Protein AF-A0A2E8AZP5-F1 (afdb_monomer)

Solvent-accessible surface area (backbone atoms only — not comparable to full-atom values): 52378 Å² total; per-residue (Å²): 140,79,76,59,59,83,75,80,46,71,92,70,78,84,74,41,80,56,34,73,38,70,49,97,94,49,35,36,41,34,28,39,32,30,73,50,37,38,36,41,34,28,38,56,89,73,74,38,78,75,43,72,47,68,73,70,48,78,66,100,78,79,67,95,55,74,43,51,39,45,61,44,65,88,37,74,91,76,54,34,43,36,38,40,37,59,90,78,66,39,37,36,39,39,46,67,70,88,72,94,55,62,49,75,92,54,49,43,82,47,88,65,86,56,80,55,80,59,92,80,65,57,42,40,50,38,52,37,91,90,70,77,41,51,39,54,43,46,48,50,66,44,86,90,76,71,46,72,54,72,54,74,53,71,82,47,50,78,75,52,75,55,100,60,36,40,35,37,56,61,80,80,73,96,85,68,88,86,72,44,40,43,44,35,30,37,69,86,80,71,45,80,77,47,74,49,76,54,75,95,73,85,78,98,83,77,85,85,77,84,79,85,79,87,72,87,88,89,84,80,88,84,81,91,78,85,92,83,94,82,86,80,85,72,95,69,73,61,60,40,73,45,73,48,83,72,49,78,46,76,52,63,82,50,22,23,49,35,43,40,42,55,43,98,86,34,24,36,41,40,37,27,37,40,73,47,68,50,101,88,66,47,46,28,27,30,31,38,39,40,24,42,63,87,69,48,73,53,78,80,66,40,74,81,39,47,50,41,98,86,56,22,39,58,79,44,71,41,74,50,78,54,95,76,24,41,37,36,44,32,23,21,38,27,56,79,73,81,75,82,84,68,95,70,76,68,68,88,60,39,64,27,37,29,38,32,35,36,31,20,41,82,88,60,51,80,75,46,73,39,57,55,43,73,66,43,71,52,57,68,76,52,34,54,63,52,41,30,63,34,85,51,95,86,35,32,41,38,38,24,19,19,74,59,26,28,39,39,27,37,25,38,97,76,22,49,70,78,44,78,43,78,39,65,24,56,79,86,54,68,43,34,26,41,24,34,24,48,41,74,61,78,101,36,44,35,42,34,35,12,34,26,101,60,99,51,90,84,22,18,40,38,38,21,42,38,49,104,75,60,51,74,42,84,75,47,75,49,74,39,82,68,29,42,27,25,41,23,54,19,55,48,76,55,97,66,27,42,39,37,20,23,33,34,36,76,59,62,104,57,95,65,54,60,89,81,51,41,42,36,42,30,41,38,28,22,42,81,88,64,49,76,60,40,76,44,77,55,83,86,80,48,28,24,79,80,22,39,24,14,48,36,62,38,74,68,27,39,36,36,25,27,8,29,58,36,76,36,100,83,65,90,48,76,34,28,21,26,35,38,34,33,22,44,60,44,77,41,44,52,69,72,68,76,65,64,15,46,32,75,71,44,78,38,51,50,89,70,54,76,65,46,61,63,69,46,30,46,32,39,26,35,77,50,64,61,51,69,52,73,84,22,56,47,46,24,32,49,56,68,76,57,42,72,60,63,61,91,44,48,46,63,51,74,40,77,92,66,24,30,40,35,42,34,32,80,64,40,70,88,81,57,62,26,31,33,37,44,32,39,44,17,96,48,29,24,36,91,88,68,43,27,17,11,30,80,72,81,60,59,50,68,36,57,29,72,47,46,47,69,24,29,52,47,36,32,22,46,55,73,40,37,19,50,68,67,28,54,46,42,31,64,75,51,56,31,82,82,58,89,59,79,37,45,27,62,45,30,19,58,79,76,87,32,42,23,42,73,68,26,53,53,37,22,74,71,54,60,27,79,79,38,70,22,55,81,76,61,91,76,55,75,65,87,30,64,99,66,84,79,72,73,80,75,58,78,66,56,80,55,48,77,74,55,53,82,71,64,82,76,78,86,84,84,84,87,77,88,86,83,89,81,91,79,90,80,88,92,85,87,87,87,87,87,90,88,77,75,80,73,50,61,67,59,45,53,58,50,49,52,63,47,55,69,54,55,67,80,64,67,93,66,83,80,83,84,78,91,84,83,83,88,78,89,80,90,89,86,91,87,87,89,87,87,82,87,80,86,86,90,130

Nearest PDB structures (foldseek):
  4nov-assembly1_A  TM=5.530E-01  e=2.489E-06  Butyrivibrio proteoclasticus B316
  8k80-assembly1_C  TM=5.443E-01  e=8.376E-06  Langya virus
  5nop-assembly1_A  TM=3.535E-01  e=2.066E-06  Mojiang virus
  8tvi-assembly1_A  TM=4.832E-01  e=3.907E-05  Langya virus
  8jzb-assembly1_H  TM=5.130E-01  e=1.091E-04  Henipavirus

Sequence (891 aa):
QISLASYGVGSSYSDTLSDMAADPDGDLLVALQCEQGKIAIIDGAAESVLAVVDLGGPRPNDGPGRMNAAVDLSDPANRRIFVFLADDNKLYRLEESNGFVPRLEDAAEITVEHQVQQTYGFRSVYYSPLLDKVFVWNVAVDPDTLAVETTVAGVERLVGEADGVLFAQHQAPAGFNRTESLVTVDAATFEIVHQQQLAETMAMDAKVHLDLSRDQVAFTRPAYSESHLVGIESTTTTTGVQLEHLSTQQMPLGTHRPEILATASGDMLAVVVQPGDDAAGNRVKHQVYRYDSAGNQTGDPFPVTWVTDEYGEPADHRTAIIDDELVIVYQSLVFDGNPGVGGGPAEQYALNQSLLLARYSLDGQELFRGPIVAHVTDFSEDSFPDHCLLPLEDSLLVSTGADHRIKLREVSYSGEVLGTYEIDADAARPLSSIGNSLLSNGDRVWMITGSGVSPRDPSGILVSELDAAYQPTELAWFAADGQEYTFPTGSLLHNGYTFVTYDAREMTGSYLSPQEHPFQPRLMVLDAELNRVLDMAVGSGMGFAHVHPTLDVVGDELVIGWSMRAEAEGGDHYTPQVQLERYALTFVGGGTPVPGSPQVASVVRNHGDDTFDTLETLAFTFDRDVSVSASSLLLADRTAGGTPVDLTSVTFNYRRETFTATWDFTGVAGIGAAFYTAVLDTSSVTDSQGNPLDGNADGAGGDDFSHVLLVAARGDSDVDGDVDLSDLNTLFANFKPLGTSAHGWCEGSFDNDGDVDLSDYNWLATQYAPLGYAGETPAGYVLPCSVGSTSPATDASQLLSLVADDQAYNDEIQVSAEVSSRLPRDAPPSRRAHGRTTKRHAVSTAFAQYEVDRRSVGTLAAIRVRGERGGALLTDEVDFGGKWNTPWPGR

Foldseek 3Di:
DDDCCVVPPDPDDDFDWQEWDAAPVGWIWTFTFAQFGKIFTADRVPRGTQDIAGLGHDDPPPDSDGWHKYWDPLDNPQRKIWMATDVVRWIWIWHDDPDRDTYSVRIDTDDFDDWDADDDFTKIWTDDPPSRFIAIWGWDADPVPRDIPRRGQDTWDFPDDDPQKTWTWGDDDPDDDDWIKIWIAGNPPRDTPDIDTDDDDDDPDDDDDDDPDDDDDDDDDDDDDDDDDDDDDPPPQDWFKDWDFDDKDWDDFQWAQWAWAADPQLWIKIKTQHWDADPVGFTAGIWIWTGGNVGHTDDDIEGDDTADPFQGGWDDWDWYQDPQKIKIKTKGFAAPPDPPDDDDDPNVGGQFMFIKIWIAHPVGHTDDIDTLGGGHRDQQVFAAPQKEWDDDDQFIWIWGFHDQWIWTFTAGPHSHTPDIAIERCPPPHNWDRHQKYWDDDFVWIKIKTWNAPDPDVFTWIWIFIADPRGYTDTLDTGTDDQKHWHRQQAWDQDPQKIKTKTWMFGDDPDDDDCVGTNTFIWIWIAHNSRDTRDIGTADDAGADPRQRWYWDDSDQKIKIKTWHWDADVPRPDTTIIIMIIIIRIDITSCDVPPDLWKEFPDWDFPNPAQAQFDGFKIKTAIPAAKQADLVQKWKFFVLVVRHTFDSPQWDWDADRVRNMIMIGCPRGPDDGFAKMKIKGQQCRMGHPVGFTYPQSSNSHRDDINIAIGGRHQLQDQQRQQAHEVVSVVLLVVFQDPPDPQFDGSNSQDRPRPRGRYVVSVVRSVVRHGHQGPHHPGDPNDDGPNDPPDDDPPDDPVVVVVVVVCVVPPPDPPDDDDDDDDDDDDDDDDDDDDDDDDDPPVPVVVVVVVVVVVVPVVVPPPDDDDDDDDDDDDDDDDDDDDDDDDDDDDDD

Structure (mmCIF, N/CA/C/O backbone):
data_AF-A0A2E8AZP5-F1
#
_entry.id   AF-A0A2E8AZP5-F1
#
loop_
_atom_site.group_PDB
_atom_site.id
_atom_site.type_symbol
_atom_site.label_atom_id
_atom_site.label_alt_id
_atom_site.label_comp_id
_atom_site.label_asym_id
_atom_site.label_entity_id
_atom_site.label_seq_id
_atom_site.pdbx_PDB_ins_code
_atom_site.Cartn_x
_atom_site.Cartn_y
_atom_site.Cartn_z
_atom_site.occupancy
_atom_site.B_iso_or_equiv
_atom_site.auth_seq_id
_atom_site.auth_comp_id
_atom_site.auth_asym_id
_atom_site.auth_atom_id
_atom_site.pdbx_PDB_model_num
ATOM 1 N N . GLN A 1 1 ? -25.748 65.063 -14.262 1.00 41.53 1 GLN A N 1
ATOM 2 C CA . GLN A 1 1 ? -24.506 64.905 -15.083 1.00 41.53 1 GLN A CA 1
ATOM 3 C C . GLN A 1 1 ? -23.804 66.259 -15.092 1.00 41.53 1 GLN A C 1
ATOM 5 O O . GLN A 1 1 ? -24.278 67.172 -15.760 1.00 41.53 1 GLN A O 1
ATOM 10 N N . ILE A 1 2 ? -22.740 66.422 -14.305 1.00 48.47 2 ILE A N 1
ATOM 11 C CA . ILE A 1 2 ? -22.092 67.724 -14.074 1.00 48.47 2 ILE A CA 1
ATOM 12 C C . ILE A 1 2 ? -20.882 67.859 -15.009 1.00 48.47 2 ILE A C 1
ATOM 14 O O . ILE A 1 2 ? -20.099 66.924 -15.145 1.00 48.47 2 ILE A O 1
ATOM 18 N N . SER A 1 3 ? -20.727 69.012 -15.667 1.00 49.94 3 SER A N 1
ATOM 19 C CA . SER A 1 3 ? -19.588 69.288 -16.555 1.00 49.94 3 SER A CA 1
ATOM 20 C C . SER A 1 3 ? -18.532 70.119 -15.825 1.00 49.94 3 SER A C 1
ATOM 22 O O . SER A 1 3 ? -18.675 71.332 -15.683 1.00 49.94 3 SER A O 1
ATOM 24 N N . LEU A 1 4 ? -17.462 69.470 -15.359 1.00 54.50 4 LEU A N 1
ATOM 25 C CA . LEU A 1 4 ? -16.402 70.115 -14.569 1.00 54.50 4 LEU A CA 1
ATOM 26 C C . LEU A 1 4 ? -15.523 71.082 -15.392 1.00 54.50 4 LEU A C 1
ATOM 28 O O . LEU A 1 4 ? -14.899 71.984 -14.832 1.00 54.50 4 LEU A O 1
ATOM 32 N N . ALA A 1 5 ? -15.526 70.961 -16.724 1.00 51.69 5 ALA A N 1
ATOM 33 C CA . ALA A 1 5 ? -14.684 71.742 -17.637 1.00 51.69 5 ALA A CA 1
ATOM 34 C C . ALA A 1 5 ? -14.906 73.272 -17.585 1.00 51.69 5 ALA A C 1
ATOM 36 O O . ALA A 1 5 ? -14.062 74.037 -18.051 1.00 51.69 5 ALA A O 1
ATOM 37 N N . SER A 1 6 ? -16.018 73.757 -17.016 1.00 47.25 6 SER A N 1
ATOM 38 C CA . SER A 1 6 ? -16.245 75.196 -16.792 1.00 47.25 6 SER A CA 1
ATOM 39 C C . SER A 1 6 ? -15.542 75.766 -15.551 1.00 47.25 6 SER A C 1
ATOM 41 O O . SER A 1 6 ? -15.542 76.984 -15.379 1.00 47.25 6 SER A O 1
ATOM 43 N N . TYR A 1 7 ? -14.941 74.924 -14.704 1.00 50.38 7 TYR A N 1
ATOM 44 C CA . TYR A 1 7 ? -14.350 75.305 -13.411 1.00 50.38 7 TYR A CA 1
ATOM 45 C C . TYR A 1 7 ? -12.809 75.277 -13.393 1.00 50.38 7 TYR A C 1
ATOM 47 O O . TYR A 1 7 ? -12.198 75.334 -12.331 1.00 50.38 7 TYR A O 1
ATOM 55 N N . GLY A 1 8 ? -12.161 75.217 -14.562 1.00 49.75 8 GLY A N 1
ATOM 56 C CA . GLY A 1 8 ? -10.694 75.203 -14.672 1.00 49.75 8 GLY A CA 1
ATOM 57 C C . GLY A 1 8 ? -10.052 73.817 -14.537 1.00 49.75 8 GLY A C 1
ATOM 58 O O . GLY A 1 8 ? -8.827 73.719 -14.517 1.00 49.75 8 GLY A O 1
ATOM 59 N N . VAL A 1 9 ? -10.869 72.762 -14.487 1.00 52.25 9 VAL A N 1
ATOM 60 C CA . VAL A 1 9 ? -10.463 71.377 -14.770 1.00 52.25 9 VAL A CA 1
ATOM 61 C C . VAL A 1 9 ? -10.276 71.228 -16.291 1.00 52.25 9 VAL A C 1
ATOM 63 O O . VAL A 1 9 ? -10.959 71.905 -17.067 1.00 52.25 9 VAL A O 1
ATOM 66 N N . GLY A 1 10 ? -9.298 70.429 -16.727 1.00 46.19 10 GLY A N 1
ATOM 67 C CA . GLY A 1 10 ? -8.814 70.417 -18.111 1.00 46.19 10 GLY A CA 1
ATOM 68 C C . GLY A 1 10 ? -9.841 69.913 -19.131 1.00 46.19 10 GLY A C 1
ATOM 69 O O . GLY A 1 10 ? -10.668 69.060 -18.842 1.00 46.19 10 GLY A O 1
ATOM 70 N N . SER A 1 11 ? -9.783 70.420 -20.367 1.00 41.81 11 SER A N 1
ATOM 71 C CA . SER A 1 11 ? -10.636 69.959 -21.480 1.00 41.81 11 SER A CA 1
ATOM 72 C C . SER A 1 11 ? -9.926 68.991 -22.439 1.00 41.81 11 SER A C 1
ATOM 74 O O . SER A 1 11 ? -10.331 68.835 -23.594 1.00 41.81 11 SER A O 1
ATOM 76 N N . SER A 1 12 ? -8.854 68.344 -21.976 1.00 43.00 12 SER A N 1
ATOM 77 C CA . SER A 1 12 ? -8.043 67.396 -22.743 1.00 43.00 12 SER A CA 1
ATOM 78 C C . SER A 1 12 ? -7.445 66.336 -21.822 1.00 43.00 12 SER A C 1
ATOM 80 O O . SER A 1 12 ? -6.822 66.700 -20.830 1.00 43.00 12 SER A O 1
ATOM 82 N N . TYR A 1 13 ? -7.572 65.069 -22.229 1.00 41.47 13 TYR A N 1
ATOM 83 C CA . TYR A 1 13 ? -7.482 63.861 -21.394 1.00 41.47 13 TYR A CA 1
ATOM 84 C C . TYR A 1 13 ? -8.676 63.663 -20.453 1.00 41.47 13 TYR A C 1
ATOM 86 O O . TYR A 1 13 ? -9.443 64.581 -20.175 1.00 41.47 13 TYR A O 1
ATOM 94 N N . SER A 1 14 ? -8.910 62.401 -20.100 1.00 45.69 14 SER A N 1
ATOM 95 C CA . SER A 1 14 ? -10.059 61.948 -19.323 1.00 45.69 14 SER A CA 1
ATOM 96 C C . SER A 1 14 ? -9.707 61.945 -17.839 1.00 45.69 14 SER A C 1
ATOM 98 O O . SER A 1 14 ? -9.197 60.939 -17.348 1.00 45.69 14 SER A O 1
ATOM 100 N N . ASP A 1 15 ? -9.970 63.057 -17.153 1.00 50.41 15 ASP A N 1
ATOM 101 C CA . ASP A 1 15 ? -9.937 63.102 -15.688 1.00 50.41 15 ASP A CA 1
ATOM 102 C C . ASP A 1 15 ? -10.978 62.105 -15.143 1.00 50.41 15 ASP A C 1
ATOM 104 O O . ASP A 1 15 ? -12.186 62.263 -15.350 1.00 50.41 15 ASP A O 1
ATOM 108 N N . THR A 1 16 ? -10.500 61.044 -14.500 1.00 56.41 16 THR A N 1
ATOM 109 C CA . THR A 1 16 ? -11.315 59.963 -13.934 1.00 56.41 16 THR A CA 1
ATOM 110 C C . THR A 1 16 ? -11.629 60.227 -12.460 1.00 56.41 16 THR A C 1
ATOM 112 O O . THR A 1 16 ? -10.893 60.918 -11.758 1.00 56.41 16 THR A O 1
ATOM 115 N N . LEU A 1 17 ? -12.755 59.700 -11.979 1.00 57.75 17 LEU A N 1
ATOM 116 C CA . LEU A 1 17 ? -13.107 59.731 -10.556 1.00 57.75 17 LEU A CA 1
ATOM 117 C C . LEU A 1 17 ? -12.262 58.663 -9.848 1.00 57.75 17 LEU A C 1
ATOM 119 O O . LEU A 1 17 ? -12.336 57.508 -10.262 1.00 57.75 17 LEU A O 1
ATOM 123 N N . SER A 1 18 ? -11.466 59.022 -8.836 1.00 58.59 18 SER A N 1
ATOM 124 C CA . SER A 1 18 ? -10.689 58.028 -8.070 1.00 58.59 18 SER A CA 1
ATOM 125 C C . SER A 1 18 ? -11.444 57.504 -6.852 1.00 58.59 18 SER A C 1
ATOM 127 O O . SER A 1 18 ? -11.371 56.316 -6.563 1.00 58.59 18 SER A O 1
ATOM 129 N N . ASP A 1 19 ? -12.163 58.382 -6.151 1.00 61.81 19 ASP A N 1
ATOM 130 C CA . ASP A 1 19 ? -12.862 58.072 -4.902 1.00 61.81 19 ASP A CA 1
ATOM 131 C C . ASP A 1 19 ? -13.970 59.110 -4.621 1.00 61.81 19 ASP A C 1
ATOM 133 O O . ASP A 1 19 ? -13.932 60.231 -5.151 1.00 61.81 19 ASP A O 1
ATOM 137 N N . MET A 1 20 ? -14.962 58.761 -3.798 1.00 69.38 20 MET A N 1
ATOM 138 C CA . MET A 1 20 ? -15.993 59.696 -3.339 1.00 69.38 20 MET A CA 1
ATOM 139 C C . MET A 1 20 ? -16.563 59.351 -1.957 1.00 69.38 20 MET A C 1
ATOM 141 O O . MET A 1 20 ? -16.907 58.206 -1.670 1.00 69.38 20 MET A O 1
ATOM 145 N N . ALA A 1 21 ? -16.774 60.386 -1.145 1.00 63.47 21 ALA A N 1
ATOM 146 C CA . ALA A 1 21 ? -17.438 60.308 0.152 1.00 63.47 21 ALA A CA 1
ATOM 147 C C . ALA A 1 21 ? -18.655 61.246 0.183 1.00 63.47 21 ALA A C 1
ATOM 149 O O . ALA A 1 21 ? -18.641 62.309 -0.435 1.00 63.47 21 ALA A O 1
ATOM 150 N N . ALA A 1 22 ? -19.703 60.872 0.917 1.00 63.75 22 ALA A N 1
ATOM 151 C CA . ALA A 1 22 ? -20.879 61.715 1.140 1.00 63.75 22 ALA A CA 1
ATOM 152 C C . ALA A 1 22 ? -20.949 62.148 2.609 1.00 63.75 22 ALA A C 1
ATOM 154 O O . ALA A 1 22 ? -20.734 61.328 3.505 1.00 63.75 22 ALA A O 1
ATOM 155 N N . ASP A 1 23 ? -21.244 63.422 2.853 1.00 62.66 23 ASP A N 1
ATOM 156 C CA . ASP A 1 23 ? -21.356 63.983 4.199 1.00 62.66 23 ASP A CA 1
ATOM 157 C C . ASP A 1 23 ? -22.774 63.815 4.805 1.00 62.66 23 ASP A C 1
ATOM 159 O O . ASP A 1 23 ? -23.708 63.404 4.108 1.00 62.66 23 ASP A O 1
ATOM 163 N N . PRO A 1 24 ? -22.967 64.076 6.116 1.00 55.75 24 PRO A N 1
ATOM 164 C CA . PRO A 1 24 ? -24.264 63.889 6.776 1.00 55.75 24 PRO A CA 1
ATOM 165 C C . PRO A 1 24 ? -25.376 64.846 6.328 1.00 55.75 24 PRO A C 1
ATOM 167 O O . PRO A 1 24 ? -26.548 64.539 6.560 1.00 55.75 24 PRO A O 1
ATOM 170 N N . ASP A 1 25 ? -25.031 65.997 5.748 1.00 60.00 25 ASP A N 1
ATOM 171 C CA . ASP A 1 25 ? -25.990 66.970 5.214 1.00 60.00 25 ASP A CA 1
ATOM 172 C C . ASP A 1 25 ? -26.390 66.624 3.760 1.00 60.00 25 ASP A C 1
ATOM 174 O O . ASP A 1 25 ? -27.467 67.020 3.303 1.00 60.00 25 ASP A O 1
ATOM 178 N N . GLY A 1 26 ? -25.585 65.797 3.081 1.00 58.38 26 GLY A N 1
ATOM 179 C CA . GLY A 1 26 ? -25.864 65.182 1.782 1.00 58.38 26 GLY A CA 1
ATOM 180 C C . GLY A 1 26 ? -24.910 65.600 0.662 1.00 58.38 26 GLY A C 1
ATOM 181 O O . GLY A 1 26 ? -25.147 65.222 -0.487 1.00 58.38 26 GLY A O 1
ATOM 182 N N . ASP A 1 27 ? -23.857 66.360 0.969 1.00 67.19 27 ASP A N 1
ATOM 183 C CA . ASP A 1 27 ? -22.910 66.864 -0.027 1.00 67.19 27 ASP A CA 1
ATOM 184 C C . ASP A 1 27 ? -21.861 65.812 -0.405 1.00 67.19 27 ASP A C 1
ATOM 186 O O . ASP A 1 27 ? -21.435 64.991 0.411 1.00 67.19 27 ASP A O 1
ATOM 190 N N . LEU A 1 28 ? -21.444 65.829 -1.675 1.00 61.78 28 LEU A N 1
ATOM 191 C CA . LEU A 1 28 ? -20.554 64.829 -2.257 1.00 61.78 28 LEU A CA 1
ATOM 192 C C . LEU A 1 28 ? -19.133 65.386 -2.410 1.00 61.78 28 LEU A C 1
ATOM 194 O O . LEU A 1 28 ? -18.863 66.282 -3.216 1.00 61.78 28 LEU A O 1
ATOM 198 N N . LEU A 1 29 ? -18.206 64.811 -1.652 1.00 63.56 29 LEU A N 1
ATOM 199 C CA . LEU A 1 29 ? -16.768 65.012 -1.781 1.00 63.56 29 LEU A CA 1
ATOM 200 C C . LEU A 1 29 ? -16.232 64.060 -2.848 1.00 63.56 29 LEU A C 1
ATOM 202 O O . LEU A 1 29 ? -16.423 62.850 -2.758 1.00 63.56 29 LEU A O 1
ATOM 206 N N . VAL A 1 30 ? -15.565 64.609 -3.861 1.00 62.75 30 VAL A N 1
ATOM 207 C CA . VAL A 1 30 ? -15.127 63.865 -5.046 1.00 62.75 30 VAL A CA 1
ATOM 208 C C . VAL A 1 30 ? -13.634 64.062 -5.274 1.00 62.75 30 VAL A C 1
ATOM 210 O O . VAL A 1 30 ? -13.179 65.166 -5.597 1.00 62.75 30 VAL A O 1
ATOM 213 N N . ALA A 1 31 ? -12.874 62.976 -5.159 1.00 61.56 31 ALA A N 1
ATOM 214 C CA . ALA A 1 31 ? -11.476 62.938 -5.558 1.00 61.56 31 ALA A CA 1
ATOM 215 C C . ALA A 1 31 ? -11.375 62.805 -7.087 1.00 61.56 31 ALA A C 1
ATOM 217 O O . ALA A 1 31 ? -11.984 61.920 -7.697 1.00 61.56 31 ALA A O 1
ATOM 218 N N . LEU A 1 32 ? -10.623 63.713 -7.718 1.00 61.34 32 LEU A N 1
ATOM 219 C CA . LEU A 1 32 ? -10.397 63.712 -9.161 1.00 61.34 32 LEU A CA 1
ATOM 220 C C . LEU A 1 32 ? -8.969 63.247 -9.451 1.00 61.34 32 LEU A C 1
ATOM 222 O O . LEU A 1 32 ? -8.000 63.896 -9.053 1.00 61.34 32 LEU A O 1
ATOM 226 N N . GLN A 1 33 ? -8.849 62.151 -10.196 1.00 56.75 33 GLN A N 1
ATOM 227 C CA . GLN A 1 33 ? -7.581 61.620 -10.678 1.00 56.75 33 GLN A CA 1
ATOM 228 C C . GLN A 1 33 ? -7.061 62.519 -11.811 1.00 56.75 33 GLN A C 1
ATOM 230 O O . GLN A 1 33 ? -7.378 62.312 -12.983 1.00 56.75 33 GLN A O 1
ATOM 235 N N . CYS A 1 34 ? -6.284 63.546 -11.463 1.00 53.25 34 CYS A N 1
ATOM 236 C CA . CYS A 1 34 ? -5.701 64.485 -12.422 1.00 53.25 34 CYS A CA 1
ATOM 237 C C . CYS A 1 34 ? -4.218 64.759 -12.127 1.00 53.25 34 CYS A C 1
ATOM 239 O O . CYS A 1 34 ? -3.770 64.681 -10.983 1.00 53.25 34 CYS A O 1
ATOM 241 N N . GLU A 1 35 ? -3.464 65.169 -13.153 1.00 52.75 35 GLU A N 1
ATOM 242 C CA . GLU A 1 35 ? -2.018 65.483 -13.088 1.00 52.75 35 GLU A CA 1
ATOM 243 C C . GLU A 1 35 ? -1.657 66.645 -12.128 1.00 52.75 35 GLU A C 1
ATOM 245 O O . GLU A 1 35 ? -0.501 67.053 -12.045 1.00 52.75 35 GLU A O 1
ATOM 250 N N . GLN A 1 36 ? -2.636 67.231 -11.429 1.00 54.03 36 GLN A N 1
ATOM 251 C CA . GLN A 1 36 ? -2.469 68.403 -10.560 1.00 54.03 36 GLN A CA 1
ATOM 252 C C . GLN A 1 36 ? -2.924 68.172 -9.108 1.00 54.03 36 GLN A C 1
ATOM 254 O O . GLN A 1 36 ? -2.696 69.050 -8.281 1.00 54.03 36 GLN A O 1
ATOM 259 N N . GLY A 1 37 ? -3.531 67.020 -8.785 1.00 60.34 37 GLY A N 1
ATOM 260 C CA . GLY A 1 37 ? -3.982 66.677 -7.427 1.00 60.34 37 GLY A CA 1
ATOM 261 C C . GLY A 1 37 ? -5.117 67.579 -6.926 1.00 60.34 37 GLY A C 1
ATOM 262 O O . GLY A 1 37 ? -4.882 68.516 -6.162 1.00 60.34 37 GLY A O 1
ATOM 263 N N . LYS A 1 38 ? -6.357 67.325 -7.371 1.00 67.44 38 LYS A N 1
ATOM 264 C CA . LYS A 1 38 ? -7.521 68.187 -7.083 1.00 67.44 38 LYS A CA 1
ATOM 265 C C . LYS A 1 38 ? -8.712 67.423 -6.514 1.00 67.44 38 LYS A C 1
ATOM 267 O O . LYS A 1 38 ? -9.031 66.326 -6.958 1.00 67.44 38 LYS A O 1
ATOM 272 N N . ILE A 1 39 ? -9.419 68.065 -5.589 1.00 68.00 39 ILE A N 1
ATOM 273 C CA . ILE A 1 39 ? -10.692 67.589 -5.029 1.00 68.00 39 ILE A CA 1
ATOM 274 C C . ILE A 1 39 ? -11.788 68.563 -5.440 1.00 68.00 39 ILE A C 1
ATOM 276 O O . ILE A 1 39 ? -11.611 69.774 -5.295 1.00 68.00 39 ILE A O 1
ATOM 280 N N . ALA A 1 40 ? -12.925 68.053 -5.904 1.00 69.62 40 ALA A N 1
ATOM 281 C CA . ALA A 1 40 ? -14.147 68.835 -6.053 1.00 69.62 40 ALA A CA 1
ATOM 282 C C . ALA A 1 40 ? -15.094 68.559 -4.877 1.00 69.62 40 ALA A C 1
ATOM 284 O O . ALA A 1 40 ? -15.307 67.411 -4.497 1.00 69.62 40 ALA A O 1
ATOM 285 N N . ILE A 1 41 ? -15.687 69.616 -4.323 1.00 68.06 41 ILE A N 1
ATOM 286 C CA . ILE A 1 41 ? -16.782 69.523 -3.350 1.00 68.06 41 ILE A CA 1
ATOM 287 C C . ILE A 1 41 ? -18.063 69.910 -4.086 1.00 68.06 41 ILE A C 1
ATOM 289 O O . ILE A 1 41 ? -18.119 70.985 -4.693 1.00 68.06 41 ILE A O 1
ATOM 293 N N . ILE A 1 42 ? -19.065 69.034 -4.079 1.00 70.06 42 ILE A N 1
ATOM 294 C CA . ILE A 1 42 ? -20.286 69.162 -4.879 1.00 70.06 42 ILE A CA 1
ATOM 295 C C . ILE A 1 42 ? -21.506 69.175 -3.957 1.00 70.06 42 ILE A C 1
ATOM 297 O O . ILE A 1 42 ? -21.706 68.245 -3.183 1.00 70.06 42 ILE A O 1
ATOM 301 N N . ASP A 1 43 ? -22.340 70.207 -4.094 1.00 65.56 43 ASP A N 1
ATOM 302 C CA . ASP A 1 43 ? -23.661 70.293 -3.468 1.00 65.56 43 ASP A CA 1
ATOM 303 C C . ASP A 1 43 ? -24.536 69.145 -3.989 1.00 65.56 43 ASP A C 1
ATOM 305 O O . ASP A 1 43 ? -24.862 69.092 -5.188 1.00 65.56 43 ASP A O 1
ATOM 309 N N . GLY A 1 44 ? -24.890 68.216 -3.101 1.00 61.84 44 GLY A N 1
ATOM 310 C CA . GLY A 1 44 ? -25.638 67.008 -3.452 1.00 61.84 44 GLY A CA 1
ATOM 311 C C . GLY A 1 44 ? -27.111 67.279 -3.768 1.00 61.84 44 GLY A C 1
ATOM 312 O O . GLY A 1 44 ? -27.743 66.507 -4.493 1.00 61.84 44 GLY A O 1
ATOM 313 N N . ALA A 1 45 ? -27.658 68.396 -3.282 1.00 62.84 45 ALA A N 1
ATOM 314 C CA . ALA A 1 45 ? -29.043 68.805 -3.501 1.00 62.84 45 ALA A CA 1
ATOM 315 C C . ALA A 1 45 ? -29.216 69.729 -4.724 1.00 62.84 45 ALA A C 1
ATOM 317 O O . ALA A 1 45 ? -30.303 69.774 -5.309 1.00 62.84 45 ALA A O 1
ATOM 318 N N . ALA A 1 46 ? -28.168 70.457 -5.121 1.00 60.84 46 ALA A N 1
ATOM 319 C CA . ALA A 1 46 ? -28.170 71.407 -6.236 1.00 60.84 46 ALA A CA 1
ATOM 320 C C . ALA A 1 46 ? -27.416 70.926 -7.495 1.00 60.84 46 ALA A C 1
ATOM 322 O O . ALA A 1 46 ? -27.426 71.643 -8.498 1.00 60.84 46 ALA A O 1
ATOM 323 N N . GLU A 1 47 ? -26.764 69.754 -7.464 1.00 66.62 47 GLU A N 1
ATOM 324 C CA . GLU A 1 47 ? -25.872 69.240 -8.528 1.00 66.62 47 GLU A CA 1
ATOM 325 C C . GLU A 1 47 ? -24.810 70.281 -8.968 1.00 66.62 47 GLU A C 1
ATOM 327 O O . GLU A 1 47 ? -24.564 70.480 -10.163 1.00 66.62 47 GLU A O 1
ATOM 332 N N . SER A 1 48 ? -24.180 70.990 -8.020 1.00 69.25 48 SER A N 1
ATOM 333 C CA . SER A 1 48 ? -23.281 72.115 -8.339 1.00 69.25 48 SER A CA 1
ATOM 334 C C . SER A 1 48 ? -21.962 72.093 -7.565 1.00 69.25 48 SER A C 1
ATOM 336 O O . SER A 1 48 ? -21.933 71.761 -6.388 1.00 69.25 48 SER A O 1
ATOM 338 N N . VAL A 1 49 ? -20.852 72.450 -8.221 1.00 69.19 49 VAL A N 1
ATOM 339 C CA . VAL A 1 49 ? -19.527 72.486 -7.579 1.00 69.19 49 VAL A CA 1
ATOM 340 C C . VAL A 1 49 ? -19.440 73.698 -6.647 1.00 69.19 49 VAL A C 1
ATOM 342 O O . VAL A 1 49 ? -19.447 74.839 -7.115 1.00 69.19 49 VAL A O 1
ATOM 345 N N . LEU A 1 50 ? -19.332 73.442 -5.342 1.00 63.66 50 LEU A N 1
ATOM 346 C CA . LEU A 1 50 ? -19.159 74.448 -4.290 1.00 63.66 50 LEU A CA 1
ATOM 347 C C . LEU A 1 50 ? -17.713 74.951 -4.229 1.00 63.66 50 LEU A C 1
ATOM 349 O O . LEU A 1 50 ? -17.470 76.153 -4.118 1.00 63.66 50 LEU A O 1
ATOM 353 N N . ALA A 1 51 ? -16.753 74.029 -4.326 1.00 67.12 51 ALA A N 1
ATOM 354 C CA . ALA A 1 51 ? -15.329 74.321 -4.237 1.00 67.12 51 ALA A CA 1
ATOM 355 C C . ALA A 1 51 ? -14.493 73.349 -5.077 1.00 67.12 51 ALA A C 1
ATOM 357 O O . ALA A 1 51 ? -14.889 72.210 -5.319 1.00 67.12 51 ALA A O 1
ATOM 358 N N . VAL A 1 52 ? -13.297 73.795 -5.465 1.00 68.88 52 VAL A N 1
ATOM 359 C CA . VAL A 1 52 ? -12.214 72.922 -5.930 1.00 68.88 52 VAL A CA 1
ATOM 360 C C . VAL A 1 52 ? -10.980 73.242 -5.095 1.00 68.88 52 VAL A C 1
ATOM 362 O O . VAL A 1 52 ? -10.533 74.391 -5.079 1.00 68.88 52 VAL A O 1
ATOM 365 N N . VAL A 1 53 ? -10.449 72.242 -4.395 1.00 66.00 53 VAL A N 1
ATOM 366 C CA . VAL A 1 53 ? -9.207 72.347 -3.619 1.00 66.00 53 VAL A CA 1
ATOM 367 C C . VAL A 1 53 ? -8.070 71.805 -4.481 1.00 66.00 53 VAL A C 1
ATOM 369 O O . VAL A 1 53 ? -8.136 70.676 -4.962 1.00 66.00 53 VAL A O 1
ATOM 372 N N . ASP A 1 54 ? -7.048 72.629 -4.697 1.00 67.50 54 ASP A N 1
ATOM 373 C CA . ASP A 1 54 ? -5.797 72.265 -5.368 1.00 67.50 54 ASP A CA 1
ATOM 374 C C . ASP A 1 54 ? -4.775 71.911 -4.283 1.00 67.50 54 ASP A C 1
ATOM 376 O O . ASP A 1 54 ? -4.498 72.743 -3.416 1.00 67.50 54 ASP A O 1
ATOM 380 N N . LEU A 1 55 ? -4.289 70.668 -4.280 1.00 62.88 55 LEU A N 1
ATOM 381 C CA . LEU A 1 55 ? -3.395 70.140 -3.244 1.00 62.88 55 LEU A CA 1
ATOM 382 C C . LEU A 1 55 ? -1.916 70.449 -3.535 1.00 62.88 55 LEU A C 1
ATOM 384 O O . LEU A 1 55 ? -1.076 70.278 -2.654 1.00 62.88 55 LEU A O 1
ATOM 388 N N . GLY A 1 56 ? -1.602 70.955 -4.734 1.00 59.06 56 GLY A N 1
ATOM 389 C CA . GLY A 1 56 ? -0.253 71.363 -5.120 1.00 59.06 56 GLY A CA 1
ATOM 390 C C . GLY A 1 56 ? 0.651 70.205 -5.542 1.00 59.06 56 GLY A C 1
ATOM 391 O O . GLY A 1 56 ? 1.688 69.985 -4.920 1.00 59.06 56 GLY A O 1
ATOM 392 N N . GLY A 1 57 ? 0.283 69.504 -6.620 1.00 54.34 57 GLY A N 1
ATOM 393 C CA . GLY A 1 57 ? 1.100 68.437 -7.211 1.00 54.34 57 GLY A CA 1
ATOM 394 C C . GLY A 1 57 ? 2.510 68.861 -7.687 1.00 54.34 57 GLY A C 1
ATOM 395 O O . GLY A 1 57 ? 2.851 70.053 -7.701 1.00 54.34 57 GLY A O 1
ATOM 396 N N . PRO A 1 58 ? 3.350 67.889 -8.104 1.00 49.50 58 PRO A N 1
ATOM 397 C CA . PRO A 1 58 ? 4.705 68.138 -8.595 1.00 49.50 58 PRO A CA 1
ATOM 398 C C . PRO A 1 58 ? 4.725 69.062 -9.822 1.00 49.50 58 PRO A C 1
ATOM 400 O O . PRO A 1 58 ? 3.721 69.306 -10.494 1.00 49.50 58 PRO A O 1
ATOM 403 N N . ARG A 1 59 ? 5.892 69.651 -10.111 1.00 50.41 59 ARG A N 1
ATOM 404 C CA . ARG A 1 59 ? 5.982 70.695 -11.144 1.00 50.41 59 ARG A CA 1
ATOM 405 C C . ARG A 1 59 ? 5.870 70.086 -12.552 1.00 50.41 59 ARG A C 1
ATOM 407 O O . ARG A 1 59 ? 6.335 68.968 -12.749 1.00 50.41 59 ARG A O 1
ATOM 414 N N . PRO A 1 60 ? 5.374 70.829 -13.569 1.00 44.69 60 PRO A N 1
ATOM 415 C CA . PRO A 1 60 ? 5.021 70.277 -14.894 1.00 44.69 60 PRO A CA 1
ATOM 416 C C . PRO A 1 60 ? 6.158 69.714 -15.776 1.00 44.69 60 PRO A C 1
ATOM 418 O O . PRO A 1 60 ? 5.975 69.573 -16.983 1.00 44.69 60 PRO A O 1
ATOM 421 N N . ASN A 1 61 ? 7.339 69.448 -15.216 1.00 46.12 61 ASN A N 1
ATOM 422 C CA . ASN A 1 61 ? 8.489 68.881 -15.917 1.00 46.12 61 ASN A CA 1
ATOM 423 C C . ASN A 1 61 ? 8.750 67.410 -15.544 1.00 46.12 61 ASN A C 1
ATOM 425 O O . ASN A 1 61 ? 9.467 66.736 -16.281 1.00 46.12 61 ASN A O 1
ATOM 429 N N . ASP A 1 62 ? 8.184 66.915 -14.439 1.00 47.44 62 ASP A N 1
ATOM 430 C CA . ASP A 1 62 ? 8.555 65.630 -13.827 1.00 47.44 62 ASP A CA 1
ATOM 431 C C . ASP A 1 62 ? 7.700 64.444 -14.341 1.00 47.44 62 ASP A C 1
ATOM 433 O O . ASP A 1 62 ? 7.482 63.454 -13.650 1.00 47.44 62 ASP A O 1
ATOM 437 N N . GLY A 1 63 ? 7.257 64.530 -15.602 1.00 47.00 63 GLY A N 1
ATOM 438 C CA . GLY A 1 63 ? 6.498 63.492 -16.314 1.00 47.00 63 GLY A CA 1
ATOM 439 C C . GLY A 1 63 ? 4.980 63.489 -16.048 1.00 47.00 63 GLY A C 1
ATOM 440 O O . GLY A 1 63 ? 4.499 64.209 -15.175 1.00 47.00 63 GLY A O 1
ATOM 441 N N . PRO A 1 64 ? 4.201 62.695 -16.812 1.00 42.03 64 PRO A N 1
ATOM 442 C CA . PRO A 1 64 ? 2.755 62.548 -16.628 1.00 42.03 64 PRO A CA 1
ATOM 443 C C . PRO A 1 64 ? 2.440 61.571 -15.479 1.00 42.03 64 PRO A C 1
ATOM 445 O O . PRO A 1 64 ? 1.947 60.462 -15.696 1.00 42.03 64 PRO A O 1
ATOM 448 N N . GLY A 1 65 ? 2.772 61.967 -14.248 1.00 47.22 65 GLY A N 1
ATOM 449 C CA . GLY A 1 65 ? 2.368 61.253 -13.035 1.00 47.22 65 GLY A CA 1
ATOM 450 C C . GLY A 1 65 ? 0.876 61.451 -12.757 1.00 47.22 65 GLY A C 1
ATOM 451 O O . GLY A 1 65 ? 0.411 62.584 -12.618 1.00 47.22 65 GLY A O 1
ATOM 452 N N . ARG A 1 66 ? 0.112 60.356 -12.681 1.00 52.12 66 ARG A N 1
ATOM 453 C CA . ARG A 1 66 ? -1.307 60.381 -12.297 1.00 52.12 66 ARG A CA 1
ATOM 454 C C . ARG A 1 66 ? -1.446 60.131 -10.800 1.00 52.12 66 ARG A C 1
ATOM 456 O O . ARG A 1 66 ? -1.505 58.980 -10.383 1.00 52.12 66 ARG A O 1
ATOM 463 N N . MET A 1 67 ? -1.565 61.205 -10.024 1.00 57.16 67 MET A N 1
ATOM 464 C CA . MET A 1 67 ? -1.814 61.097 -8.587 1.00 57.16 67 MET A CA 1
ATOM 465 C C . MET A 1 67 ? -3.163 60.429 -8.311 1.00 57.16 67 MET A C 1
ATOM 467 O O . MET A 1 67 ? -4.216 60.921 -8.724 1.00 57.16 67 MET A O 1
ATOM 471 N N . ASN A 1 68 ? -3.116 59.331 -7.560 1.00 55.66 68 ASN A N 1
ATOM 472 C CA . ASN A 1 68 ? -4.288 58.709 -6.959 1.00 55.66 68 ASN A CA 1
ATOM 473 C C . ASN A 1 68 ? -4.575 59.343 -5.595 1.00 55.66 68 ASN A C 1
ATOM 475 O O . ASN A 1 68 ? -3.683 59.441 -4.748 1.00 55.66 68 ASN A O 1
ATOM 479 N N . ALA A 1 69 ? -5.831 59.747 -5.392 1.00 60.09 69 ALA A N 1
ATOM 480 C CA . ALA A 1 69 ? -6.307 60.389 -4.174 1.00 60.09 69 ALA A CA 1
ATOM 481 C C . ALA A 1 69 ? -7.538 59.664 -3.612 1.00 60.09 69 ALA A C 1
ATOM 483 O O . ALA A 1 69 ? -8.463 59.355 -4.369 1.00 60.09 69 ALA A O 1
ATOM 484 N N . ALA A 1 70 ? -7.547 59.451 -2.296 1.00 59.97 70 ALA A N 1
ATOM 485 C CA . ALA A 1 70 ? -8.658 58.877 -1.531 1.00 59.97 70 ALA A CA 1
ATOM 486 C C . ALA A 1 70 ? -9.109 59.839 -0.419 1.00 59.97 70 ALA A C 1
ATOM 488 O O . ALA A 1 70 ? -8.291 60.627 0.073 1.00 59.97 70 ALA A O 1
ATOM 489 N N . VAL A 1 71 ? -10.391 59.805 -0.038 1.00 62.00 71 VAL A N 1
ATOM 490 C CA . VAL A 1 71 ? -11.023 60.795 0.856 1.00 62.00 71 VAL A CA 1
ATOM 491 C C . VAL A 1 71 ? -11.909 60.129 1.916 1.00 62.00 71 VAL A C 1
ATOM 493 O O . VAL A 1 71 ? -12.911 59.500 1.595 1.00 62.00 71 VAL A O 1
ATOM 496 N N . ASP A 1 72 ? -11.591 60.347 3.197 1.00 63.03 72 ASP A N 1
ATOM 497 C CA . ASP A 1 72 ? -12.358 59.846 4.351 1.00 63.03 72 ASP A CA 1
ATOM 498 C C . ASP A 1 72 ? -12.954 60.991 5.191 1.00 63.03 72 ASP A C 1
ATOM 500 O O . ASP A 1 72 ? -12.308 62.010 5.463 1.00 63.03 72 ASP A O 1
ATOM 504 N N . LEU A 1 73 ? -14.183 60.781 5.663 1.00 59.00 73 LEU A N 1
ATOM 505 C CA . LEU A 1 73 ? -14.893 61.614 6.635 1.00 59.00 73 LEU A CA 1
ATOM 506 C C . LEU A 1 73 ? -14.815 60.963 8.022 1.00 59.00 73 LEU A C 1
ATOM 508 O O . LEU A 1 73 ? -15.823 60.573 8.613 1.00 59.00 73 LEU A O 1
ATOM 512 N N . SER A 1 74 ? -13.595 60.844 8.553 1.00 50.22 74 SER A N 1
ATOM 513 C CA . SER A 1 74 ? -13.324 60.098 9.791 1.00 50.22 74 SER A CA 1
ATOM 514 C C . SER A 1 74 ? -13.997 60.673 11.049 1.00 50.22 74 SER A C 1
ATOM 516 O O . SER A 1 74 ? -14.152 59.956 12.037 1.00 50.22 74 SER A O 1
ATOM 518 N N . ASP A 1 75 ? -14.429 61.939 11.014 1.00 54.00 75 ASP A N 1
ATOM 519 C CA . ASP A 1 75 ? -15.220 62.586 12.066 1.00 54.00 75 ASP A CA 1
ATOM 520 C C . ASP A 1 75 ? -16.322 63.481 11.457 1.00 54.00 75 ASP A C 1
ATOM 522 O O . ASP A 1 75 ? -16.115 64.686 11.244 1.00 54.00 75 ASP A O 1
ATOM 526 N N . PRO A 1 76 ? -17.520 62.918 11.192 1.00 51.00 76 PRO A N 1
ATOM 527 C CA . PRO A 1 76 ? -18.648 63.674 10.650 1.00 51.00 76 PRO A CA 1
ATOM 528 C C . PRO A 1 76 ? -19.247 64.678 11.646 1.00 51.00 76 PRO A C 1
ATOM 530 O O . PRO A 1 76 ? -19.937 65.608 11.238 1.00 51.00 76 PRO A O 1
ATOM 533 N N . ALA A 1 77 ? -18.992 64.521 12.952 1.00 50.06 77 ALA A N 1
ATOM 534 C CA . ALA A 1 77 ? -19.522 65.411 13.987 1.00 50.06 77 ALA A CA 1
ATOM 535 C C . ALA A 1 77 ? -18.719 66.718 14.106 1.00 50.06 77 ALA A C 1
ATOM 537 O O . ALA A 1 77 ? -19.281 67.744 14.493 1.00 50.06 77 ALA A O 1
ATOM 538 N N . ASN A 1 78 ? -17.430 66.694 13.750 1.00 52.41 78 ASN A N 1
ATOM 539 C CA . ASN A 1 78 ? -16.560 67.875 13.694 1.00 52.41 78 ASN A CA 1
ATOM 540 C C . ASN A 1 78 ? -16.193 68.308 12.259 1.00 52.41 78 ASN A C 1
ATOM 542 O O . ASN A 1 78 ? -15.322 69.164 12.104 1.00 52.41 78 ASN A O 1
ATOM 546 N N . ARG A 1 79 ? -16.842 67.741 11.225 1.00 55.69 79 ARG A N 1
ATOM 547 C CA . ARG A 1 79 ? -16.658 68.076 9.795 1.00 55.69 79 ARG A CA 1
ATOM 548 C C . ARG A 1 79 ? -15.187 68.130 9.358 1.00 55.69 79 ARG A C 1
ATOM 550 O O . ARG A 1 79 ? -14.718 69.115 8.784 1.00 55.69 79 ARG A O 1
ATOM 557 N N . ARG A 1 80 ? -14.444 67.061 9.649 1.00 59.66 80 ARG A N 1
ATOM 558 C CA . ARG A 1 80 ? -13.046 66.914 9.219 1.00 59.66 80 ARG A CA 1
ATOM 559 C C . ARG A 1 80 ? -12.944 65.996 8.014 1.00 59.66 80 ARG A C 1
ATOM 561 O O . ARG A 1 80 ? -13.486 64.895 8.033 1.00 59.66 80 ARG A O 1
ATOM 568 N N . ILE A 1 81 ? -12.210 66.451 7.005 1.00 61.84 81 ILE A N 1
ATOM 569 C CA . ILE A 1 81 ? -11.958 65.710 5.769 1.00 61.84 81 ILE A CA 1
ATOM 570 C C . ILE A 1 81 ? -10.488 65.299 5.776 1.00 61.84 81 ILE A C 1
ATOM 572 O O . ILE A 1 81 ? -9.603 66.137 5.969 1.00 61.84 81 ILE A O 1
ATOM 576 N N . PHE A 1 82 ? -10.220 64.017 5.565 1.00 61.84 82 PHE A N 1
ATOM 577 C CA . PHE A 1 82 ? -8.871 63.482 5.428 1.00 61.84 82 PHE A CA 1
ATOM 578 C C . PHE A 1 82 ? -8.655 63.025 3.992 1.00 61.84 82 PHE A C 1
ATOM 580 O O . PHE A 1 82 ? -9.535 62.418 3.390 1.00 61.84 82 PHE A O 1
ATOM 587 N N . VAL A 1 83 ? -7.486 63.344 3.447 1.00 60.62 83 VAL A N 1
ATOM 588 C CA . VAL A 1 83 ? -7.128 63.105 2.048 1.00 60.62 83 VAL A CA 1
ATOM 589 C C . VAL A 1 83 ? -5.776 62.417 2.016 1.00 60.62 83 VAL A C 1
ATOM 591 O O . VAL A 1 83 ? -4.804 62.962 2.539 1.00 60.62 83 VAL A O 1
ATOM 594 N N . PHE A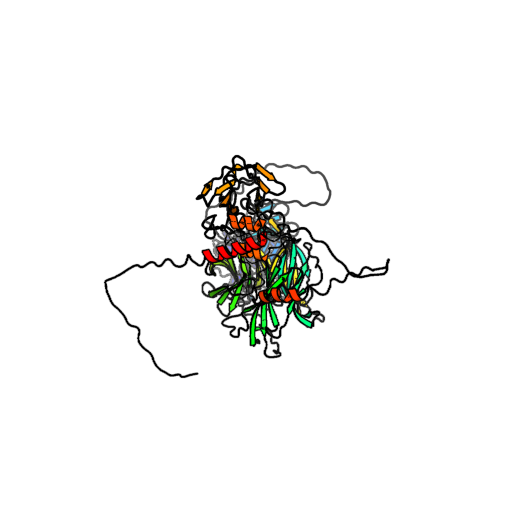 1 84 ? -5.690 61.249 1.392 1.00 60.06 84 PHE A N 1
ATOM 595 C CA . PHE A 1 84 ? -4.419 60.553 1.201 1.00 60.06 84 PHE A CA 1
ATOM 596 C C . PHE A 1 84 ? -3.958 60.667 -0.254 1.00 60.06 84 PHE A C 1
ATOM 598 O O . PHE A 1 84 ? -4.752 60.430 -1.166 1.00 60.06 84 PHE A O 1
ATOM 605 N N . LEU A 1 85 ? -2.687 61.028 -0.463 1.00 59.69 85 LEU A N 1
ATOM 606 C CA . LEU A 1 85 ? -2.031 61.061 -1.773 1.00 59.69 85 LEU A CA 1
ATOM 607 C C . LEU A 1 85 ? -0.932 59.994 -1.825 1.00 59.69 85 LEU A C 1
ATOM 609 O O . LEU A 1 85 ? 0.037 60.056 -1.065 1.00 59.69 85 LEU A O 1
ATOM 613 N N . ALA A 1 86 ? -1.091 59.036 -2.740 1.00 52.84 86 ALA A N 1
ATOM 614 C CA . ALA A 1 86 ? -0.259 57.835 -2.803 1.00 52.84 86 ALA A CA 1
ATOM 615 C C . ALA A 1 86 ? 1.214 58.122 -3.137 1.00 52.84 86 ALA A C 1
ATOM 617 O O . ALA A 1 86 ? 2.102 57.684 -2.410 1.00 52.84 86 ALA A O 1
ATOM 618 N N . ASP A 1 87 ? 1.468 58.885 -4.204 1.00 54.38 87 ASP A N 1
ATOM 619 C CA . ASP A 1 87 ? 2.807 59.033 -4.803 1.00 54.38 87 ASP A CA 1
ATOM 620 C C . ASP A 1 87 ? 3.843 59.672 -3.855 1.00 54.38 87 ASP A C 1
ATOM 622 O O . ASP A 1 87 ? 5.040 59.418 -3.975 1.00 54.38 87 ASP A O 1
ATOM 626 N N . ASP A 1 88 ? 3.369 60.468 -2.891 1.00 51.84 88 ASP A N 1
ATOM 627 C CA . ASP A 1 88 ? 4.173 61.171 -1.883 1.00 51.84 88 ASP A CA 1
ATOM 628 C C . ASP A 1 88 ? 4.117 60.490 -0.490 1.00 51.84 88 ASP A C 1
ATOM 630 O O . ASP A 1 88 ? 4.797 60.941 0.434 1.00 51.84 88 ASP A O 1
ATOM 634 N N . ASN A 1 89 ? 3.320 59.419 -0.312 1.00 54.00 89 ASN A N 1
ATOM 635 C CA . ASN A 1 89 ? 3.009 58.774 0.982 1.00 54.00 89 ASN A CA 1
ATOM 636 C C . ASN A 1 89 ? 2.424 59.754 2.041 1.00 54.00 89 ASN A C 1
ATOM 638 O O . ASN A 1 89 ? 2.661 59.609 3.245 1.00 54.00 89 ASN A O 1
ATOM 642 N N . LYS A 1 90 ? 1.660 60.776 1.618 1.00 56.31 90 LYS A N 1
ATOM 643 C CA . LYS A 1 90 ? 1.197 61.873 2.496 1.00 56.31 90 LYS A CA 1
ATOM 644 C C . LYS A 1 90 ? -0.291 61.821 2.814 1.00 56.31 90 LYS A C 1
ATOM 646 O O . LYS A 1 90 ? -1.139 61.812 1.921 1.00 56.31 90 LYS A O 1
ATOM 651 N N . LEU A 1 91 ? -0.599 61.920 4.108 1.00 57.44 91 LEU A N 1
ATOM 652 C CA . LEU A 1 91 ? -1.944 62.163 4.622 1.00 57.44 91 LEU A CA 1
ATOM 653 C C . LEU A 1 91 ? -2.121 63.651 4.957 1.00 57.44 91 LEU A C 1
ATOM 655 O O . LEU A 1 91 ? -1.383 64.209 5.770 1.00 57.44 91 LEU A O 1
ATOM 659 N N . TYR A 1 92 ? -3.128 64.281 4.360 1.00 61.06 92 TYR A N 1
ATOM 660 C CA . TYR A 1 92 ? -3.523 65.666 4.601 1.00 61.06 92 TYR A CA 1
ATOM 661 C C . TYR A 1 92 ? -4.829 65.704 5.396 1.00 61.06 92 TYR A C 1
ATOM 663 O O . TYR A 1 92 ? -5.814 65.067 5.019 1.00 61.06 92 TYR A O 1
ATOM 671 N N . ARG A 1 93 ? -4.873 66.497 6.470 1.00 61.41 93 ARG A N 1
ATOM 672 C CA . ARG A 1 93 ? -6.119 66.839 7.173 1.00 61.41 93 ARG A CA 1
ATOM 673 C C . ARG A 1 93 ? -6.589 68.230 6.765 1.00 61.41 93 ARG A C 1
ATOM 675 O O . ARG A 1 93 ? -5.835 69.184 6.931 1.00 61.41 93 ARG A O 1
ATOM 682 N N . LEU A 1 94 ? -7.832 68.340 6.300 1.00 60.75 94 LEU A N 1
ATOM 683 C CA . LEU A 1 94 ? -8.540 69.594 6.031 1.00 60.75 94 LEU A CA 1
ATOM 684 C C . LEU A 1 94 ? -9.594 69.842 7.128 1.00 60.75 94 LEU A C 1
ATOM 686 O O . LEU A 1 94 ? -10.330 68.929 7.514 1.00 60.75 94 LEU A O 1
ATOM 690 N N . GLU A 1 95 ? -9.684 71.078 7.624 1.00 56.44 95 GLU A N 1
ATOM 691 C CA . GLU A 1 95 ? -10.661 71.505 8.643 1.00 56.44 95 GLU A CA 1
ATOM 692 C C . GLU A 1 95 ? -11.519 72.681 8.120 1.00 56.44 95 GLU A C 1
ATOM 694 O O . GLU A 1 95 ? -11.048 73.494 7.323 1.00 56.44 95 GLU A O 1
ATOM 699 N N . GLU A 1 96 ? -12.794 72.779 8.529 1.00 54.62 96 GLU A N 1
ATOM 700 C CA . GLU A 1 96 ? -13.715 73.814 8.020 1.00 54.62 96 GLU A CA 1
ATOM 701 C C . GLU A 1 96 ? -13.456 75.199 8.658 1.00 54.62 96 GLU A C 1
ATOM 703 O O . GLU A 1 96 ? -13.841 75.472 9.800 1.00 54.62 96 GLU A O 1
ATOM 708 N N . SER A 1 97 ? -12.856 76.129 7.909 1.00 43.25 97 SER A N 1
ATOM 709 C CA . SER A 1 97 ? -12.539 77.484 8.386 1.00 43.25 97 SER A CA 1
ATOM 710 C C . SER A 1 97 ? -13.702 78.488 8.242 1.00 43.25 97 SER A C 1
ATOM 712 O O . SER A 1 97 ? -13.670 79.421 7.440 1.00 43.25 97 SER A O 1
ATOM 714 N N . ASN A 1 98 ? -14.717 78.357 9.110 1.00 41.81 98 ASN A N 1
ATOM 715 C CA . ASN A 1 98 ? -15.818 79.327 9.301 1.00 41.81 98 ASN A CA 1
ATOM 716 C C . ASN A 1 98 ? -16.592 79.711 8.015 1.00 41.81 98 ASN A C 1
ATOM 718 O O . ASN A 1 98 ? -16.840 80.896 7.762 1.00 41.81 98 ASN A O 1
ATOM 722 N N . GLY A 1 99 ? -17.033 78.719 7.234 1.00 48.09 99 GLY A N 1
ATOM 723 C CA . GLY A 1 99 ? -17.985 78.941 6.142 1.00 48.09 99 GLY A CA 1
ATOM 724 C C . GLY A 1 99 ? -17.651 78.218 4.843 1.00 48.09 99 GLY A C 1
ATOM 725 O O . GLY A 1 99 ? -17.326 78.867 3.851 1.00 48.09 99 GLY A O 1
ATOM 726 N N . PHE A 1 100 ? -17.835 76.898 4.835 1.00 48.91 100 PHE A N 1
ATOM 727 C CA . PHE A 1 100 ? -18.159 76.097 3.646 1.00 48.91 100 PHE A CA 1
ATOM 728 C C . PHE A 1 100 ? -17.162 76.062 2.467 1.00 48.91 100 PHE A C 1
ATOM 730 O O . PHE A 1 100 ? -17.505 75.576 1.391 1.00 48.91 100 PHE A O 1
ATOM 737 N N . VAL A 1 101 ? -15.915 76.507 2.654 1.00 50.62 101 VAL A N 1
ATOM 738 C CA . VAL A 1 101 ? -14.796 76.200 1.742 1.00 50.62 101 VAL A CA 1
ATOM 739 C C . VAL A 1 101 ? -13.529 75.934 2.568 1.00 50.62 101 VAL A C 1
ATOM 741 O O . VAL A 1 101 ? -12.929 76.899 3.050 1.00 50.62 101 VAL A O 1
ATOM 744 N N . PRO A 1 102 ? -13.092 74.668 2.730 1.00 49.72 102 PRO A N 1
ATOM 745 C CA . PRO A 1 102 ? -11.785 74.350 3.303 1.00 49.72 102 PRO A CA 1
ATOM 746 C C . PRO A 1 102 ? -10.667 74.946 2.444 1.00 49.72 102 PRO A C 1
ATOM 748 O O . PRO A 1 102 ? -10.765 74.956 1.212 1.00 49.72 102 PRO A O 1
ATOM 751 N N . ARG A 1 103 ? -9.587 75.427 3.066 1.00 46.06 103 ARG A N 1
ATOM 752 C CA . ARG A 1 103 ? -8.453 76.018 2.344 1.00 46.06 103 ARG A CA 1
ATOM 753 C C . ARG A 1 103 ? -7.179 75.215 2.544 1.00 46.06 103 ARG A C 1
ATOM 755 O O . ARG A 1 103 ? -6.955 74.640 3.601 1.00 46.06 103 ARG A O 1
ATOM 762 N N . LEU A 1 104 ? -6.284 75.274 1.559 1.00 43.72 104 LEU A N 1
ATOM 763 C CA . LEU A 1 104 ? -4.963 74.644 1.654 1.00 43.72 104 LEU A CA 1
ATOM 764 C C . LEU A 1 104 ? -4.098 75.242 2.785 1.00 43.72 104 LEU A C 1
ATOM 766 O O . LEU A 1 104 ? -3.224 74.570 3.315 1.00 43.72 104 LEU A O 1
ATOM 770 N N . GLU A 1 105 ? -4.359 76.490 3.192 1.00 47.31 105 GLU A N 1
ATOM 771 C CA . GLU A 1 105 ? -3.706 77.126 4.350 1.00 47.31 105 GLU A CA 1
ATOM 772 C C . GLU A 1 105 ? -4.161 76.560 5.713 1.00 47.31 105 GLU A C 1
ATOM 774 O O . GLU A 1 105 ? -3.481 76.789 6.712 1.00 47.31 105 GLU A O 1
ATOM 779 N N . ASP A 1 106 ? -5.243 75.770 5.741 1.00 45.28 106 ASP A N 1
ATOM 780 C CA . ASP A 1 106 ? -5.715 75.006 6.905 1.00 45.28 106 ASP A CA 1
ATOM 781 C C . ASP A 1 106 ? -5.237 73.531 6.879 1.00 45.28 106 ASP A C 1
ATOM 783 O O . ASP A 1 106 ? -5.576 72.755 7.775 1.00 45.28 106 ASP A O 1
ATOM 787 N N . ALA A 1 107 ? -4.467 73.115 5.861 1.00 46.69 107 ALA A N 1
ATOM 788 C CA . ALA A 1 107 ? -4.062 71.723 5.666 1.00 46.69 107 ALA A CA 1
ATOM 789 C C . ALA A 1 107 ? -2.871 71.315 6.555 1.00 46.69 107 ALA A C 1
ATOM 791 O O . ALA A 1 107 ? -1.799 71.921 6.499 1.00 46.69 107 ALA A O 1
ATOM 792 N N . ALA A 1 108 ? -3.030 70.238 7.330 1.00 47.03 108 ALA A N 1
ATOM 793 C CA . ALA A 1 108 ? -1.949 69.642 8.119 1.00 47.03 108 ALA A CA 1
ATOM 794 C C . ALA A 1 108 ? -1.438 68.342 7.476 1.00 47.03 108 ALA A C 1
ATOM 796 O O . ALA A 1 108 ? -2.207 67.396 7.311 1.00 47.03 108 ALA A O 1
ATOM 797 N N . GLU A 1 109 ? -0.140 68.292 7.163 1.00 47.44 109 GLU A N 1
ATOM 798 C CA . GLU A 1 109 ? 0.571 67.071 6.759 1.00 47.44 109 GLU A CA 1
ATOM 799 C C . GLU A 1 109 ? 0.802 66.174 7.988 1.00 47.44 109 GLU A C 1
ATOM 801 O O . GLU A 1 109 ? 1.301 66.637 9.018 1.00 47.44 109 GLU A O 1
ATOM 806 N N . ILE A 1 110 ? 0.419 64.900 7.888 1.00 50.56 110 ILE A N 1
ATOM 807 C CA . ILE A 1 110 ? 0.573 63.887 8.937 1.00 50.56 110 ILE A CA 1
ATOM 808 C C . ILE A 1 110 ? 1.573 62.838 8.444 1.00 50.56 110 ILE A C 1
ATOM 810 O O . ILE A 1 110 ? 1.316 62.136 7.467 1.00 50.56 110 ILE A O 1
ATOM 814 N N . THR A 1 111 ? 2.709 62.727 9.135 1.00 45.25 111 THR A N 1
ATOM 815 C CA . THR A 1 111 ? 3.724 61.702 8.869 1.00 45.25 111 THR A CA 1
ATOM 816 C C . THR A 1 111 ? 3.174 60.310 9.175 1.00 45.25 111 THR A C 1
ATOM 818 O O . THR A 1 111 ? 2.624 60.089 10.255 1.00 45.25 111 THR A O 1
ATOM 821 N N . VAL A 1 112 ? 3.369 59.364 8.258 1.00 47.72 112 VAL A N 1
ATOM 822 C CA . VAL A 1 112 ? 3.130 57.934 8.498 1.00 47.72 112 VAL A CA 1
ATOM 823 C C . VAL A 1 112 ? 4.451 57.296 8.930 1.00 47.72 112 VAL A C 1
ATOM 825 O O . VAL A 1 112 ? 5.465 57.476 8.259 1.00 47.72 112 VAL A O 1
ATOM 828 N N . GLU A 1 113 ? 4.470 56.609 10.074 1.00 41.44 113 GLU A N 1
ATOM 829 C CA . GLU A 1 113 ? 5.729 56.184 10.714 1.00 41.44 113 GLU A CA 1
ATOM 830 C C . GLU A 1 113 ? 6.224 54.798 10.263 1.00 41.44 113 GLU A C 1
ATOM 832 O O . GLU A 1 113 ? 7.421 54.529 10.346 1.00 41.44 113 GLU A O 1
ATOM 837 N N . HIS A 1 114 ? 5.338 53.942 9.737 1.00 43.78 114 HIS A N 1
ATOM 838 C CA . HIS A 1 114 ? 5.669 52.595 9.262 1.00 43.78 114 HIS A CA 1
ATOM 839 C C . HIS A 1 114 ? 4.952 52.257 7.944 1.00 43.78 114 HIS A C 1
ATOM 841 O O . HIS A 1 114 ? 3.793 52.620 7.743 1.00 43.78 114 HIS A O 1
ATOM 847 N N . GLN A 1 115 ? 5.653 51.535 7.066 1.00 42.75 115 GLN A N 1
ATOM 848 C CA . GLN A 1 115 ? 5.143 50.951 5.823 1.00 42.75 115 GLN A CA 1
ATOM 849 C C . GLN A 1 115 ? 5.706 49.529 5.704 1.00 42.75 115 GLN A C 1
ATOM 851 O O . GLN A 1 115 ? 6.921 49.346 5.800 1.00 42.75 115 GLN A O 1
ATOM 856 N N . VAL A 1 116 ? 4.840 48.548 5.451 1.00 41.94 116 VAL A N 1
ATOM 857 C CA . VAL A 1 116 ? 5.224 47.168 5.108 1.00 41.94 116 VAL A CA 1
ATOM 858 C C . VAL A 1 116 ? 4.795 46.892 3.667 1.00 41.94 116 VAL A C 1
ATOM 860 O O . VAL A 1 116 ? 3.721 47.320 3.242 1.00 41.94 116 VAL A O 1
ATOM 863 N N . GLN A 1 117 ? 5.652 46.214 2.903 1.00 37.81 117 GLN A N 1
ATOM 864 C CA . GLN A 1 117 ? 5.430 45.894 1.493 1.00 37.81 117 GLN A CA 1
ATOM 865 C C . GLN A 1 117 ? 5.841 44.435 1.255 1.00 37.81 117 GLN A C 1
ATOM 867 O O . GLN A 1 117 ? 7.005 44.089 1.450 1.00 37.81 117 GLN A O 1
ATOM 872 N N . GLN A 1 118 ? 4.890 43.583 0.864 1.00 36.72 118 GLN A N 1
ATOM 873 C CA . GLN A 1 118 ? 5.125 42.168 0.548 1.00 36.72 118 GLN A CA 1
ATOM 874 C C . GLN A 1 118 ? 4.899 41.885 -0.946 1.00 36.72 118 GLN A C 1
ATOM 876 O O . GLN A 1 118 ? 4.264 42.663 -1.657 1.00 36.72 118 GLN A O 1
ATOM 881 N N . THR A 1 119 ? 5.479 40.785 -1.434 1.00 32.16 119 THR A N 1
ATOM 882 C CA . THR A 1 119 ? 5.754 40.574 -2.870 1.00 32.16 119 THR A CA 1
ATOM 883 C C . THR A 1 119 ? 4.711 39.720 -3.610 1.00 32.16 119 THR A C 1
ATOM 885 O O . THR A 1 119 ? 4.867 39.489 -4.805 1.00 32.16 119 THR A O 1
ATOM 888 N N . TYR A 1 120 ? 3.641 39.268 -2.945 1.00 28.44 120 TYR A N 1
ATOM 889 C CA . TYR A 1 120 ? 2.557 38.486 -3.560 1.00 28.44 120 TYR A CA 1
ATOM 890 C C . TYR A 1 120 ? 1.245 39.275 -3.564 1.00 28.44 120 TYR A C 1
ATOM 892 O O . TYR A 1 120 ? 0.500 39.288 -2.589 1.00 28.44 120 TYR A O 1
ATOM 900 N N . GLY A 1 121 ? 0.987 39.952 -4.688 1.00 40.28 121 GLY A N 1
ATOM 901 C CA . GLY A 1 121 ? -0.084 40.940 -4.820 1.00 40.28 121 GLY A CA 1
ATOM 902 C C . GLY A 1 121 ? 0.277 42.247 -4.108 1.00 40.28 121 GLY A C 1
ATOM 903 O O . GLY A 1 121 ? 0.536 42.267 -2.909 1.00 40.28 121 GLY A O 1
ATOM 904 N N . PHE A 1 122 ? 0.302 43.364 -4.838 1.00 35.44 122 PHE A N 1
ATOM 905 C CA . PHE A 1 122 ? 0.706 44.654 -4.274 1.00 35.44 122 PHE A CA 1
ATOM 906 C C . PHE A 1 122 ? -0.358 45.194 -3.305 1.00 35.44 122 PHE A C 1
ATOM 908 O O . PHE A 1 122 ? -1.271 45.927 -3.696 1.00 35.44 122 PHE A O 1
ATOM 915 N N . ARG A 1 123 ? -0.209 44.842 -2.025 1.00 49.69 123 ARG A N 1
ATOM 916 C CA . ARG A 1 123 ? -0.909 45.462 -0.899 1.00 49.69 123 ARG A CA 1
ATOM 917 C C . ARG A 1 123 ? 0.073 46.240 -0.026 1.00 49.69 123 ARG A C 1
ATOM 919 O O . ARG A 1 123 ? 1.189 45.782 0.216 1.00 49.69 123 ARG A O 1
ATOM 926 N N . SER A 1 124 ? -0.364 47.399 0.458 1.00 46.44 124 SER A N 1
ATOM 927 C CA . SER A 1 124 ? 0.388 48.233 1.404 1.00 46.44 124 SER A CA 1
ATOM 928 C C . SER A 1 124 ? -0.496 48.544 2.603 1.00 46.44 124 SER A C 1
ATOM 930 O O . SER A 1 124 ? -1.596 49.076 2.434 1.00 46.44 124 SER A O 1
ATOM 932 N N . VAL A 1 125 ? -0.014 48.229 3.804 1.00 45.06 125 VAL A N 1
ATOM 933 C CA . VAL A 1 125 ? -0.709 48.522 5.064 1.00 45.06 125 VAL A CA 1
ATOM 934 C C . VAL A 1 125 ? -0.010 49.689 5.757 1.00 45.06 125 VAL A C 1
ATOM 936 O O . VAL A 1 125 ? 1.216 49.706 5.882 1.00 45.06 125 VAL A O 1
ATOM 939 N N . TYR A 1 126 ? -0.800 50.662 6.206 1.00 48.88 126 TYR A N 1
ATOM 940 C CA . TYR A 1 126 ? -0.334 51.861 6.897 1.00 48.88 126 TYR A CA 1
ATOM 941 C C . TYR A 1 126 ? -1.121 52.049 8.199 1.00 48.88 126 TYR A C 1
ATOM 943 O O . TYR A 1 126 ? -2.350 51.984 8.196 1.00 48.88 126 TYR A O 1
ATOM 951 N N . TYR A 1 127 ? -0.437 52.334 9.307 1.00 48.22 127 TYR A N 1
ATOM 952 C CA . TYR A 1 127 ? -1.068 52.624 10.600 1.00 48.22 127 TYR A CA 1
ATOM 953 C C . TYR A 1 127 ? -0.828 54.081 11.017 1.00 48.22 127 TYR A C 1
ATOM 955 O O . TYR A 1 127 ? 0.262 54.623 10.818 1.00 48.22 127 TYR A O 1
ATOM 963 N N . SER A 1 128 ? -1.839 54.721 11.612 1.00 46.41 128 SER A N 1
ATOM 964 C CA . SER A 1 128 ? -1.720 56.064 12.186 1.00 46.41 128 SER A CA 1
ATOM 965 C C . SER A 1 128 ? -2.063 56.058 13.684 1.00 46.41 128 SER A C 1
ATOM 967 O O . SER A 1 128 ? -3.244 56.138 14.038 1.00 46.41 128 SER A O 1
ATOM 969 N N . PRO A 1 129 ? -1.054 56.072 14.583 1.00 40.66 129 PRO A N 1
ATOM 970 C CA . PRO A 1 129 ? -1.260 56.173 16.036 1.00 40.66 129 PRO A CA 1
ATOM 971 C C . PRO A 1 129 ? -1.987 57.455 16.478 1.00 40.66 129 PRO A C 1
ATOM 973 O O . PRO A 1 129 ? -2.455 57.562 17.608 1.00 40.66 129 PRO A O 1
ATOM 976 N N . LEU A 1 130 ? -2.055 58.457 15.595 1.00 44.03 130 LEU A N 1
ATOM 977 C CA . LEU A 1 130 ? -2.705 59.751 15.821 1.00 44.03 130 LEU A CA 1
ATOM 978 C C . LEU A 1 130 ? -4.210 59.727 15.481 1.00 44.03 130 LEU A C 1
ATOM 980 O O . LEU A 1 130 ? -4.928 60.662 15.833 1.00 44.03 130 LEU A O 1
ATOM 984 N N . LEU A 1 131 ? -4.677 58.682 14.788 1.00 45.75 131 LEU A N 1
ATOM 985 C CA . LEU A 1 131 ? -6.075 58.487 14.382 1.00 45.75 131 LEU A CA 1
ATOM 986 C C . LEU A 1 131 ? -6.692 57.181 14.901 1.00 45.75 131 LEU A C 1
ATOM 988 O O . LEU A 1 131 ? -7.902 57.027 14.773 1.00 45.75 131 LEU A O 1
ATOM 992 N N . ASP A 1 132 ? -5.885 56.271 15.461 1.00 50.28 132 ASP A N 1
ATOM 993 C CA . ASP A 1 132 ? -6.305 54.928 15.895 1.00 50.28 132 ASP A CA 1
ATOM 994 C C . ASP A 1 132 ? -6.962 54.132 14.742 1.00 50.28 132 ASP A C 1
ATOM 996 O O . ASP A 1 132 ? -8.040 53.548 14.855 1.00 50.28 132 ASP A O 1
ATOM 1000 N N . LYS A 1 133 ? -6.324 54.204 13.562 1.00 48.25 133 LYS A N 1
ATOM 1001 C CA . LYS A 1 133 ? -6.808 53.629 12.297 1.00 48.25 133 LYS A CA 1
ATOM 1002 C C . LYS A 1 133 ? -5.693 52.964 11.492 1.00 48.25 133 LYS A C 1
ATOM 1004 O O . LYS A 1 133 ? -4.583 53.497 11.390 1.00 48.25 133 LYS A O 1
ATOM 1009 N N . VAL A 1 134 ? -6.050 51.851 10.851 1.00 49.34 134 VAL A N 1
ATOM 1010 C CA . VAL A 1 134 ? -5.270 51.153 9.819 1.00 49.34 134 VAL A CA 1
ATOM 1011 C C . VAL A 1 134 ? -5.881 51.453 8.444 1.00 49.34 134 VAL A C 1
ATOM 1013 O O . VAL A 1 134 ? -7.099 51.559 8.307 1.00 49.34 134 VAL A O 1
ATOM 1016 N N . PHE A 1 135 ? -5.034 51.595 7.428 1.00 49.00 135 PHE A N 1
ATOM 1017 C CA . PHE A 1 135 ? -5.399 51.816 6.031 1.00 49.00 135 PHE A CA 1
ATOM 1018 C C . PHE A 1 135 ? -4.775 50.700 5.184 1.00 49.00 135 PHE A C 1
ATOM 1020 O O . PHE A 1 135 ? -3.570 50.461 5.289 1.00 49.00 135 PHE A O 1
ATOM 1027 N N . VAL A 1 136 ? -5.573 50.028 4.348 1.00 47.66 136 VAL A N 1
ATOM 1028 C CA . VAL A 1 136 ? -5.130 48.899 3.512 1.00 47.66 136 VAL A CA 1
ATOM 1029 C C . VAL A 1 136 ? -5.324 49.251 2.039 1.00 47.66 136 VAL A C 1
ATOM 1031 O O . VAL A 1 136 ? -6.446 49.337 1.548 1.00 47.66 136 VAL A O 1
ATOM 1034 N N . TRP A 1 137 ? -4.223 49.458 1.321 1.00 46.41 137 TRP A N 1
ATOM 1035 C CA . TRP A 1 137 ? -4.243 49.704 -0.120 1.00 46.41 137 TRP A CA 1
ATOM 1036 C C . TRP A 1 137 ? -4.171 48.379 -0.884 1.00 46.41 137 TRP A C 1
ATOM 1038 O O . TRP A 1 137 ? -3.308 47.557 -0.587 1.00 46.41 137 TRP A O 1
ATOM 1048 N N . ASN A 1 138 ? -5.006 48.209 -1.915 1.00 46.91 138 ASN A N 1
ATOM 1049 C CA . ASN A 1 138 ? -4.943 47.093 -2.863 1.00 46.91 138 ASN A CA 1
ATOM 1050 C C . ASN A 1 138 ? -4.616 47.616 -4.274 1.00 46.91 138 ASN A C 1
ATOM 1052 O O . ASN A 1 138 ? -5.163 48.632 -4.703 1.00 46.91 138 ASN A O 1
ATOM 1056 N N . VAL A 1 139 ? -3.761 46.917 -5.023 1.00 38.12 139 VAL A N 1
ATOM 1057 C CA . VAL A 1 139 ? -3.591 47.134 -6.469 1.00 38.12 139 VAL A CA 1
ATOM 1058 C C . VAL A 1 139 ? -3.910 45.840 -7.205 1.00 38.12 139 VAL A C 1
ATOM 1060 O O . VAL A 1 139 ? -3.238 44.828 -7.004 1.00 38.12 139 VAL A O 1
ATOM 1063 N N . ALA A 1 140 ? -4.917 45.890 -8.075 1.00 35.47 140 ALA A N 1
ATOM 1064 C CA . ALA A 1 140 ? -5.171 44.850 -9.059 1.00 35.47 140 ALA A CA 1
ATOM 1065 C C . ALA A 1 140 ? -4.459 45.198 -10.376 1.00 35.47 140 ALA A C 1
ATOM 1067 O O . ALA A 1 140 ? -4.302 46.368 -10.733 1.00 35.47 140 ALA A O 1
ATOM 1068 N N . VAL A 1 141 ? -4.041 44.168 -11.107 1.00 32.56 141 VAL A N 1
ATOM 1069 C CA . VAL A 1 141 ? -3.572 44.286 -12.490 1.00 32.56 141 VAL A CA 1
ATOM 1070 C C . VAL A 1 141 ? -4.442 43.359 -13.321 1.00 32.56 141 VAL A C 1
ATOM 1072 O O . VAL A 1 141 ? -4.551 42.178 -12.998 1.00 32.56 141 VAL A O 1
ATOM 1075 N N . ASP A 1 142 ? -5.068 43.894 -14.364 1.00 35.59 142 ASP A N 1
ATOM 1076 C CA . ASP A 1 142 ? -5.784 43.091 -15.352 1.00 35.59 142 ASP A CA 1
ATOM 1077 C C . ASP A 1 142 ? -4.753 42.266 -16.155 1.00 35.59 142 ASP A C 1
ATOM 1079 O O . ASP A 1 142 ? -3.895 42.863 -16.820 1.00 35.59 142 ASP A O 1
ATOM 1083 N N . PRO A 1 143 ? -4.788 40.919 -16.093 1.00 32.09 143 PRO A N 1
ATOM 1084 C CA . PRO A 1 143 ? -3.796 40.076 -16.754 1.00 32.09 143 PRO A CA 1
ATOM 1085 C C . PRO A 1 143 ? -3.902 40.108 -18.286 1.00 32.09 143 PRO A C 1
ATOM 1087 O O . PRO A 1 143 ? -2.886 39.924 -18.956 1.00 32.09 143 PRO A O 1
ATOM 1090 N N . ASP A 1 144 ? -5.085 40.383 -18.847 1.00 32.75 144 ASP A N 1
ATOM 1091 C CA . ASP A 1 144 ? -5.322 40.370 -20.297 1.00 32.75 144 ASP A CA 1
ATOM 1092 C C . ASP A 1 144 ? -4.929 41.696 -20.966 1.00 32.75 144 ASP A C 1
ATOM 1094 O O . ASP A 1 144 ? -4.552 41.717 -22.143 1.00 32.75 144 ASP A O 1
ATOM 1098 N N . THR A 1 145 ? -5.003 42.819 -20.241 1.00 38.00 145 THR A N 1
ATOM 1099 C CA . THR A 1 145 ? -4.696 44.154 -20.795 1.00 38.00 145 THR A CA 1
ATOM 1100 C C . THR A 1 145 ? -3.428 44.804 -20.242 1.00 38.00 145 THR A C 1
ATOM 1102 O O . THR A 1 145 ? -2.956 45.786 -20.824 1.00 38.00 145 THR A O 1
ATOM 1105 N N . LEU A 1 146 ? -2.870 44.286 -19.140 1.00 30.33 146 LEU A N 1
ATOM 1106 C CA . LEU A 1 146 ? -1.827 44.931 -18.325 1.00 30.33 146 LEU A CA 1
ATOM 1107 C C . LEU A 1 146 ? -2.219 46.339 -17.828 1.00 30.33 146 LEU A C 1
ATOM 1109 O O . LEU A 1 146 ? -1.354 47.144 -17.466 1.00 30.33 146 LEU A O 1
ATOM 1113 N N . ALA A 1 147 ? -3.518 46.654 -17.791 1.00 29.53 147 ALA A N 1
ATOM 1114 C CA . ALA A 1 147 ? -4.018 47.858 -17.148 1.00 29.53 147 ALA A CA 1
ATOM 1115 C C . ALA A 1 147 ? -3.934 47.711 -15.622 1.00 29.53 147 ALA A C 1
ATOM 1117 O O . ALA A 1 147 ? -4.403 46.734 -15.038 1.00 29.53 147 ALA A O 1
ATOM 1118 N N . VAL A 1 148 ? -3.344 48.711 -14.968 1.00 31.05 148 VAL A N 1
ATOM 1119 C CA . VAL A 1 148 ? -3.304 48.794 -13.506 1.00 31.05 148 VAL A CA 1
ATOM 1120 C C . VAL A 1 148 ? -4.547 49.547 -13.034 1.00 31.05 148 VAL A C 1
ATOM 1122 O O . VAL A 1 148 ? -4.553 50.779 -12.998 1.00 31.05 148 VAL A O 1
ATOM 1125 N N . GLU A 1 149 ? -5.606 48.818 -12.678 1.00 34.59 149 GLU A N 1
ATOM 1126 C CA . GLU A 1 149 ? -6.757 49.399 -11.981 1.00 34.59 149 GLU A CA 1
ATOM 1127 C C . GLU A 1 149 ? -6.459 49.492 -10.476 1.00 34.59 149 GLU A C 1
ATOM 1129 O O . GLU A 1 149 ? -6.670 48.573 -9.682 1.00 34.59 149 GLU A O 1
ATOM 1134 N N . THR A 1 150 ? -5.929 50.649 -10.075 1.00 35.69 150 THR A N 1
ATOM 1135 C CA . THR A 1 150 ? -5.744 51.018 -8.667 1.00 35.69 150 THR A CA 1
ATOM 1136 C C . THR A 1 150 ? -7.083 51.372 -8.019 1.00 35.69 150 THR A C 1
ATOM 1138 O O . THR A 1 150 ? -7.457 52.545 -7.964 1.00 35.69 150 THR A O 1
ATOM 1141 N N . THR A 1 151 ? -7.793 50.369 -7.510 1.00 38.22 151 THR A N 1
ATOM 1142 C CA . THR A 1 151 ? -9.021 50.561 -6.724 1.00 38.22 151 THR A CA 1
ATOM 1143 C C . THR A 1 151 ? -8.678 50.670 -5.242 1.00 38.22 151 THR A C 1
ATOM 1145 O O . THR A 1 151 ? -8.269 49.688 -4.621 1.00 38.22 151 THR A O 1
ATOM 1148 N N . VAL A 1 152 ? -8.856 51.854 -4.652 1.00 36.44 152 VAL A N 1
ATOM 1149 C CA . VAL A 1 152 ? -8.641 52.041 -3.212 1.00 36.44 152 VAL A CA 1
ATOM 1150 C C . VAL A 1 152 ? -9.764 51.347 -2.441 1.00 36.44 152 VAL A C 1
ATOM 1152 O O . VAL A 1 152 ? -10.929 51.727 -2.538 1.00 36.44 152 VAL A O 1
ATOM 1155 N N . ALA A 1 153 ? -9.410 50.320 -1.668 1.00 40.38 153 ALA A N 1
ATOM 1156 C CA . ALA A 1 153 ? -10.296 49.773 -0.651 1.00 40.38 153 ALA A CA 1
ATOM 1157 C C . ALA A 1 153 ? -10.432 50.789 0.496 1.00 40.38 153 ALA A C 1
ATOM 1159 O O . ALA A 1 153 ? -9.449 51.408 0.904 1.00 40.38 153 ALA A O 1
ATOM 1160 N N . GLY A 1 154 ? -11.662 50.998 0.969 1.00 43.56 154 GLY A N 1
ATOM 1161 C CA . GLY A 1 154 ? -11.986 52.066 1.917 1.00 43.56 154 GLY A CA 1
ATOM 1162 C C . GLY A 1 154 ? -11.331 51.915 3.294 1.00 43.56 154 GLY A C 1
ATOM 1163 O O . GLY A 1 154 ? -10.817 50.860 3.659 1.00 43.56 154 GLY A O 1
ATOM 1164 N N . VAL A 1 155 ? -11.378 52.990 4.084 1.00 40.22 155 VAL A N 1
ATOM 1165 C CA . VAL A 1 155 ? -10.756 53.037 5.414 1.00 40.22 155 VAL A CA 1
ATOM 1166 C C . VAL A 1 155 ? -11.475 52.106 6.391 1.00 40.22 155 VAL A C 1
ATOM 1168 O O . VAL A 1 155 ? -12.643 52.317 6.723 1.00 40.22 155 VAL A O 1
ATOM 1171 N N . GLU A 1 156 ? -10.764 51.093 6.879 1.00 50.88 156 GLU A N 1
ATOM 1172 C CA . GLU A 1 156 ? -11.353 50.027 7.687 1.00 50.88 156 GLU A CA 1
ATOM 1173 C C . GLU A 1 156 ? -11.555 50.434 9.153 1.00 50.88 156 GLU A C 1
ATOM 1175 O O . GLU A 1 156 ? -10.944 51.372 9.679 1.00 50.88 156 GLU A O 1
ATOM 1180 N N . ARG A 1 157 ? -12.469 49.729 9.828 1.00 41.09 157 ARG A N 1
ATOM 1181 C CA . ARG A 1 157 ? -12.823 49.984 11.225 1.00 41.09 157 ARG A CA 1
ATOM 1182 C C . ARG A 1 157 ? -12.259 48.888 12.119 1.00 41.09 157 ARG A C 1
ATOM 1184 O O . ARG A 1 157 ? -12.635 47.728 11.981 1.00 41.09 157 ARG A O 1
ATOM 1191 N N . LEU A 1 158 ? -11.445 49.293 13.093 1.00 44.72 158 LEU A N 1
ATOM 1192 C CA . LEU A 1 158 ? -11.020 48.438 14.199 1.00 44.72 158 LEU A CA 1
ATOM 1193 C C . LEU A 1 158 ? -12.245 47.927 14.976 1.00 44.72 158 LEU A C 1
ATOM 1195 O O . LEU A 1 158 ? -13.072 48.716 15.450 1.00 44.72 158 LEU A O 1
ATOM 1199 N N . VAL A 1 159 ? -12.374 46.603 15.064 1.00 39.22 159 VAL A N 1
ATOM 1200 C CA . VAL A 1 159 ? -13.511 45.917 15.706 1.00 39.22 159 VAL A CA 1
ATOM 1201 C C . VAL A 1 159 ? -13.165 45.496 17.140 1.00 39.22 159 VAL A C 1
ATOM 1203 O O . VAL A 1 159 ? -14.047 45.442 17.997 1.00 39.22 159 VAL A O 1
ATOM 1206 N N . GLY A 1 160 ? -11.877 45.279 17.421 1.00 44.03 160 GLY A N 1
ATOM 1207 C CA . GLY A 1 160 ? -11.340 45.024 18.754 1.00 44.03 160 GLY A CA 1
ATOM 1208 C C . GLY A 1 160 ? -9.813 44.907 18.763 1.00 44.03 160 GLY A C 1
ATOM 1209 O O . GLY A 1 160 ? -9.184 44.765 17.715 1.00 44.03 160 GLY A O 1
ATOM 1210 N N . GLU A 1 161 ? -9.250 44.945 19.968 1.00 38.47 161 GLU A N 1
ATOM 1211 C CA . GLU A 1 161 ? -7.857 44.618 20.289 1.00 38.47 161 GLU A CA 1
ATOM 1212 C C . GLU A 1 161 ? -7.885 43.547 21.390 1.00 38.47 161 GLU A C 1
ATOM 1214 O O . GLU A 1 161 ? -8.623 43.694 22.372 1.00 38.47 161 GLU A O 1
ATOM 1219 N N . ALA A 1 162 ? -7.103 42.479 21.237 1.00 36.22 162 ALA A N 1
ATOM 1220 C CA . ALA A 1 162 ? -6.894 41.470 22.275 1.00 36.22 162 ALA A CA 1
ATOM 1221 C C . ALA A 1 162 ? -5.449 40.960 22.216 1.00 36.22 162 ALA A C 1
ATOM 1223 O O . ALA A 1 162 ? -4.950 40.675 21.133 1.00 36.22 162 ALA A O 1
ATOM 1224 N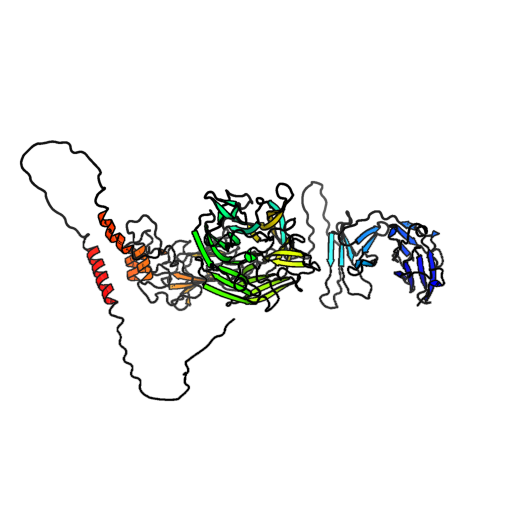 N . ASP A 1 163 ? -4.780 40.890 23.371 1.00 41.34 163 ASP A N 1
ATOM 1225 C CA . ASP A 1 163 ? -3.434 40.324 23.571 1.00 41.34 163 ASP A CA 1
ATOM 1226 C C . ASP A 1 163 ? -2.357 40.715 22.531 1.00 41.34 163 ASP A C 1
ATOM 1228 O O . ASP A 1 163 ? -1.437 39.951 22.249 1.00 41.34 163 ASP A O 1
ATOM 1232 N N . GLY A 1 164 ? -2.428 41.944 22.002 1.00 39.81 164 GLY A N 1
ATOM 1233 C CA . GLY A 1 164 ? -1.476 42.468 21.013 1.00 39.81 164 GLY A CA 1
ATOM 1234 C C . GLY A 1 164 ? -1.837 42.176 19.553 1.00 39.81 164 GLY A C 1
ATOM 1235 O O . GLY A 1 164 ? -0.970 42.271 18.689 1.00 39.81 164 GLY A O 1
ATOM 1236 N N . VAL A 1 165 ? -3.096 41.843 19.262 1.00 37.44 165 VAL A N 1
ATOM 1237 C CA . VAL A 1 165 ? -3.606 41.575 17.910 1.00 37.44 165 VAL A CA 1
ATOM 1238 C C . VAL A 1 165 ? -4.754 42.528 17.568 1.00 37.44 165 VAL A C 1
ATOM 1240 O O . VAL A 1 165 ? -5.665 42.743 18.375 1.00 37.44 165 VAL A O 1
ATOM 1243 N N . LEU A 1 166 ? -4.708 43.098 16.359 1.00 42.19 166 LEU A N 1
ATOM 1244 C CA . LEU A 1 166 ? -5.698 44.035 15.820 1.00 42.19 166 LEU A CA 1
ATOM 1245 C C . LEU A 1 166 ? -6.634 43.329 14.829 1.00 42.19 166 LEU A C 1
ATOM 1247 O O . LEU A 1 166 ? -6.176 42.645 13.911 1.00 42.19 166 LEU A O 1
ATOM 1251 N N . PHE A 1 167 ? -7.944 43.545 14.990 1.00 38.53 167 PHE A N 1
ATOM 1252 C CA . PHE A 1 167 ? -8.986 42.938 14.153 1.00 38.53 167 PHE A CA 1
ATOM 1253 C C . PHE A 1 167 ? -9.709 43.985 13.295 1.00 38.53 167 PHE A C 1
ATOM 1255 O O . PHE A 1 167 ? -10.345 44.903 13.829 1.00 38.53 167 PHE A O 1
ATOM 1262 N N . ALA A 1 168 ? -9.669 43.811 11.971 1.00 44.97 168 ALA A N 1
ATOM 1263 C CA . ALA A 1 168 ? -10.386 44.636 10.996 1.00 44.97 168 ALA A CA 1
ATOM 1264 C C . ALA A 1 168 ? -11.397 43.796 10.194 1.00 44.97 168 ALA A C 1
ATOM 1266 O O . ALA A 1 168 ? -11.079 42.696 9.740 1.00 44.97 168 ALA A O 1
ATOM 1267 N N . GLN A 1 169 ? -12.617 44.320 10.015 1.00 41.06 169 GLN A N 1
ATOM 1268 C CA . GLN A 1 169 ? -13.655 43.718 9.166 1.00 41.06 169 GLN A CA 1
ATOM 1269 C C . GLN A 1 169 ? -13.906 44.601 7.941 1.00 41.06 169 GLN A C 1
ATOM 1271 O O . GLN A 1 169 ? -14.241 45.782 8.074 1.00 41.06 169 GLN A O 1
ATOM 1276 N N . HIS A 1 170 ? -13.812 44.002 6.756 1.00 44.47 170 HIS A N 1
ATOM 1277 C CA . HIS A 1 170 ? -14.090 44.677 5.494 1.00 44.47 170 HIS A CA 1
ATOM 1278 C C . HIS A 1 170 ? -15.600 44.756 5.196 1.00 44.47 170 HIS A C 1
ATOM 1280 O O . HIS A 1 170 ? -16.300 43.746 5.263 1.00 44.47 170 HIS A O 1
ATOM 1286 N N . GLN A 1 171 ? -16.102 45.929 4.787 1.00 39.72 171 GLN A N 1
ATOM 1287 C CA . GLN A 1 171 ? -17.434 46.078 4.179 1.00 39.72 171 GLN A CA 1
ATOM 1288 C C . GLN A 1 171 ? -17.336 46.776 2.820 1.00 39.72 171 GLN A C 1
ATOM 1290 O O . GLN A 1 171 ? -17.066 47.973 2.737 1.00 39.72 171 GLN A O 1
ATOM 1295 N N . ALA A 1 172 ? -17.613 46.024 1.754 1.00 38.41 172 ALA A N 1
ATOM 1296 C CA . ALA A 1 172 ? -17.624 46.542 0.391 1.00 38.41 172 ALA A CA 1
ATOM 1297 C C . ALA A 1 172 ? -18.865 47.428 0.114 1.00 38.41 172 ALA A C 1
ATOM 1299 O O . ALA A 1 172 ? -19.960 47.129 0.608 1.00 38.41 172 ALA A O 1
ATOM 1300 N N . PRO A 1 173 ? -18.749 48.483 -0.721 1.00 36.03 173 PRO A N 1
ATOM 1301 C CA . PRO A 1 173 ? -19.893 49.281 -1.161 1.00 36.03 173 PRO A CA 1
ATOM 1302 C C . PRO A 1 173 ? -20.958 48.455 -1.901 1.00 36.03 173 PRO A C 1
ATOM 1304 O O . PRO A 1 173 ? -20.660 47.500 -2.621 1.00 36.03 173 PRO A O 1
ATOM 1307 N N . ALA A 1 174 ? -22.226 48.846 -1.763 1.00 32.44 174 ALA A N 1
ATOM 1308 C CA . ALA A 1 174 ? -23.349 48.108 -2.338 1.00 32.44 174 ALA A CA 1
ATOM 1309 C C . ALA A 1 174 ? -23.402 48.218 -3.878 1.00 32.44 174 ALA A C 1
ATOM 1311 O O . ALA A 1 174 ? -23.925 49.193 -4.417 1.00 32.44 174 ALA A O 1
ATOM 1312 N N . GLY A 1 175 ? -22.917 47.191 -4.583 1.00 34.66 175 GLY A N 1
ATOM 1313 C CA . GLY A 1 175 ? -23.022 47.105 -6.047 1.00 34.66 175 GLY A CA 1
ATOM 1314 C C . GLY A 1 175 ? -22.357 45.894 -6.712 1.00 34.66 175 GLY A C 1
ATOM 1315 O O . GLY A 1 175 ? -22.766 45.528 -7.811 1.00 34.66 175 GLY A O 1
ATOM 1316 N N . PHE A 1 176 ? -21.385 45.255 -6.056 1.00 32.25 176 PHE A N 1
ATOM 1317 C CA . PHE A 1 176 ? -20.620 44.118 -6.591 1.00 32.25 176 PHE A CA 1
ATOM 1318 C C . PHE A 1 176 ? -20.747 42.867 -5.703 1.00 32.25 176 PHE A C 1
ATOM 1320 O O . PHE A 1 176 ? -21.331 42.931 -4.618 1.00 32.25 176 PHE A O 1
ATOM 1327 N N . ASN A 1 177 ? -20.235 41.726 -6.186 1.00 34.19 177 ASN A N 1
ATOM 1328 C CA . ASN A 1 177 ? -20.254 40.451 -5.458 1.00 34.19 177 ASN A CA 1
ATOM 1329 C C . ASN A 1 177 ? -19.614 40.602 -4.072 1.00 34.19 177 ASN A C 1
ATOM 1331 O O . ASN A 1 177 ? -18.584 41.262 -3.919 1.00 34.19 177 ASN A O 1
ATOM 1335 N N . ARG A 1 178 ? -20.238 39.994 -3.062 1.00 37.81 178 ARG A N 1
ATOM 1336 C CA . ARG A 1 178 ? -19.797 40.106 -1.674 1.00 37.81 178 ARG A CA 1
ATOM 1337 C C . ARG A 1 178 ? -18.733 39.068 -1.370 1.00 37.81 178 ARG A C 1
ATOM 1339 O O . ARG A 1 178 ? -18.991 37.874 -1.441 1.00 37.81 178 ARG A O 1
ATOM 1346 N N . THR A 1 179 ? -17.584 39.556 -0.933 1.00 37.75 179 THR A N 1
ATOM 1347 C CA . THR A 1 179 ? -16.556 38.749 -0.286 1.00 37.75 179 THR A CA 1
ATOM 1348 C C . THR A 1 179 ? -16.218 39.453 1.018 1.00 37.75 179 THR A C 1
ATOM 1350 O O . THR A 1 179 ? -15.467 40.427 1.014 1.00 37.75 179 THR A O 1
ATOM 1353 N N . GLU A 1 180 ? -16.811 39.021 2.132 1.00 41.69 180 GLU A N 1
ATOM 1354 C CA . GLU A 1 180 ? -16.333 39.482 3.437 1.00 41.69 180 GLU A CA 1
ATOM 1355 C C . GLU A 1 180 ? -15.010 38.772 3.750 1.00 41.69 180 GLU A C 1
ATOM 1357 O O . GLU A 1 180 ? -14.787 37.608 3.401 1.00 41.69 180 GLU A O 1
ATOM 1362 N N . SER A 1 181 ? -14.076 39.505 4.344 1.00 41.41 181 SER A N 1
ATOM 1363 C CA . SER A 1 181 ? -12.775 38.981 4.743 1.00 41.41 181 SER A CA 1
ATOM 1364 C C . SER A 1 181 ? -12.396 39.568 6.090 1.00 41.41 181 SER A C 1
ATOM 1366 O O . SER A 1 181 ? -12.592 40.763 6.331 1.00 41.41 181 SER A O 1
ATOM 1368 N N . LEU A 1 182 ? -11.870 38.709 6.958 1.00 42.31 182 LEU A N 1
ATOM 1369 C CA . LEU A 1 182 ? -11.297 39.090 8.240 1.00 42.31 182 LEU A CA 1
ATOM 1370 C C . LEU A 1 182 ? -9.777 39.105 8.082 1.00 42.31 182 LEU A C 1
ATOM 1372 O O . LEU A 1 182 ? -9.201 38.119 7.616 1.00 42.31 182 LEU A O 1
ATOM 1376 N N . VAL A 1 183 ? -9.142 40.218 8.452 1.00 43.06 183 VAL A N 1
ATOM 1377 C CA . VAL A 1 183 ? -7.682 40.370 8.422 1.00 43.06 183 VAL A CA 1
ATOM 1378 C C . VAL A 1 183 ? -7.182 40.570 9.847 1.00 43.06 183 VAL A C 1
ATOM 1380 O O . VAL A 1 183 ? -7.686 41.425 10.581 1.00 43.06 183 VAL A O 1
ATOM 1383 N N . THR A 1 184 ? -6.187 39.771 10.220 1.00 48.97 184 THR A N 1
ATOM 1384 C CA . THR A 1 184 ? -5.588 39.738 11.555 1.00 48.97 184 THR A CA 1
ATOM 1385 C C . THR A 1 184 ? -4.153 40.245 11.466 1.00 48.97 184 THR A C 1
ATOM 1387 O O . THR A 1 184 ? -3.341 39.678 10.729 1.00 48.97 184 THR A O 1
ATOM 1390 N N . VAL A 1 185 ? -3.837 41.305 12.212 1.00 42.59 185 VAL A N 1
ATOM 1391 C CA . VAL A 1 185 ? -2.534 41.989 12.164 1.00 42.59 185 VAL A CA 1
ATOM 1392 C C . VAL A 1 185 ? -1.887 41.990 13.549 1.00 42.59 185 VAL A C 1
ATOM 1394 O O . VAL A 1 185 ? -2.539 42.327 14.540 1.00 42.59 185 VAL A O 1
ATOM 1397 N N . ASP A 1 186 ? -0.605 41.631 13.616 1.00 46.22 186 ASP A N 1
ATOM 1398 C CA . ASP A 1 186 ? 0.203 41.717 14.838 1.00 46.22 186 ASP A CA 1
ATOM 1399 C C . ASP A 1 186 ? 0.458 43.194 15.196 1.00 46.22 186 ASP A C 1
ATOM 1401 O O . ASP A 1 186 ? 0.926 43.971 14.362 1.00 46.22 186 ASP A O 1
ATOM 1405 N N . ALA A 1 187 ? 0.145 43.616 16.424 1.00 43.59 187 ALA A N 1
ATOM 1406 C CA . ALA A 1 187 ? 0.243 45.022 16.834 1.00 43.59 187 ALA A CA 1
ATOM 1407 C C . ALA A 1 187 ? 1.677 45.492 17.161 1.00 43.59 187 ALA A C 1
ATOM 1409 O O . ALA A 1 187 ? 1.882 46.673 17.454 1.00 43.59 187 ALA A O 1
ATOM 1410 N N . ALA A 1 188 ? 2.664 44.591 17.151 1.00 44.53 188 ALA A N 1
ATOM 1411 C CA . ALA A 1 188 ? 4.074 44.879 17.403 1.00 44.53 188 ALA A CA 1
ATOM 1412 C C . ALA A 1 188 ? 4.923 44.880 16.117 1.00 44.53 188 ALA A C 1
ATOM 1414 O O . ALA A 1 188 ? 5.860 45.680 16.026 1.00 44.53 188 ALA A O 1
ATOM 1415 N N . THR A 1 189 ? 4.612 44.033 15.128 1.00 46.44 189 THR A N 1
ATOM 1416 C CA . THR A 1 189 ? 5.303 43.981 13.821 1.00 46.44 189 THR A CA 1
ATOM 1417 C C . THR A 1 189 ? 4.528 44.653 12.686 1.00 46.44 189 THR A C 1
ATOM 1419 O O . THR A 1 189 ? 5.147 45.096 11.718 1.00 46.44 189 THR A O 1
ATOM 1422 N N . PHE A 1 190 ? 3.201 44.780 12.810 1.00 44.62 190 PHE A N 1
ATOM 1423 C CA . PHE A 1 190 ? 2.267 45.209 11.757 1.00 44.62 190 PHE A CA 1
ATOM 1424 C C . PHE A 1 190 ? 2.247 44.304 10.511 1.00 44.62 190 PHE A C 1
ATOM 1426 O O . PHE A 1 190 ? 1.853 44.736 9.425 1.00 44.62 190 PHE A O 1
ATOM 1433 N N . GLU A 1 191 ? 2.629 43.035 10.664 1.00 45.34 191 GLU A N 1
ATOM 1434 C CA . GLU A 1 191 ? 2.498 42.015 9.621 1.00 45.34 191 GLU A CA 1
ATOM 1435 C C . GLU A 1 191 ? 1.117 41.337 9.669 1.00 45.34 191 GLU A C 1
ATOM 1437 O O . GLU A 1 191 ? 0.512 41.179 10.734 1.00 45.34 191 GLU A O 1
ATOM 1442 N N . ILE A 1 192 ? 0.603 40.937 8.499 1.00 43.50 192 ILE A N 1
ATOM 1443 C CA . ILE A 1 192 ? -0.641 40.164 8.393 1.00 43.50 192 ILE A CA 1
ATOM 1444 C C . ILE A 1 192 ? -0.332 38.725 8.811 1.00 43.50 192 ILE A C 1
ATOM 1446 O O . ILE A 1 192 ? 0.409 38.025 8.124 1.00 43.50 192 ILE A O 1
ATOM 1450 N N . VAL A 1 193 ? -0.913 38.290 9.928 1.00 44.38 193 VAL A N 1
ATOM 1451 C CA . VAL A 1 193 ? -0.685 36.955 10.511 1.00 44.38 193 VAL A CA 1
ATOM 1452 C C . VAL A 1 193 ? -1.718 35.941 10.018 1.00 44.38 193 VAL A C 1
ATOM 1454 O O . VAL A 1 193 ? -1.450 34.744 9.969 1.00 44.38 193 VAL A O 1
ATOM 1457 N N . HIS A 1 194 ? -2.916 36.412 9.662 1.00 42.72 194 HIS A N 1
ATOM 1458 C CA . HIS A 1 194 ? -3.992 35.576 9.140 1.00 42.72 194 HIS A CA 1
ATOM 1459 C C . HIS A 1 194 ? -4.956 36.393 8.270 1.00 42.72 194 HIS A C 1
ATOM 1461 O O . HIS A 1 194 ? -5.233 37.561 8.556 1.00 42.72 194 HIS A O 1
ATOM 1467 N N . GLN A 1 195 ? -5.506 35.759 7.234 1.00 38.44 195 GLN A N 1
ATOM 1468 C CA . GLN A 1 195 ? -6.602 36.290 6.429 1.00 38.44 195 GLN A CA 1
ATOM 1469 C C . GLN A 1 195 ? -7.599 35.161 6.153 1.00 38.44 195 GLN A C 1
ATOM 1471 O O . GLN A 1 195 ? -7.241 34.168 5.523 1.00 38.44 195 GLN A O 1
ATOM 1476 N N . GLN A 1 196 ? -8.853 35.332 6.578 1.00 39.34 196 GLN A N 1
ATOM 1477 C CA . GLN A 1 196 ? -9.931 34.381 6.300 1.00 39.34 196 GLN A CA 1
ATOM 1478 C C . GLN A 1 196 ? -10.931 34.985 5.311 1.00 39.34 196 GLN A C 1
ATOM 1480 O O . GLN A 1 196 ? -11.396 36.112 5.495 1.00 39.34 196 GLN A O 1
ATOM 1485 N N . GLN A 1 197 ? -11.279 34.222 4.276 1.00 37.97 197 GLN A N 1
ATOM 1486 C CA . GLN A 1 197 ? -12.275 34.585 3.270 1.00 37.97 197 GLN A CA 1
ATOM 1487 C C . GLN A 1 197 ? -13.603 33.891 3.607 1.00 37.97 197 GLN A C 1
ATOM 1489 O O . GLN A 1 197 ? -13.657 32.665 3.695 1.00 37.97 197 GLN A O 1
ATOM 1494 N N . LEU A 1 198 ? -14.671 34.659 3.832 1.00 37.81 198 LEU A N 1
ATOM 1495 C CA . LEU A 1 198 ? -15.973 34.114 4.228 1.00 37.81 198 LEU A CA 1
ATOM 1496 C C . LEU A 1 198 ? -16.814 33.806 2.982 1.00 37.81 198 LEU A C 1
ATOM 1498 O O . LEU A 1 198 ? -17.332 34.713 2.331 1.00 37.81 198 LEU A O 1
ATOM 1502 N N . ALA A 1 199 ? -16.936 32.521 2.643 1.00 31.83 199 ALA A N 1
ATOM 1503 C CA . ALA A 1 199 ? -17.726 32.053 1.505 1.00 31.83 199 ALA A CA 1
ATOM 1504 C C . ALA A 1 199 ? -19.242 32.113 1.789 1.00 31.83 199 ALA A C 1
ATOM 1506 O O . ALA A 1 199 ? -19.703 31.679 2.846 1.00 31.83 199 ALA A O 1
ATOM 1507 N N . GLU A 1 200 ? -20.037 32.615 0.836 1.00 35.75 200 GLU A N 1
ATOM 1508 C CA . GLU A 1 200 ? -21.495 32.735 0.989 1.00 35.75 200 GLU A CA 1
ATOM 1509 C C . GLU A 1 200 ? -22.191 31.361 1.001 1.00 35.75 200 GLU A C 1
ATOM 1511 O O . GLU A 1 200 ? -22.515 30.801 -0.046 1.00 35.75 200 GLU A O 1
ATOM 1516 N N . THR A 1 201 ? -22.508 30.839 2.191 1.00 28.41 201 THR A N 1
ATOM 1517 C CA . THR A 1 201 ? -23.495 29.756 2.347 1.00 28.41 201 THR A CA 1
ATOM 1518 C C . THR A 1 201 ? -24.427 30.017 3.536 1.00 28.41 201 THR A C 1
ATOM 1520 O O . THR A 1 201 ? -24.007 30.522 4.571 1.00 28.41 201 THR A O 1
ATOM 1523 N N . MET A 1 202 ? -25.689 29.596 3.393 1.00 24.31 202 MET A N 1
ATOM 1524 C CA . MET A 1 202 ? -26.796 29.698 4.365 1.00 24.31 202 MET A CA 1
ATOM 1525 C C . MET A 1 202 ? -27.486 31.074 4.507 1.00 24.31 202 MET A C 1
ATOM 1527 O O . MET A 1 202 ? -26.980 32.125 4.134 1.00 24.31 202 MET A O 1
ATOM 1531 N N . ALA A 1 203 ? -28.752 31.021 4.934 1.00 25.20 203 ALA A N 1
ATOM 1532 C CA . ALA A 1 203 ? -29.769 32.039 4.664 1.00 25.20 203 ALA A CA 1
ATOM 1533 C C . ALA A 1 203 ? -29.771 33.264 5.604 1.00 25.20 203 ALA A C 1
ATOM 1535 O O . ALA A 1 203 ? -29.325 33.217 6.749 1.00 25.20 203 ALA A O 1
ATOM 1536 N N . MET A 1 204 ? -30.407 34.345 5.135 1.00 29.09 204 MET A N 1
ATOM 1537 C CA . MET A 1 204 ? -30.736 35.535 5.930 1.00 29.09 204 MET A CA 1
ATOM 1538 C C . MET A 1 204 ? -31.670 35.211 7.116 1.00 29.09 204 MET A C 1
ATOM 1540 O O . MET A 1 204 ? -32.880 35.143 6.918 1.00 29.09 204 MET A O 1
ATOM 1544 N N . ASP A 1 205 ? -31.129 35.058 8.331 1.00 25.67 205 ASP A N 1
ATOM 1545 C CA . ASP A 1 205 ? -31.555 35.805 9.542 1.00 25.67 205 ASP A CA 1
ATOM 1546 C C . ASP A 1 205 ? -30.719 35.401 10.783 1.00 25.67 205 ASP A C 1
ATOM 1548 O O . ASP A 1 205 ? -31.194 34.762 11.721 1.00 25.67 205 ASP A O 1
ATOM 1552 N N . ALA A 1 206 ? -29.440 35.794 10.812 1.00 22.23 206 ALA A N 1
ATOM 1553 C CA . ALA A 1 206 ? -28.549 35.575 11.956 1.00 22.23 206 ALA A CA 1
ATOM 1554 C C . ALA A 1 206 ? -27.899 36.892 12.416 1.00 22.23 206 ALA A C 1
ATOM 1556 O O . ALA A 1 206 ? -26.822 37.277 11.966 1.00 22.23 206 ALA A O 1
ATOM 1557 N N . LYS A 1 207 ? -28.547 37.601 13.351 1.00 24.27 207 LYS A N 1
ATOM 1558 C CA . LYS A 1 207 ? -27.892 38.699 14.078 1.00 24.27 207 LYS A CA 1
ATOM 1559 C C . LYS A 1 207 ? -26.932 38.125 15.115 1.00 24.27 207 LYS A C 1
ATOM 1561 O O . LYS A 1 207 ? -27.370 37.718 16.190 1.00 24.27 207 LYS A O 1
ATOM 1566 N N . VAL A 1 208 ? -25.637 38.154 14.815 1.00 23.34 208 VAL A N 1
ATOM 1567 C CA . VAL A 1 208 ? -24.580 37.851 15.788 1.00 23.34 208 VAL A CA 1
ATOM 1568 C C . VAL A 1 208 ? -24.613 38.901 16.906 1.00 23.34 208 VAL A C 1
ATOM 1570 O O . VAL A 1 208 ? -24.189 40.041 16.729 1.00 23.34 208 VAL A O 1
ATOM 1573 N N . HIS A 1 209 ? -25.152 38.520 18.064 1.00 23.45 209 HIS A N 1
ATOM 1574 C CA . HIS A 1 209 ? -25.087 39.307 19.293 1.00 23.45 209 HIS A CA 1
ATOM 1575 C C . HIS A 1 209 ? -23.903 38.820 20.138 1.00 23.45 209 HIS A C 1
ATOM 1577 O O . HIS A 1 209 ? -24.026 37.861 20.895 1.00 23.45 209 HIS A O 1
ATOM 1583 N N . LEU A 1 210 ? -22.761 39.500 20.018 1.00 26.09 210 LEU A N 1
ATOM 1584 C CA . LEU A 1 210 ? -21.639 39.348 20.947 1.00 26.09 210 LEU A CA 1
ATOM 1585 C C . LEU A 1 210 ? -21.981 40.049 22.273 1.00 26.09 210 LEU A C 1
ATOM 1587 O O . LEU A 1 210 ? -21.955 41.278 22.353 1.00 26.09 210 LEU A O 1
ATOM 1591 N N . ASP A 1 211 ? -22.324 39.273 23.303 1.00 22.77 211 ASP A N 1
ATOM 1592 C CA . ASP A 1 211 ? -22.569 39.778 24.661 1.00 22.77 211 ASP A CA 1
ATOM 1593 C C . ASP A 1 211 ? -21.294 39.676 25.514 1.00 22.77 211 ASP A C 1
ATOM 1595 O O . ASP A 1 211 ? -21.020 38.667 26.164 1.00 22.77 211 ASP A O 1
ATOM 1599 N N . LEU A 1 212 ? -20.475 40.730 25.476 1.00 30.28 212 LEU A N 1
ATOM 1600 C CA . LEU A 1 212 ? -19.240 40.832 26.257 1.00 30.28 212 LEU A CA 1
ATOM 1601 C C . LEU A 1 212 ? -19.535 41.338 27.677 1.00 30.28 212 LEU A C 1
ATOM 1603 O O . LEU A 1 212 ? -19.281 42.499 28.023 1.00 30.28 212 LEU A O 1
ATOM 1607 N N . SER A 1 213 ? -20.076 40.455 28.519 1.00 24.34 213 SER A N 1
ATOM 1608 C CA . SER A 1 213 ? -20.385 40.763 29.916 1.00 24.34 213 SER A CA 1
ATOM 1609 C C . SER A 1 213 ? -19.113 40.988 30.747 1.00 24.34 213 SER A C 1
ATOM 1611 O O . SER A 1 213 ? -18.438 40.043 31.155 1.00 24.34 213 SER A O 1
ATOM 1613 N N . ARG A 1 214 ? -18.803 42.253 31.049 1.00 31.19 214 ARG A N 1
ATOM 1614 C CA . ARG A 1 214 ? -17.766 42.622 32.026 1.00 31.19 214 ARG A CA 1
ATOM 1615 C C . ARG A 1 214 ? -18.161 42.177 33.438 1.00 31.19 214 ARG A C 1
ATOM 1617 O O . ARG A 1 214 ? -19.037 42.804 34.026 1.00 31.19 214 ARG A O 1
ATOM 1624 N N . ASP A 1 215 ? -17.484 41.168 33.984 1.00 27.48 215 ASP A N 1
ATOM 1625 C CA . ASP A 1 215 ? -16.832 41.223 35.308 1.00 27.48 215 ASP A CA 1
ATOM 1626 C C . ASP A 1 215 ? -16.204 39.869 35.692 1.00 27.48 215 ASP A C 1
ATOM 1628 O O . ASP A 1 215 ? -16.813 38.820 35.506 1.00 27.48 215 ASP A O 1
ATOM 1632 N N . GLN A 1 216 ? -15.034 39.923 36.353 1.00 26.58 216 GLN A N 1
ATOM 1633 C CA . GLN A 1 216 ? -14.196 38.772 36.760 1.00 26.58 216 GLN A CA 1
ATOM 1634 C C . GLN A 1 216 ? -13.541 38.073 35.540 1.00 26.58 216 GLN A C 1
ATOM 1636 O O . GLN A 1 216 ? -14.105 38.033 34.459 1.00 26.58 216 GLN A O 1
ATOM 1641 N N . VAL A 1 217 ? -12.301 37.580 35.592 1.00 24.31 217 VAL A N 1
ATOM 1642 C CA . VAL A 1 217 ? -11.526 37.030 36.721 1.00 24.31 217 VAL A CA 1
ATOM 1643 C C . VAL A 1 217 ? -10.274 37.863 37.045 1.00 24.31 217 VAL A C 1
ATOM 1645 O O . VAL A 1 217 ? -9.723 38.547 36.189 1.00 24.31 217 VAL A O 1
ATOM 1648 N N . ALA A 1 218 ? -9.798 37.796 38.293 1.00 23.86 218 ALA A N 1
ATOM 1649 C CA . ALA A 1 218 ? -8.536 38.399 38.722 1.00 23.86 218 ALA A CA 1
ATOM 1650 C C . ALA A 1 218 ? -7.515 37.323 39.128 1.00 23.86 218 ALA A C 1
ATOM 1652 O O . ALA A 1 218 ? -7.805 36.510 40.005 1.00 23.86 218 ALA A O 1
ATOM 1653 N N . PHE A 1 219 ? -6.301 37.379 38.570 1.00 25.03 219 PHE A N 1
ATOM 1654 C CA . PHE A 1 219 ? -5.162 36.567 39.012 1.00 25.03 219 PHE A CA 1
ATOM 1655 C C . PHE A 1 219 ? -3.930 37.420 39.346 1.00 25.03 219 PHE A C 1
ATOM 1657 O O . PHE A 1 219 ? -3.692 38.488 38.785 1.00 25.03 219 PHE A O 1
ATOM 1664 N N . THR A 1 220 ? -3.167 36.964 40.339 1.00 22.45 220 THR A N 1
ATOM 1665 C CA . THR A 1 220 ? -2.074 37.711 40.976 1.00 22.45 220 THR A CA 1
ATOM 1666 C C . THR A 1 220 ? -0.703 37.337 40.423 1.00 22.45 220 THR A C 1
ATOM 1668 O O . THR A 1 220 ? -0.367 36.157 40.377 1.00 22.45 220 THR A O 1
ATOM 1671 N N . ARG A 1 221 ? 0.139 38.340 40.135 1.00 22.39 221 ARG A N 1
ATOM 1672 C CA . ARG A 1 221 ? 1.570 38.159 39.819 1.00 22.39 221 ARG A CA 1
ATOM 1673 C C . ARG A 1 221 ? 2.331 37.398 40.918 1.00 22.39 221 ARG A C 1
ATOM 1675 O O . ARG A 1 221 ? 2.231 37.767 42.090 1.00 22.39 221 ARG A O 1
ATOM 1682 N N . PRO A 1 222 ? 3.238 36.497 40.518 1.00 24.44 222 PRO A N 1
ATOM 1683 C CA . PRO A 1 222 ? 4.622 36.522 40.993 1.00 24.44 222 PRO A CA 1
ATOM 1684 C C . PRO A 1 222 ? 5.626 36.694 39.830 1.00 24.44 222 PRO A C 1
ATOM 1686 O O . PRO A 1 222 ? 5.233 36.943 38.694 1.00 24.44 222 PRO A O 1
ATOM 1689 N N . ALA A 1 223 ? 6.928 36.700 40.134 1.00 24.12 223 ALA A N 1
ATOM 1690 C CA . ALA A 1 223 ? 7.974 37.247 39.263 1.00 24.12 223 ALA A CA 1
ATOM 1691 C C . ALA A 1 223 ? 8.791 36.206 38.469 1.00 24.12 223 ALA A C 1
ATOM 1693 O O . ALA A 1 223 ? 9.105 35.146 38.995 1.00 24.12 223 ALA A O 1
ATOM 1694 N N . TYR A 1 224 ? 9.204 36.616 37.261 1.00 29.23 224 TYR A N 1
ATOM 1695 C CA . TYR A 1 224 ? 10.401 36.223 36.496 1.00 29.23 224 TYR A CA 1
ATOM 1696 C C . TYR A 1 224 ? 11.113 34.892 36.825 1.00 29.23 224 TYR A C 1
ATOM 1698 O O . TYR A 1 224 ? 11.960 34.832 37.719 1.00 29.23 224 TYR A O 1
ATOM 1706 N N . SER A 1 225 ? 10.968 33.929 35.915 1.00 23.62 225 SER A N 1
ATOM 1707 C CA . SER A 1 225 ? 12.104 33.228 35.294 1.00 23.62 225 SER A CA 1
ATOM 1708 C C . SER A 1 225 ? 11.758 32.894 33.836 1.00 23.62 225 SER A C 1
ATOM 1710 O O . SER A 1 225 ? 10.579 32.829 33.499 1.00 23.62 225 SER A O 1
ATOM 1712 N N . GLU A 1 226 ? 12.759 32.738 32.971 1.00 35.19 226 GLU A N 1
ATOM 1713 C CA . GLU A 1 226 ? 12.560 32.434 31.542 1.00 35.19 226 GLU A CA 1
ATOM 1714 C C . GLU A 1 226 ? 12.138 30.961 31.320 1.00 35.19 226 GLU A C 1
ATOM 1716 O O . GLU A 1 226 ? 12.206 30.161 32.251 1.00 35.19 226 GLU A O 1
ATOM 1721 N N . SER A 1 227 ? 11.709 30.649 30.086 1.00 28.78 227 SER A N 1
ATOM 1722 C CA . SER A 1 227 ? 11.261 29.345 29.543 1.00 28.78 227 SER A CA 1
ATOM 1723 C C . SER A 1 227 ? 9.967 28.700 30.090 1.00 28.78 227 SER A C 1
ATOM 1725 O O . SER A 1 227 ? 10.016 27.774 30.897 1.00 28.78 227 SER A O 1
ATOM 1727 N N . HIS A 1 228 ? 8.811 29.063 29.502 1.00 23.98 228 HIS A N 1
ATOM 1728 C CA . HIS A 1 228 ? 7.859 28.078 28.935 1.00 23.98 228 HIS A CA 1
ATOM 1729 C C . HIS A 1 228 ? 6.788 28.687 28.009 1.00 23.98 228 HIS A C 1
ATOM 1731 O O . HIS A 1 228 ? 6.556 29.894 28.019 1.00 23.98 228 HIS A O 1
ATOM 1737 N N . LEU A 1 229 ? 6.152 27.808 27.227 1.00 33.06 229 LEU A N 1
ATOM 1738 C CA . LEU A 1 229 ? 5.004 28.058 26.349 1.00 33.06 229 LEU A CA 1
ATOM 1739 C C . LEU A 1 229 ? 3.704 28.305 27.137 1.00 33.06 229 LEU A C 1
ATOM 1741 O O . LEU A 1 229 ? 3.410 27.570 28.078 1.00 33.06 229 LEU A O 1
ATOM 1745 N N . VAL A 1 230 ? 2.902 29.268 26.674 1.00 25.70 230 VAL A N 1
ATOM 1746 C CA . VAL A 1 230 ? 1.437 29.387 26.842 1.00 25.70 230 VAL A CA 1
ATOM 1747 C C . VAL A 1 230 ? 0.947 30.117 25.575 1.00 25.70 230 VAL A C 1
ATOM 1749 O O . VAL A 1 230 ? 1.588 31.083 25.176 1.00 25.70 230 VAL A O 1
ATOM 1752 N N . GLY A 1 231 ? -0.116 29.735 24.864 1.00 32.75 231 GLY A N 1
ATOM 1753 C CA . GLY A 1 231 ? -1.176 28.777 25.196 1.00 32.75 231 GLY A CA 1
ATOM 1754 C C . GLY A 1 231 ? -2.529 29.485 25.307 1.00 32.75 231 GLY A C 1
ATOM 1755 O O . GLY A 1 231 ? -3.121 29.499 26.382 1.00 32.75 231 GLY A O 1
ATOM 1756 N N . ILE A 1 232 ? -2.974 30.137 24.226 1.00 28.33 232 ILE A N 1
ATOM 1757 C CA . ILE A 1 232 ? -4.251 30.863 24.167 1.00 28.33 232 ILE A CA 1
ATOM 1758 C C . ILE A 1 232 ? -5.268 29.993 23.422 1.00 28.33 232 ILE A C 1
ATOM 1760 O O . ILE A 1 232 ? -5.207 29.855 22.203 1.00 28.33 232 ILE A O 1
ATOM 1764 N N . GLU A 1 233 ? -6.202 29.397 24.163 1.00 33.50 233 GLU A N 1
ATOM 1765 C CA . GLU A 1 233 ? -7.307 28.620 23.597 1.00 33.50 233 GLU A CA 1
ATOM 1766 C C . GLU A 1 233 ? -8.349 29.552 22.955 1.00 33.50 233 GLU A C 1
ATOM 1768 O O . GLU A 1 233 ? -9.180 30.146 23.644 1.00 33.50 233 GLU A O 1
ATOM 1773 N N . SER A 1 234 ? -8.344 29.652 21.623 1.00 31.69 234 SER A N 1
ATOM 1774 C CA . SER A 1 234 ? -9.512 30.128 20.875 1.00 31.69 234 SER A CA 1
ATOM 1775 C C . SER A 1 234 ? -10.457 28.949 20.645 1.00 31.69 234 SER A C 1
ATOM 1777 O O . SER A 1 234 ? -10.108 27.998 19.947 1.00 31.69 234 SER A O 1
ATOM 1779 N N . THR A 1 235 ? -11.647 28.973 21.246 1.00 31.97 235 THR A N 1
ATOM 1780 C CA . THR A 1 235 ? -12.579 27.831 21.274 1.00 31.97 235 THR A CA 1
ATOM 1781 C C . THR A 1 235 ? -13.433 27.689 20.008 1.00 31.97 235 THR A C 1
ATOM 1783 O O . THR A 1 235 ? -14.661 27.624 20.050 1.00 31.97 235 THR A O 1
ATOM 1786 N N . THR A 1 236 ? -12.754 27.548 18.870 1.00 31.33 236 THR A N 1
ATOM 1787 C CA . THR A 1 236 ? -13.273 26.881 17.668 1.00 31.33 236 THR A CA 1
ATOM 1788 C C . THR A 1 236 ? -12.369 25.692 17.364 1.00 31.33 236 THR A C 1
ATOM 1790 O O . THR A 1 236 ? -11.361 25.835 16.676 1.00 31.33 236 THR A O 1
ATOM 1793 N N . THR A 1 237 ? -12.697 24.529 17.928 1.00 33.19 237 THR A N 1
ATOM 1794 C CA . THR A 1 237 ? -11.897 23.308 17.793 1.00 33.19 237 THR A CA 1
ATOM 1795 C C . THR A 1 237 ? -11.953 22.787 16.355 1.00 33.19 237 THR A C 1
ATOM 1797 O O . THR A 1 237 ? -12.933 22.168 15.950 1.00 33.19 237 THR A O 1
ATOM 1800 N N . THR A 1 238 ? -10.913 23.057 15.569 1.00 41.19 238 THR A N 1
ATOM 1801 C CA . THR A 1 238 ? 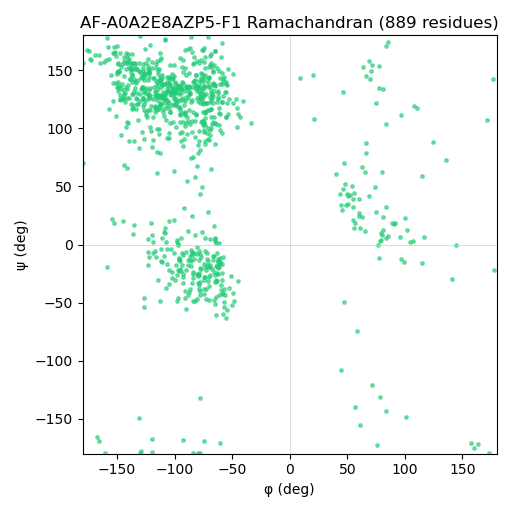-10.733 22.474 14.234 1.00 41.19 238 THR A CA 1
ATOM 1802 C C . THR A 1 238 ? -10.128 21.082 14.361 1.00 41.19 238 THR A C 1
ATOM 1804 O O . THR A 1 238 ? -8.937 20.958 14.645 1.00 41.19 238 THR A O 1
ATOM 1807 N N . THR A 1 239 ? -10.943 20.053 14.139 1.00 54.38 239 THR A N 1
ATOM 1808 C CA . THR A 1 239 ? -10.498 18.682 13.850 1.00 54.38 239 THR A CA 1
ATOM 1809 C C . THR A 1 239 ? -9.550 18.666 12.652 1.00 54.38 239 THR A C 1
ATOM 1811 O O . THR A 1 239 ? -9.882 19.231 11.609 1.00 54.38 239 THR A O 1
ATOM 1814 N N . GLY A 1 240 ? -8.400 18.003 12.769 1.00 69.19 240 GLY A N 1
ATOM 1815 C CA . GLY A 1 240 ? -7.500 17.782 11.641 1.00 69.19 240 GLY A CA 1
ATOM 1816 C C . GLY A 1 240 ? -6.162 17.144 12.012 1.00 69.19 240 GLY A C 1
ATOM 1817 O O . GLY A 1 240 ? -5.872 16.846 13.174 1.00 69.19 240 GLY A O 1
ATOM 1818 N N . VAL A 1 241 ? -5.333 16.960 10.988 1.00 86.44 241 VAL A N 1
ATOM 1819 C CA . VAL A 1 241 ? -3.960 16.455 11.102 1.00 86.44 241 VAL A CA 1
ATOM 1820 C C . VAL A 1 241 ? -2.987 17.633 11.175 1.00 86.44 241 VAL A C 1
ATOM 1822 O O . VAL A 1 241 ? -3.110 18.593 10.415 1.00 86.44 241 VAL A O 1
ATOM 1825 N N . GLN A 1 242 ? -2.011 17.561 12.077 1.00 87.19 242 GLN A N 1
ATOM 1826 C CA . GLN A 1 242 ? -0.889 18.492 12.172 1.00 87.19 242 GLN A CA 1
ATOM 1827 C C . GLN A 1 242 ? 0.427 17.752 11.924 1.00 87.19 242 GLN A C 1
ATOM 1829 O O . GLN A 1 242 ? 0.711 16.729 12.550 1.00 87.19 242 GLN A O 1
ATOM 1834 N N . LEU A 1 243 ? 1.228 18.304 11.011 1.00 91.00 243 LEU A N 1
ATOM 1835 C CA . LEU A 1 243 ? 2.551 17.810 10.642 1.00 91.00 243 LEU A CA 1
ATOM 1836 C C . LEU A 1 243 ? 3.605 18.861 11.002 1.00 91.00 243 LEU A C 1
ATOM 1838 O O . LEU A 1 243 ? 3.603 19.957 10.441 1.00 91.00 243 LEU A O 1
ATOM 1842 N N . GLU A 1 244 ? 4.521 18.527 11.910 1.00 90.19 244 GLU A N 1
ATOM 1843 C CA . GLU A 1 244 ? 5.717 19.334 12.185 1.00 90.19 244 GLU A CA 1
ATOM 1844 C C . GLU A 1 244 ? 6.906 18.727 11.431 1.00 90.19 244 GLU A C 1
ATOM 1846 O O . GLU A 1 244 ? 7.224 17.557 11.628 1.00 90.19 244 GLU A O 1
ATOM 1851 N N . HIS A 1 245 ? 7.559 19.490 10.546 1.00 93.94 245 HIS A N 1
ATOM 1852 C CA . HIS A 1 245 ? 8.731 19.002 9.803 1.00 93.94 245 HIS A CA 1
ATOM 1853 C C . HIS A 1 245 ? 9.924 18.820 10.744 1.00 93.94 245 HIS A C 1
ATOM 1855 O O . HIS A 1 245 ? 10.355 19.767 11.402 1.00 93.94 245 HIS A O 1
ATOM 1861 N N . LEU A 1 246 ? 10.456 17.600 10.795 1.00 93.31 246 LEU A N 1
ATOM 1862 C CA . LEU A 1 246 ? 11.552 17.215 11.682 1.00 93.31 246 LEU A CA 1
ATOM 1863 C C . LEU A 1 246 ? 12.903 17.273 10.973 1.00 93.31 246 LEU A C 1
ATOM 1865 O O . LEU A 1 246 ? 13.884 17.766 11.534 1.00 93.31 246 LEU A O 1
ATOM 1869 N N . SER A 1 247 ? 12.978 16.730 9.754 1.00 93.88 247 SER A N 1
ATOM 1870 C CA . SER A 1 247 ? 14.222 16.683 8.984 1.00 93.88 247 SER A CA 1
ATOM 1871 C C . SER A 1 247 ? 14.009 16.366 7.505 1.00 93.88 247 SER A C 1
ATOM 1873 O O . SER A 1 247 ? 13.044 15.706 7.125 1.00 93.88 247 SER A O 1
ATOM 1875 N N . THR A 1 248 ? 14.979 16.790 6.693 1.00 95.94 248 THR A N 1
ATOM 1876 C CA . THR A 1 248 ? 15.188 16.323 5.318 1.00 95.94 248 THR A CA 1
ATOM 1877 C C . THR A 1 248 ? 16.475 15.504 5.282 1.00 95.94 248 THR A C 1
ATOM 1879 O O . THR A 1 248 ? 17.548 16.027 5.600 1.00 95.94 248 THR A O 1
ATOM 1882 N N . GLN A 1 249 ? 16.402 14.238 4.879 1.00 95.75 249 GLN A N 1
ATOM 1883 C CA . GLN A 1 249 ? 17.566 13.369 4.699 1.00 95.75 249 GLN A CA 1
ATOM 1884 C C . GLN A 1 249 ? 17.814 13.115 3.212 1.00 95.75 249 GLN A C 1
ATOM 1886 O O . GLN A 1 249 ? 16.923 12.708 2.475 1.00 95.75 249 GLN A O 1
ATOM 1891 N N . GLN A 1 250 ? 19.047 13.340 2.764 1.00 95.94 250 GLN A N 1
ATOM 1892 C CA . GLN A 1 250 ? 19.420 13.148 1.366 1.00 95.94 250 GLN A CA 1
ATOM 1893 C C . GLN A 1 250 ? 19.966 11.741 1.118 1.00 95.94 250 GLN A C 1
ATOM 1895 O O . GLN A 1 250 ? 20.964 11.343 1.724 1.00 95.94 250 GLN A O 1
ATOM 1900 N N . MET A 1 251 ? 19.362 11.015 0.178 1.00 96.69 251 MET A N 1
ATOM 1901 C CA . MET A 1 251 ? 19.938 9.787 -0.373 1.00 96.69 251 MET A CA 1
ATOM 1902 C C . MET A 1 251 ? 21.091 10.119 -1.347 1.00 96.69 251 MET A C 1
ATOM 1904 O O . MET A 1 251 ? 21.274 11.282 -1.729 1.00 96.69 251 MET A O 1
ATOM 1908 N N . PRO A 1 252 ? 21.919 9.140 -1.763 1.00 95.25 252 PRO A N 1
ATOM 1909 C CA . PRO A 1 252 ? 23.023 9.405 -2.685 1.00 95.25 252 PRO A CA 1
ATOM 1910 C C . PRO A 1 252 ? 22.563 9.935 -4.053 1.00 95.25 252 PRO A C 1
ATOM 1912 O O . PRO A 1 252 ? 21.491 9.582 -4.547 1.00 95.25 252 PRO A O 1
ATOM 1915 N N . LEU A 1 253 ? 23.397 10.763 -4.690 1.00 93.12 253 LEU A N 1
ATOM 1916 C CA . LEU A 1 253 ? 23.124 11.319 -6.021 1.00 93.12 253 LEU A CA 1
ATOM 1917 C C . LEU A 1 253 ? 22.857 10.206 -7.051 1.00 93.12 253 LEU A C 1
ATOM 1919 O O . LEU A 1 253 ? 23.541 9.183 -7.067 1.00 93.12 253 LEU A O 1
ATOM 1923 N N . GLY A 1 254 ? 21.862 10.420 -7.912 1.00 91.31 254 GLY A N 1
ATOM 1924 C CA . GLY A 1 254 ? 21.390 9.456 -8.910 1.00 91.31 254 GLY A CA 1
ATOM 1925 C C . GLY A 1 254 ? 20.172 8.635 -8.471 1.00 91.31 254 GLY A C 1
ATOM 1926 O O . GLY A 1 254 ? 19.541 8.008 -9.321 1.00 91.31 254 GLY A O 1
ATOM 1927 N N . THR A 1 255 ? 19.803 8.667 -7.185 1.00 95.56 255 THR A N 1
ATOM 1928 C CA . THR A 1 255 ? 18.556 8.063 -6.681 1.00 95.56 255 THR A CA 1
ATOM 1929 C C . THR A 1 255 ? 17.316 8.804 -7.198 1.00 95.56 255 THR A C 1
ATOM 1931 O O . THR A 1 255 ? 17.302 10.034 -7.240 1.00 95.56 255 THR A O 1
ATOM 1934 N N . HIS A 1 256 ? 16.279 8.065 -7.602 1.00 94.94 256 HIS A N 1
ATOM 1935 C CA . HIS A 1 256 ? 14.957 8.577 -8.005 1.00 94.94 256 HIS A CA 1
ATOM 1936 C C . HIS A 1 256 ? 13.872 7.500 -7.883 1.00 94.94 256 HIS A C 1
ATOM 1938 O O . HIS A 1 256 ? 14.211 6.334 -7.689 1.00 94.94 256 HIS A O 1
ATOM 1944 N N . ARG A 1 257 ? 12.597 7.903 -8.025 1.00 93.25 257 ARG A N 1
ATOM 1945 C CA . ARG A 1 257 ? 11.391 7.059 -7.893 1.00 93.25 257 ARG A CA 1
ATOM 1946 C C . ARG A 1 257 ? 11.456 6.189 -6.626 1.00 93.25 257 ARG A C 1
ATOM 1948 O O . ARG A 1 257 ? 11.731 4.996 -6.732 1.00 93.25 257 ARG A O 1
ATOM 1955 N N . PRO A 1 258 ? 11.341 6.804 -5.436 1.00 97.06 258 PRO A N 1
ATOM 1956 C CA . PRO A 1 258 ? 11.337 6.078 -4.180 1.00 97.06 258 PRO A CA 1
ATOM 1957 C C . PRO A 1 258 ? 9.996 5.387 -3.935 1.00 97.06 258 PRO A C 1
ATOM 1959 O O . PRO A 1 258 ? 8.945 5.979 -4.161 1.00 97.06 258 PRO A O 1
ATOM 1962 N N . GLU A 1 259 ? 10.054 4.195 -3.361 1.00 97.69 259 GLU A N 1
ATOM 1963 C CA . GLU A 1 259 ? 8.948 3.525 -2.680 1.00 97.69 259 GLU A CA 1
ATOM 1964 C C . GLU A 1 259 ? 9.344 3.398 -1.199 1.00 97.69 259 GLU A C 1
ATOM 1966 O O . GLU A 1 259 ? 10.355 2.762 -0.877 1.00 97.69 259 GLU A O 1
ATOM 1971 N N . ILE A 1 260 ? 8.604 4.061 -0.306 1.00 97.88 260 ILE A N 1
ATOM 1972 C CA . ILE A 1 260 ? 8.823 4.028 1.149 1.00 97.88 260 ILE A CA 1
ATOM 1973 C C . ILE A 1 260 ? 7.936 2.949 1.772 1.00 97.88 260 ILE A C 1
ATOM 1975 O O . ILE A 1 260 ? 6.761 2.864 1.435 1.00 97.88 260 ILE A O 1
ATOM 1979 N N . LEU A 1 261 ? 8.508 2.127 2.656 1.00 97.38 261 LEU A N 1
ATOM 1980 C CA . LEU A 1 261 ? 7.820 1.016 3.321 1.00 97.38 261 LEU A CA 1
ATOM 1981 C C . LEU A 1 261 ? 8.265 0.913 4.786 1.00 97.38 261 LEU A C 1
ATOM 1983 O O . LEU A 1 261 ? 9.463 0.784 5.060 1.00 97.38 261 LEU A O 1
ATOM 1987 N N . ALA A 1 262 ? 7.325 0.921 5.724 1.00 94.75 262 ALA A N 1
ATOM 1988 C CA . ALA A 1 262 ? 7.553 0.614 7.132 1.00 94.75 262 ALA A CA 1
ATOM 1989 C C . ALA A 1 262 ? 7.539 -0.908 7.365 1.00 94.75 262 ALA A C 1
ATOM 1991 O O . ALA A 1 262 ? 6.745 -1.641 6.778 1.00 94.75 262 ALA A O 1
ATOM 1992 N N . THR A 1 263 ? 8.422 -1.408 8.232 1.00 92.31 263 THR A N 1
ATOM 1993 C CA . THR A 1 263 ? 8.466 -2.828 8.616 1.00 92.31 263 THR A CA 1
ATOM 1994 C C . THR A 1 263 ? 7.692 -3.080 9.913 1.00 92.31 263 THR A C 1
ATOM 1996 O O . THR A 1 263 ? 7.533 -2.186 10.747 1.00 92.31 263 THR A O 1
ATOM 1999 N N . ALA A 1 264 ? 7.314 -4.336 10.172 1.00 85.62 264 ALA A N 1
ATOM 2000 C CA . ALA A 1 264 ? 6.710 -4.742 11.446 1.00 85.62 264 ALA A CA 1
ATOM 2001 C C . ALA A 1 264 ? 7.626 -4.526 12.680 1.00 85.62 264 ALA A C 1
ATOM 2003 O O . ALA A 1 264 ? 7.147 -4.534 13.814 1.00 85.62 264 ALA A O 1
ATOM 2004 N N . SER A 1 265 ? 8.935 -4.303 12.485 1.00 83.62 265 SER A N 1
ATOM 2005 C CA . SER A 1 265 ? 9.873 -3.911 13.551 1.00 83.62 265 SER A CA 1
ATOM 2006 C C . SER A 1 265 ? 9.886 -2.405 13.856 1.00 83.62 265 SER A C 1
ATOM 2008 O O . SER A 1 265 ? 10.520 -1.996 14.830 1.00 83.62 265 SER A O 1
ATOM 2010 N N . GLY A 1 266 ? 9.196 -1.582 13.057 1.00 86.25 266 GLY A N 1
ATOM 2011 C CA . GLY A 1 266 ? 9.266 -0.117 13.109 1.00 86.25 266 GLY A CA 1
ATOM 2012 C C . GLY A 1 266 ? 10.499 0.473 12.412 1.00 86.25 266 GLY A C 1
ATOM 2013 O O . GLY A 1 266 ? 10.775 1.662 12.563 1.00 86.25 266 GLY A O 1
ATOM 2014 N N . ASP A 1 267 ? 11.244 -0.345 11.669 1.00 92.75 267 ASP A N 1
ATOM 2015 C CA . ASP A 1 267 ? 12.311 0.094 10.769 1.00 92.75 267 ASP A CA 1
ATOM 2016 C C . ASP A 1 267 ? 11.715 0.455 9.390 1.00 92.75 267 ASP A C 1
ATOM 2018 O O . ASP A 1 267 ? 10.504 0.364 9.179 1.00 92.75 267 ASP A O 1
ATOM 2022 N N . MET A 1 268 ? 12.541 0.905 8.441 1.00 96.00 268 MET A N 1
ATOM 2023 C CA . MET A 1 268 ? 12.060 1.396 7.143 1.00 96.00 268 MET A CA 1
ATOM 2024 C C . MET A 1 268 ? 12.916 0.902 5.973 1.00 96.00 268 MET A C 1
ATOM 2026 O O . MET A 1 268 ? 14.150 0.913 6.034 1.00 96.00 268 MET A O 1
ATOM 2030 N N . LEU A 1 269 ? 12.262 0.538 4.870 1.00 98.38 269 LEU A N 1
ATOM 2031 C CA . LEU A 1 269 ? 12.883 0.369 3.560 1.00 98.38 269 LEU A CA 1
ATOM 2032 C C . LEU A 1 269 ? 12.608 1.596 2.679 1.00 98.38 269 LEU A C 1
ATOM 2034 O O . LEU A 1 269 ? 11.514 2.156 2.695 1.00 98.38 269 LEU A O 1
ATOM 2038 N N . ALA A 1 270 ? 13.592 1.970 1.865 1.00 98.31 270 ALA A N 1
ATOM 2039 C CA . ALA A 1 270 ? 13.391 2.826 0.701 1.00 98.31 270 ALA A CA 1
ATOM 2040 C C . ALA A 1 270 ? 13.914 2.092 -0.539 1.00 98.31 270 ALA A C 1
ATOM 2042 O O . ALA A 1 270 ? 15.126 1.895 -0.691 1.00 98.31 270 ALA A O 1
ATOM 2043 N N . VAL A 1 271 ? 13.007 1.667 -1.416 1.00 98.44 271 VAL A N 1
ATOM 2044 C CA . VAL A 1 271 ? 13.356 1.085 -2.719 1.00 98.44 271 VAL A CA 1
ATOM 2045 C C . VAL A 1 271 ? 13.494 2.230 -3.715 1.00 98.44 271 VAL A C 1
ATOM 2047 O O . VAL A 1 271 ? 12.671 3.137 -3.716 1.00 98.44 271 VAL A O 1
ATOM 2050 N N . VAL A 1 272 ? 14.570 2.259 -4.502 1.00 97.62 272 VAL A N 1
ATOM 2051 C CA . VAL A 1 272 ? 14.888 3.387 -5.393 1.00 97.62 272 VAL A CA 1
ATOM 2052 C C . VAL A 1 272 ? 15.485 2.927 -6.715 1.00 97.62 272 VAL A C 1
ATOM 2054 O O . VAL A 1 272 ? 16.239 1.951 -6.780 1.00 97.62 272 VAL A O 1
ATOM 2057 N N . VAL A 1 273 ? 15.259 3.710 -7.771 1.00 95.88 273 VAL A N 1
ATOM 2058 C CA . VAL A 1 273 ? 16.068 3.641 -8.990 1.00 95.88 273 VAL A CA 1
ATOM 2059 C C . VAL A 1 273 ? 17.434 4.259 -8.710 1.00 95.88 273 VAL A C 1
ATOM 2061 O O . VAL A 1 273 ? 17.559 5.463 -8.485 1.00 95.88 273 VAL A O 1
ATOM 2064 N N . GLN A 1 274 ? 18.478 3.437 -8.762 1.00 93.75 274 GLN A N 1
ATOM 2065 C CA . GLN A 1 274 ? 19.871 3.861 -8.676 1.00 93.75 274 GLN A CA 1
ATOM 2066 C C . GLN A 1 274 ? 20.736 2.941 -9.556 1.00 93.75 274 GLN A C 1
ATOM 2068 O O . GLN A 1 274 ? 21.162 1.873 -9.105 1.00 93.75 274 GLN A O 1
ATOM 2073 N N . PRO A 1 275 ? 20.998 3.327 -10.820 1.00 89.44 275 PRO A N 1
ATOM 2074 C CA . PRO A 1 275 ? 21.767 2.503 -11.745 1.00 89.44 275 PRO A CA 1
ATOM 2075 C C . PRO A 1 275 ? 23.226 2.326 -11.306 1.00 89.44 275 PRO A C 1
ATOM 2077 O O . PRO A 1 275 ? 23.880 3.289 -10.906 1.00 89.44 275 PRO A O 1
ATOM 2080 N N . GLY A 1 276 ? 23.752 1.110 -11.445 1.00 89.81 276 GLY A N 1
ATOM 2081 C CA . GLY A 1 276 ? 25.125 0.763 -11.068 1.00 89.81 276 GLY A CA 1
ATOM 2082 C C . GLY A 1 276 ? 25.552 -0.602 -11.608 1.00 89.81 276 GLY A C 1
ATOM 2083 O O . GLY A 1 276 ? 24.875 -1.168 -12.462 1.00 89.81 276 GLY A O 1
ATOM 2084 N N . ASP A 1 277 ? 26.653 -1.140 -11.087 1.00 89.44 277 ASP A N 1
ATOM 2085 C CA . ASP A 1 277 ? 27.131 -2.499 -11.366 1.00 89.44 277 ASP A CA 1
ATOM 2086 C C . ASP A 1 277 ? 27.304 -3.252 -10.034 1.00 89.44 277 ASP A C 1
ATOM 2088 O O . ASP A 1 277 ? 27.857 -2.692 -9.083 1.00 89.44 277 ASP A O 1
ATOM 2092 N N . ASP A 1 278 ? 26.845 -4.504 -9.944 1.00 85.19 278 ASP A N 1
ATOM 2093 C CA . ASP A 1 278 ? 27.014 -5.330 -8.738 1.00 85.19 278 ASP A CA 1
ATOM 2094 C C . ASP A 1 278 ? 28.377 -6.057 -8.678 1.00 85.19 278 ASP A C 1
ATOM 2096 O O . ASP A 1 278 ? 29.225 -5.964 -9.570 1.00 85.19 278 ASP A O 1
ATOM 2100 N N . ALA A 1 279 ? 28.594 -6.834 -7.611 1.00 80.44 279 ALA A N 1
ATOM 2101 C CA . ALA A 1 279 ? 29.818 -7.615 -7.415 1.00 80.44 279 ALA A CA 1
ATOM 2102 C C . ALA A 1 279 ? 30.018 -8.772 -8.424 1.00 80.44 279 ALA A C 1
ATOM 2104 O O . ALA A 1 279 ? 31.121 -9.322 -8.498 1.00 80.44 279 ALA A O 1
ATOM 2105 N N . ALA A 1 280 ? 28.988 -9.150 -9.189 1.00 82.75 280 ALA A N 1
ATOM 2106 C CA . ALA A 1 280 ? 29.062 -10.120 -10.282 1.00 82.75 280 ALA A CA 1
ATOM 2107 C C . ALA A 1 280 ? 29.247 -9.449 -11.662 1.00 82.75 280 ALA A C 1
ATOM 2109 O O . ALA A 1 280 ? 29.636 -10.124 -12.618 1.00 82.75 280 ALA A O 1
ATOM 2110 N N . GLY A 1 281 ? 29.034 -8.132 -11.758 1.00 86.19 281 GLY A N 1
ATOM 2111 C CA . GLY A 1 281 ? 29.062 -7.356 -12.997 1.00 86.19 281 GLY A CA 1
ATOM 2112 C C . GLY A 1 281 ? 27.704 -7.252 -13.699 1.00 86.19 281 GLY A C 1
ATOM 2113 O O . GLY A 1 281 ? 27.669 -6.928 -14.888 1.00 86.19 281 GLY A O 1
ATOM 2114 N N . ASN A 1 282 ? 26.596 -7.529 -13.005 1.00 89.00 282 ASN A N 1
ATOM 2115 C CA . ASN A 1 282 ? 25.257 -7.245 -13.516 1.00 89.00 282 ASN A CA 1
ATOM 2116 C C . ASN A 1 282 ? 24.997 -5.734 -13.442 1.00 89.00 282 ASN A C 1
ATOM 2118 O O . ASN A 1 282 ? 25.264 -5.106 -12.416 1.00 89.00 282 ASN A O 1
ATOM 2122 N N . ARG A 1 283 ? 24.418 -5.160 -14.503 1.00 93.50 283 ARG A N 1
ATOM 2123 C CA . ARG A 1 283 ? 24.004 -3.748 -14.531 1.00 93.50 283 ARG A CA 1
ATOM 2124 C C . ARG A 1 283 ? 22.736 -3.569 -13.693 1.00 93.50 283 ARG A C 1
ATOM 2126 O O . ARG A 1 283 ? 21.639 -3.837 -14.181 1.00 93.50 283 ARG A O 1
ATOM 2133 N N . VAL A 1 284 ? 22.895 -3.150 -12.444 1.00 93.94 284 VAL A N 1
ATOM 2134 C CA . VAL A 1 284 ? 21.825 -2.891 -11.468 1.00 93.94 284 VAL A CA 1
ATOM 2135 C C . VAL A 1 284 ? 20.977 -1.693 -11.896 1.00 93.94 284 VAL A C 1
ATOM 2137 O O . VAL A 1 284 ? 21.476 -0.750 -12.518 1.00 93.94 284 VAL A O 1
ATOM 2140 N N . LYS A 1 285 ? 19.689 -1.721 -11.539 1.00 94.38 285 LYS A N 1
ATOM 2141 C CA . LYS A 1 285 ? 18.735 -0.631 -11.777 1.00 94.38 285 LYS A CA 1
ATOM 2142 C C . LYS A 1 285 ? 18.004 -0.172 -10.526 1.00 94.38 285 LYS A C 1
ATOM 2144 O O . LYS A 1 285 ? 18.046 1.020 -10.231 1.00 94.38 285 LYS A O 1
ATOM 2149 N N . HIS A 1 286 ? 17.361 -1.089 -9.810 1.00 96.06 286 HIS A N 1
ATOM 2150 C CA . HIS A 1 286 ? 16.660 -0.795 -8.560 1.00 96.06 286 HIS A CA 1
ATOM 2151 C C . HIS A 1 286 ? 17.434 -1.388 -7.378 1.00 96.06 286 HIS A C 1
ATOM 2153 O O . HIS A 1 286 ? 17.952 -2.508 -7.467 1.00 96.06 286 HIS A O 1
ATOM 2159 N N . GLN A 1 287 ? 17.525 -0.627 -6.289 1.00 96.62 287 GLN A N 1
ATOM 2160 C CA . GLN A 1 287 ? 18.222 -0.992 -5.055 1.00 96.62 287 GLN A CA 1
ATOM 2161 C C . GLN A 1 287 ? 17.356 -0.674 -3.837 1.00 96.62 287 GLN A C 1
ATOM 2163 O O . GLN A 1 287 ? 16.564 0.266 -3.866 1.00 96.62 287 GLN A O 1
ATOM 2168 N N . VAL A 1 288 ? 17.541 -1.435 -2.762 1.00 98.25 288 VAL A N 1
ATOM 2169 C CA . VAL A 1 288 ? 16.852 -1.245 -1.482 1.00 98.25 288 VAL A CA 1
ATOM 2170 C C . VAL A 1 288 ? 17.831 -0.687 -0.463 1.00 98.25 288 VAL A C 1
ATOM 2172 O O . VAL A 1 288 ? 18.876 -1.285 -0.199 1.00 98.25 288 VAL A O 1
ATOM 2175 N N . TYR A 1 289 ? 17.468 0.443 0.132 1.00 98.38 289 TYR A N 1
ATOM 2176 C CA . TYR A 1 289 ? 18.112 1.000 1.312 1.00 98.38 289 TYR A CA 1
ATOM 2177 C C . TYR A 1 289 ? 17.302 0.623 2.554 1.00 98.38 289 TYR A C 1
ATOM 2179 O O . TYR A 1 289 ? 16.078 0.717 2.547 1.00 98.38 289 TYR A O 1
ATOM 2187 N N . ARG A 1 290 ? 17.990 0.219 3.625 1.00 97.75 290 ARG A N 1
ATOM 2188 C CA . ARG A 1 290 ? 17.398 -0.023 4.948 1.00 97.75 290 ARG A CA 1
ATOM 2189 C C . ARG A 1 290 ? 17.748 1.121 5.887 1.00 97.75 290 ARG A C 1
ATOM 2191 O O . ARG A 1 290 ? 18.869 1.633 5.827 1.00 97.75 290 ARG A O 1
ATOM 2198 N N . TYR A 1 291 ? 16.825 1.473 6.768 1.00 96.19 291 TYR A N 1
ATOM 2199 C CA . TYR A 1 291 ? 16.991 2.479 7.810 1.00 96.19 291 TYR A CA 1
ATOM 2200 C C . TYR A 1 291 ? 16.435 1.948 9.126 1.00 96.19 291 TYR A C 1
ATOM 2202 O O . TYR A 1 291 ? 15.403 1.280 9.122 1.00 96.19 291 TYR A O 1
ATOM 2210 N N . ASP A 1 292 ? 17.092 2.254 10.245 1.00 91.62 292 ASP A N 1
ATOM 2211 C CA . ASP A 1 292 ? 16.473 2.050 11.554 1.00 91.62 292 ASP A CA 1
ATOM 2212 C C . ASP A 1 292 ? 15.319 3.040 11.791 1.00 91.62 292 ASP A C 1
ATOM 2214 O O . ASP A 1 292 ? 15.220 4.076 11.124 1.00 91.62 292 ASP A O 1
ATOM 2218 N N . SER A 1 293 ? 14.454 2.740 12.763 1.00 85.75 293 SER A N 1
ATOM 2219 C CA . SER A 1 293 ? 13.378 3.643 13.227 1.00 85.75 293 SER A CA 1
ATOM 2220 C C . SER A 1 293 ? 13.814 5.110 13.431 1.00 85.75 293 SER A C 1
ATOM 2222 O O . SER A 1 293 ? 13.039 6.036 13.175 1.00 85.75 293 SER A O 1
ATOM 2224 N N . ALA A 1 294 ? 15.074 5.346 13.816 1.00 83.62 294 ALA A N 1
ATOM 2225 C CA . ALA A 1 294 ? 15.668 6.669 14.028 1.00 83.62 294 ALA A CA 1
ATOM 2226 C C . ALA A 1 294 ? 16.297 7.303 12.760 1.00 83.62 294 ALA A C 1
ATOM 2228 O O . ALA A 1 294 ? 17.010 8.304 12.867 1.00 83.62 294 ALA A O 1
ATOM 2229 N N . GLY A 1 295 ? 16.050 6.743 11.570 1.00 87.94 295 GLY A N 1
ATOM 2230 C CA . GLY A 1 295 ? 16.463 7.285 10.268 1.00 87.94 295 GLY A CA 1
ATOM 2231 C C . GLY A 1 295 ? 17.922 7.014 9.873 1.00 87.94 295 GLY A C 1
ATOM 2232 O O . GLY A 1 295 ? 18.410 7.557 8.877 1.00 87.94 295 GLY A O 1
ATOM 2233 N N . ASN A 1 296 ? 18.663 6.185 10.611 1.00 93.06 296 ASN A N 1
ATOM 2234 C CA . ASN A 1 296 ? 20.056 5.872 10.279 1.00 93.06 296 ASN A CA 1
ATOM 2235 C C . ASN A 1 296 ? 20.102 4.707 9.286 1.00 93.06 296 ASN A C 1
ATOM 2237 O O . ASN A 1 296 ? 19.509 3.664 9.538 1.00 93.06 296 ASN A O 1
ATOM 2241 N N . GLN A 1 297 ? 20.835 4.848 8.176 1.00 95.31 297 GLN A N 1
ATOM 2242 C CA . GLN A 1 297 ? 20.959 3.765 7.194 1.00 95.31 297 GLN A CA 1
ATOM 2243 C C . GLN A 1 297 ? 21.641 2.531 7.818 1.00 95.31 297 GLN A C 1
ATOM 2245 O O . GLN A 1 297 ? 22.750 2.629 8.355 1.00 95.31 297 GLN A O 1
ATOM 2250 N N . THR A 1 298 ? 21.013 1.361 7.701 1.00 94.94 298 THR A N 1
ATOM 2251 C CA . THR A 1 298 ? 21.477 0.095 8.281 1.00 94.94 298 THR A CA 1
ATOM 2252 C C . THR A 1 298 ? 22.090 -0.828 7.223 1.00 94.94 298 THR A C 1
ATOM 2254 O O . THR A 1 298 ? 21.416 -1.482 6.428 1.00 94.94 298 THR A O 1
ATOM 2257 N N . GLY A 1 299 ? 23.424 -0.908 7.239 1.00 93.25 299 GLY A N 1
ATOM 2258 C CA . GLY A 1 299 ? 24.200 -1.739 6.315 1.00 93.25 299 GLY A CA 1
ATOM 2259 C C . GLY A 1 299 ? 24.307 -1.169 4.897 1.00 93.25 299 GLY A C 1
ATOM 2260 O O . GLY A 1 299 ? 23.919 -0.031 4.623 1.00 93.25 299 GLY A O 1
ATOM 2261 N N . ASP A 1 300 ? 24.876 -1.970 3.998 1.00 93.75 300 ASP A N 1
ATOM 2262 C CA . ASP A 1 300 ? 24.942 -1.654 2.570 1.00 93.75 300 ASP A CA 1
ATOM 2263 C C . ASP A 1 300 ? 23.571 -1.906 1.896 1.00 93.75 300 ASP A C 1
ATOM 2265 O O . ASP A 1 300 ? 22.843 -2.820 2.321 1.00 93.75 300 ASP A O 1
ATOM 2269 N N . PRO A 1 301 ? 23.203 -1.122 0.861 1.00 95.62 301 PRO A N 1
ATOM 2270 C CA . PRO A 1 301 ? 22.012 -1.380 0.056 1.00 95.62 301 PRO A CA 1
ATOM 2271 C C . PRO A 1 301 ? 22.184 -2.649 -0.791 1.00 95.62 301 PRO A C 1
ATOM 2273 O O . PRO A 1 301 ? 23.308 -3.030 -1.132 1.00 95.62 301 PRO A O 1
ATOM 2276 N N . PHE A 1 302 ? 21.074 -3.294 -1.158 1.00 95.31 302 PHE A N 1
ATOM 2277 C CA . PHE A 1 302 ? 21.087 -4.502 -1.991 1.00 95.31 302 PHE A CA 1
ATOM 2278 C C . PHE A 1 302 ? 20.347 -4.309 -3.328 1.00 95.31 302 PHE A C 1
ATOM 2280 O O . PHE A 1 302 ? 19.340 -3.597 -3.376 1.00 95.31 302 PHE A O 1
ATOM 2287 N N . PRO A 1 303 ? 20.829 -4.912 -4.434 1.00 96.12 303 PRO A N 1
ATOM 2288 C CA . PRO A 1 303 ? 20.178 -4.825 -5.736 1.00 96.12 303 PRO A CA 1
ATOM 2289 C C . PRO A 1 303 ? 18.961 -5.749 -5.811 1.00 96.12 303 PRO A C 1
ATOM 2291 O O . PRO A 1 303 ? 19.019 -6.893 -5.366 1.00 96.12 303 PRO A O 1
ATOM 2294 N N . VAL A 1 304 ? 17.887 -5.272 -6.442 1.00 96.25 304 VAL A N 1
ATOM 2295 C CA . VAL A 1 304 ? 16.647 -6.049 -6.642 1.00 96.25 304 VAL A CA 1
ATOM 2296 C C . VAL A 1 304 ? 16.228 -6.191 -8.110 1.00 96.25 304 VAL A C 1
ATOM 2298 O O . VAL A 1 304 ? 15.484 -7.105 -8.485 1.00 96.25 304 VAL A O 1
ATOM 2301 N N . THR A 1 305 ? 16.760 -5.340 -8.990 1.00 96.19 305 THR A N 1
ATOM 2302 C CA . THR A 1 305 ? 16.633 -5.511 -10.444 1.00 96.19 305 THR A CA 1
ATOM 2303 C C . THR A 1 305 ? 17.943 -5.200 -11.160 1.00 96.19 305 THR A C 1
ATOM 2305 O O . THR A 1 305 ? 18.723 -4.334 -10.750 1.00 96.19 305 THR A O 1
ATOM 2308 N N . TRP A 1 306 ? 18.172 -5.899 -12.269 1.00 94.88 306 TRP A N 1
ATOM 2309 C CA . TRP A 1 306 ? 19.314 -5.711 -13.156 1.00 94.88 306 TRP A CA 1
ATOM 2310 C C . TRP A 1 306 ? 18.934 -6.018 -14.607 1.00 94.88 306 TRP A C 1
ATOM 2312 O O . TRP A 1 306 ? 17.894 -6.616 -14.882 1.00 94.88 306 TRP A O 1
ATOM 2322 N N . VAL A 1 307 ? 19.782 -5.594 -15.543 1.00 94.25 307 VAL A N 1
ATOM 2323 C CA . VAL A 1 307 ? 19.611 -5.868 -16.976 1.00 94.25 307 VAL A CA 1
ATOM 2324 C C . VAL A 1 307 ? 19.807 -7.358 -17.270 1.00 94.25 307 VAL A C 1
ATOM 2326 O O . VAL A 1 307 ? 20.793 -7.949 -16.832 1.00 94.25 307 VAL A O 1
ATOM 2329 N N . THR A 1 308 ? 18.900 -7.953 -18.046 1.00 94.12 308 THR A N 1
ATOM 2330 C CA . THR A 1 308 ? 18.950 -9.365 -18.465 1.00 94.12 308 THR A CA 1
ATOM 2331 C C . THR A 1 308 ? 18.924 -9.502 -19.988 1.00 94.12 308 THR A C 1
ATOM 2333 O O . THR A 1 308 ? 18.328 -8.678 -20.679 1.00 94.12 308 THR A O 1
ATOM 2336 N N . ASP A 1 309 ? 19.529 -10.571 -20.519 1.00 91.50 309 ASP A N 1
ATOM 2337 C CA . ASP A 1 309 ? 19.500 -10.883 -21.962 1.00 91.50 309 ASP A CA 1
ATOM 2338 C C . ASP A 1 309 ? 18.084 -11.223 -22.478 1.00 91.50 309 ASP A C 1
ATOM 2340 O O . ASP A 1 309 ? 17.820 -11.112 -23.674 1.00 91.50 309 ASP A O 1
ATOM 2344 N N . GLU A 1 310 ? 17.186 -11.663 -21.589 1.00 94.81 310 GLU A N 1
ATOM 2345 C CA . GLU A 1 310 ? 15.829 -12.116 -21.919 1.00 94.81 310 GLU A CA 1
ATOM 2346 C C . GLU A 1 310 ? 14.816 -10.963 -21.869 1.00 94.81 310 GLU A C 1
ATOM 2348 O O . GLU A 1 310 ? 14.158 -10.678 -22.869 1.00 94.81 310 GLU A O 1
ATOM 2353 N N . TYR A 1 311 ? 14.727 -10.259 -20.736 1.00 95.44 311 TYR A N 1
ATOM 2354 C CA . TYR A 1 311 ? 13.712 -9.224 -20.492 1.00 95.44 311 TYR A CA 1
ATOM 2355 C C . TYR A 1 311 ? 14.222 -7.788 -20.675 1.00 95.44 311 TYR A C 1
ATOM 2357 O O . TYR A 1 311 ? 13.425 -6.852 -20.686 1.00 95.44 311 TYR A O 1
ATOM 2365 N N . GLY A 1 312 ? 15.529 -7.607 -20.879 1.00 94.19 312 GLY A N 1
ATOM 2366 C CA . GLY A 1 312 ? 16.132 -6.306 -21.140 1.00 94.19 312 GLY A CA 1
ATOM 2367 C C . GLY A 1 312 ? 16.425 -5.510 -19.870 1.00 94.19 312 GLY A C 1
ATOM 2368 O O . GLY A 1 312 ? 16.898 -6.051 -18.870 1.00 94.19 312 GLY A O 1
ATOM 2369 N N . GLU A 1 313 ? 16.234 -4.195 -19.945 1.00 94.38 313 GLU A N 1
ATOM 2370 C CA . GLU A 1 313 ? 16.647 -3.219 -18.941 1.00 94.38 313 GLU A CA 1
ATOM 2371 C C . GLU A 1 313 ? 15.448 -2.768 -18.077 1.00 94.38 313 GLU A C 1
ATOM 2373 O O . GLU A 1 313 ? 14.480 -2.239 -18.624 1.00 94.38 313 GLU A O 1
ATOM 2378 N N . PRO A 1 314 ? 15.471 -2.972 -16.740 1.00 95.06 314 PRO A N 1
ATOM 2379 C CA . PRO A 1 314 ? 14.441 -2.457 -15.833 1.00 95.06 314 PRO A CA 1
ATOM 2380 C C . PRO A 1 314 ? 14.289 -0.928 -15.901 1.00 95.06 314 PRO A C 1
ATOM 2382 O O . PRO A 1 314 ? 15.293 -0.211 -16.003 1.00 95.06 314 PRO A O 1
ATOM 2385 N N . ALA A 1 315 ? 13.040 -0.453 -15.841 1.00 90.19 315 ALA A N 1
ATOM 2386 C CA . ALA A 1 315 ? 12.668 0.940 -16.114 1.00 90.19 315 ALA A CA 1
ATOM 2387 C C . ALA A 1 315 ? 11.858 1.618 -14.988 1.00 90.19 315 ALA A C 1
ATOM 2389 O O . ALA A 1 315 ? 12.204 2.732 -14.603 1.00 90.19 315 ALA A O 1
ATOM 2390 N N . ASP A 1 316 ? 10.833 0.949 -14.450 1.00 90.62 316 ASP A N 1
ATOM 2391 C CA . ASP A 1 316 ? 9.992 1.434 -13.342 1.00 90.62 316 ASP A CA 1
ATOM 2392 C C . ASP A 1 316 ? 9.584 0.276 -12.411 1.00 90.62 316 ASP A C 1
ATOM 2394 O O . ASP A 1 316 ? 9.681 -0.888 -12.811 1.00 90.62 316 ASP A O 1
ATOM 2398 N N . HIS A 1 317 ? 9.147 0.567 -11.183 1.00 95.31 317 HIS A N 1
ATOM 2399 C CA . HIS A 1 317 ? 8.770 -0.430 -10.171 1.00 95.31 317 HIS A CA 1
ATOM 2400 C C . HIS A 1 317 ? 7.704 0.066 -9.186 1.00 95.31 317 HIS A C 1
ATOM 2402 O O . HIS A 1 317 ? 7.521 1.271 -9.039 1.00 95.31 317 HIS A O 1
ATOM 2408 N N . ARG A 1 318 ? 7.050 -0.872 -8.494 1.00 96.12 318 ARG A N 1
ATOM 2409 C CA . ARG A 1 318 ? 6.270 -0.673 -7.261 1.00 96.12 318 ARG A CA 1
ATOM 2410 C C . ARG A 1 318 ? 6.541 -1.806 -6.285 1.00 96.12 318 ARG A C 1
ATOM 2412 O O . ARG A 1 318 ? 6.838 -2.929 -6.710 1.00 96.12 318 ARG A O 1
ATOM 2419 N N . THR A 1 319 ? 6.428 -1.528 -4.991 1.00 97.12 319 THR A N 1
ATOM 2420 C CA . THR A 1 319 ? 6.771 -2.501 -3.943 1.00 97.12 319 THR A CA 1
ATOM 2421 C C . THR A 1 319 ? 5.805 -2.505 -2.772 1.00 97.12 319 THR A C 1
ATOM 2423 O O . THR A 1 319 ? 5.215 -1.482 -2.455 1.00 97.12 319 THR A O 1
ATOM 2426 N N . ALA A 1 320 ? 5.704 -3.652 -2.104 1.00 96.38 320 ALA A N 1
ATOM 2427 C CA . ALA A 1 320 ? 4.996 -3.827 -0.841 1.00 96.38 320 ALA A CA 1
ATOM 2428 C C . ALA A 1 320 ? 5.778 -4.790 0.069 1.00 96.38 320 ALA A C 1
ATOM 2430 O O . ALA A 1 320 ? 6.604 -5.566 -0.419 1.00 96.38 320 ALA A O 1
ATOM 2431 N N . ILE A 1 321 ? 5.500 -4.767 1.375 1.00 95.44 321 ILE A N 1
ATOM 2432 C CA . ILE A 1 321 ? 5.904 -5.838 2.299 1.00 95.44 321 ILE A CA 1
ATOM 2433 C C . ILE A 1 321 ? 4.695 -6.744 2.528 1.00 95.44 321 ILE A C 1
ATOM 2435 O O . ILE A 1 321 ? 3.601 -6.250 2.795 1.00 95.44 321 ILE A O 1
ATOM 2439 N N . ILE A 1 322 ? 4.891 -8.054 2.389 1.00 92.56 322 ILE A N 1
ATOM 2440 C CA . ILE A 1 322 ? 3.865 -9.093 2.543 1.00 92.56 322 ILE A CA 1
ATOM 2441 C C . ILE A 1 322 ? 4.554 -10.295 3.197 1.00 92.56 322 ILE A C 1
ATOM 2443 O O . ILE A 1 322 ? 5.577 -10.739 2.687 1.00 92.56 322 ILE A O 1
ATOM 2447 N N . ASP A 1 323 ? 4.044 -10.788 4.327 1.00 88.56 323 ASP A N 1
ATOM 2448 C CA . ASP A 1 323 ? 4.596 -11.938 5.073 1.00 88.56 323 ASP A CA 1
ATOM 2449 C C . ASP A 1 323 ? 6.113 -11.857 5.379 1.00 88.56 323 ASP A C 1
ATOM 2451 O O . ASP A 1 323 ? 6.851 -12.833 5.248 1.00 88.56 323 ASP A O 1
ATOM 2455 N N . ASP A 1 324 ? 6.597 -10.666 5.764 1.00 90.50 324 ASP A N 1
ATOM 2456 C CA . ASP A 1 324 ? 8.027 -10.327 5.928 1.00 90.50 324 ASP A CA 1
ATOM 2457 C C . ASP A 1 324 ? 8.900 -10.560 4.664 1.00 90.50 324 ASP A C 1
ATOM 2459 O O . ASP A 1 324 ? 10.137 -10.564 4.717 1.00 90.50 324 ASP A O 1
ATOM 2463 N N . GLU A 1 325 ? 8.279 -10.667 3.488 1.00 95.69 325 GLU A N 1
ATOM 2464 C CA . GLU A 1 325 ? 8.930 -10.565 2.185 1.00 95.69 325 GLU A CA 1
ATOM 2465 C C . GLU A 1 325 ? 8.735 -9.172 1.564 1.00 95.69 325 GLU A C 1
ATOM 2467 O O . GLU A 1 325 ? 7.649 -8.595 1.574 1.00 95.69 325 GLU A O 1
ATOM 2472 N N . LEU A 1 326 ? 9.791 -8.643 0.944 1.00 98.19 326 LEU A N 1
ATOM 2473 C CA . LEU A 1 326 ? 9.708 -7.504 0.036 1.00 98.19 326 LEU A CA 1
ATOM 2474 C C . LEU A 1 326 ? 9.276 -8.006 -1.348 1.00 98.19 326 LEU A C 1
ATOM 2476 O O . LEU A 1 326 ? 10.039 -8.675 -2.056 1.00 98.19 326 LEU A O 1
ATOM 2480 N N . VAL A 1 327 ? 8.061 -7.642 -1.744 1.00 98.25 327 VAL A N 1
ATOM 2481 C CA . VAL A 1 327 ? 7.443 -7.999 -3.023 1.00 98.25 327 VAL A CA 1
ATOM 2482 C C . VAL A 1 327 ? 7.567 -6.828 -3.993 1.00 98.25 327 VAL A C 1
ATOM 2484 O O . VAL A 1 327 ? 7.295 -5.681 -3.642 1.00 98.25 327 VAL A O 1
ATOM 2487 N N . ILE A 1 328 ? 8.012 -7.112 -5.218 1.00 98.06 328 ILE A N 1
ATOM 2488 C CA . ILE A 1 328 ? 8.405 -6.102 -6.207 1.00 98.06 328 ILE A CA 1
ATOM 2489 C C . ILE A 1 328 ? 7.794 -6.436 -7.561 1.00 98.06 328 ILE A C 1
ATOM 2491 O O . ILE A 1 328 ? 8.162 -7.434 -8.184 1.00 98.06 328 ILE A O 1
ATOM 2495 N N . VAL A 1 329 ? 6.929 -5.557 -8.059 1.00 98.25 329 VAL A N 1
ATOM 2496 C CA . VAL A 1 329 ? 6.518 -5.552 -9.466 1.00 98.25 329 VAL A CA 1
ATOM 2497 C C . VAL A 1 329 ? 7.363 -4.518 -10.206 1.00 98.25 329 VAL A C 1
ATOM 2499 O O . VAL A 1 329 ? 7.635 -3.440 -9.680 1.00 98.25 329 VAL A O 1
ATOM 2502 N N . TYR A 1 330 ? 7.847 -4.848 -11.405 1.00 97.44 330 TYR A N 1
ATOM 2503 C CA . TYR A 1 330 ? 8.653 -3.921 -12.197 1.00 97.44 330 TYR A CA 1
ATOM 2504 C C . TYR A 1 330 ? 8.517 -4.115 -13.711 1.00 97.44 330 TYR A C 1
ATOM 2506 O O . TYR A 1 330 ? 8.346 -5.223 -14.223 1.00 97.44 330 TYR A O 1
ATOM 2514 N N . GLN A 1 331 ? 8.641 -3.006 -14.439 1.00 96.19 331 GLN A N 1
ATOM 2515 C CA . GLN A 1 331 ? 8.700 -2.955 -15.897 1.00 96.19 331 GLN A CA 1
ATOM 2516 C C . GLN A 1 331 ? 10.137 -3.210 -16.376 1.00 96.19 331 GLN A C 1
ATOM 2518 O O . GLN A 1 331 ? 11.099 -2.676 -15.814 1.00 96.19 331 GLN A O 1
ATOM 2523 N N . SER A 1 332 ? 10.292 -3.972 -17.461 1.00 95.81 332 SER A N 1
ATOM 2524 C CA . SER A 1 332 ? 11.571 -4.191 -18.149 1.00 95.81 332 SER A CA 1
ATOM 2525 C C . SER A 1 332 ? 11.433 -4.032 -19.668 1.00 95.81 332 SER A C 1
ATOM 2527 O O . SER A 1 332 ? 10.425 -4.448 -20.242 1.00 95.81 332 SER A O 1
ATOM 2529 N N . LEU A 1 333 ? 12.421 -3.392 -20.306 1.00 94.94 333 LEU A N 1
ATOM 2530 C CA . LEU A 1 333 ? 12.393 -2.957 -21.708 1.00 94.94 333 LEU A CA 1
ATOM 2531 C C . LEU A 1 333 ? 13.554 -3.547 -22.524 1.00 94.94 333 LEU A C 1
ATOM 2533 O O . LEU A 1 333 ? 14.726 -3.363 -22.189 1.00 94.94 333 LEU A O 1
ATOM 2537 N N . VAL A 1 334 ? 13.248 -4.182 -23.657 1.00 94.69 334 VAL A N 1
ATOM 2538 C CA . VAL A 1 334 ? 14.246 -4.672 -24.629 1.00 94.69 334 VAL A CA 1
ATOM 2539 C C . VAL A 1 334 ? 14.387 -3.661 -25.771 1.00 94.69 334 VAL A C 1
ATOM 2541 O O . VAL A 1 334 ? 13.381 -3.270 -26.352 1.00 94.69 334 VAL A O 1
ATOM 2544 N N . PHE A 1 335 ? 15.607 -3.272 -26.156 1.00 90.56 335 PHE A N 1
ATOM 2545 C CA . PHE A 1 335 ? 15.872 -2.248 -27.188 1.00 90.56 335 PHE A CA 1
ATOM 2546 C C . PHE A 1 335 ? 16.539 -2.815 -28.457 1.00 90.56 335 PHE A C 1
ATOM 2548 O O . PHE A 1 335 ? 17.314 -3.769 -28.380 1.00 90.56 335 PHE A O 1
ATOM 2555 N N . ASP A 1 336 ? 16.305 -2.200 -29.628 1.00 77.31 336 ASP A N 1
ATOM 2556 C CA . ASP A 1 336 ? 17.010 -2.556 -30.879 1.00 77.31 336 ASP A CA 1
ATOM 2557 C C . ASP A 1 336 ? 18.413 -1.923 -30.930 1.00 77.31 336 ASP A C 1
ATOM 2559 O O . ASP A 1 336 ? 18.659 -0.878 -31.542 1.00 77.31 336 ASP A O 1
ATOM 2563 N N . GLY A 1 337 ? 19.352 -2.545 -30.218 1.00 68.94 337 GLY A N 1
ATOM 2564 C CA . GLY A 1 337 ? 20.732 -2.081 -30.119 1.00 68.94 337 GLY A CA 1
ATOM 2565 C C . GLY A 1 337 ? 20.891 -0.909 -29.149 1.00 68.94 337 GLY A C 1
ATOM 2566 O O . GLY A 1 337 ? 20.455 -0.982 -28.006 1.00 68.94 337 GLY A O 1
ATOM 2567 N N . ASN A 1 338 ? 21.581 0.151 -29.579 1.00 63.22 338 ASN A N 1
ATOM 2568 C CA . ASN A 1 338 ? 21.850 1.327 -28.748 1.00 63.22 338 ASN A CA 1
ATOM 2569 C C . ASN A 1 338 ? 20.935 2.490 -29.179 1.00 63.22 338 ASN A C 1
ATOM 2571 O O . ASN A 1 338 ? 21.280 3.172 -30.154 1.00 63.22 338 ASN A O 1
ATOM 2575 N N . PRO A 1 339 ? 19.783 2.718 -28.518 1.00 57.00 339 PRO A N 1
ATOM 2576 C CA . PRO A 1 339 ? 18.894 3.816 -28.869 1.00 57.00 339 PRO A CA 1
ATOM 2577 C C . PRO A 1 339 ? 19.618 5.149 -28.658 1.00 57.00 339 PRO A C 1
ATOM 2579 O O . PRO A 1 339 ? 20.145 5.438 -27.586 1.00 57.00 339 PRO A O 1
ATOM 2582 N N . GLY A 1 340 ? 19.662 5.978 -29.702 1.00 52.03 340 GLY A N 1
ATOM 2583 C CA . GLY A 1 340 ? 20.198 7.333 -29.599 1.00 52.03 340 GLY A CA 1
ATOM 2584 C C . GLY A 1 340 ? 19.254 8.180 -28.753 1.00 52.03 340 GLY A C 1
ATOM 2585 O O . GLY A 1 340 ? 18.279 8.690 -29.294 1.00 52.03 340 GLY A O 1
ATOM 2586 N N . VAL A 1 341 ? 19.535 8.277 -27.450 1.00 47.75 341 VAL A N 1
ATOM 2587 C CA . VAL A 1 341 ? 18.600 8.762 -26.421 1.00 47.75 341 VAL A CA 1
ATOM 2588 C C . VAL A 1 341 ? 18.123 10.192 -26.700 1.00 47.75 341 VAL A C 1
ATOM 2590 O O . VAL A 1 341 ? 18.775 11.175 -26.340 1.00 47.75 341 VAL A O 1
ATOM 2593 N N . GLY A 1 342 ? 16.960 10.303 -27.340 1.00 42.34 342 GLY A N 1
ATOM 2594 C CA . GLY A 1 342 ? 16.123 11.493 -27.282 1.00 42.34 342 GLY A CA 1
ATOM 2595 C C . GLY A 1 342 ? 15.391 11.526 -25.943 1.00 42.34 342 GLY A C 1
ATOM 2596 O O . GLY A 1 342 ? 15.013 10.482 -25.418 1.00 42.34 342 GLY A O 1
ATOM 2597 N N . GLY A 1 343 ? 15.206 12.716 -25.372 1.00 45.66 343 GLY A N 1
ATOM 2598 C CA . GLY A 1 343 ? 14.440 12.863 -24.134 1.00 45.66 343 GLY A CA 1
ATOM 2599 C C . GLY A 1 343 ? 12.959 12.545 -24.355 1.00 45.66 343 GLY A C 1
ATOM 2600 O O . GLY A 1 343 ? 12.328 13.134 -25.231 1.00 45.66 343 GLY A O 1
ATOM 2601 N N . GLY A 1 344 ? 12.415 11.635 -23.550 1.00 52.59 344 GLY A N 1
ATOM 2602 C CA . GLY A 1 344 ? 11.022 11.189 -23.578 1.00 52.59 344 GLY A CA 1
ATOM 2603 C C . GLY A 1 344 ? 10.867 9.832 -22.875 1.00 52.59 344 GLY A C 1
ATOM 2604 O O . GLY A 1 344 ? 11.854 9.337 -22.325 1.00 52.59 344 GLY A O 1
ATOM 2605 N N . PRO A 1 345 ? 9.666 9.225 -22.899 1.00 65.69 345 PRO A N 1
ATOM 2606 C CA . PRO A 1 345 ? 9.439 7.871 -22.385 1.00 65.69 345 PRO A CA 1
ATOM 2607 C C . PRO A 1 345 ? 10.345 6.853 -23.094 1.00 65.69 345 PRO A C 1
ATOM 2609 O O . PRO A 1 345 ? 10.597 6.986 -24.298 1.00 65.69 345 PRO A O 1
ATOM 2612 N N . ALA A 1 346 ? 10.862 5.860 -22.372 1.00 76.12 346 ALA A N 1
ATOM 2613 C CA . ALA A 1 346 ? 11.808 4.882 -22.919 1.00 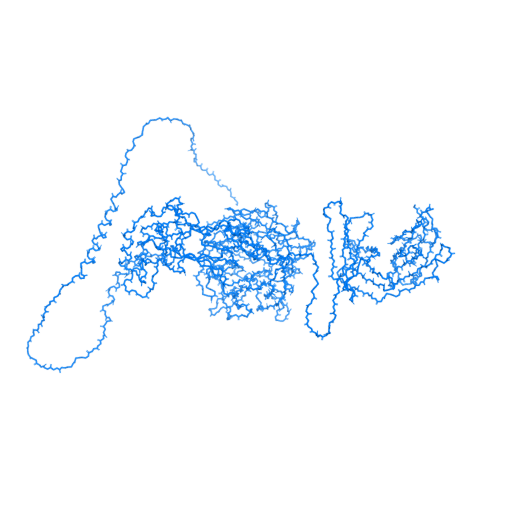76.12 346 ALA A CA 1
ATOM 2614 C C . ALA A 1 346 ? 11.120 3.870 -23.857 1.00 76.12 346 ALA A C 1
ATOM 2616 O O . ALA A 1 346 ? 11.717 3.391 -24.823 1.00 76.12 346 ALA A O 1
ATOM 2617 N N . GLU A 1 347 ? 9.836 3.627 -23.612 1.00 81.69 347 GLU A N 1
ATOM 2618 C CA . GLU A 1 347 ? 8.912 2.751 -24.330 1.00 81.69 347 GLU A CA 1
ATOM 2619 C C . GLU A 1 347 ? 8.954 2.989 -25.844 1.00 81.69 347 GLU A C 1
ATOM 2621 O O . GLU A 1 347 ? 9.006 2.041 -26.621 1.00 81.69 347 GLU A O 1
ATOM 2626 N N . GLN A 1 348 ? 9.016 4.254 -26.278 1.00 79.50 348 GLN A N 1
ATOM 2627 C CA . GLN A 1 348 ? 8.995 4.629 -27.700 1.00 79.50 348 GLN A CA 1
ATOM 2628 C C . GLN A 1 348 ? 10.195 4.088 -28.511 1.00 79.50 348 GLN A C 1
ATOM 2630 O O . GLN A 1 348 ? 10.197 4.171 -29.741 1.00 79.50 348 GLN A O 1
ATOM 2635 N N . TYR A 1 349 ? 11.232 3.586 -27.831 1.00 84.75 349 TYR A N 1
ATOM 2636 C CA . TYR A 1 349 ? 12.439 3.009 -28.424 1.00 84.75 349 TYR A CA 1
ATOM 2637 C C . TYR A 1 349 ? 12.565 1.493 -28.191 1.00 84.75 349 TYR A C 1
ATOM 2639 O O . TYR A 1 349 ? 13.510 0.880 -28.697 1.00 84.75 349 TYR A O 1
ATOM 2647 N N . ALA A 1 350 ? 11.651 0.885 -27.431 1.00 90.50 350 ALA A N 1
ATOM 2648 C CA . ALA A 1 350 ? 11.683 -0.534 -27.098 1.00 90.50 350 ALA A CA 1
ATOM 2649 C C . ALA A 1 350 ? 11.113 -1.413 -28.232 1.00 90.50 350 ALA A C 1
ATOM 2651 O O . ALA A 1 350 ? 10.180 -1.044 -28.940 1.00 90.50 350 ALA A O 1
ATOM 2652 N N . LEU A 1 351 ? 11.681 -2.610 -28.386 1.00 92.56 351 LEU A N 1
ATOM 2653 C CA . LEU A 1 351 ? 11.171 -3.697 -29.225 1.00 92.56 351 LEU A CA 1
ATOM 2654 C C . LEU A 1 351 ? 10.029 -4.454 -28.547 1.00 92.56 351 LEU A C 1
ATOM 2656 O O . LEU A 1 351 ? 9.118 -4.919 -29.224 1.00 92.56 351 LEU A O 1
ATOM 2660 N N . ASN A 1 352 ? 10.133 -4.650 -27.232 1.00 94.56 352 ASN A N 1
ATOM 2661 C CA . ASN A 1 352 ? 9.103 -5.247 -26.391 1.00 94.56 352 ASN A CA 1
ATOM 2662 C C . ASN A 1 352 ? 9.289 -4.809 -24.932 1.00 94.56 352 ASN A C 1
ATOM 2664 O O . ASN A 1 352 ? 10.390 -4.410 -24.540 1.00 94.56 352 ASN A O 1
ATOM 2668 N N . GLN A 1 353 ? 8.218 -4.912 -24.148 1.00 95.44 353 GLN A N 1
ATOM 2669 C CA . GLN A 1 353 ? 8.235 -4.703 -22.703 1.00 95.44 353 GLN A CA 1
ATOM 2670 C C . GLN A 1 353 ? 7.677 -5.910 -21.948 1.00 95.44 353 GLN A C 1
ATOM 2672 O O . GLN A 1 353 ? 6.916 -6.707 -22.498 1.00 95.44 353 GLN A O 1
ATOM 2677 N N . SER A 1 354 ? 8.071 -6.056 -20.688 1.00 97.12 354 SER A N 1
ATOM 2678 C CA . SER A 1 354 ? 7.593 -7.111 -19.790 1.00 97.12 354 SER A CA 1
ATOM 2679 C C . SER A 1 354 ? 7.295 -6.543 -18.406 1.00 97.12 354 SER A C 1
ATOM 2681 O O . SER A 1 354 ? 7.997 -5.644 -17.944 1.00 97.12 354 SER A O 1
ATOM 2683 N N . LEU A 1 355 ? 6.276 -7.097 -17.755 1.00 97.81 355 LEU A N 1
ATOM 2684 C CA . LEU A 1 355 ? 5.905 -6.842 -16.369 1.00 97.81 355 LEU A CA 1
ATOM 2685 C C . LEU A 1 355 ? 6.342 -8.054 -15.546 1.00 97.81 355 LEU A C 1
ATOM 2687 O O . LEU A 1 355 ? 5.887 -9.173 -15.799 1.00 97.81 355 LEU A O 1
ATOM 2691 N N . LEU A 1 356 ? 7.259 -7.850 -14.608 1.00 98.19 356 LEU A N 1
ATOM 2692 C CA . LEU A 1 356 ? 7.936 -8.910 -13.867 1.00 98.19 356 LEU A CA 1
ATOM 2693 C C . LEU A 1 356 ? 7.647 -8.790 -12.369 1.00 98.19 356 LEU A C 1
ATOM 2695 O O . LEU A 1 356 ? 7.587 -7.686 -11.836 1.00 98.19 356 LEU A O 1
ATOM 2699 N N . LEU A 1 357 ? 7.507 -9.935 -11.704 1.00 98.31 357 LEU A N 1
ATOM 2700 C CA . LEU A 1 357 ? 7.409 -10.072 -10.255 1.00 98.31 357 LEU A CA 1
ATOM 2701 C C . LEU A 1 357 ? 8.743 -10.600 -9.714 1.00 98.31 357 LEU A C 1
ATOM 2703 O O . LEU A 1 357 ? 9.308 -11.549 -10.263 1.00 98.31 357 LEU A O 1
ATOM 2707 N N . ALA A 1 358 ? 9.225 -10.026 -8.618 1.00 98.25 358 ALA A N 1
ATOM 2708 C CA . ALA A 1 358 ? 10.291 -10.581 -7.793 1.00 98.25 358 ALA A CA 1
ATOM 2709 C C . ALA A 1 358 ? 9.894 -10.532 -6.312 1.00 98.25 358 ALA A C 1
ATOM 2711 O O . ALA A 1 358 ? 9.139 -9.651 -5.899 1.00 98.25 358 ALA A O 1
ATOM 2712 N N . ARG A 1 359 ? 10.406 -11.474 -5.519 1.00 98.00 359 ARG A N 1
ATOM 2713 C CA . ARG A 1 359 ? 10.238 -11.503 -4.062 1.00 98.00 359 ARG A CA 1
ATOM 2714 C C . ARG A 1 359 ? 11.569 -11.724 -3.359 1.00 98.00 359 ARG A C 1
ATOM 2716 O O . ARG A 1 359 ? 12.401 -12.504 -3.834 1.00 98.00 359 ARG A O 1
ATOM 2723 N N . TYR A 1 360 ? 11.750 -11.042 -2.237 1.00 98.31 360 TYR A N 1
ATOM 2724 C CA . TYR A 1 360 ? 12.976 -11.000 -1.447 1.00 98.31 360 TYR A CA 1
ATOM 2725 C C . TYR A 1 360 ? 12.675 -11.143 0.040 1.00 98.31 360 TYR A C 1
ATOM 2727 O O . TYR A 1 360 ? 11.665 -10.632 0.502 1.00 98.31 360 TYR A O 1
ATOM 2735 N N . SER A 1 361 ? 13.592 -11.704 0.828 1.00 97.00 361 SER A N 1
ATOM 2736 C CA . SER A 1 361 ? 13.594 -11.400 2.266 1.00 97.00 361 SER A CA 1
ATOM 2737 C C . SER A 1 361 ? 13.993 -9.934 2.493 1.00 97.00 361 SER A C 1
ATOM 2739 O O . SER A 1 361 ? 14.722 -9.361 1.678 1.00 97.00 361 SER A O 1
ATOM 2741 N N . LEU A 1 362 ? 13.609 -9.330 3.624 1.00 94.69 362 LEU A N 1
ATOM 2742 C CA . LEU A 1 362 ? 14.019 -7.950 3.967 1.00 94.69 362 LEU A CA 1
ATOM 2743 C C . LEU A 1 362 ? 15.555 -7.779 4.092 1.00 94.69 362 LEU A C 1
ATOM 2745 O O . LEU A 1 362 ? 16.072 -6.662 4.065 1.00 94.69 362 LEU A O 1
ATOM 2749 N N . ASP A 1 363 ? 16.297 -8.889 4.193 1.00 92.44 363 ASP A N 1
ATOM 2750 C CA . ASP A 1 363 ? 17.766 -8.940 4.170 1.00 92.44 363 ASP A CA 1
ATOM 2751 C C . ASP A 1 363 ? 18.386 -8.983 2.756 1.00 92.44 363 ASP A C 1
ATOM 2753 O O . ASP A 1 363 ? 19.609 -8.894 2.618 1.00 92.44 363 ASP A O 1
ATOM 2757 N N . GLY A 1 364 ? 17.567 -9.108 1.707 1.00 94.69 364 GLY A N 1
ATOM 2758 C CA . GLY A 1 364 ? 17.993 -9.078 0.305 1.00 94.69 364 GLY A CA 1
ATOM 2759 C C . GLY A 1 364 ? 18.325 -10.432 -0.323 1.00 94.69 364 GLY A C 1
ATOM 2760 O O . GLY A 1 364 ? 18.990 -10.475 -1.359 1.00 94.69 364 GLY A O 1
ATOM 2761 N N . GLN A 1 365 ? 17.867 -11.549 0.251 1.00 96.06 365 GLN A N 1
ATOM 2762 C CA . GLN A 1 365 ? 17.921 -12.845 -0.436 1.00 96.06 365 GLN A CA 1
ATOM 2763 C C . GLN A 1 365 ? 16.765 -12.946 -1.439 1.00 96.06 365 GLN A C 1
ATOM 2765 O O . GLN A 1 365 ? 15.612 -12.857 -1.033 1.00 96.06 365 GLN A O 1
ATOM 2770 N N . GLU A 1 366 ? 17.054 -13.182 -2.723 1.00 96.50 366 GLU A N 1
ATOM 2771 C CA . GLU A 1 366 ? 16.019 -13.467 -3.730 1.00 96.50 366 GLU A CA 1
ATOM 2772 C C . GLU A 1 366 ? 15.344 -14.816 -3.442 1.00 96.50 366 GLU A C 1
ATOM 2774 O O . GLU A 1 366 ? 16.015 -15.840 -3.280 1.00 96.50 366 GLU A O 1
ATOM 2779 N N . LEU A 1 367 ? 14.014 -14.797 -3.376 1.00 96.56 367 LEU A N 1
ATOM 2780 C CA . LEU A 1 367 ? 13.156 -15.949 -3.089 1.00 96.56 367 LEU A CA 1
ATOM 2781 C C . LEU A 1 367 ? 12.417 -16.405 -4.352 1.00 96.56 367 LEU A C 1
ATOM 2783 O O . LEU A 1 367 ? 12.282 -17.604 -4.601 1.00 96.56 367 LEU A O 1
ATOM 2787 N N . PHE A 1 368 ? 11.991 -15.450 -5.182 1.00 97.38 368 PHE A N 1
ATOM 2788 C CA . PHE A 1 368 ? 11.303 -15.699 -6.445 1.00 97.38 368 PHE A CA 1
ATOM 2789 C C . PHE A 1 368 ? 11.598 -14.602 -7.477 1.00 97.38 368 PHE A C 1
ATOM 2791 O O . PHE A 1 368 ? 11.740 -13.432 -7.121 1.00 97.38 368 PHE A O 1
ATOM 2798 N N . ARG A 1 369 ? 11.595 -14.969 -8.765 1.00 97.31 369 ARG A N 1
ATOM 2799 C CA . ARG A 1 369 ? 11.462 -14.039 -9.894 1.00 97.31 369 ARG A CA 1
ATOM 2800 C C . ARG A 1 369 ? 10.768 -14.723 -11.071 1.00 97.31 369 ARG A C 1
ATOM 2802 O O . ARG A 1 369 ? 11.135 -15.840 -11.434 1.00 97.31 369 ARG A O 1
ATOM 2809 N N . GLY A 1 370 ? 9.816 -14.041 -11.704 1.00 96.81 370 GLY A N 1
ATOM 2810 C CA . GLY A 1 370 ? 9.115 -14.534 -12.892 1.00 96.81 370 GLY A CA 1
ATOM 2811 C C . GLY A 1 370 ? 8.267 -13.459 -13.585 1.00 96.81 370 GLY A C 1
ATOM 2812 O O . GLY A 1 370 ? 8.006 -12.408 -13.000 1.00 96.81 370 GLY A O 1
ATOM 2813 N N . PRO A 1 371 ? 7.854 -13.674 -14.844 1.00 97.31 371 PRO A N 1
ATOM 2814 C CA . PRO A 1 371 ? 7.002 -12.735 -15.561 1.00 97.31 371 PRO A CA 1
ATOM 2815 C C . PRO A 1 371 ? 5.532 -12.839 -15.145 1.00 97.31 371 PRO A C 1
ATOM 2817 O O . PRO A 1 371 ? 4.977 -13.932 -15.108 1.00 97.31 371 PRO A O 1
ATOM 2820 N N . ILE A 1 372 ? 4.896 -11.682 -14.943 1.00 97.69 372 ILE A N 1
ATOM 2821 C CA . ILE A 1 372 ? 3.433 -11.528 -14.940 1.00 97.69 372 ILE A CA 1
ATOM 2822 C C . ILE A 1 372 ? 2.944 -11.449 -16.394 1.00 97.69 372 ILE A C 1
ATOM 2824 O O . ILE A 1 372 ? 2.009 -12.135 -16.800 1.00 97.69 372 ILE A O 1
ATOM 2828 N N . VAL A 1 373 ? 3.621 -10.631 -17.211 1.00 96.50 373 VAL A N 1
ATOM 2829 C CA . VAL A 1 373 ? 3.394 -10.523 -18.660 1.00 96.50 373 VAL A CA 1
ATOM 2830 C C . VAL A 1 373 ? 4.745 -10.392 -19.363 1.00 96.50 373 VAL A C 1
ATOM 2832 O O . VAL A 1 373 ? 5.534 -9.512 -19.028 1.00 96.50 373 VAL A O 1
ATOM 2835 N N . ALA A 1 374 ? 5.025 -11.249 -20.346 1.00 96.44 374 ALA A N 1
ATOM 2836 C CA . ALA A 1 374 ? 6.306 -11.284 -21.055 1.00 96.44 374 ALA A CA 1
ATOM 2837 C C . ALA A 1 374 ? 6.190 -10.816 -22.514 1.00 96.44 374 ALA A C 1
ATOM 2839 O O . ALA A 1 374 ? 5.281 -11.222 -23.238 1.00 96.44 374 ALA A O 1
ATOM 2840 N N . HIS A 1 375 ? 7.170 -10.026 -22.959 1.00 95.94 375 HIS A N 1
ATOM 2841 C CA . HIS A 1 375 ? 7.405 -9.638 -24.356 1.00 95.94 375 HIS A CA 1
ATOM 2842 C C . HIS A 1 375 ? 6.193 -9.039 -25.095 1.00 95.94 375 HIS A C 1
ATOM 2844 O O . HIS A 1 375 ? 5.961 -9.325 -26.275 1.00 95.94 375 HIS A O 1
ATOM 2850 N N . VAL A 1 376 ? 5.444 -8.162 -24.425 1.00 95.06 376 VAL A N 1
ATOM 2851 C CA . VAL A 1 376 ? 4.424 -7.320 -25.064 1.00 95.06 376 VAL A CA 1
ATOM 2852 C C . VAL A 1 376 ? 5.071 -6.503 -26.178 1.00 95.06 376 VAL A C 1
ATOM 2854 O O . VAL A 1 376 ? 6.098 -5.870 -25.962 1.00 95.06 376 VAL A O 1
ATOM 2857 N N . THR A 1 377 ? 4.456 -6.497 -27.362 1.00 93.44 377 THR A N 1
ATOM 2858 C CA . THR A 1 377 ? 4.896 -5.716 -28.540 1.00 93.44 377 THR A CA 1
ATOM 2859 C C . THR A 1 377 ? 3.854 -4.700 -29.019 1.00 93.44 377 THR A C 1
ATOM 2861 O O . THR A 1 377 ? 4.155 -3.891 -29.892 1.00 93.44 377 THR A O 1
ATOM 2864 N N . ASP A 1 378 ? 2.646 -4.716 -28.447 1.00 91.56 378 ASP A N 1
ATOM 2865 C CA . ASP A 1 378 ? 1.561 -3.774 -28.739 1.00 91.56 378 ASP A CA 1
ATOM 2866 C C . ASP A 1 378 ? 1.300 -2.911 -27.500 1.00 91.56 378 ASP A C 1
ATOM 2868 O O . ASP A 1 378 ? 0.673 -3.353 -26.538 1.00 91.56 378 ASP A O 1
ATOM 2872 N N . PHE A 1 379 ? 1.850 -1.696 -27.506 1.00 90.12 379 PHE A N 1
ATOM 2873 C CA . PHE A 1 379 ? 1.837 -0.806 -26.340 1.00 90.12 379 PHE A CA 1
ATOM 2874 C C . PHE A 1 379 ? 0.542 0.024 -26.249 1.00 90.12 379 PHE A C 1
ATOM 2876 O O . PHE A 1 379 ? 0.301 0.670 -25.233 1.00 90.12 379 PHE A O 1
ATOM 2883 N N . SER A 1 380 ? -0.292 -0.009 -27.295 1.00 87.31 380 SER A N 1
ATOM 2884 C CA . SER A 1 380 ? -1.673 0.498 -27.290 1.00 87.31 380 SER A CA 1
ATOM 2885 C C . SER A 1 380 ? -2.646 -0.492 -26.635 1.00 87.31 380 SER A C 1
ATOM 2887 O O . SER A 1 380 ? -3.677 -0.097 -26.085 1.00 87.31 380 SER A O 1
ATOM 2889 N N . GLU A 1 381 ? -2.315 -1.788 -26.649 1.00 85.81 381 GLU A N 1
ATOM 2890 C CA . GLU A 1 381 ? -2.999 -2.785 -25.828 1.00 85.81 381 GLU A CA 1
ATOM 2891 C C . GLU A 1 381 ? -2.490 -2.836 -24.391 1.00 85.81 381 GLU A C 1
ATOM 2893 O O . GLU A 1 381 ? -3.316 -2.863 -23.480 1.00 85.81 381 GLU A O 1
ATOM 2898 N N . ASP A 1 382 ? -1.179 -2.892 -24.156 1.00 86.62 382 ASP A N 1
ATOM 2899 C CA . ASP A 1 382 ? -0.658 -3.151 -22.810 1.00 86.62 382 ASP A CA 1
ATOM 2900 C C . ASP A 1 382 ? 0.651 -2.398 -22.544 1.00 86.62 382 ASP A C 1
ATOM 2902 O O . ASP A 1 382 ? 1.611 -2.495 -23.314 1.00 86.62 382 ASP A O 1
ATOM 2906 N N . SER A 1 383 ? 0.691 -1.617 -21.463 1.00 89.56 383 SER A N 1
ATOM 2907 C CA . SER A 1 383 ? 1.866 -0.826 -21.102 1.00 89.56 383 SER A CA 1
ATOM 2908 C C . SER A 1 383 ? 2.001 -0.630 -19.596 1.00 89.56 383 SER A C 1
ATOM 2910 O O . SER A 1 383 ? 1.016 -0.587 -18.855 1.00 89.56 383 SER A O 1
ATOM 2912 N N . PHE A 1 384 ? 3.255 -0.572 -19.147 1.00 90.75 384 PHE A N 1
ATOM 2913 C CA . PHE A 1 384 ? 3.635 -0.730 -17.744 1.00 90.75 384 PHE A CA 1
ATOM 2914 C C . PHE A 1 384 ? 4.366 0.452 -17.058 1.00 90.75 384 PHE A C 1
ATOM 2916 O O . PHE A 1 384 ? 4.810 0.237 -15.925 1.00 90.75 384 PHE A O 1
ATOM 2923 N N . PRO A 1 385 ? 4.528 1.668 -17.633 1.00 85.44 385 PRO A N 1
ATOM 2924 C CA . PRO A 1 385 ? 5.080 2.781 -16.866 1.00 85.44 385 PRO A CA 1
ATOM 2925 C C . PRO A 1 385 ? 4.057 3.251 -15.828 1.00 85.44 385 PRO A C 1
ATOM 2927 O O . PRO A 1 385 ? 2.855 3.264 -16.094 1.00 85.44 385 PRO A O 1
ATOM 2930 N N . ASP A 1 386 ? 4.534 3.647 -14.650 1.00 85.81 386 ASP A N 1
ATOM 2931 C CA . ASP A 1 386 ? 3.720 4.243 -13.589 1.00 85.81 386 ASP A CA 1
ATOM 2932 C C . ASP A 1 386 ? 2.520 3.371 -13.170 1.00 85.81 386 ASP A C 1
ATOM 2934 O O . ASP A 1 386 ? 1.419 3.865 -12.909 1.00 85.81 386 ASP A O 1
ATOM 2938 N N . HIS A 1 387 ? 2.761 2.057 -13.124 1.00 91.06 387 HIS A N 1
ATOM 2939 C CA . HIS A 1 387 ? 1.838 1.042 -12.619 1.00 91.06 387 HIS A CA 1
ATOM 2940 C C . HIS A 1 387 ? 1.582 1.206 -11.109 1.00 91.06 387 HIS A C 1
ATOM 2942 O O . HIS A 1 387 ? 2.308 1.921 -10.426 1.00 91.06 387 HIS A O 1
ATOM 2948 N N . CYS A 1 388 ? 0.564 0.534 -10.568 1.00 92.44 388 CYS A N 1
ATOM 2949 C CA . CYS A 1 388 ? 0.316 0.458 -9.123 1.00 92.44 388 CYS A CA 1
ATOM 2950 C C . CYS A 1 388 ? 0.276 -0.998 -8.642 1.00 92.44 388 CYS A C 1
ATOM 2952 O O . CYS A 1 388 ? 0.046 -1.911 -9.439 1.00 92.44 388 CYS A O 1
ATOM 2954 N N . LEU A 1 389 ? 0.485 -1.200 -7.343 1.00 95.06 389 LEU A N 1
ATOM 2955 C CA . LEU A 1 389 ? 0.470 -2.485 -6.655 1.00 95.06 389 LEU A CA 1
ATOM 2956 C C . LEU A 1 389 ? -0.319 -2.337 -5.350 1.00 95.06 389 LEU A C 1
ATOM 2958 O O . LEU A 1 389 ? -0.049 -1.415 -4.586 1.00 95.06 389 LEU A O 1
ATOM 2962 N N . LEU A 1 390 ? -1.242 -3.258 -5.084 1.00 95.88 390 LEU A N 1
ATOM 2963 C CA . LEU A 1 390 ? -1.939 -3.387 -3.805 1.00 95.88 390 LEU A CA 1
ATOM 2964 C C . LEU A 1 390 ? -1.935 -4.863 -3.371 1.00 95.88 390 LEU A C 1
ATOM 2966 O O . LEU A 1 390 ? -2.390 -5.707 -4.151 1.00 95.88 390 LEU A O 1
ATOM 2970 N N . PRO A 1 391 ? -1.443 -5.201 -2.166 1.00 93.81 391 PRO A N 1
ATOM 2971 C CA . PRO A 1 391 ? -1.661 -6.515 -1.570 1.00 93.81 391 PRO A CA 1
ATOM 2972 C C . PRO A 1 391 ? -3.153 -6.776 -1.323 1.00 93.81 391 PRO A C 1
ATOM 2974 O O . PRO A 1 391 ? -3.854 -5.939 -0.753 1.00 93.81 391 PRO A O 1
ATOM 2977 N N . LEU A 1 392 ? -3.619 -7.949 -1.735 1.00 90.31 392 LEU A N 1
ATOM 2978 C CA . LEU A 1 392 ? -4.864 -8.576 -1.293 1.00 90.31 392 LEU A CA 1
ATOM 2979 C C . LEU A 1 392 ? -4.499 -9.780 -0.401 1.00 90.31 392 LEU A C 1
ATOM 2981 O O . LEU A 1 392 ? -3.325 -10.106 -0.261 1.00 90.31 392 LEU A O 1
ATOM 2985 N N . GLU A 1 393 ? -5.491 -10.459 0.177 1.00 83.69 393 GLU A N 1
ATOM 2986 C CA . GLU A 1 393 ? -5.283 -11.614 1.071 1.00 83.69 393 GLU A CA 1
ATOM 2987 C C . GLU A 1 393 ? -4.441 -12.727 0.398 1.00 83.69 393 GLU A C 1
ATOM 2989 O O . GLU A 1 393 ? -3.296 -12.967 0.777 1.00 83.69 393 GLU A O 1
ATOM 2994 N N . ASP A 1 394 ? -4.944 -13.322 -0.689 1.00 86.25 394 ASP A N 1
ATOM 2995 C CA . ASP A 1 394 ? -4.268 -14.412 -1.421 1.00 86.25 394 ASP A CA 1
ATOM 2996 C C . ASP A 1 394 ? -3.455 -13.958 -2.660 1.00 86.25 394 ASP A C 1
ATOM 2998 O O . ASP A 1 394 ? -2.913 -14.790 -3.398 1.00 86.25 394 ASP A O 1
ATOM 3002 N N . SER A 1 395 ? -3.414 -12.658 -2.983 1.00 94.31 395 SER A N 1
ATOM 3003 C CA . SER A 1 395 ? -2.893 -12.190 -4.281 1.00 94.31 395 SER A CA 1
ATOM 3004 C C . SER A 1 395 ? -2.476 -10.713 -4.319 1.00 94.31 395 SER A C 1
ATOM 3006 O O . SER A 1 395 ? -2.560 -9.984 -3.339 1.00 94.31 395 SER A O 1
ATOM 3008 N N . LEU A 1 396 ? -2.012 -10.258 -5.482 1.00 96.75 396 LEU A N 1
ATOM 3009 C CA . LEU A 1 396 ? -1.624 -8.881 -5.775 1.00 96.75 396 LEU A CA 1
ATOM 3010 C C . LEU A 1 396 ? -2.587 -8.273 -6.797 1.00 96.75 396 LEU A C 1
ATOM 3012 O O . LEU A 1 396 ? -2.747 -8.831 -7.885 1.00 96.75 396 LEU A O 1
ATOM 3016 N N . LEU A 1 397 ? -3.150 -7.098 -6.515 1.00 97.19 397 LEU A N 1
ATOM 3017 C CA . LEU A 1 397 ? -3.845 -6.293 -7.518 1.00 97.19 397 LEU A CA 1
ATOM 3018 C C . LEU A 1 397 ? -2.850 -5.329 -8.178 1.00 97.19 397 LEU A C 1
ATOM 3020 O O . LEU A 1 397 ? -2.332 -4.411 -7.542 1.00 97.19 397 LEU A O 1
ATOM 3024 N N . VAL A 1 398 ? -2.577 -5.540 -9.465 1.00 97.00 398 VAL A N 1
ATOM 3025 C CA . VAL A 1 398 ? -1.604 -4.762 -10.243 1.00 97.00 398 VAL A CA 1
ATOM 3026 C C . VAL A 1 398 ? -2.322 -3.894 -11.275 1.00 97.00 398 VAL A C 1
ATOM 3028 O O . VAL A 1 398 ? -2.954 -4.409 -12.200 1.00 97.00 398 VAL A O 1
ATOM 3031 N N . SER A 1 399 ? -2.205 -2.573 -11.132 1.00 94.88 399 SER A N 1
ATOM 3032 C CA . SER A 1 399 ? -2.778 -1.573 -12.043 1.00 94.88 399 SER A CA 1
ATOM 3033 C C . SER A 1 399 ? -1.775 -1.156 -13.107 1.00 94.88 399 SER A C 1
ATOM 3035 O O . SER A 1 399 ? -0.629 -0.862 -12.796 1.00 94.88 399 SER A O 1
ATOM 3037 N N . THR A 1 400 ? -2.194 -1.108 -14.365 1.00 92.88 400 THR A N 1
ATOM 3038 C CA . THR A 1 400 ? -1.370 -0.779 -15.544 1.00 92.88 400 THR A CA 1
ATOM 3039 C C . THR A 1 400 ? -2.196 0.052 -16.527 1.00 92.88 400 THR A C 1
ATOM 3041 O O . THR A 1 400 ? -3.419 0.079 -16.400 1.00 92.88 400 THR A O 1
ATOM 3044 N N . GLY A 1 401 ? -1.589 0.719 -17.512 1.00 85.56 401 GLY A N 1
ATOM 3045 C CA . GLY A 1 401 ? -2.325 1.661 -18.363 1.00 85.56 401 GLY A CA 1
ATOM 3046 C C . GLY A 1 401 ? -1.842 1.720 -19.803 1.00 85.56 401 GLY A C 1
ATOM 3047 O O . GLY A 1 401 ? -0.645 1.817 -20.059 1.00 85.56 401 GLY A O 1
ATOM 3048 N N . ALA A 1 402 ? -2.783 1.707 -20.748 1.00 85.75 402 ALA A N 1
ATOM 3049 C CA . ALA A 1 402 ? -2.513 1.832 -22.179 1.00 85.75 402 ALA A CA 1
ATOM 3050 C C . ALA A 1 402 ? -3.609 2.661 -22.863 1.00 85.75 402 ALA A C 1
ATOM 3052 O O . ALA A 1 402 ? -4.802 2.410 -22.674 1.00 85.75 402 ALA A O 1
ATOM 3053 N N . ASP A 1 403 ? -3.204 3.656 -23.656 1.00 83.88 403 ASP A N 1
ATOM 3054 C CA . ASP A 1 403 ? -4.077 4.648 -24.296 1.00 83.88 403 ASP A CA 1
ATOM 3055 C C . ASP A 1 403 ? -5.155 5.204 -23.335 1.00 83.88 403 ASP A C 1
ATOM 3057 O O . ASP A 1 403 ? -4.841 5.960 -22.413 1.00 83.88 403 ASP A O 1
ATOM 3061 N N . HIS A 1 404 ? -6.416 4.807 -23.535 1.00 84.62 404 HIS A N 1
ATOM 3062 C CA . HIS A 1 404 ? -7.604 5.251 -22.795 1.00 84.62 404 HIS A CA 1
ATOM 3063 C C . HIS A 1 404 ? -8.123 4.191 -21.799 1.00 84.62 404 HIS A C 1
ATOM 3065 O O . HIS A 1 404 ? -9.292 4.213 -21.421 1.00 84.62 404 HIS A O 1
ATOM 3071 N N . ARG A 1 405 ? -7.290 3.220 -21.403 1.00 89.75 405 ARG A N 1
ATOM 3072 C CA . ARG A 1 405 ? -7.673 2.110 -20.516 1.00 89.75 405 ARG A CA 1
ATOM 3073 C C . ARG A 1 405 ? -6.751 1.991 -19.315 1.00 89.75 405 ARG A C 1
ATOM 3075 O O . ARG A 1 405 ? -5.532 2.090 -19.462 1.00 89.75 405 ARG A O 1
ATOM 3082 N N . ILE A 1 406 ? -7.342 1.668 -18.169 1.00 91.75 406 ILE A N 1
ATOM 3083 C CA . ILE A 1 406 ? -6.630 1.124 -17.010 1.00 91.75 406 ILE A CA 1
ATOM 3084 C C . ILE A 1 406 ? -6.904 -0.381 -16.967 1.00 91.75 406 ILE A C 1
ATOM 3086 O O . ILE A 1 406 ? -8.055 -0.809 -17.052 1.00 91.75 406 ILE A O 1
ATOM 3090 N N . LYS A 1 407 ? -5.844 -1.183 -16.877 1.00 93.75 407 LYS A N 1
ATOM 3091 C CA . LYS A 1 407 ? -5.872 -2.646 -16.786 1.00 93.75 407 LYS A CA 1
ATOM 3092 C C . LYS A 1 407 ? -5.459 -3.071 -15.384 1.00 93.75 407 LYS A C 1
ATOM 3094 O O . LYS A 1 407 ? -4.288 -2.939 -15.023 1.00 93.75 407 LYS A O 1
ATOM 3099 N N . LEU A 1 408 ? -6.414 -3.601 -14.628 1.00 95.75 408 LEU A N 1
ATOM 3100 C CA . LEU A 1 408 ? -6.197 -4.214 -13.319 1.00 95.75 408 LEU A CA 1
ATOM 3101 C C . LEU A 1 408 ? -6.022 -5.725 -13.502 1.00 95.75 408 LEU A C 1
ATOM 3103 O O . LEU A 1 408 ? -6.785 -6.350 -14.242 1.00 95.75 408 LEU A O 1
ATOM 3107 N N . ARG A 1 409 ? -5.029 -6.322 -12.841 1.00 96.38 409 ARG A N 1
ATOM 3108 C CA . ARG A 1 409 ? -4.811 -7.776 -12.806 1.00 96.38 409 ARG A CA 1
ATOM 3109 C C . ARG A 1 409 ? -4.731 -8.261 -11.374 1.00 96.38 409 ARG A C 1
ATOM 3111 O O . ARG A 1 409 ? -3.931 -7.725 -10.618 1.00 96.38 409 ARG A O 1
ATOM 3118 N N . GLU A 1 410 ? -5.479 -9.305 -11.050 1.00 97.19 410 GLU A N 1
ATOM 3119 C CA . GLU A 1 410 ? -5.165 -10.152 -9.898 1.00 97.19 410 GLU A CA 1
ATOM 3120 C C . GLU A 1 410 ? -4.020 -11.087 -10.295 1.00 97.19 410 GLU A C 1
ATOM 3122 O O . GLU A 1 410 ? -4.073 -11.723 -11.355 1.00 97.19 410 GLU A O 1
ATOM 3127 N N . VAL A 1 411 ? -2.976 -11.156 -9.474 1.00 97.56 411 VAL A N 1
ATOM 3128 C CA . VAL A 1 411 ? -1.743 -11.897 -9.756 1.00 97.56 411 VAL A CA 1
ATOM 3129 C C . VAL A 1 411 ? -1.306 -12.663 -8.512 1.00 97.56 411 VAL A C 1
ATOM 3131 O O . VAL A 1 411 ? -1.194 -12.086 -7.436 1.00 97.56 411 VAL A O 1
ATOM 3134 N N . SER A 1 412 ? -1.020 -13.956 -8.640 1.00 96.19 412 SER A N 1
ATOM 3135 C CA . SER A 1 412 ? -0.512 -14.760 -7.525 1.00 96.19 412 SER A CA 1
ATOM 3136 C C . SER A 1 412 ? 0.914 -14.362 -7.109 1.00 96.19 412 SER A C 1
ATOM 3138 O O . SER A 1 412 ? 1.693 -13.814 -7.894 1.00 96.19 412 SER A O 1
ATOM 3140 N N . TYR A 1 413 ? 1.340 -14.794 -5.920 1.00 92.19 413 TYR A N 1
ATOM 3141 C CA . TYR A 1 413 ? 2.738 -14.704 -5.467 1.00 92.19 413 TYR A CA 1
ATOM 3142 C C . TYR A 1 413 ? 3.741 -15.561 -6.283 1.00 92.19 413 TYR A C 1
ATOM 3144 O O . TYR A 1 413 ? 4.934 -15.604 -5.960 1.00 92.19 413 TYR A O 1
ATOM 3152 N N . SER A 1 414 ? 3.285 -16.243 -7.342 1.00 92.00 414 SER A N 1
ATOM 3153 C CA . SER A 1 414 ? 4.101 -16.917 -8.366 1.00 92.00 414 SER A CA 1
ATOM 3154 C C . SER A 1 414 ? 4.035 -16.244 -9.749 1.00 92.00 414 SER A C 1
ATOM 3156 O O . SER A 1 414 ? 4.611 -16.763 -10.705 1.00 92.00 414 SER A O 1
ATOM 3158 N N . GLY A 1 415 ? 3.373 -15.086 -9.868 1.00 93.31 415 GLY A N 1
ATOM 3159 C CA . GLY A 1 415 ? 3.250 -14.315 -11.110 1.00 93.31 415 GLY A CA 1
ATOM 3160 C C . GLY A 1 415 ? 2.130 -14.775 -12.051 1.00 93.31 415 GLY A C 1
ATOM 3161 O O . GLY A 1 415 ? 2.026 -14.254 -13.159 1.00 93.31 415 GLY A O 1
ATOM 3162 N N . GLU A 1 416 ? 1.286 -15.729 -11.650 1.00 96.69 416 GLU A N 1
ATOM 3163 C CA . GLU A 1 416 ? 0.162 -16.185 -12.473 1.00 96.69 416 GLU A CA 1
ATOM 3164 C C . GLU A 1 416 ? -0.977 -15.161 -12.438 1.00 96.69 416 GLU A C 1
ATOM 3166 O O . GLU A 1 416 ? -1.458 -14.796 -11.368 1.00 96.69 416 GLU A O 1
ATOM 3171 N N . VAL A 1 417 ? -1.414 -14.695 -13.612 1.00 97.38 417 VAL A N 1
ATOM 3172 C CA . VAL A 1 417 ? -2.547 -13.768 -13.741 1.00 97.38 417 VAL A CA 1
ATOM 3173 C C . VAL A 1 417 ? -3.852 -14.537 -13.531 1.00 97.38 417 VAL A C 1
ATOM 3175 O O . VAL A 1 417 ? -4.284 -15.290 -14.406 1.00 97.38 417 VAL A O 1
ATOM 3178 N N . LEU A 1 418 ? -4.475 -14.327 -12.373 1.00 96.19 418 LEU A N 1
ATOM 3179 C CA . LEU A 1 418 ? -5.725 -14.961 -11.948 1.00 96.19 418 LEU A CA 1
ATOM 3180 C C . LEU A 1 418 ? -6.941 -14.304 -12.621 1.00 96.19 418 LEU A C 1
ATOM 3182 O O . LEU A 1 418 ? -7.862 -14.988 -13.072 1.00 96.19 418 LEU A O 1
ATOM 3186 N N . GLY A 1 419 ? -6.908 -12.974 -12.744 1.00 95.88 419 GLY A N 1
ATOM 3187 C CA . GLY A 1 419 ? -7.976 -12.152 -13.311 1.00 95.88 419 GLY A CA 1
ATOM 3188 C C . GLY A 1 419 ? -7.425 -10.967 -14.102 1.00 95.88 419 GLY A C 1
ATOM 3189 O O . GLY A 1 419 ? -6.280 -10.552 -13.926 1.00 95.88 419 GLY A O 1
ATOM 3190 N N . THR A 1 420 ? -8.216 -10.411 -15.020 1.00 95.44 420 THR A N 1
ATOM 3191 C CA . THR A 1 420 ? -7.878 -9.157 -15.715 1.00 95.44 420 THR A CA 1
ATOM 3192 C C . THR A 1 420 ? -9.148 -8.379 -16.030 1.00 95.44 420 THR A C 1
ATOM 3194 O O . THR A 1 420 ? -10.076 -8.918 -16.634 1.00 95.44 420 THR A O 1
ATOM 3197 N N . TYR A 1 421 ? -9.152 -7.107 -15.649 1.00 94.88 421 TYR A N 1
ATOM 3198 C CA . TYR A 1 421 ? -10.290 -6.196 -15.710 1.00 94.88 421 TYR A CA 1
ATOM 3199 C C . TYR A 1 421 ? -9.863 -4.908 -16.417 1.00 94.88 421 TYR A C 1
ATOM 3201 O O . TYR A 1 421 ? -8.727 -4.456 -16.262 1.00 94.88 421 TYR A O 1
ATOM 3209 N N . GLU A 1 422 ? -10.766 -4.318 -17.199 1.00 92.56 422 GLU A N 1
ATOM 3210 C CA . GLU A 1 422 ? -10.532 -3.049 -17.891 1.00 92.56 422 GLU A CA 1
ATOM 3211 C C . GLU A 1 422 ? -11.482 -1.973 -17.354 1.00 92.56 422 GLU A C 1
ATOM 3213 O O . GLU A 1 422 ? -12.681 -2.210 -17.184 1.00 92.56 422 GLU A O 1
ATOM 3218 N N . ILE A 1 423 ? -10.929 -0.784 -17.124 1.00 90.56 423 ILE A N 1
ATOM 3219 C CA . ILE A 1 423 ? -11.653 0.457 -16.847 1.00 90.56 423 ILE A CA 1
ATOM 3220 C C . ILE A 1 423 ? -11.407 1.397 -18.032 1.00 90.56 423 ILE A C 1
ATOM 3222 O O . ILE A 1 423 ? -10.259 1.656 -18.401 1.00 90.56 423 ILE A O 1
ATOM 3226 N N . ASP A 1 424 ? -12.481 1.925 -18.617 1.00 88.44 424 ASP A N 1
ATOM 3227 C CA . ASP A 1 424 ? -12.422 3.010 -19.601 1.00 88.44 424 ASP A CA 1
ATOM 3228 C C . ASP A 1 424 ? -12.101 4.328 -18.874 1.00 88.44 424 ASP A C 1
ATOM 3230 O O . ASP A 1 424 ? -12.897 4.824 -18.072 1.00 88.44 424 ASP A O 1
ATOM 3234 N N . ALA A 1 425 ? -10.915 4.877 -19.142 1.00 83.38 425 ALA A N 1
ATOM 3235 C CA . ALA A 1 425 ? -10.381 6.058 -18.469 1.00 83.38 425 ALA A CA 1
ATOM 3236 C C . ALA A 1 425 ? -11.058 7.375 -18.895 1.00 83.38 425 ALA A C 1
ATOM 3238 O O . ALA A 1 425 ? -10.764 8.407 -18.297 1.00 83.38 425 ALA A O 1
ATOM 3239 N N . ASP A 1 426 ? -11.954 7.364 -19.890 1.00 80.56 426 ASP A N 1
ATOM 3240 C CA . ASP A 1 426 ? -12.751 8.526 -20.309 1.00 80.56 426 ASP A CA 1
ATOM 3241 C C . ASP A 1 426 ? -14.248 8.401 -19.944 1.00 80.56 426 ASP A C 1
ATOM 3243 O O . ASP A 1 426 ? -14.992 9.380 -20.065 1.00 80.56 426 ASP A O 1
ATOM 3247 N N . ALA A 1 427 ? -14.721 7.232 -19.487 1.00 69.44 427 ALA A N 1
ATOM 3248 C CA . ALA A 1 427 ? -16.156 6.927 -19.369 1.00 69.44 427 ALA A CA 1
ATOM 3249 C C . ALA A 1 427 ? -16.948 7.800 -18.375 1.00 69.44 427 ALA A C 1
ATOM 3251 O O . ALA A 1 427 ? -18.144 8.027 -18.583 1.00 69.44 427 ALA A O 1
ATOM 3252 N N . ALA A 1 428 ? -16.308 8.282 -17.305 1.00 62.53 428 ALA A N 1
ATOM 3253 C CA . ALA A 1 428 ? -16.927 9.150 -16.293 1.00 62.53 428 ALA A CA 1
ATOM 3254 C C . ALA A 1 428 ? -16.344 10.574 -16.313 1.00 62.53 428 ALA A C 1
ATOM 3256 O O . ALA A 1 428 ? -17.079 11.563 -16.347 1.00 62.53 428 ALA A O 1
ATOM 3257 N N . ARG A 1 429 ? -15.012 10.666 -16.311 1.00 75.69 429 ARG A N 1
ATOM 3258 C CA . ARG A 1 429 ? -14.192 11.882 -16.418 1.00 75.69 429 ARG A CA 1
ATOM 3259 C C . ARG A 1 429 ? -12.910 11.504 -17.175 1.00 75.69 429 ARG A C 1
ATOM 3261 O O . ARG A 1 429 ? -12.508 10.356 -17.034 1.00 75.69 429 ARG A O 1
ATOM 3268 N N . PRO A 1 430 ? -12.233 12.416 -17.899 1.00 74.81 430 PRO A N 1
ATOM 3269 C CA . PRO A 1 430 ? -10.963 12.101 -18.558 1.00 74.81 430 PRO A CA 1
ATOM 3270 C C . PRO A 1 430 ? -9.823 11.939 -17.539 1.00 74.81 430 PRO A C 1
ATOM 3272 O O . PRO A 1 430 ? -9.191 12.919 -17.125 1.00 74.81 430 PRO A O 1
ATOM 3275 N N . LEU A 1 431 ? -9.545 10.700 -17.143 1.00 79.25 431 LEU A N 1
ATOM 3276 C CA . LEU A 1 431 ? -8.503 10.319 -16.188 1.00 79.25 431 LEU A CA 1
ATOM 3277 C C . LEU A 1 431 ? -7.149 10.064 -16.866 1.00 79.25 431 LEU A C 1
ATOM 3279 O O . LEU A 1 431 ? -7.036 9.963 -18.092 1.00 79.25 431 LEU A O 1
ATOM 3283 N N . SER A 1 432 ? -6.102 9.960 -16.052 1.00 84.88 432 SER A N 1
ATOM 3284 C CA . SER A 1 432 ? -4.838 9.351 -16.458 1.00 84.88 432 SER A CA 1
ATOM 3285 C C . SER A 1 432 ? -4.979 7.827 -16.494 1.00 84.88 432 SER A C 1
ATOM 3287 O O . SER A 1 432 ? -5.455 7.232 -15.529 1.00 84.88 432 SER A O 1
ATOM 3289 N N . SER A 1 433 ? -4.558 7.184 -17.586 1.00 86.56 433 SER A N 1
ATOM 3290 C CA . SER A 1 433 ? -4.551 5.717 -17.698 1.00 86.56 433 SER A CA 1
ATOM 3291 C C . SER A 1 433 ? -3.418 5.060 -16.894 1.00 86.56 433 SER A C 1
ATOM 3293 O O . SER A 1 433 ? -3.565 3.942 -16.410 1.00 86.56 433 SER A O 1
ATOM 3295 N N . ILE A 1 434 ? -2.311 5.779 -16.703 1.00 86.12 434 ILE A N 1
ATOM 3296 C CA . ILE A 1 434 ? -1.166 5.419 -15.847 1.00 86.12 434 ILE A CA 1
ATOM 3297 C C . ILE A 1 434 ? -1.070 6.382 -14.657 1.00 86.12 434 ILE A C 1
ATOM 3299 O O . ILE A 1 434 ? -1.658 7.465 -14.701 1.00 86.12 434 ILE A O 1
ATOM 3303 N N . GLY A 1 435 ? -0.303 6.051 -13.617 1.00 83.75 435 GLY A N 1
ATOM 3304 C CA . GLY A 1 435 ? -0.074 6.983 -12.512 1.00 83.75 435 GLY A CA 1
ATOM 3305 C C . GLY A 1 435 ? -1.276 7.142 -11.588 1.00 83.75 435 GLY A C 1
ATOM 3306 O O . GLY A 1 435 ? -1.718 8.262 -11.327 1.00 83.75 435 GLY A O 1
ATOM 3307 N N . ASN A 1 436 ? -1.825 6.013 -11.152 1.00 90.50 436 ASN A N 1
ATOM 3308 C CA . ASN A 1 436 ? -2.849 5.925 -10.118 1.00 90.50 436 ASN A CA 1
ATOM 3309 C C . ASN A 1 436 ? -2.274 5.253 -8.861 1.00 90.50 436 ASN A C 1
ATOM 3311 O O . ASN A 1 436 ? -1.259 4.558 -8.934 1.00 90.50 436 ASN A O 1
ATOM 3315 N N . SER A 1 437 ? -2.941 5.454 -7.725 1.00 93.94 437 SER A N 1
ATOM 3316 C CA . SER A 1 437 ? -2.670 4.751 -6.471 1.00 93.94 437 SER A CA 1
ATOM 3317 C C . SER A 1 437 ? -3.869 3.876 -6.091 1.00 93.94 437 SER A C 1
ATOM 3319 O O . SER A 1 437 ? -5.013 4.199 -6.431 1.00 93.94 437 SER A O 1
ATOM 3321 N N . LEU A 1 438 ? -3.605 2.766 -5.407 1.00 95.50 438 LEU A N 1
ATOM 3322 C CA . LEU A 1 438 ? -4.590 1.808 -4.912 1.00 95.50 438 LEU A CA 1
ATOM 3323 C C . LEU A 1 438 ? -4.448 1.684 -3.392 1.00 95.50 438 LEU A C 1
ATOM 3325 O O . LEU A 1 438 ? -3.333 1.725 -2.878 1.00 95.50 438 LEU A O 1
ATOM 3329 N N . LEU A 1 439 ? -5.568 1.513 -2.693 1.00 94.19 439 LEU A N 1
ATOM 3330 C CA . LEU A 1 439 ? -5.625 1.464 -1.232 1.00 94.19 439 LEU A CA 1
ATOM 3331 C C . LEU A 1 439 ? -6.719 0.496 -0.765 1.00 94.19 439 LEU A C 1
ATOM 3333 O O . LEU A 1 439 ? -7.824 0.527 -1.301 1.00 94.19 439 LEU A O 1
ATOM 3337 N N . SER A 1 440 ? -6.442 -0.315 0.255 1.00 90.00 440 SER A N 1
ATOM 3338 C CA . SER A 1 440 ? -7.464 -1.120 0.939 1.00 90.00 440 SER A CA 1
ATOM 3339 C C . SER A 1 440 ? -8.117 -0.312 2.063 1.00 90.00 440 SER A C 1
ATOM 3341 O O . SER A 1 440 ? -7.428 0.358 2.834 1.00 90.00 440 SER A O 1
ATOM 3343 N N . ASN A 1 441 ? -9.441 -0.390 2.178 1.00 84.81 441 ASN A N 1
ATOM 3344 C CA . ASN A 1 441 ? -10.231 0.190 3.263 1.00 84.81 441 ASN A CA 1
ATOM 3345 C C . ASN A 1 441 ? -11.268 -0.848 3.729 1.00 84.81 441 ASN A C 1
ATOM 3347 O O . ASN A 1 441 ? -12.361 -0.953 3.164 1.00 84.81 441 ASN A O 1
ATOM 3351 N N . GLY A 1 442 ? -10.872 -1.682 4.697 1.00 81.19 442 GLY A N 1
ATOM 3352 C CA . GLY A 1 442 ? -11.551 -2.950 4.984 1.00 81.19 442 GLY A CA 1
ATOM 3353 C C . GLY A 1 442 ? -11.603 -3.839 3.734 1.00 81.19 442 GLY A C 1
ATOM 3354 O O . GLY A 1 442 ? -10.674 -3.832 2.927 1.00 81.19 442 GLY A O 1
ATOM 3355 N N . ASP A 1 443 ? -12.731 -4.519 3.523 1.00 78.56 443 ASP A N 1
ATOM 3356 C CA . ASP A 1 443 ? -13.010 -5.372 2.352 1.00 78.56 443 ASP A CA 1
ATOM 3357 C C . ASP A 1 443 ? -13.054 -4.619 0.998 1.00 78.56 443 ASP A C 1
ATOM 3359 O O . ASP A 1 443 ? -13.368 -5.210 -0.038 1.00 78.56 443 ASP A O 1
ATOM 3363 N N . ARG A 1 444 ? -12.826 -3.298 0.980 1.00 86.00 444 ARG A N 1
ATOM 3364 C CA . ARG A 1 444 ? -13.002 -2.444 -0.203 1.00 86.00 444 ARG A CA 1
ATOM 3365 C C . ARG A 1 444 ? -11.669 -1.994 -0.774 1.00 86.00 444 ARG A C 1
ATOM 3367 O O . ARG A 1 444 ? -10.799 -1.530 -0.043 1.00 86.00 444 ARG A O 1
ATOM 3374 N N . VAL A 1 445 ? -11.560 -2.009 -2.101 1.00 94.62 445 VAL A N 1
ATOM 3375 C CA . VAL A 1 445 ? -10.448 -1.367 -2.808 1.00 94.62 445 VAL A CA 1
ATOM 3376 C C . VAL A 1 445 ? -10.865 0.032 -3.247 1.00 94.62 445 VAL A C 1
ATOM 3378 O O . VAL A 1 445 ? -11.856 0.216 -3.956 1.00 94.62 445 VAL A O 1
ATOM 3381 N N . TRP A 1 446 ? -10.085 1.026 -2.847 1.00 95.44 446 TRP A N 1
ATOM 3382 C CA . TRP A 1 446 ? -10.163 2.395 -3.332 1.00 95.44 446 TRP A CA 1
ATOM 3383 C C . TRP A 1 446 ? -9.077 2.659 -4.373 1.00 95.44 446 TRP A C 1
ATOM 3385 O O . TRP A 1 446 ? -7.959 2.150 -4.298 1.00 95.44 446 TRP A O 1
ATOM 3395 N N . MET A 1 447 ? -9.421 3.485 -5.355 1.00 94.94 447 MET A N 1
ATOM 3396 C CA . MET A 1 447 ? -8.562 3.870 -6.463 1.00 94.94 447 MET A CA 1
ATOM 3397 C C . MET A 1 447 ? -8.499 5.390 -6.573 1.00 94.94 447 MET A C 1
ATOM 3399 O O . MET A 1 447 ? -9.523 6.071 -6.683 1.00 94.94 447 MET A O 1
ATOM 3403 N N . ILE A 1 448 ? -7.281 5.920 -6.571 1.00 94.88 448 ILE A N 1
ATOM 3404 C CA . ILE A 1 448 ? -6.995 7.352 -6.531 1.00 94.88 448 ILE A CA 1
ATOM 3405 C C . ILE A 1 448 ? -6.276 7.719 -7.828 1.00 94.88 448 ILE A C 1
ATOM 3407 O O . ILE A 1 448 ? -5.170 7.249 -8.089 1.00 94.88 448 ILE A O 1
ATOM 3411 N N . THR A 1 449 ? -6.912 8.531 -8.673 1.00 90.81 449 THR A N 1
ATOM 3412 C CA . THR A 1 449 ? -6.441 8.791 -10.046 1.00 90.81 449 THR A CA 1
ATOM 3413 C C . THR A 1 449 ? -6.452 10.282 -10.370 1.00 90.81 449 THR A C 1
ATOM 3415 O O . THR A 1 449 ? -7.452 10.968 -10.160 1.00 90.81 449 THR A O 1
ATOM 3418 N N . GLY A 1 450 ? -5.339 10.796 -10.898 1.00 87.44 450 GLY A N 1
ATOM 3419 C CA . GLY A 1 450 ? -5.223 12.189 -11.340 1.00 87.44 450 GLY A CA 1
ATOM 3420 C C . GLY A 1 450 ? -5.739 12.413 -12.766 1.00 87.44 450 GLY A C 1
ATOM 3421 O O . GLY A 1 450 ? -5.879 11.475 -13.551 1.00 87.44 450 GLY A O 1
ATOM 3422 N N . SER A 1 451 ? -5.948 13.676 -13.143 1.00 76.38 451 SER A N 1
ATOM 3423 C CA . SER A 1 451 ? -6.306 14.066 -14.521 1.00 76.38 451 SER A CA 1
ATOM 3424 C C . SER A 1 451 ? -5.231 13.756 -15.581 1.00 76.38 451 SER A C 1
ATOM 3426 O O . SER A 1 451 ? -5.550 13.695 -16.768 1.00 76.38 451 SER A O 1
ATOM 3428 N N . GLY A 1 452 ? -3.978 13.532 -15.170 1.00 69.94 452 GLY A N 1
ATOM 3429 C CA . GLY A 1 452 ? -2.859 13.186 -16.056 1.00 69.94 452 GLY A CA 1
ATOM 3430 C C . GLY A 1 452 ? -2.149 14.395 -16.679 1.00 69.94 452 GLY A C 1
ATOM 3431 O O . GLY A 1 452 ? -2.560 15.538 -16.503 1.00 69.94 452 GLY A O 1
ATOM 3432 N N . VAL A 1 453 ? -1.054 14.135 -17.402 1.00 59.03 453 VAL A N 1
ATOM 3433 C CA . VAL A 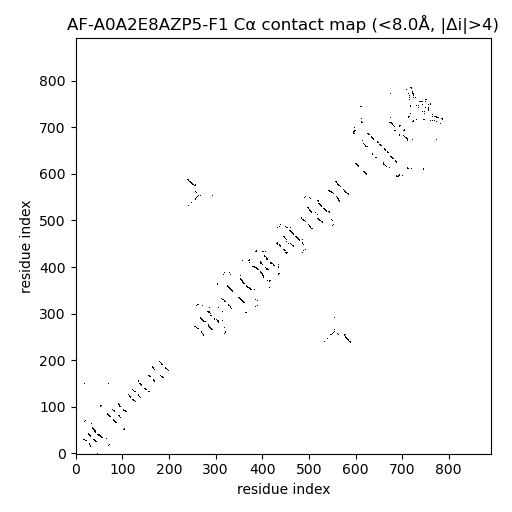1 453 ? -0.141 15.165 -17.941 1.00 59.03 453 VAL A CA 1
ATOM 3434 C C . VAL A 1 453 ? -0.669 15.863 -19.197 1.00 59.03 453 VAL A C 1
ATOM 3436 O O . VAL A 1 453 ? -0.306 15.544 -20.332 1.00 59.03 453 VAL A O 1
ATOM 3439 N N . SER A 1 454 ? -1.538 16.844 -18.985 1.00 57.06 454 SER A N 1
ATOM 3440 C CA . SER A 1 454 ? -1.853 17.957 -19.888 1.00 57.06 454 SER A CA 1
ATOM 3441 C C . SER A 1 454 ? -2.767 18.944 -19.153 1.00 57.06 454 SER A C 1
ATOM 3443 O O . SER A 1 454 ? -3.509 18.521 -18.266 1.00 57.06 454 SER A O 1
ATOM 3445 N N . PRO A 1 455 ? -2.844 20.222 -19.575 1.00 55.94 455 PRO A N 1
ATOM 3446 C CA . PRO A 1 455 ? -3.908 21.124 -19.137 1.00 55.94 455 PRO A CA 1
ATOM 3447 C C . PRO A 1 455 ? -5.276 20.634 -19.654 1.00 55.94 455 PRO A C 1
ATOM 3449 O O . PRO A 1 455 ? -5.740 21.023 -20.728 1.00 55.94 455 PRO A O 1
ATOM 3452 N N . ARG A 1 456 ? -5.899 19.734 -18.887 1.00 63.81 456 ARG A N 1
ATOM 3453 C CA . ARG A 1 456 ? -7.299 19.311 -18.999 1.00 63.81 456 ARG A CA 1
ATOM 3454 C C . ARG A 1 456 ? -8.133 20.169 -18.047 1.00 63.81 456 ARG A C 1
ATOM 3456 O O . ARG A 1 456 ? -7.704 20.431 -16.930 1.00 63.81 456 ARG A O 1
ATOM 3463 N N . ASP A 1 457 ? -9.317 20.580 -18.483 1.00 59.16 457 ASP A N 1
ATOM 3464 C CA . ASP A 1 457 ? -10.263 21.360 -17.678 1.00 59.16 457 ASP A CA 1
ATOM 3465 C C . ASP A 1 457 ? -11.559 20.543 -17.482 1.00 59.16 457 ASP A C 1
ATOM 3467 O O . ASP A 1 457 ? -12.201 20.207 -18.485 1.00 59.16 457 ASP A O 1
ATOM 3471 N N . PRO A 1 458 ? -11.942 20.174 -16.241 1.00 68.75 458 PRO A N 1
ATOM 3472 C CA . PRO A 1 458 ? -11.232 20.423 -14.982 1.00 68.75 458 PRO A CA 1
ATOM 3473 C C . PRO A 1 458 ? -10.057 19.454 -14.747 1.00 68.75 458 PRO A C 1
ATOM 3475 O O . PRO A 1 458 ? -10.178 18.249 -14.976 1.00 68.75 458 PRO A O 1
ATOM 3478 N N . SER A 1 459 ? -8.947 19.965 -14.205 1.00 80.38 459 SER A N 1
ATOM 3479 C CA . SER A 1 459 ? -7.874 19.149 -13.613 1.00 80.38 459 SER A CA 1
ATOM 3480 C C . SER A 1 459 ? -8.223 18.799 -12.160 1.00 80.38 459 SER A C 1
ATOM 3482 O O . SER A 1 459 ? -9.020 19.496 -11.523 1.00 80.38 459 SER A O 1
ATOM 3484 N N . GLY A 1 460 ? -7.667 17.710 -11.629 1.00 88.50 460 GLY A N 1
ATOM 3485 C CA . GLY A 1 460 ? -7.924 17.286 -10.255 1.00 88.50 460 GLY A CA 1
ATOM 3486 C C . GLY A 1 460 ? -7.528 15.845 -9.948 1.00 88.50 460 GLY A C 1
ATOM 3487 O O . GLY A 1 460 ? -6.915 15.161 -10.772 1.00 88.50 460 GLY A O 1
ATOM 3488 N N . ILE A 1 461 ? -7.909 15.397 -8.750 1.00 91.50 461 ILE A N 1
ATOM 3489 C CA . ILE A 1 461 ? -7.795 14.009 -8.280 1.00 91.50 461 ILE A CA 1
ATOM 3490 C C . ILE A 1 461 ? -9.196 13.445 -8.034 1.00 91.50 461 ILE A C 1
ATOM 3492 O O . ILE A 1 461 ? -10.021 14.070 -7.365 1.00 91.50 461 ILE A O 1
ATOM 3496 N N . LEU A 1 462 ? -9.445 12.248 -8.560 1.00 91.56 462 LEU A N 1
ATOM 3497 C CA . LEU A 1 462 ? -10.625 11.433 -8.301 1.00 91.56 462 LEU A CA 1
ATOM 3498 C C . LEU A 1 462 ? -10.288 10.355 -7.265 1.00 91.56 462 LEU A C 1
ATOM 3500 O O . LEU A 1 462 ? -9.289 9.655 -7.425 1.00 91.56 462 LEU A O 1
ATOM 3504 N N . VAL A 1 463 ? -11.151 10.178 -6.266 1.00 94.69 463 VAL A N 1
ATOM 3505 C CA . VAL A 1 463 ? -11.181 8.995 -5.393 1.00 94.69 463 VAL A CA 1
ATOM 3506 C C . VAL A 1 463 ? -12.419 8.182 -5.760 1.00 94.69 463 VAL A C 1
ATOM 3508 O O . VAL A 1 463 ? -13.530 8.719 -5.780 1.00 94.69 463 VAL A O 1
ATOM 3511 N N . SER A 1 464 ? -12.229 6.905 -6.085 1.00 93.75 464 SER A N 1
ATOM 3512 C CA . SER A 1 464 ? -13.302 5.971 -6.444 1.00 93.75 464 SER A CA 1
ATOM 3513 C C . SER A 1 464 ? -13.228 4.689 -5.626 1.00 93.75 464 SER A C 1
ATOM 3515 O O . SER A 1 464 ? -12.141 4.202 -5.337 1.00 93.75 464 SER A O 1
ATOM 3517 N N . GLU A 1 465 ? -14.382 4.109 -5.325 1.00 94.19 465 GLU A N 1
ATOM 3518 C CA . GLU A 1 465 ? -14.508 2.743 -4.817 1.00 94.19 465 GLU A CA 1
ATOM 3519 C C . GLU A 1 465 ? -14.596 1.772 -5.995 1.00 94.19 465 GLU A C 1
ATOM 3521 O O . GLU A 1 465 ? -15.319 2.045 -6.955 1.00 94.19 465 GLU A O 1
ATOM 3526 N N . LEU A 1 466 ? -13.868 0.658 -5.945 1.00 92.88 466 LEU A N 1
ATOM 3527 C CA . LEU A 1 466 ? -13.952 -0.407 -6.940 1.00 92.88 466 LEU A CA 1
ATOM 3528 C C . LEU A 1 466 ? -14.929 -1.488 -6.460 1.00 92.88 466 LEU A C 1
ATOM 3530 O O . LEU A 1 466 ? -14.826 -1.961 -5.329 1.00 92.88 466 LEU A O 1
ATOM 3534 N N . ASP A 1 467 ? -15.875 -1.883 -7.315 1.00 89.12 467 ASP A N 1
ATOM 3535 C CA . ASP A 1 467 ? -16.790 -2.991 -7.014 1.00 89.12 467 ASP A CA 1
ATOM 3536 C C . ASP A 1 467 ? -16.134 -4.378 -7.204 1.00 89.12 467 ASP A C 1
ATOM 3538 O O . ASP A 1 467 ? -14.971 -4.498 -7.586 1.00 89.12 467 ASP A O 1
ATOM 3542 N N . ALA A 1 468 ? -16.891 -5.456 -6.975 1.00 84.19 468 ALA A N 1
ATOM 3543 C CA . ALA A 1 468 ? -16.415 -6.838 -7.137 1.00 84.19 468 ALA A CA 1
ATOM 3544 C C . ALA A 1 468 ? -16.150 -7.274 -8.604 1.00 84.19 468 ALA A C 1
ATOM 3546 O O . ALA A 1 468 ? -15.869 -8.444 -8.860 1.00 84.19 468 ALA A O 1
ATOM 3547 N N . ALA A 1 469 ? -16.269 -6.366 -9.578 1.00 84.88 469 ALA A N 1
ATOM 3548 C CA . ALA A 1 469 ? -15.788 -6.507 -10.957 1.00 84.88 469 ALA A CA 1
ATOM 3549 C C . ALA A 1 469 ? -14.765 -5.399 -11.314 1.00 84.88 469 ALA A C 1
ATOM 3551 O O . ALA A 1 469 ? -14.529 -5.099 -12.492 1.00 84.88 469 ALA A O 1
ATOM 3552 N N . TYR A 1 470 ? -14.196 -4.774 -10.279 1.00 91.00 470 TYR A N 1
ATOM 3553 C CA . TYR A 1 470 ? -13.309 -3.618 -10.287 1.00 91.00 470 TYR A CA 1
ATOM 3554 C C . TYR A 1 470 ? -13.798 -2.433 -11.134 1.00 91.00 470 TYR A C 1
ATOM 3556 O O . TYR A 1 470 ? -13.002 -1.713 -11.737 1.00 91.00 470 TYR A O 1
ATOM 3564 N N . GLN A 1 471 ? -15.113 -2.209 -11.194 1.00 90.12 471 GLN A N 1
ATOM 3565 C CA . GLN A 1 471 ? -15.685 -1.034 -11.849 1.00 90.12 471 GLN A CA 1
ATOM 3566 C C . GLN A 1 471 ? -15.746 0.147 -10.861 1.00 90.12 471 GLN A C 1
ATOM 3568 O O . GLN A 1 471 ? -16.244 -0.024 -9.744 1.00 90.12 471 GLN A O 1
ATOM 3573 N N . PRO A 1 472 ? -15.251 1.344 -11.235 1.00 91.19 472 PRO A N 1
ATOM 3574 C CA . PRO A 1 472 ? -15.136 2.467 -10.314 1.00 91.19 472 PRO A CA 1
ATOM 3575 C C . PRO A 1 472 ? -16.461 3.210 -10.106 1.00 91.19 472 PRO A C 1
ATOM 3577 O O . PRO A 1 472 ? -17.149 3.588 -11.057 1.00 91.19 472 PRO A O 1
ATOM 3580 N N . THR A 1 473 ? -16.759 3.515 -8.846 1.00 91.06 473 THR A N 1
ATOM 3581 C CA . THR A 1 473 ? -17.798 4.456 -8.416 1.00 91.06 473 THR A CA 1
ATOM 3582 C C . THR A 1 473 ? -17.135 5.671 -7.772 1.00 91.06 473 THR A C 1
ATOM 3584 O O . THR A 1 473 ? -16.432 5.533 -6.776 1.00 91.06 473 THR A O 1
ATOM 3587 N N . GLU A 1 474 ? -17.359 6.867 -8.325 1.00 91.94 474 GLU A N 1
ATOM 3588 C CA . GLU A 1 474 ? -16.842 8.128 -7.770 1.00 91.94 474 GLU A CA 1
ATOM 3589 C C . GLU A 1 474 ? -17.337 8.348 -6.330 1.00 91.94 474 GLU A C 1
ATOM 3591 O O . GLU A 1 474 ? -18.545 8.412 -6.092 1.00 91.94 474 GLU A O 1
ATOM 3596 N N . LEU A 1 475 ? -16.396 8.512 -5.392 1.00 92.06 475 LEU A N 1
ATOM 3597 C CA . LEU A 1 475 ? -16.668 8.922 -4.012 1.00 92.06 475 LEU A CA 1
ATOM 3598 C C . LEU A 1 475 ? -16.441 10.427 -3.823 1.00 92.06 475 LEU A C 1
ATOM 3600 O O . LEU A 1 475 ? -17.295 11.121 -3.275 1.00 92.06 475 LEU A O 1
ATOM 3604 N N . ALA A 1 476 ? -15.294 10.936 -4.289 1.00 92.06 476 ALA A N 1
ATOM 3605 C CA . ALA A 1 476 ? -14.896 12.331 -4.119 1.00 92.06 476 ALA A CA 1
ATOM 3606 C C . ALA A 1 476 ? -14.049 12.845 -5.294 1.00 92.06 476 ALA A C 1
ATOM 3608 O O . ALA A 1 476 ? -13.277 12.103 -5.903 1.00 92.06 476 ALA A O 1
ATOM 3609 N N . TRP A 1 477 ? -14.166 14.144 -5.585 1.00 91.31 477 TRP A N 1
ATOM 3610 C CA . TRP A 1 477 ? -13.396 14.833 -6.623 1.00 91.31 477 TRP A CA 1
ATOM 3611 C C . TRP A 1 477 ? -12.784 16.132 -6.096 1.00 91.31 477 TRP A C 1
ATOM 3613 O O . TRP A 1 477 ? -13.496 17.062 -5.709 1.00 91.31 477 TRP A O 1
ATOM 3623 N N . PHE A 1 478 ? -11.459 16.221 -6.169 1.00 90.25 478 PHE A N 1
ATOM 3624 C CA . PHE A 1 478 ? -10.671 17.366 -5.728 1.00 90.25 478 PHE A CA 1
ATOM 3625 C C . PHE A 1 478 ? -10.202 18.152 -6.950 1.00 90.25 478 PHE A C 1
ATOM 3627 O O . PHE A 1 478 ? -9.170 17.847 -7.547 1.00 90.25 478 PHE A O 1
ATOM 3634 N N . ALA A 1 479 ? -11.001 19.145 -7.348 1.00 85.75 479 ALA A N 1
ATOM 3635 C CA . ALA A 1 479 ? -10.679 20.038 -8.457 1.00 85.75 479 ALA A CA 1
ATOM 3636 C C . ALA A 1 479 ? -9.440 20.892 -8.143 1.00 85.75 479 ALA A C 1
ATOM 3638 O O . ALA A 1 479 ? -9.322 21.453 -7.051 1.00 85.75 479 ALA A O 1
ATOM 3639 N N . ALA A 1 480 ? -8.550 21.025 -9.122 1.00 76.94 480 ALA A N 1
ATOM 3640 C CA . ALA A 1 480 ? -7.348 21.833 -9.022 1.00 76.94 480 ALA A CA 1
ATOM 3641 C C . ALA A 1 480 ? -7.624 23.277 -9.471 1.00 76.94 480 ALA A C 1
ATOM 3643 O O . ALA A 1 480 ? -7.815 23.545 -10.658 1.00 76.94 480 ALA A O 1
ATOM 3644 N N . ASP A 1 481 ? -7.631 24.221 -8.528 1.00 75.31 481 ASP A N 1
ATOM 3645 C CA . ASP A 1 481 ? -7.738 25.648 -8.845 1.00 75.31 481 ASP A CA 1
ATOM 3646 C C . ASP A 1 481 ? -6.359 26.190 -9.256 1.00 75.31 481 ASP A C 1
ATOM 3648 O O . ASP A 1 481 ? -5.413 26.193 -8.466 1.00 75.31 481 ASP A O 1
ATOM 3652 N N . GLY A 1 482 ? -6.216 26.566 -10.529 1.00 75.94 482 GLY A N 1
ATOM 3653 C CA . GLY A 1 482 ? -4.969 27.098 -11.089 1.00 75.94 482 GLY A CA 1
ATOM 3654 C C . GLY A 1 482 ? -3.772 26.133 -11.135 1.00 75.94 482 GLY A C 1
ATOM 3655 O O . GLY A 1 482 ? -2.660 26.592 -11.391 1.00 75.94 482 GLY A O 1
ATOM 3656 N N . GLN A 1 483 ? -3.947 24.825 -10.907 1.00 78.12 483 GLN A N 1
ATOM 3657 C CA . GLN A 1 483 ? -2.853 23.837 -10.856 1.00 78.12 483 GLN A CA 1
ATOM 3658 C C . GLN A 1 483 ? -3.125 22.594 -11.720 1.00 78.12 483 GLN A C 1
ATOM 3660 O O . GLN A 1 483 ? -4.267 22.203 -11.925 1.00 78.12 483 GLN A O 1
ATOM 3665 N N . GLU A 1 484 ? -2.070 21.985 -12.259 1.00 79.69 484 GLU A N 1
ATOM 3666 C CA . GLU A 1 484 ? -2.120 20.713 -12.991 1.00 79.69 484 GLU A CA 1
ATOM 3667 C C . GLU A 1 484 ? -1.839 19.584 -11.988 1.00 79.69 484 GLU A C 1
ATOM 3669 O O . GLU A 1 484 ? -0.700 19.439 -11.543 1.00 79.69 484 GLU A O 1
ATOM 3674 N N . TYR A 1 485 ? -2.867 18.822 -11.588 1.00 77.00 485 TYR A N 1
ATOM 3675 C CA . TYR A 1 485 ? -2.720 17.679 -10.672 1.00 77.00 485 TYR A CA 1
ATOM 3676 C C . TYR A 1 485 ? -2.461 16.383 -11.455 1.00 77.00 485 TYR A C 1
ATOM 3678 O O . TYR A 1 485 ? -3.224 16.005 -12.355 1.00 77.00 485 TYR A O 1
ATOM 3686 N N . THR A 1 486 ? -1.390 15.680 -11.085 1.00 76.69 486 THR A N 1
ATOM 3687 C CA . THR A 1 486 ? -0.890 14.479 -11.766 1.00 76.69 486 THR A CA 1
ATOM 3688 C C . THR A 1 486 ? -0.414 13.425 -10.764 1.00 76.69 486 THR A C 1
ATOM 3690 O O . THR A 1 486 ? -0.217 13.728 -9.591 1.00 76.69 486 THR A O 1
ATOM 3693 N N . PHE A 1 487 ? -0.257 12.185 -11.237 1.00 80.06 487 PHE A N 1
ATOM 3694 C CA . PHE A 1 487 ? 0.474 11.107 -10.559 1.00 80.06 487 PHE A CA 1
ATOM 3695 C C . PHE A 1 487 ? 0.287 11.005 -9.026 1.00 80.06 487 PHE A C 1
ATOM 3697 O O . PHE A 1 487 ? 1.275 11.099 -8.293 1.00 80.06 487 PHE A O 1
ATOM 3704 N N . PRO A 1 488 ? -0.942 10.779 -8.508 1.00 91.31 488 PRO A N 1
ATOM 3705 C CA . PRO A 1 488 ? -1.093 10.204 -7.173 1.00 91.31 488 PRO A CA 1
ATOM 3706 C C . PRO A 1 488 ? -0.318 8.881 -7.124 1.00 91.31 488 PRO A C 1
ATOM 3708 O O . PRO A 1 488 ? -0.666 7.922 -7.812 1.00 91.31 488 PRO A O 1
ATOM 3711 N N . THR A 1 489 ? 0.788 8.876 -6.385 1.00 90.62 489 THR A N 1
ATOM 3712 C CA . THR A 1 489 ? 1.846 7.854 -6.477 1.00 90.62 489 THR A CA 1
ATOM 3713 C C . THR A 1 489 ? 1.971 7.032 -5.203 1.00 90.62 489 THR A C 1
ATOM 3715 O O . THR A 1 489 ? 2.243 5.839 -5.297 1.00 90.62 489 THR A O 1
ATOM 3718 N N . GLY A 1 490 ? 1.666 7.617 -4.043 1.00 93.19 490 GLY A N 1
ATOM 3719 C CA . GLY A 1 490 ? 1.495 6.906 -2.779 1.00 93.19 490 GLY A CA 1
ATOM 3720 C C . GLY A 1 490 ? 0.145 7.219 -2.136 1.00 93.19 490 GLY A C 1
ATOM 3721 O O . GLY A 1 490 ? -0.379 8.331 -2.259 1.00 93.19 490 GLY A O 1
ATOM 3722 N N . SER A 1 491 ? -0.422 6.241 -1.433 1.00 95.81 491 SER A N 1
ATOM 3723 C CA . SER A 1 491 ? -1.583 6.450 -0.571 1.00 95.81 491 SER A CA 1
ATOM 3724 C C . SER A 1 491 ? -1.564 5.501 0.624 1.00 95.81 491 SER A C 1
ATOM 3726 O O . SER A 1 491 ? -1.033 4.398 0.535 1.00 95.81 491 SER A O 1
ATOM 3728 N N . LEU A 1 492 ? -2.104 5.959 1.754 1.00 94.50 492 LEU A N 1
ATOM 3729 C CA . LEU A 1 492 ? -2.102 5.232 3.024 1.00 94.50 492 LEU A CA 1
ATOM 3730 C C . LEU A 1 492 ? -3.365 5.570 3.822 1.00 94.50 492 LEU A C 1
ATOM 3732 O O . LEU A 1 492 ? -3.721 6.743 3.950 1.00 94.50 492 LEU A O 1
ATOM 3736 N N . LEU A 1 493 ? -4.002 4.559 4.411 1.00 92.56 493 LEU A N 1
ATOM 3737 C CA . LEU A 1 493 ? -5.041 4.732 5.423 1.00 92.56 493 LEU A CA 1
ATOM 3738 C C . LEU A 1 493 ? -4.391 4.623 6.807 1.00 92.56 493 LEU A C 1
ATOM 3740 O O . LEU A 1 493 ? -3.844 3.580 7.152 1.00 92.56 493 LEU A O 1
ATOM 3744 N N . HIS A 1 494 ? -4.437 5.690 7.604 1.00 87.12 494 HIS A N 1
ATOM 3745 C CA . HIS A 1 494 ? -3.816 5.710 8.929 1.00 87.12 494 HIS A CA 1
ATOM 3746 C C . HIS A 1 494 ? -4.651 6.537 9.919 1.00 87.12 494 HIS A C 1
ATOM 3748 O O . HIS A 1 494 ? -4.995 7.689 9.653 1.00 87.12 494 HIS A O 1
ATOM 3754 N N . ASN A 1 495 ? -4.996 5.946 11.070 1.00 85.00 495 ASN A N 1
ATOM 3755 C CA . ASN A 1 495 ? -5.865 6.537 12.104 1.00 85.00 495 ASN A CA 1
ATOM 3756 C C . ASN A 1 495 ? -7.204 7.106 11.578 1.00 85.00 495 ASN A C 1
ATOM 3758 O O . ASN A 1 495 ? -7.693 8.117 12.082 1.00 85.00 495 ASN A O 1
ATOM 3762 N N . GLY A 1 496 ? -7.792 6.470 10.558 1.00 82.50 496 GLY A N 1
ATOM 3763 C CA . GLY A 1 496 ? -9.044 6.910 9.923 1.00 82.50 496 GLY A CA 1
ATOM 3764 C C . GLY A 1 496 ? -8.897 8.068 8.927 1.00 82.50 496 GLY A C 1
ATOM 3765 O O . GLY A 1 496 ? -9.900 8.533 8.394 1.00 82.50 496 GLY A O 1
ATOM 3766 N N . TYR A 1 497 ? -7.670 8.522 8.650 1.00 90.44 497 TYR A N 1
ATOM 3767 C CA . TYR A 1 497 ? -7.375 9.517 7.620 1.00 90.44 497 TYR A CA 1
ATOM 3768 C C . TYR A 1 497 ? -6.737 8.855 6.398 1.00 90.44 497 TYR A C 1
ATOM 3770 O O . TYR A 1 497 ? -5.860 7.999 6.532 1.00 90.44 497 TYR A O 1
ATOM 3778 N N . THR A 1 498 ? -7.144 9.282 5.202 1.00 95.25 498 THR A N 1
ATOM 3779 C CA . THR A 1 498 ? -6.515 8.862 3.941 1.00 95.25 498 THR A CA 1
ATOM 3780 C C . THR A 1 498 ? -5.475 9.893 3.524 1.00 95.25 498 THR A C 1
ATOM 3782 O O . THR A 1 498 ? -5.811 11.025 3.172 1.00 95.25 498 THR A O 1
ATOM 3785 N N . PHE A 1 499 ? -4.208 9.501 3.558 1.00 97.44 499 PHE A N 1
ATOM 3786 C CA . PHE A 1 499 ? -3.073 10.281 3.080 1.00 97.44 499 PHE A CA 1
ATOM 3787 C C . PHE A 1 499 ? -2.837 9.961 1.600 1.00 97.44 499 PHE A C 1
ATOM 3789 O O . PHE A 1 499 ? -2.872 8.798 1.203 1.00 97.44 499 PHE A O 1
ATOM 3796 N N . VAL A 1 500 ? -2.594 10.986 0.782 1.00 97.38 500 VAL A N 1
ATOM 3797 C CA . VAL A 1 500 ? -2.373 10.866 -0.667 1.00 97.38 500 VAL A CA 1
ATOM 3798 C C . VAL A 1 500 ? -1.213 11.763 -1.079 1.00 97.38 500 VAL A C 1
ATOM 3800 O O . VAL A 1 500 ? -1.315 12.990 -0.989 1.00 97.38 500 VAL A O 1
ATOM 3803 N N . THR A 1 501 ? -0.126 11.176 -1.572 1.00 96.88 501 THR A N 1
ATOM 3804 C CA . THR A 1 501 ? 0.965 11.926 -2.203 1.00 96.88 501 THR A CA 1
ATOM 3805 C C . THR A 1 501 ? 0.803 11.975 -3.714 1.00 96.88 501 THR A C 1
ATOM 3807 O O . THR A 1 501 ? 0.454 10.983 -4.354 1.00 96.88 501 THR A O 1
ATOM 3810 N N . TYR A 1 502 ? 1.036 13.152 -4.291 1.00 94.00 502 TYR A N 1
ATOM 3811 C CA . TYR A 1 502 ? 0.806 13.426 -5.709 1.00 94.00 502 TYR A CA 1
ATOM 3812 C C . TYR A 1 502 ? 1.708 14.546 -6.229 1.00 94.00 502 TYR A C 1
ATOM 3814 O O . TYR A 1 502 ? 2.267 15.319 -5.449 1.00 94.00 502 TYR A O 1
ATOM 3822 N N . ASP A 1 503 ? 1.809 14.664 -7.550 1.00 90.44 503 ASP A N 1
ATOM 3823 C CA . ASP A 1 503 ? 2.615 15.685 -8.214 1.00 90.44 503 ASP A CA 1
ATOM 3824 C C . ASP A 1 503 ? 1.755 16.832 -8.754 1.00 90.44 503 ASP A C 1
ATOM 3826 O O . ASP A 1 503 ? 0.772 16.621 -9.474 1.00 90.44 503 ASP A O 1
ATOM 3830 N N . ALA A 1 504 ? 2.152 18.071 -8.453 1.00 89.88 504 ALA A N 1
ATOM 3831 C CA . ALA A 1 504 ? 1.455 19.270 -8.914 1.00 89.88 504 ALA A CA 1
ATOM 3832 C C . ALA A 1 504 ? 2.405 20.379 -9.387 1.00 89.88 504 ALA A C 1
ATOM 3834 O O . ALA A 1 504 ? 3.566 20.460 -8.985 1.00 89.88 504 ALA A O 1
ATOM 3835 N N . ARG A 1 505 ? 1.891 21.263 -10.244 1.00 87.25 505 ARG A N 1
ATOM 3836 C CA . ARG A 1 505 ? 2.522 22.534 -10.643 1.00 87.25 505 ARG A CA 1
ATOM 3837 C C . ARG A 1 505 ? 1.451 23.550 -11.036 1.00 87.25 505 ARG A C 1
ATOM 3839 O O . ARG A 1 505 ? 0.312 23.169 -11.292 1.00 87.25 505 ARG A O 1
ATOM 3846 N N . GLU A 1 506 ? 1.802 24.829 -11.119 1.00 84.62 506 GLU A N 1
ATOM 3847 C CA . GLU A 1 506 ? 0.881 25.862 -11.616 1.00 84.62 506 GLU A CA 1
ATOM 3848 C C . GLU A 1 506 ? 0.448 25.573 -13.068 1.00 84.62 506 GLU A C 1
ATOM 3850 O O . GLU A 1 506 ? 1.264 25.185 -13.914 1.00 84.62 506 GLU A O 1
ATOM 3855 N N . MET A 1 507 ? -0.837 25.765 -13.380 1.00 77.75 507 MET A N 1
ATOM 3856 C CA . MET A 1 507 ? -1.318 25.692 -14.759 1.00 77.75 507 MET A CA 1
ATOM 3857 C C . MET A 1 507 ? -0.755 26.861 -15.561 1.00 77.75 507 MET A C 1
ATOM 3859 O O . MET A 1 507 ? -0.890 28.028 -15.200 1.00 77.75 507 MET A O 1
ATOM 3863 N N . THR A 1 508 ? -0.175 26.541 -16.713 1.00 75.81 508 THR A N 1
ATOM 3864 C CA . THR A 1 508 ? 0.310 27.524 -17.682 1.00 75.81 508 THR A CA 1
ATOM 3865 C C . THR A 1 508 ? -0.537 27.451 -18.949 1.00 75.81 508 THR A C 1
ATOM 3867 O O . THR A 1 508 ? -0.926 26.371 -19.389 1.00 75.81 508 THR A O 1
ATOM 3870 N N . GLY A 1 509 ? -0.827 28.603 -19.568 1.00 71.00 509 GLY A N 1
ATOM 3871 C CA . GLY A 1 509 ? -1.710 28.710 -20.748 1.00 71.00 509 GLY A CA 1
ATOM 3872 C C . GLY A 1 509 ? -1.198 28.028 -22.032 1.00 71.00 509 GLY A C 1
ATOM 3873 O O . GLY A 1 509 ? -1.808 28.151 -23.093 1.00 71.00 509 GLY A O 1
ATOM 3874 N N . SER A 1 510 ? -0.070 27.327 -21.950 1.00 76.50 510 SER A N 1
ATOM 3875 C CA . SER A 1 510 ? 0.511 26.472 -22.981 1.00 76.50 510 SER A CA 1
ATOM 3876 C C . SER A 1 510 ? 1.356 25.401 -22.299 1.00 76.50 510 SER A C 1
ATOM 3878 O O . SER A 1 510 ? 2.103 25.739 -21.385 1.00 76.50 510 SER A O 1
ATOM 3880 N N . TYR A 1 511 ? 1.306 24.154 -22.773 1.00 78.50 511 TYR A N 1
ATOM 3881 C CA . TYR A 1 511 ? 2.128 23.067 -22.230 1.00 78.50 511 TYR A CA 1
ATOM 3882 C C . TYR A 1 511 ? 3.623 23.435 -22.186 1.00 78.50 511 TYR A C 1
ATOM 3884 O O . TYR A 1 511 ? 4.216 23.763 -23.217 1.00 78.50 511 TYR A O 1
ATOM 3892 N N . LEU A 1 512 ? 4.221 23.323 -20.998 1.00 80.06 512 LEU A N 1
ATOM 3893 C CA . LEU A 1 512 ? 5.662 23.409 -20.757 1.00 80.06 512 LEU A CA 1
ATOM 3894 C C . LEU A 1 512 ? 6.197 22.036 -20.339 1.00 80.06 512 LEU A C 1
ATOM 3896 O O . LEU A 1 512 ? 5.532 21.299 -19.601 1.00 80.06 512 LEU A O 1
ATOM 3900 N N . SER A 1 513 ? 7.409 21.691 -20.777 1.00 79.06 513 SER A N 1
ATOM 3901 C CA . SER A 1 513 ? 8.021 20.411 -20.403 1.00 79.06 513 SER A CA 1
ATOM 3902 C C . SER A 1 513 ? 8.361 20.358 -18.902 1.00 79.06 513 SER A C 1
ATOM 3904 O O . SER A 1 513 ? 8.646 21.402 -18.312 1.00 79.06 513 SER A O 1
ATOM 3906 N N . PRO A 1 514 ? 8.407 19.173 -18.262 1.00 78.06 514 PRO A N 1
ATOM 3907 C CA . PRO A 1 514 ? 8.840 19.041 -16.864 1.00 78.06 514 PRO A CA 1
ATOM 3908 C C . PRO A 1 514 ? 10.271 19.543 -16.589 1.00 78.06 514 PRO A C 1
ATOM 3910 O O . PRO A 1 514 ? 10.643 19.774 -15.443 1.00 78.06 514 PRO A O 1
ATOM 3913 N N . GLN A 1 515 ? 11.099 19.719 -17.623 1.00 77.94 515 GLN A N 1
ATOM 3914 C CA . GLN A 1 515 ? 12.447 20.281 -17.509 1.00 77.94 515 GLN A CA 1
ATOM 3915 C C . GLN A 1 515 ? 12.437 21.818 -17.399 1.00 77.94 515 GLN A C 1
ATOM 3917 O O . GLN A 1 515 ? 13.303 22.383 -16.717 1.00 77.94 515 GLN A O 1
ATOM 3922 N N . GLU A 1 516 ? 11.472 22.468 -18.061 1.00 82.38 516 GLU A N 1
ATOM 3923 C CA . GLU A 1 516 ? 11.238 23.922 -18.074 1.00 82.38 516 GLU A CA 1
ATOM 3924 C C . GLU A 1 516 ? 10.338 24.371 -16.915 1.00 82.38 516 GLU A C 1
ATOM 3926 O O . GLU A 1 516 ? 10.614 25.389 -16.285 1.00 82.38 516 GLU A O 1
ATOM 3931 N N . HIS A 1 517 ? 9.290 23.596 -16.623 1.00 84.50 517 HIS A N 1
ATOM 3932 C CA . HIS A 1 517 ? 8.318 23.840 -15.558 1.00 84.50 517 HIS A CA 1
ATOM 3933 C C . HIS A 1 517 ? 8.123 22.556 -14.726 1.00 84.50 517 HIS A C 1
ATOM 3935 O O . HIS A 1 517 ? 7.224 21.761 -15.025 1.00 84.50 517 HIS A O 1
ATOM 3941 N N . PRO A 1 518 ? 9.005 22.295 -13.742 1.00 87.12 518 PRO A N 1
ATOM 3942 C CA . PRO A 1 518 ? 8.973 21.072 -12.944 1.00 87.12 518 PRO A CA 1
ATOM 3943 C C . PRO A 1 518 ? 7.706 20.923 -12.103 1.00 87.12 518 PRO A C 1
ATOM 3945 O O . PRO A 1 518 ? 7.118 21.910 -11.665 1.00 87.12 518 PRO A O 1
ATOM 3948 N N . PHE A 1 519 ? 7.340 19.672 -11.835 1.00 89.50 519 PHE A N 1
ATOM 3949 C CA . PHE A 1 519 ? 6.391 19.330 -10.780 1.00 89.50 519 PHE A CA 1
ATOM 3950 C C . PHE A 1 519 ? 7.048 19.455 -9.396 1.00 89.50 519 PHE A C 1
ATOM 3952 O O . PHE A 1 519 ? 8.278 19.410 -9.260 1.00 89.50 519 PHE A O 1
ATOM 3959 N N . GLN A 1 520 ? 6.213 19.630 -8.378 1.00 91.00 520 GLN A N 1
ATOM 3960 C CA . GLN A 1 520 ? 6.561 19.594 -6.962 1.00 91.00 520 GLN A CA 1
ATOM 3961 C C . GLN A 1 520 ? 5.692 18.536 -6.271 1.00 91.00 520 GLN A C 1
ATOM 3963 O O . GLN A 1 520 ? 4.502 18.437 -6.594 1.00 91.00 520 GLN A O 1
ATOM 3968 N N . PRO A 1 521 ? 6.250 17.784 -5.309 1.00 95.19 521 PRO A N 1
ATOM 3969 C CA . PRO A 1 521 ? 5.480 16.818 -4.545 1.00 95.19 521 PRO A CA 1
ATOM 3970 C C . PRO A 1 521 ? 4.513 17.537 -3.599 1.00 95.19 521 PRO A C 1
ATOM 3972 O O . PRO A 1 521 ? 4.834 18.569 -2.993 1.00 95.19 521 PRO A O 1
ATOM 3975 N N . ARG A 1 522 ? 3.326 16.967 -3.437 1.00 94.69 522 ARG A N 1
ATOM 3976 C CA . ARG A 1 522 ? 2.307 17.415 -2.490 1.00 94.69 522 ARG A CA 1
ATOM 3977 C C . ARG A 1 522 ? 1.782 16.252 -1.664 1.00 94.69 522 ARG A C 1
ATOM 3979 O O . ARG A 1 522 ? 1.825 15.101 -2.092 1.00 94.69 522 ARG A O 1
ATOM 3986 N N . LEU A 1 523 ? 1.251 16.593 -0.497 1.00 96.44 523 LEU A N 1
ATOM 3987 C CA . LEU A 1 523 ? 0.460 15.718 0.353 1.00 96.44 523 LEU A CA 1
ATOM 3988 C C . LEU A 1 523 ? -0.937 16.321 0.509 1.00 96.44 523 LEU A C 1
ATOM 3990 O O . LEU A 1 523 ? -1.080 17.460 0.959 1.00 96.44 523 LEU A O 1
ATOM 3994 N N . MET A 1 524 ? -1.951 15.527 0.191 1.00 95.44 524 MET A N 1
ATOM 3995 C CA . MET A 1 524 ? -3.342 15.753 0.563 1.00 95.44 524 MET A CA 1
ATOM 3996 C C . MET A 1 524 ? -3.709 14.761 1.670 1.00 95.44 524 MET A C 1
ATOM 3998 O O . MET A 1 524 ? -3.305 13.601 1.615 1.00 95.44 524 MET A O 1
ATOM 4002 N N . VAL A 1 525 ? -4.477 15.201 2.668 1.00 95.50 525 VAL A N 1
ATOM 4003 C CA . VAL A 1 525 ? -5.035 14.313 3.698 1.00 95.50 525 VAL A CA 1
ATOM 4004 C C . VAL A 1 525 ? -6.539 14.522 3.785 1.00 95.50 525 VAL A C 1
ATOM 4006 O O . VAL A 1 525 ? -7.015 15.661 3.842 1.00 95.50 525 VAL A O 1
ATOM 4009 N N . LEU A 1 526 ? -7.270 13.412 3.775 1.00 93.06 526 LEU A N 1
ATOM 4010 C CA . LEU A 1 526 ? -8.725 13.342 3.827 1.00 93.06 526 LEU A CA 1
ATOM 4011 C C . LEU A 1 526 ? -9.172 12.710 5.151 1.00 93.06 526 LEU A C 1
ATOM 4013 O O . LEU A 1 526 ? -8.502 11.799 5.639 1.00 93.06 526 LEU A O 1
ATOM 4017 N N . ASP A 1 527 ? -10.286 13.167 5.720 1.00 87.06 527 ASP A N 1
ATOM 4018 C CA . ASP A 1 527 ? -10.974 12.459 6.811 1.00 87.06 527 ASP A CA 1
ATOM 4019 C C . ASP A 1 527 ? -11.839 11.289 6.291 1.00 87.06 527 ASP A C 1
ATOM 4021 O O . ASP A 1 527 ? -11.857 10.995 5.091 1.00 87.06 527 ASP A O 1
ATOM 4025 N N . ALA A 1 528 ? -12.527 10.589 7.200 1.00 83.25 528 ALA A N 1
ATOM 4026 C CA . ALA A 1 528 ? -13.353 9.422 6.879 1.00 83.25 528 ALA A CA 1
ATOM 4027 C C . ALA A 1 528 ? -14.536 9.762 5.949 1.00 83.25 528 ALA A C 1
ATOM 4029 O O . ALA A 1 528 ? -14.924 8.951 5.108 1.00 83.25 528 ALA A O 1
ATOM 4030 N N . GLU A 1 529 ? -15.076 10.978 6.047 1.00 82.62 529 GLU A N 1
ATOM 4031 C CA . GLU A 1 529 ? -16.095 11.527 5.147 1.00 82.62 529 GLU A CA 1
ATOM 4032 C C . GLU A 1 529 ? -15.517 12.123 3.842 1.00 82.62 529 GLU A C 1
ATOM 4034 O O . GLU A 1 529 ? -16.255 12.721 3.055 1.00 82.62 529 GLU A O 1
ATOM 4039 N N . LEU A 1 530 ? -14.216 11.937 3.586 1.00 88.19 530 LEU A N 1
ATOM 4040 C CA . LEU A 1 530 ? -13.457 12.426 2.428 1.00 88.19 530 LEU A CA 1
ATOM 4041 C C . LEU A 1 530 ? -13.380 13.961 2.298 1.00 88.19 530 LEU A C 1
ATOM 4043 O O . LEU A 1 530 ? -13.102 14.485 1.213 1.00 88.19 530 LEU A O 1
ATOM 4047 N N . ASN A 1 531 ? -13.546 14.715 3.388 1.00 88.00 531 ASN A N 1
ATOM 4048 C CA . ASN A 1 531 ? -13.215 16.139 3.393 1.00 88.00 531 ASN A CA 1
ATOM 4049 C C . ASN A 1 531 ? -11.693 16.315 3.428 1.00 88.00 531 ASN A C 1
ATOM 4051 O O . ASN A 1 531 ? -10.986 15.682 4.210 1.00 88.00 531 ASN A O 1
ATOM 4055 N N . ARG A 1 532 ? -11.174 17.241 2.616 1.00 90.75 532 ARG A N 1
ATOM 4056 C CA . ARG A 1 532 ? -9.746 17.580 2.591 1.00 90.75 532 ARG A CA 1
ATOM 4057 C C . ARG A 1 532 ? -9.364 18.418 3.814 1.00 90.75 532 ARG A C 1
ATOM 4059 O O . ARG A 1 532 ? -9.561 19.634 3.807 1.00 90.75 532 ARG A O 1
ATOM 4066 N N . VAL A 1 533 ? -8.803 17.770 4.835 1.00 90.06 533 VAL A N 1
ATOM 4067 C CA . VAL A 1 533 ? -8.356 18.401 6.092 1.00 90.06 533 VAL A CA 1
ATOM 4068 C C . VAL A 1 533 ? -6.954 19.011 5.999 1.00 90.06 533 VAL A C 1
ATOM 4070 O O . VAL A 1 533 ? -6.645 19.933 6.752 1.00 90.06 533 VAL A O 1
ATOM 4073 N N . LEU A 1 534 ? -6.115 18.541 5.069 1.00 91.19 534 LEU A N 1
ATOM 4074 C CA . LEU A 1 534 ? -4.786 19.099 4.797 1.00 91.19 534 LEU A CA 1
ATOM 4075 C C . LEU A 1 534 ? -4.456 19.029 3.299 1.00 91.19 534 LEU A C 1
ATOM 4077 O O . LEU A 1 534 ? -4.824 18.075 2.616 1.00 91.19 534 LEU A O 1
ATOM 4081 N N . ASP A 1 535 ? -3.743 20.038 2.800 1.00 91.88 535 ASP A N 1
ATOM 4082 C CA . ASP A 1 535 ? -3.174 20.079 1.450 1.00 91.88 535 ASP A CA 1
ATOM 4083 C C . ASP A 1 535 ? -1.905 20.945 1.468 1.00 91.88 535 ASP A C 1
ATOM 4085 O O . ASP A 1 535 ? -1.975 22.160 1.678 1.00 91.88 535 ASP A O 1
ATOM 4089 N N . MET A 1 536 ? -0.731 20.336 1.295 1.00 92.69 536 MET A N 1
ATOM 4090 C CA . MET A 1 536 ? 0.560 21.020 1.422 1.00 92.69 536 MET A CA 1
ATOM 4091 C C . MET A 1 536 ? 1.591 20.557 0.390 1.00 92.69 536 MET A C 1
ATOM 4093 O O . MET A 1 536 ? 1.526 19.444 -0.123 1.00 92.69 536 MET A O 1
ATOM 4097 N N . ALA A 1 537 ? 2.567 21.421 0.102 1.00 92.00 537 ALA A N 1
ATOM 4098 C CA . ALA A 1 537 ? 3.779 21.024 -0.611 1.00 92.00 537 ALA A CA 1
ATOM 4099 C C . ALA A 1 537 ? 4.722 20.262 0.334 1.00 92.00 537 ALA A C 1
ATOM 4101 O O . ALA A 1 537 ? 4.779 20.562 1.529 1.00 92.00 537 ALA A O 1
ATOM 4102 N N . VAL A 1 538 ? 5.463 19.298 -0.209 1.00 94.44 538 VAL A N 1
ATOM 4103 C CA . VAL A 1 538 ? 6.419 18.465 0.533 1.00 94.44 538 VAL A CA 1
ATOM 4104 C C . VAL A 1 538 ? 7.852 18.924 0.241 1.00 94.44 538 VAL A C 1
ATOM 4106 O O . VAL A 1 538 ? 8.198 19.232 -0.899 1.00 94.44 538 VAL A O 1
ATOM 4109 N N . GLY A 1 539 ? 8.690 18.974 1.281 1.00 91.12 539 GLY A N 1
ATOM 4110 C CA . GLY A 1 539 ? 10.099 19.357 1.166 1.00 91.12 539 GLY A CA 1
ATOM 4111 C C . GLY A 1 539 ? 10.349 20.771 0.629 1.00 91.12 539 GLY A C 1
ATOM 4112 O O . GLY A 1 539 ? 9.517 21.673 0.742 1.00 91.12 539 GLY A O 1
ATOM 4113 N N . SER A 1 540 ? 11.529 20.984 0.038 1.00 85.12 540 SER A N 1
ATOM 4114 C CA . SER A 1 540 ? 11.819 22.206 -0.723 1.00 85.12 540 SER A CA 1
ATOM 4115 C C . SER A 1 540 ? 12.781 21.951 -1.885 1.00 85.12 540 SER A C 1
ATOM 4117 O O . SER A 1 540 ? 13.884 21.440 -1.706 1.00 85.12 540 SER A O 1
ATOM 4119 N N . GLY A 1 541 ? 12.374 22.325 -3.099 1.00 86.81 541 GLY A N 1
ATOM 4120 C CA . GLY A 1 541 ? 13.188 22.165 -4.300 1.00 86.81 541 GLY A CA 1
ATOM 4121 C C . GLY A 1 541 ? 12.359 22.133 -5.580 1.00 86.81 541 GLY A C 1
ATOM 4122 O O . GLY A 1 541 ? 11.160 22.395 -5.576 1.00 86.81 541 GLY A O 1
ATOM 4123 N N . MET A 1 542 ? 13.020 21.800 -6.687 1.00 88.88 542 MET A N 1
ATOM 4124 C CA . MET A 1 542 ? 12.358 21.463 -7.949 1.00 88.88 542 MET A CA 1
ATOM 4125 C C . MET A 1 542 ? 12.364 19.945 -8.107 1.00 88.88 542 MET A C 1
ATOM 4127 O O . MET A 1 542 ? 13.413 19.331 -7.908 1.00 88.88 542 MET A O 1
ATOM 4131 N N . GLY A 1 543 ? 11.242 19.342 -8.496 1.00 88.94 543 GLY A N 1
ATOM 4132 C CA . GLY A 1 543 ? 11.190 17.916 -8.806 1.00 88.94 543 GLY A CA 1
ATOM 4133 C C . GLY A 1 543 ? 12.024 17.546 -10.040 1.00 88.94 543 GLY A C 1
ATOM 4134 O O . GLY A 1 543 ? 12.281 18.374 -10.923 1.00 88.94 543 GLY A O 1
ATOM 4135 N N . PHE A 1 544 ? 12.473 16.293 -10.112 1.00 87.12 544 PHE A N 1
ATOM 4136 C CA . PHE A 1 544 ? 13.176 15.745 -11.276 1.00 87.12 544 PHE A CA 1
ATOM 4137 C C . PHE A 1 544 ? 12.973 14.233 -11.407 1.00 87.12 544 PHE A C 1
ATOM 4139 O O . PHE A 1 544 ? 12.514 13.589 -10.474 1.00 87.12 544 PHE A O 1
ATOM 4146 N N . ALA A 1 545 ? 13.313 13.667 -12.572 1.00 76.88 545 ALA A N 1
ATOM 4147 C CA . ALA A 1 545 ? 13.238 12.225 -12.852 1.00 76.88 545 ALA A CA 1
ATOM 4148 C C . ALA A 1 545 ? 11.919 11.557 -12.397 1.00 76.88 545 ALA A C 1
ATOM 4150 O O . ALA A 1 545 ? 11.929 10.501 -11.773 1.00 76.88 545 ALA A O 1
ATOM 4151 N N . HIS A 1 546 ? 10.800 12.196 -12.756 1.00 77.25 546 HIS A N 1
ATOM 4152 C CA . HIS A 1 546 ? 9.421 11.821 -12.421 1.00 77.25 546 HIS A CA 1
ATOM 4153 C C . HIS A 1 546 ? 8.912 12.160 -11.011 1.00 77.25 546 HIS A C 1
ATOM 4155 O O . HIS A 1 546 ? 7.757 11.884 -10.750 1.00 77.25 546 HIS A O 1
ATOM 4161 N N . VAL A 1 547 ? 9.707 12.834 -10.166 1.00 83.44 547 VAL A N 1
ATOM 4162 C CA . VAL A 1 547 ? 9.337 13.351 -8.825 1.00 83.44 547 VAL A CA 1
ATOM 4163 C C . VAL A 1 547 ? 8.862 12.256 -7.869 1.00 83.44 547 VAL A C 1
ATOM 4165 O O . VAL A 1 547 ? 9.671 11.829 -7.044 1.00 83.44 547 VAL A O 1
ATOM 4168 N N . HIS A 1 548 ? 7.647 11.733 -8.040 1.00 90.75 548 HIS A N 1
ATOM 4169 C CA . HIS A 1 548 ? 7.218 10.440 -7.504 1.00 90.75 548 HIS A CA 1
ATOM 4170 C C . HIS A 1 548 ? 7.249 10.397 -5.968 1.00 90.75 548 HIS A C 1
ATOM 4172 O O . HIS A 1 548 ? 8.100 9.725 -5.383 1.00 90.75 548 HIS A O 1
ATOM 4178 N N . PRO A 1 549 ? 6.388 11.178 -5.293 1.00 95.88 549 PRO A N 1
ATOM 4179 C CA . PRO A 1 549 ? 6.284 11.142 -3.846 1.00 95.88 549 PRO A CA 1
ATOM 4180 C C . PRO A 1 549 ? 5.540 9.887 -3.360 1.00 95.88 549 PRO A C 1
ATOM 4182 O O . PRO A 1 549 ? 4.362 9.696 -3.662 1.00 95.88 549 PRO A O 1
ATOM 4185 N N . THR A 1 550 ? 6.194 9.068 -2.539 1.00 97.38 550 THR A N 1
ATOM 4186 C CA . THR A 1 550 ? 5.570 7.955 -1.795 1.00 97.38 550 THR A CA 1
ATOM 4187 C C . THR A 1 550 ? 5.746 8.157 -0.294 1.00 97.38 550 THR A C 1
ATOM 4189 O O . THR A 1 550 ? 6.627 8.907 0.135 1.00 97.38 550 THR A O 1
ATOM 4192 N N . LEU A 1 551 ? 4.883 7.535 0.512 1.00 98.00 551 LEU A N 1
ATOM 4193 C CA . LEU A 1 551 ? 4.844 7.729 1.960 1.00 98.00 551 LEU A CA 1
ATOM 4194 C C . LEU A 1 551 ? 4.687 6.415 2.726 1.00 98.00 551 LEU A C 1
ATOM 4196 O O . LEU A 1 551 ? 4.088 5.479 2.208 1.00 98.00 551 LEU A O 1
ATOM 4200 N N . ASP A 1 552 ? 5.127 6.416 3.982 1.00 97.31 552 ASP A N 1
ATOM 4201 C CA . ASP A 1 552 ? 4.640 5.492 5.012 1.00 97.31 552 ASP A CA 1
ATOM 4202 C C . ASP A 1 552 ? 4.776 6.125 6.415 1.00 97.31 552 ASP A C 1
ATOM 4204 O O . ASP A 1 552 ? 5.401 7.182 6.572 1.00 97.31 552 ASP A O 1
ATOM 4208 N N . VAL A 1 553 ? 4.195 5.506 7.445 1.00 94.56 553 VAL A N 1
ATOM 4209 C CA . VAL A 1 553 ? 4.320 5.926 8.851 1.00 94.56 553 VAL A CA 1
ATOM 4210 C C . VAL A 1 553 ? 5.278 4.997 9.598 1.00 94.56 553 VAL A C 1
ATOM 4212 O O . VAL A 1 553 ? 5.004 3.820 9.821 1.00 94.56 553 VAL A O 1
ATOM 4215 N N . VAL A 1 554 ? 6.413 5.549 10.023 1.00 90.88 554 VAL A N 1
ATOM 4216 C CA . VAL A 1 554 ? 7.504 4.834 10.696 1.00 90.88 554 VAL A CA 1
ATOM 4217 C C . VAL A 1 554 ? 7.498 5.221 12.175 1.00 90.88 554 VAL A C 1
ATOM 4219 O O . VAL A 1 554 ? 8.092 6.221 12.584 1.00 90.88 554 VAL A O 1
ATOM 4222 N N . GLY A 1 555 ? 6.780 4.443 12.986 1.00 85.38 555 GLY A N 1
ATOM 4223 C CA . GLY A 1 555 ? 6.509 4.785 14.385 1.00 85.38 555 GLY A CA 1
ATOM 4224 C C . GLY A 1 555 ? 5.515 5.946 14.490 1.00 85.38 555 GLY A C 1
ATOM 4225 O O . GLY A 1 555 ? 4.407 5.845 13.977 1.00 85.38 555 GLY A O 1
ATOM 4226 N N . ASP A 1 556 ? 5.919 7.045 15.132 1.00 83.81 556 ASP A N 1
ATOM 4227 C CA . ASP A 1 556 ? 5.110 8.272 15.263 1.00 83.81 556 ASP A CA 1
ATOM 4228 C C . ASP A 1 556 ? 5.418 9.319 14.156 1.00 83.81 556 ASP A C 1
ATOM 4230 O O . ASP A 1 556 ? 4.942 10.458 14.204 1.00 83.81 556 ASP A O 1
ATOM 4234 N N . GLU A 1 557 ? 6.253 8.971 13.166 1.00 92.00 557 GLU A N 1
ATOM 4235 C CA . GLU A 1 557 ? 6.696 9.877 12.098 1.00 92.00 557 GLU A CA 1
ATOM 4236 C C . GLU A 1 557 ? 6.120 9.489 10.731 1.00 92.00 557 GLU A C 1
ATOM 4238 O O . GLU A 1 557 ? 6.294 8.366 10.261 1.00 92.00 557 GLU A O 1
ATOM 4243 N N . LEU A 1 558 ? 5.504 10.453 10.043 1.00 96.81 558 LEU A N 1
ATOM 4244 C CA . LEU A 1 558 ? 5.180 10.341 8.623 1.00 96.81 558 LEU A CA 1
ATOM 4245 C C . LEU A 1 558 ? 6.453 10.601 7.807 1.00 96.81 558 LEU A C 1
ATOM 4247 O O . LEU A 1 558 ? 7.041 11.684 7.904 1.00 96.81 558 LEU A O 1
ATOM 4251 N N . VAL A 1 559 ? 6.863 9.635 6.987 1.00 97.88 559 VAL A N 1
ATOM 4252 C CA . VAL A 1 559 ? 8.032 9.747 6.106 1.00 97.88 559 VAL A CA 1
ATOM 4253 C C . VAL A 1 559 ? 7.569 9.816 4.657 1.00 97.88 559 VAL A C 1
ATOM 4255 O O . VAL A 1 559 ? 6.808 8.961 4.215 1.00 97.88 559 VAL A O 1
ATOM 4258 N N . ILE A 1 560 ? 8.036 10.819 3.909 1.00 98.44 560 ILE A N 1
ATOM 4259 C CA . ILE A 1 560 ? 7.714 11.003 2.488 1.00 98.44 560 ILE A CA 1
ATOM 4260 C C . ILE A 1 560 ? 9.007 11.040 1.672 1.00 98.44 560 ILE A C 1
ATOM 4262 O O . ILE A 1 560 ? 9.827 11.950 1.825 1.00 98.44 560 ILE A O 1
ATOM 4266 N N . GLY A 1 561 ? 9.193 10.060 0.791 1.00 98.00 561 GLY A N 1
ATOM 4267 C CA . GLY A 1 561 ? 10.307 10.013 -0.153 1.00 98.00 561 GLY A CA 1
ATOM 4268 C C . GLY A 1 561 ? 9.929 10.681 -1.469 1.00 98.00 561 GLY A C 1
ATOM 4269 O O . GLY A 1 561 ? 8.880 10.366 -2.014 1.00 98.00 561 GLY A O 1
ATOM 4270 N N . TRP A 1 562 ? 10.767 11.572 -2.012 1.00 97.56 562 TRP A N 1
ATOM 4271 C CA . TRP A 1 562 ? 10.523 12.216 -3.315 1.00 97.56 562 TRP A CA 1
ATOM 4272 C C . TRP A 1 562 ? 11.814 12.567 -4.077 1.00 97.56 562 TRP A C 1
ATOM 4274 O O . TRP A 1 562 ? 12.877 12.754 -3.487 1.00 97.56 562 TRP A O 1
ATOM 4284 N N . SER A 1 563 ? 11.739 12.674 -5.407 1.00 95.62 563 SER A N 1
ATOM 4285 C CA . SER A 1 563 ? 12.896 12.847 -6.306 1.00 95.62 563 SER A CA 1
ATOM 4286 C C . SER A 1 563 ? 13.168 14.321 -6.649 1.00 95.62 563 SER A C 1
ATOM 4288 O O . SER A 1 563 ? 12.488 14.929 -7.482 1.00 95.62 563 SER A O 1
ATOM 4290 N N . MET A 1 564 ? 14.215 14.893 -6.052 1.00 94.94 564 MET A N 1
ATOM 4291 C CA . MET A 1 564 ? 14.631 16.287 -6.250 1.00 94.94 564 MET A CA 1
ATOM 4292 C C . MET A 1 564 ? 15.655 16.453 -7.384 1.00 94.94 564 MET A C 1
ATOM 4294 O O . MET A 1 564 ? 16.472 15.573 -7.659 1.00 94.94 564 MET A O 1
ATOM 4298 N N . ARG A 1 565 ? 15.651 17.629 -8.019 1.00 91.94 565 ARG A N 1
ATOM 4299 C CA . ARG A 1 565 ? 16.676 18.119 -8.953 1.00 91.94 565 ARG A CA 1
ATOM 4300 C C . ARG A 1 565 ? 17.943 18.551 -8.205 1.00 91.94 565 ARG A C 1
ATOM 4302 O O . ARG A 1 565 ? 17.975 19.640 -7.637 1.00 91.94 565 ARG A O 1
ATOM 4309 N N . ALA A 1 566 ? 19.002 17.750 -8.271 1.00 89.75 566 ALA A N 1
ATOM 4310 C CA . ALA A 1 566 ? 20.333 18.109 -7.781 1.00 89.75 566 ALA A CA 1
ATOM 4311 C C . ALA A 1 566 ? 21.267 18.548 -8.929 1.00 89.75 566 ALA A C 1
ATOM 4313 O O . ALA A 1 566 ? 21.100 18.154 -10.089 1.00 89.75 566 ALA A O 1
ATOM 4314 N N . GLU A 1 567 ? 22.273 19.365 -8.614 1.00 83.56 567 GLU A N 1
ATOM 4315 C CA . GLU A 1 567 ? 23.373 19.676 -9.537 1.00 83.56 567 GLU A CA 1
ATOM 4316 C C . GLU A 1 567 ? 24.400 18.533 -9.520 1.00 83.56 567 GLU A C 1
ATOM 4318 O O . GLU A 1 567 ? 24.802 18.065 -8.455 1.00 83.56 567 GLU A O 1
ATOM 4323 N N . ALA A 1 568 ? 24.831 18.064 -10.694 1.00 74.69 568 ALA A N 1
ATOM 4324 C CA . ALA A 1 568 ? 25.875 17.044 -10.791 1.00 74.69 568 ALA A CA 1
ATOM 4325 C C . ALA A 1 568 ? 27.276 17.642 -10.542 1.00 74.69 568 ALA A C 1
ATOM 4327 O O . ALA A 1 568 ? 27.493 18.840 -10.747 1.00 74.69 568 ALA A O 1
ATOM 4328 N N . GLU A 1 569 ? 28.258 16.811 -10.166 1.00 65.75 569 GLU A N 1
ATOM 4329 C CA . GLU A 1 569 ? 29.652 17.256 -10.014 1.00 65.75 569 GLU A CA 1
ATOM 4330 C C . GLU A 1 569 ? 30.173 17.911 -11.309 1.00 65.75 569 GLU A C 1
ATOM 4332 O O . GLU A 1 569 ? 30.394 17.249 -12.322 1.00 65.75 569 GLU A O 1
ATOM 4337 N N . GLY A 1 570 ? 30.373 19.232 -11.267 1.00 64.56 570 GLY A N 1
ATOM 4338 C CA . GLY A 1 570 ? 30.789 20.051 -12.412 1.00 64.56 570 GLY A CA 1
ATOM 4339 C C . GLY A 1 570 ? 29.753 21.080 -12.882 1.00 64.56 570 GLY A C 1
ATOM 4340 O O . GLY A 1 570 ? 30.136 22.021 -13.569 1.00 64.56 570 GLY A O 1
ATOM 4341 N N . GLY A 1 571 ? 28.482 20.961 -12.485 1.00 64.94 571 GLY A N 1
ATOM 4342 C CA . GLY A 1 571 ? 27.437 21.980 -12.687 1.00 64.94 571 GLY A CA 1
ATOM 4343 C C . GLY A 1 571 ? 26.831 22.085 -14.096 1.00 64.94 571 GLY A C 1
ATOM 4344 O O . GLY A 1 571 ? 25.796 22.724 -14.258 1.00 64.94 571 GLY A O 1
ATOM 4345 N N . ASP A 1 572 ? 27.410 21.440 -15.114 1.00 67.62 572 ASP A N 1
ATOM 4346 C CA . ASP A 1 572 ? 26.887 21.484 -16.494 1.00 67.62 572 ASP A CA 1
ATOM 4347 C C . ASP A 1 572 ? 25.577 20.679 -16.686 1.00 67.62 572 ASP A C 1
ATOM 4349 O O . ASP A 1 572 ? 24.873 20.864 -17.685 1.00 67.62 572 ASP A O 1
ATOM 4353 N N . HIS A 1 573 ? 25.240 19.771 -15.759 1.00 80.00 573 HIS A N 1
ATOM 4354 C CA . HIS A 1 573 ? 24.112 18.832 -15.850 1.00 80.00 573 HIS A CA 1
ATOM 4355 C C . HIS A 1 573 ? 23.379 18.652 -14.507 1.00 80.00 573 HIS A C 1
ATOM 4357 O O . HIS A 1 573 ? 23.953 18.853 -13.437 1.00 80.00 573 HIS A O 1
ATOM 4363 N N . TYR A 1 574 ? 22.118 18.212 -14.577 1.00 85.81 574 TYR A N 1
ATOM 4364 C CA . TYR A 1 574 ? 21.293 17.864 -13.415 1.00 85.81 574 TYR A CA 1
ATOM 4365 C C . TYR A 1 574 ? 21.211 16.346 -13.237 1.00 85.81 574 TYR A C 1
ATOM 4367 O O . TYR A 1 574 ? 21.099 15.608 -14.217 1.00 85.81 574 TYR A O 1
ATOM 4375 N N . THR A 1 575 ? 21.221 15.898 -11.987 1.00 88.88 575 THR A N 1
ATOM 4376 C CA . THR A 1 575 ? 21.001 14.507 -11.571 1.00 88.88 575 THR A CA 1
ATOM 4377 C C . THR A 1 575 ? 19.818 14.477 -10.605 1.00 88.88 575 THR A C 1
ATOM 4379 O O . THR A 1 575 ? 19.617 15.459 -9.888 1.00 88.88 575 THR A O 1
ATOM 4382 N N . PRO A 1 576 ? 19.009 13.408 -10.545 1.00 92.12 576 PRO A N 1
ATOM 4383 C CA . PRO A 1 576 ? 18.058 13.292 -9.456 1.00 92.12 576 PRO A CA 1
ATOM 4384 C C . PRO A 1 576 ? 18.762 12.937 -8.143 1.00 92.12 576 PRO A C 1
ATOM 4386 O O . PRO A 1 576 ?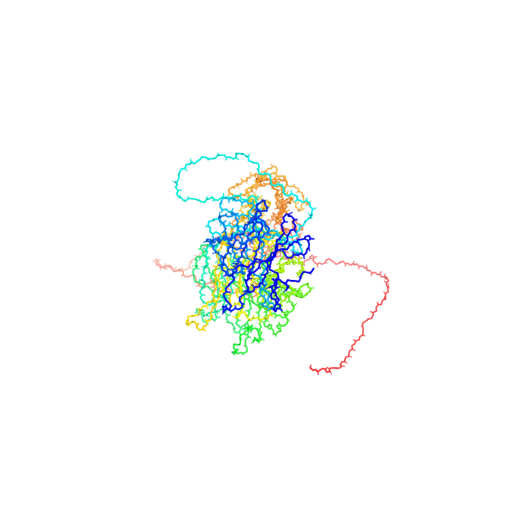 19.902 12.449 -8.138 1.00 92.12 576 PRO A O 1
ATOM 4389 N N . GLN A 1 577 ? 18.065 13.187 -7.042 1.00 95.31 577 GLN A N 1
ATOM 4390 C CA . GLN A 1 577 ? 18.435 12.753 -5.704 1.00 95.31 577 GLN A CA 1
ATOM 4391 C C . GLN A 1 577 ? 17.169 12.615 -4.853 1.00 95.31 577 GLN A C 1
ATOM 4393 O O . GLN A 1 577 ? 16.437 13.594 -4.688 1.00 95.31 577 GLN A O 1
ATOM 4398 N N . VAL A 1 578 ? 16.918 11.438 -4.279 1.00 97.81 578 VAL A N 1
ATOM 4399 C CA . VAL A 1 578 ? 15.796 11.269 -3.347 1.00 97.81 578 VAL A CA 1
ATOM 4400 C C . VAL A 1 578 ? 16.062 12.052 -2.063 1.00 97.81 578 VAL A C 1
ATOM 4402 O O . VAL A 1 578 ? 17.138 11.950 -1.464 1.00 97.81 578 VAL A O 1
ATOM 4405 N N . GLN A 1 579 ? 15.073 12.843 -1.658 1.00 97.81 579 GLN A N 1
ATOM 4406 C CA . GLN A 1 579 ? 14.960 13.387 -0.312 1.00 97.81 579 GLN A CA 1
ATOM 4407 C C . GLN A 1 579 ? 13.957 12.524 0.460 1.00 97.81 579 GLN A C 1
ATOM 4409 O O . GLN A 1 579 ? 12.931 12.128 -0.092 1.00 97.81 579 GLN A O 1
ATOM 4414 N N . LEU A 1 580 ? 14.250 12.255 1.726 1.00 97.88 580 LEU A N 1
ATOM 4415 C CA . LEU A 1 580 ? 13.336 11.654 2.690 1.00 97.88 580 LEU A CA 1
ATOM 4416 C C . LEU A 1 580 ? 12.930 12.767 3.661 1.00 97.88 580 LEU A C 1
ATOM 4418 O O . LEU A 1 580 ? 13.754 13.233 4.450 1.00 97.88 580 LEU A O 1
ATOM 4422 N N . GLU A 1 581 ? 11.693 13.240 3.558 1.00 97.62 581 GLU A N 1
ATOM 4423 C CA . GLU A 1 581 ? 11.129 14.249 4.456 1.00 97.62 581 GLU A CA 1
ATOM 4424 C C . GLU A 1 581 ? 10.440 13.544 5.622 1.00 97.62 581 GLU A C 1
ATOM 4426 O O . GLU A 1 581 ? 9.543 12.729 5.404 1.00 97.62 581 GLU A O 1
ATOM 4431 N N . ARG A 1 582 ? 10.840 13.852 6.857 1.00 95.62 582 ARG A N 1
ATOM 4432 C CA . ARG A 1 582 ? 10.214 13.313 8.070 1.00 95.62 582 ARG A CA 1
ATOM 4433 C C . ARG A 1 582 ? 9.380 14.378 8.768 1.00 95.62 582 ARG A C 1
ATOM 4435 O O . ARG A 1 582 ? 9.858 15.496 8.983 1.00 95.62 582 ARG A O 1
ATOM 4442 N N . TYR A 1 583 ? 8.165 14.014 9.162 1.00 95.94 583 TYR A N 1
ATOM 4443 C CA . TYR A 1 583 ? 7.232 14.868 9.891 1.00 95.94 583 TYR A CA 1
ATOM 4444 C C . TYR A 1 583 ? 6.724 14.155 11.149 1.00 95.94 583 TYR A C 1
ATOM 4446 O O . TYR A 1 583 ? 6.301 13.004 11.068 1.00 95.94 583 TYR A O 1
ATOM 4454 N N . ALA A 1 584 ? 6.691 14.840 12.294 1.00 91.81 584 ALA A N 1
ATOM 4455 C CA . ALA A 1 584 ? 5.960 14.346 13.459 1.00 91.81 584 ALA A CA 1
ATOM 4456 C C . ALA A 1 584 ? 4.465 14.365 13.136 1.00 91.81 584 ALA A C 1
ATOM 4458 O O . ALA A 1 584 ? 3.915 15.422 12.806 1.00 91.81 584 ALA A O 1
ATOM 4459 N N . LEU A 1 585 ? 3.821 13.202 13.218 1.00 90.81 585 LEU A N 1
ATOM 4460 C CA . LEU A 1 585 ? 2.416 13.039 12.880 1.00 90.81 585 LEU A CA 1
ATOM 4461 C C . LEU A 1 585 ? 1.557 13.207 14.136 1.00 90.81 585 LEU A C 1
ATOM 4463 O O . LEU A 1 585 ? 1.608 12.399 15.060 1.00 90.81 585 LEU A O 1
ATOM 4467 N N . THR A 1 586 ? 0.751 14.268 14.182 1.00 85.44 586 THR A N 1
ATOM 4468 C CA . THR A 1 586 ? -0.129 14.550 15.324 1.00 85.44 586 THR A CA 1
ATOM 4469 C C . THR A 1 586 ? -1.562 14.822 14.876 1.00 85.44 586 THR A C 1
ATOM 4471 O O . THR A 1 586 ? -1.813 15.353 13.797 1.00 85.44 586 THR A O 1
ATOM 4474 N N . PHE A 1 587 ? -2.525 14.454 15.719 1.00 81.00 587 PHE A N 1
ATOM 4475 C CA . PHE A 1 587 ? -3.954 14.598 15.445 1.00 81.00 587 PHE A CA 1
ATOM 4476 C C . PHE A 1 587 ? -4.547 15.561 16.469 1.00 81.00 587 PHE A C 1
ATOM 4478 O O . PHE A 1 587 ? -4.466 15.321 17.675 1.00 81.00 587 PHE A O 1
ATOM 4485 N N . VAL A 1 588 ? -5.099 16.681 16.000 1.00 64.06 588 VAL A N 1
ATOM 4486 C CA . VAL A 1 588 ? -5.478 17.819 16.847 1.00 64.06 588 VAL A CA 1
ATOM 4487 C C . VAL A 1 588 ? -6.934 18.200 16.603 1.00 64.06 588 VAL A C 1
ATOM 4489 O O . VAL A 1 588 ? -7.456 18.110 15.497 1.00 64.06 588 VAL A O 1
ATOM 4492 N N . GLY A 1 589 ? -7.620 18.610 17.666 1.00 49.09 589 GLY A N 1
ATOM 4493 C CA . GLY A 1 589 ? -8.964 19.181 17.593 1.00 49.09 589 GLY A CA 1
ATOM 4494 C C . GLY A 1 589 ? -10.113 18.194 17.383 1.00 49.09 589 GLY A C 1
ATOM 4495 O O . GLY A 1 589 ? -11.271 18.599 17.463 1.00 49.09 589 GLY A O 1
ATOM 4496 N N . GLY A 1 590 ? -9.818 16.894 17.277 1.00 35.88 590 GLY A N 1
ATOM 4497 C CA . GLY A 1 590 ? -10.637 15.914 17.994 1.00 35.88 590 GLY A CA 1
ATOM 4498 C C . GLY A 1 590 ? -10.573 16.165 19.515 1.00 35.88 590 GLY A C 1
ATOM 4499 O O . GLY A 1 590 ? -10.009 17.157 19.982 1.00 35.88 590 GLY A O 1
ATOM 4500 N N . GLY A 1 591 ? -11.110 15.256 20.328 1.00 32.31 591 GLY A N 1
ATOM 4501 C CA . GLY A 1 591 ? -10.691 15.193 21.735 1.00 32.31 591 GLY A CA 1
ATOM 4502 C C . GLY A 1 591 ? -9.328 14.491 21.844 1.00 32.31 591 GLY A C 1
ATOM 4503 O O . GLY A 1 591 ? -8.461 14.627 20.983 1.00 32.31 591 GLY A O 1
ATOM 4504 N N . THR A 1 592 ? -9.230 13.532 22.771 1.00 34.44 592 THR A N 1
ATOM 4505 C CA . THR A 1 592 ? -8.827 12.201 22.273 1.00 34.44 592 THR A CA 1
ATOM 4506 C C . THR A 1 592 ? -9.710 11.865 21.064 1.00 34.44 592 THR A C 1
ATOM 4508 O O . THR A 1 592 ? -10.877 12.282 21.093 1.00 34.44 592 THR A O 1
ATOM 4511 N N . PRO A 1 593 ? -9.236 11.138 20.029 1.00 35.81 593 PRO A N 1
ATOM 4512 C CA . PRO A 1 593 ? -10.150 10.649 18.995 1.00 35.81 593 PRO A CA 1
ATOM 4513 C C . PRO A 1 593 ? -11.344 10.035 19.723 1.00 35.81 593 PRO A C 1
ATOM 4515 O O . PRO A 1 593 ? -11.115 9.257 20.656 1.00 35.81 593 PRO A O 1
ATOM 4518 N N . VAL A 1 594 ? -12.577 10.480 19.418 1.00 44.53 594 VAL A N 1
ATOM 4519 C CA . VAL A 1 594 ? -13.775 9.818 19.962 1.00 44.53 594 VAL A CA 1
ATOM 4520 C C . VAL A 1 594 ? -13.565 8.375 19.560 1.00 44.53 594 VAL A C 1
ATOM 4522 O O . VAL A 1 594 ? -13.449 8.168 18.352 1.00 44.53 594 VAL A O 1
ATOM 4525 N N . PRO A 1 595 ? -13.334 7.453 20.515 1.00 46.16 595 PRO A N 1
ATOM 4526 C CA . PRO A 1 595 ? -12.720 6.190 20.169 1.00 46.16 595 PRO A CA 1
ATOM 4527 C C . PRO A 1 595 ? -13.419 5.566 18.976 1.00 46.16 595 PRO A C 1
ATOM 4529 O O . PRO A 1 595 ? -14.630 5.347 19.038 1.00 46.16 595 PRO A O 1
ATOM 4532 N N . GLY A 1 596 ? -12.641 5.325 17.906 1.00 65.06 596 GLY A N 1
ATOM 4533 C CA . GLY A 1 596 ? -12.983 4.296 16.931 1.00 65.06 596 GLY A CA 1
ATOM 4534 C C . GLY A 1 596 ? -13.387 3.111 17.784 1.00 65.06 596 GLY A C 1
ATOM 4535 O O . GLY A 1 596 ? -12.624 2.717 18.676 1.00 65.06 596 GLY A O 1
ATOM 4536 N N . SER A 1 597 ? -14.677 2.799 17.706 1.00 82.56 597 SER A N 1
ATOM 4537 C CA . SER A 1 597 ? -15.384 2.146 18.804 1.00 82.56 597 SER A CA 1
ATOM 4538 C C . SER A 1 597 ? -14.657 0.839 19.099 1.00 82.56 597 SER A C 1
ATOM 4540 O O . SER A 1 597 ? -14.298 0.177 18.141 1.00 82.56 597 SER A O 1
ATOM 4542 N N . PRO A 1 598 ? -14.268 0.541 20.354 1.00 90.94 598 PRO A N 1
ATOM 4543 C CA . PRO A 1 598 ? -13.183 -0.395 20.662 1.00 90.94 598 PRO A CA 1
ATOM 4544 C C . PRO A 1 598 ? -13.172 -1.640 19.769 1.00 90.94 598 PRO A C 1
ATOM 4546 O O . PRO A 1 598 ? -14.170 -2.356 19.705 1.00 90.94 598 PRO A O 1
ATOM 4549 N N . GLN A 1 599 ? -12.049 -1.880 19.095 1.00 91.56 599 GLN A N 1
ATOM 4550 C CA . GLN A 1 599 ? -11.897 -2.930 18.086 1.00 91.56 599 GLN A CA 1
ATOM 4551 C C . GLN A 1 599 ? -11.111 -4.119 18.649 1.00 91.56 599 GLN A C 1
ATOM 4553 O O . GLN A 1 599 ? -10.293 -3.978 19.565 1.00 91.56 599 GLN A O 1
ATOM 4558 N N . VAL A 1 600 ? -11.334 -5.308 18.085 1.00 92.38 600 VAL A N 1
ATOM 4559 C CA . VAL A 1 600 ? -10.520 -6.501 18.367 1.00 92.38 600 VAL A CA 1
ATOM 4560 C C . VAL A 1 600 ? -9.289 -6.484 17.460 1.00 92.38 600 VAL A C 1
ATOM 4562 O O . VAL A 1 600 ? -9.383 -6.767 16.273 1.00 92.38 600 VAL A O 1
ATOM 4565 N N . ALA A 1 601 ? -8.127 -6.182 18.035 1.00 86.88 601 ALA A N 1
ATOM 4566 C CA . ALA A 1 601 ? -6.849 -6.128 17.328 1.00 86.88 601 ALA A CA 1
ATOM 4567 C C . ALA A 1 601 ? -6.227 -7.517 17.081 1.00 86.88 601 ALA A C 1
ATOM 4569 O O . ALA A 1 601 ? -5.449 -7.682 16.146 1.00 86.88 601 ALA A O 1
ATOM 4570 N N . SER A 1 602 ? -6.529 -8.522 17.914 1.00 91.38 602 SER A N 1
ATOM 4571 C CA . SER A 1 602 ? -6.148 -9.920 17.644 1.00 91.38 602 SER A CA 1
ATOM 4572 C C . SER A 1 602 ? -6.958 -10.938 18.448 1.00 91.38 602 SER A C 1
ATOM 4574 O O . SER A 1 602 ? -7.467 -10.639 19.533 1.00 91.38 602 SER A O 1
ATOM 4576 N N . VAL A 1 603 ? -7.027 -12.170 17.935 1.00 93.56 603 VAL A N 1
ATOM 4577 C CA . VAL A 1 603 ? -7.580 -13.342 18.629 1.00 93.56 603 VAL A CA 1
ATOM 4578 C C . VAL A 1 603 ? -6.517 -14.438 18.677 1.00 93.56 603 VAL A C 1
ATOM 4580 O O . VAL A 1 603 ? -5.936 -14.786 17.655 1.00 93.56 603 VAL A O 1
ATOM 4583 N N . VAL A 1 604 ? -6.262 -14.993 19.862 1.00 91.94 604 VAL A N 1
ATOM 4584 C CA . VAL A 1 604 ? -5.276 -16.057 20.094 1.00 91.94 604 VAL A CA 1
ATOM 4585 C C . VAL A 1 604 ? -5.940 -17.216 20.831 1.00 91.94 604 VAL A C 1
ATOM 4587 O O . VAL A 1 604 ? -6.413 -17.071 21.960 1.00 91.94 604 VAL A O 1
ATOM 4590 N N . ARG A 1 605 ? -5.952 -18.386 20.196 1.00 93.38 605 ARG A N 1
ATOM 4591 C CA . ARG A 1 605 ? -6.426 -19.655 20.762 1.00 93.38 605 ARG A CA 1
ATOM 4592 C C . ARG A 1 605 ? -5.279 -20.397 21.454 1.00 93.38 605 ARG A C 1
ATOM 4594 O O . ARG A 1 605 ? -4.143 -20.275 21.017 1.00 93.38 605 ARG A O 1
ATOM 4601 N N . ASN A 1 606 ? -5.570 -21.123 22.537 1.00 91.50 606 ASN A N 1
ATOM 4602 C CA . ASN A 1 606 ? -4.632 -21.984 23.280 1.00 91.50 606 ASN A CA 1
ATOM 4603 C C . ASN A 1 606 ? -3.240 -21.344 23.512 1.00 91.50 606 ASN A C 1
ATOM 4605 O O . ASN A 1 606 ? -2.203 -21.960 23.320 1.00 91.50 606 ASN A O 1
ATOM 4609 N N . HIS A 1 607 ? -3.203 -20.060 23.889 1.00 86.69 607 HIS A N 1
ATOM 4610 C CA . HIS A 1 607 ? -1.966 -19.271 24.053 1.00 86.69 607 HIS A CA 1
ATOM 4611 C C . HIS A 1 607 ? -1.020 -19.190 22.830 1.00 86.69 607 HIS A C 1
ATOM 4613 O O . HIS A 1 607 ? 0.111 -18.727 22.986 1.00 86.69 607 HIS A O 1
ATOM 4619 N N . GLY A 1 608 ? -1.474 -19.571 21.634 1.00 83.56 608 GLY A N 1
ATOM 4620 C CA . GLY A 1 608 ? -0.645 -19.683 20.435 1.00 83.56 608 GLY A CA 1
ATOM 4621 C C . GLY A 1 608 ? 0.146 -20.991 20.364 1.00 83.56 608 GLY A C 1
ATOM 4622 O O . GLY A 1 608 ? 1.197 -21.015 19.727 1.00 83.56 608 GLY A O 1
ATOM 4623 N N . ASP A 1 609 ? -0.304 -22.051 21.045 1.00 81.88 609 ASP A N 1
ATOM 4624 C CA . ASP A 1 609 ? 0.200 -23.400 20.798 1.00 81.88 609 ASP A CA 1
ATOM 4625 C C . ASP A 1 609 ? -0.428 -24.042 19.552 1.00 81.88 609 ASP A C 1
ATOM 4627 O O . ASP A 1 609 ? -1.510 -23.673 19.093 1.00 81.88 609 ASP A O 1
ATOM 4631 N N . ASP A 1 610 ? 0.301 -25.005 18.995 1.00 83.50 610 ASP A N 1
ATOM 4632 C CA . ASP A 1 610 ? -0.060 -25.731 17.781 1.00 83.50 610 ASP A CA 1
ATOM 4633 C C . ASP A 1 610 ? -0.895 -26.978 18.126 1.00 83.50 610 ASP A C 1
ATOM 4635 O O . ASP A 1 610 ? -0.524 -28.116 17.838 1.00 83.50 610 ASP A O 1
ATOM 4639 N N . THR A 1 611 ? -1.999 -26.782 18.857 1.00 87.31 611 THR A N 1
ATOM 4640 C CA . THR A 1 611 ? -2.946 -27.855 19.196 1.00 87.31 611 THR A CA 1
ATOM 4641 C C . THR A 1 611 ? -4.341 -27.540 18.680 1.00 87.31 611 THR A C 1
ATOM 4643 O O . THR A 1 611 ? -4.899 -26.470 18.940 1.00 87.31 611 THR A O 1
ATOM 4646 N N . PHE A 1 612 ? -4.950 -28.486 17.958 1.00 93.75 612 PHE A N 1
ATOM 4647 C CA . PHE A 1 612 ? -6.288 -28.281 17.405 1.00 93.75 612 PHE A CA 1
ATOM 4648 C C . PHE A 1 612 ? -7.392 -29.137 18.043 1.00 93.75 612 PHE A C 1
ATOM 4650 O O . PHE A 1 612 ? -8.545 -28.724 17.955 1.00 93.75 612 PHE A O 1
ATOM 4657 N N . ASP A 1 613 ? -7.102 -30.199 18.808 1.00 94.12 613 ASP A N 1
ATOM 4658 C CA . ASP A 1 613 ? -8.140 -31.056 19.422 1.00 94.12 613 ASP A CA 1
ATOM 4659 C C . ASP A 1 613 ? -8.833 -30.505 20.682 1.00 94.12 613 ASP A C 1
ATOM 4661 O O . ASP A 1 613 ? -9.815 -31.086 21.152 1.00 94.12 613 ASP A O 1
ATOM 4665 N N . THR A 1 614 ? -8.356 -29.392 21.242 1.00 93.38 614 THR A N 1
ATOM 4666 C CA . THR A 1 614 ? -8.907 -28.784 22.464 1.00 93.38 614 THR A CA 1
ATOM 4667 C C . THR A 1 614 ? -9.231 -27.306 22.266 1.00 93.38 614 THR A C 1
ATOM 4669 O O . THR A 1 614 ? -8.637 -26.620 21.439 1.00 93.38 614 THR A O 1
ATOM 4672 N N . LEU A 1 615 ? -10.156 -26.766 23.059 1.00 95.38 615 LEU A N 1
ATOM 4673 C CA . LEU A 1 615 ? -10.204 -25.329 23.326 1.00 95.38 615 LEU A CA 1
ATOM 4674 C C . LEU A 1 615 ? -9.913 -25.156 24.814 1.00 95.38 615 LEU A C 1
ATOM 4676 O O . LEU A 1 615 ? -10.791 -25.389 25.642 1.00 95.38 615 LEU A O 1
ATOM 4680 N N . GLU A 1 616 ? -8.673 -24.814 25.153 1.00 94.25 616 GLU A N 1
ATOM 4681 C CA . GLU A 1 616 ? -8.270 -24.518 26.530 1.00 94.25 616 GLU A CA 1
ATOM 4682 C C . GLU A 1 616 ? -8.418 -23.028 26.824 1.00 94.25 616 GLU A C 1
ATOM 4684 O O . GLU A 1 616 ? -9.013 -22.661 27.837 1.00 94.25 616 GLU A O 1
ATOM 4689 N N . THR A 1 617 ? -7.951 -22.159 25.920 1.00 96.38 617 THR A N 1
ATOM 4690 C CA . THR A 1 617 ? -8.129 -20.707 26.050 1.00 96.38 617 THR A CA 1
ATOM 4691 C C . THR A 1 617 ? -8.499 -20.026 24.738 1.00 96.38 617 THR A C 1
ATOM 4693 O O . THR A 1 617 ? -8.129 -20.472 23.653 1.00 96.38 617 THR A O 1
ATOM 4696 N N . LEU A 1 618 ? -9.211 -18.905 24.854 1.00 97.31 618 LEU A N 1
ATOM 4697 C CA . LEU A 1 618 ? -9.387 -17.930 23.782 1.00 97.31 618 LEU A CA 1
ATOM 4698 C C . LEU A 1 618 ? -9.128 -16.538 24.362 1.00 97.31 618 LEU A C 1
ATOM 4700 O O . LEU A 1 618 ? -9.757 -16.131 25.344 1.00 97.31 618 LEU A O 1
ATOM 4704 N N . ALA A 1 619 ? -8.152 -15.838 23.795 1.00 96.56 619 ALA A N 1
ATOM 4705 C CA . ALA A 1 619 ? -7.714 -14.520 24.217 1.00 96.56 619 ALA A CA 1
ATOM 4706 C C . ALA A 1 619 ? -7.983 -13.498 23.111 1.00 96.56 619 ALA A C 1
ATOM 4708 O O . ALA A 1 619 ? -7.545 -13.684 21.983 1.00 96.56 619 ALA A O 1
ATOM 4709 N N . PHE A 1 620 ? -8.676 -12.418 23.451 1.00 96.88 620 PHE A N 1
ATOM 4710 C CA . PHE A 1 620 ? -8.966 -11.298 22.562 1.00 96.88 620 PHE A CA 1
ATOM 4711 C C . PHE A 1 620 ? -8.154 -10.098 23.042 1.00 96.88 620 PHE A C 1
ATOM 4713 O O . PHE A 1 620 ? -8.235 -9.735 24.220 1.00 96.88 620 PHE A O 1
ATOM 4720 N N . THR A 1 621 ? -7.369 -9.497 22.158 1.00 96.12 621 THR A N 1
ATOM 4721 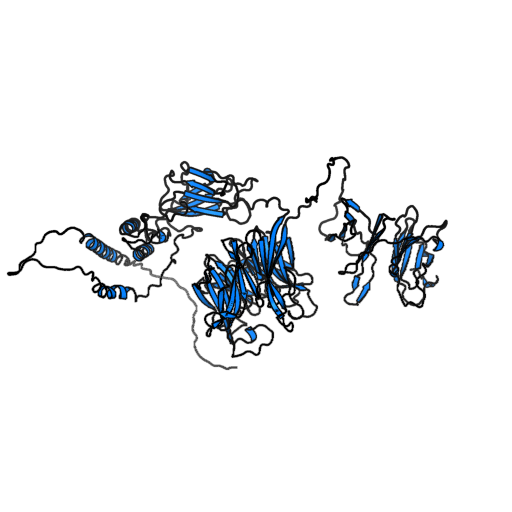C CA . THR A 1 621 ? -6.659 -8.241 22.424 1.00 96.12 621 THR A CA 1
ATOM 4722 C C . THR A 1 621 ? -7.457 -7.109 21.807 1.00 96.12 621 THR A C 1
ATOM 4724 O O . THR A 1 621 ? -7.757 -7.160 20.617 1.00 96.12 621 THR A O 1
ATOM 4727 N N . PHE A 1 622 ? -7.802 -6.099 22.599 1.00 94.69 622 PHE A N 1
ATOM 4728 C CA . PHE A 1 622 ? -8.441 -4.885 22.096 1.00 94.69 622 PHE A CA 1
ATOM 4729 C C . PHE A 1 622 ? -7.393 -3.820 21.767 1.00 94.69 622 PHE A C 1
ATOM 4731 O O . PHE A 1 622 ? -6.289 -3.830 22.312 1.00 94.69 622 PHE A O 1
ATOM 4738 N N . ASP A 1 623 ? -7.753 -2.868 20.916 1.00 90.75 623 ASP A N 1
ATOM 4739 C CA . ASP A 1 623 ? -6.922 -1.700 20.611 1.00 90.75 623 ASP A CA 1
ATOM 4740 C C . ASP A 1 623 ? -6.798 -0.707 21.794 1.00 90.75 623 ASP A C 1
ATOM 4742 O O . ASP A 1 623 ? -5.881 0.117 21.831 1.00 90.75 623 ASP A O 1
ATOM 4746 N N . ARG A 1 624 ? -7.699 -0.791 22.788 1.00 89.56 624 ARG A N 1
ATOM 4747 C CA . ARG A 1 624 ? -7.776 0.099 23.965 1.00 89.56 624 ARG A CA 1
ATOM 4748 C C . ARG A 1 624 ? -8.347 -0.581 25.226 1.00 89.56 624 ARG A C 1
ATOM 4750 O O . ARG A 1 624 ? -8.861 -1.696 25.177 1.00 89.56 624 ARG A O 1
ATOM 4757 N N . ASP A 1 625 ? -8.271 0.098 26.379 1.00 93.06 625 ASP A N 1
ATOM 4758 C CA . ASP A 1 625 ? -8.841 -0.388 27.654 1.00 93.06 625 ASP A CA 1
ATOM 4759 C C . ASP A 1 625 ? -10.382 -0.400 27.612 1.00 93.06 625 ASP A C 1
ATOM 4761 O O . ASP A 1 625 ? -11.015 0.633 27.372 1.00 93.06 625 ASP A O 1
ATOM 4765 N N . VAL A 1 626 ? -10.987 -1.559 27.887 1.00 95.44 626 VAL A N 1
ATOM 4766 C CA . VAL A 1 626 ? -12.437 -1.797 27.795 1.00 95.44 626 VAL A CA 1
ATOM 4767 C C . VAL A 1 626 ? -13.034 -2.398 29.072 1.00 95.44 626 VAL A C 1
ATOM 4769 O O . VAL A 1 626 ? -12.407 -3.136 29.836 1.00 95.44 626 VAL A O 1
ATOM 4772 N N . SER A 1 627 ? -14.310 -2.108 29.302 1.00 95.56 627 SER A N 1
ATOM 4773 C CA . SER A 1 627 ? -15.190 -2.860 30.188 1.00 95.56 627 SER A CA 1
ATOM 4774 C C . SER A 1 627 ? -15.670 -4.122 29.470 1.00 95.56 627 SER A C 1
ATOM 4776 O O . SER A 1 627 ? -16.638 -4.076 28.719 1.00 95.56 627 SER A O 1
ATOM 4778 N N . VAL A 1 628 ? -15.007 -5.248 29.736 1.00 96.62 628 VAL A N 1
ATOM 4779 C CA . VAL A 1 628 ? -15.321 -6.583 29.197 1.00 96.62 628 VAL A CA 1
ATOM 4780 C C . VAL A 1 628 ? -15.447 -7.603 30.338 1.00 96.62 628 VAL A C 1
ATOM 4782 O O . VAL A 1 628 ? -14.822 -7.456 31.394 1.00 96.62 628 VAL A O 1
ATOM 4785 N N . SER A 1 629 ? -16.291 -8.624 30.166 1.00 95.38 629 SER A N 1
ATOM 4786 C CA . SER A 1 629 ? -16.680 -9.563 31.228 1.00 95.38 629 SER A CA 1
ATOM 4787 C C . SER A 1 629 ? -16.713 -11.022 30.766 1.00 95.38 629 SER A C 1
ATOM 4789 O O . SER A 1 629 ? -16.825 -11.296 29.578 1.00 95.38 629 SER A O 1
ATOM 4791 N N . ALA A 1 630 ? -16.733 -11.973 31.707 1.00 94.50 630 ALA A N 1
ATOM 4792 C CA . ALA A 1 630 ? -16.912 -13.398 31.397 1.00 94.50 630 ALA A CA 1
ATOM 4793 C C . ALA A 1 630 ? -18.160 -13.671 30.532 1.00 94.50 630 ALA A C 1
ATOM 4795 O O . ALA A 1 630 ? -18.121 -14.505 29.634 1.00 94.50 630 ALA A O 1
ATOM 4796 N N . SER A 1 631 ? -19.244 -12.934 30.792 1.00 94.62 631 SER A N 1
ATOM 4797 C CA . SER A 1 631 ? -20.522 -12.990 30.073 1.00 94.62 631 SER A CA 1
ATOM 4798 C C . SER A 1 631 ? -20.550 -12.219 28.750 1.00 94.62 631 SER A C 1
ATOM 4800 O O . SER A 1 631 ? -21.578 -12.246 28.086 1.00 94.62 631 SER A O 1
ATOM 4802 N N . SER A 1 632 ? -19.466 -11.531 28.378 1.00 96.38 632 SER A N 1
ATOM 4803 C CA . SER A 1 632 ? -19.379 -10.794 27.112 1.00 96.38 632 SER A CA 1
ATOM 4804 C C . SER A 1 632 ? -19.097 -11.690 25.906 1.00 96.38 632 SER A C 1
ATOM 4806 O O . SER A 1 632 ? -19.251 -11.243 24.778 1.00 96.38 632 SER A O 1
ATOM 4808 N N . LEU A 1 633 ? -18.692 -12.943 26.137 1.00 97.31 633 LEU A N 1
ATOM 4809 C CA . LEU A 1 633 ? -18.481 -13.944 25.097 1.00 97.31 633 LEU A CA 1
ATOM 4810 C C . LEU A 1 633 ? -19.642 -14.939 25.070 1.00 97.31 633 LEU A C 1
ATOM 4812 O O . LEU A 1 633 ? -19.9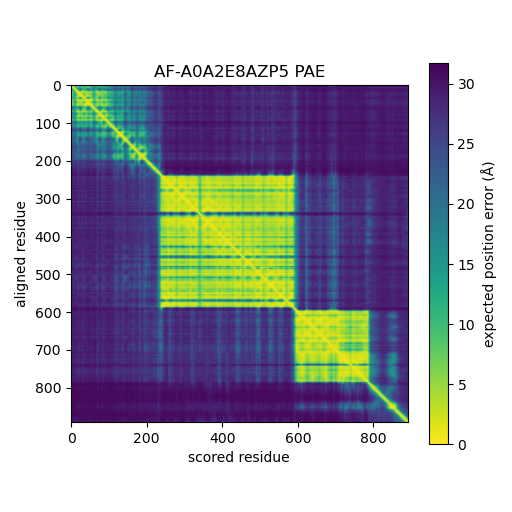92 -15.538 26.090 1.00 97.31 633 LEU A O 1
ATOM 4816 N N . LEU A 1 634 ? -20.168 -15.176 23.875 1.00 95.75 634 LEU A N 1
ATOM 4817 C CA . LEU A 1 634 ? -21.011 -16.314 23.537 1.00 95.75 634 LEU A CA 1
ATOM 4818 C C . LEU A 1 634 ? -20.180 -17.314 22.723 1.00 95.75 634 LEU A C 1
ATOM 4820 O O . LEU A 1 634 ? -19.370 -16.922 21.889 1.00 95.75 634 LEU A O 1
ATOM 4824 N N . LEU A 1 635 ? -20.396 -18.611 22.943 1.00 96.75 635 LEU A N 1
ATOM 4825 C CA . LEU A 1 635 ? -19.799 -19.682 22.142 1.00 96.75 635 LEU A CA 1
ATOM 4826 C C . LEU A 1 635 ? -20.919 -20.608 21.664 1.00 96.75 635 LEU A C 1
ATOM 4828 O O . LEU A 1 635 ? -21.712 -21.084 22.482 1.00 96.75 635 LEU A O 1
ATOM 4832 N N . ALA A 1 636 ? -21.003 -20.855 20.358 1.00 94.88 636 ALA A N 1
ATOM 4833 C CA . ALA A 1 636 ? -22.044 -21.686 19.757 1.00 94.88 636 ALA A CA 1
ATOM 4834 C C . ALA A 1 636 ? -21.457 -22.748 18.821 1.00 94.88 636 ALA A C 1
ATOM 4836 O O . ALA A 1 636 ? -20.684 -22.431 17.919 1.00 94.88 636 ALA A O 1
ATOM 4837 N N . ASP A 1 637 ? -21.867 -23.997 19.028 1.00 94.00 637 ASP A N 1
ATOM 4838 C CA . ASP A 1 637 ? -21.545 -25.157 18.197 1.00 94.00 637 ASP A CA 1
ATOM 4839 C C . ASP A 1 637 ? -22.339 -25.083 16.880 1.00 94.00 637 ASP A C 1
ATOM 4841 O O . ASP A 1 637 ? -23.568 -25.234 16.869 1.00 94.00 637 ASP A O 1
ATOM 4845 N N . ARG A 1 638 ? -21.649 -24.807 15.768 1.00 89.62 638 ARG A N 1
ATOM 4846 C CA . ARG A 1 638 ? -22.231 -24.709 14.419 1.00 89.62 638 ARG A CA 1
ATOM 4847 C C . ARG A 1 638 ? -22.610 -26.082 13.873 1.00 89.62 638 ARG A C 1
ATOM 4849 O O . ARG A 1 638 ? -23.678 -26.200 13.273 1.00 89.62 638 ARG A O 1
ATOM 4856 N N . THR A 1 639 ? -21.806 -27.110 14.142 1.00 88.06 639 THR A N 1
ATOM 4857 C CA . THR A 1 639 ? -22.070 -28.510 13.768 1.00 88.06 639 THR A CA 1
ATOM 4858 C C . THR A 1 639 ? -23.383 -29.011 14.388 1.00 88.06 639 THR A C 1
ATOM 4860 O O . THR A 1 639 ? -24.198 -29.650 13.720 1.00 88.06 639 THR A O 1
ATOM 4863 N N . ALA A 1 640 ? -23.670 -28.621 15.633 1.00 86.19 640 ALA A N 1
ATOM 4864 C CA . ALA A 1 640 ? -24.938 -28.836 16.330 1.00 86.19 640 ALA A CA 1
ATOM 4865 C C . ALA A 1 640 ? -26.009 -27.760 16.028 1.00 86.19 640 ALA A C 1
ATOM 4867 O O . ALA A 1 640 ? -26.923 -27.544 16.832 1.00 86.19 640 ALA A O 1
ATOM 4868 N N . GLY A 1 641 ? -25.927 -27.081 14.879 1.00 82.75 641 GLY A N 1
ATOM 4869 C CA . GLY A 1 641 ? -26.954 -26.160 14.381 1.00 82.75 641 GLY A CA 1
ATOM 4870 C C . GLY A 1 641 ? -27.023 -24.806 15.096 1.00 82.75 641 GLY A C 1
ATOM 4871 O O . GLY A 1 641 ? -28.098 -24.210 15.154 1.00 82.75 641 GLY A O 1
ATOM 4872 N N . GLY A 1 642 ? -25.908 -24.331 15.657 1.00 85.62 642 GLY A N 1
ATOM 4873 C CA . GLY A 1 642 ? -25.836 -23.102 16.454 1.00 85.62 642 GLY A CA 1
ATOM 4874 C C . GLY A 1 642 ? -26.237 -23.305 17.919 1.00 85.62 642 GLY A C 1
ATOM 4875 O O . GLY A 1 642 ? -26.819 -22.405 18.523 1.00 85.62 642 GLY A O 1
ATOM 4876 N N . THR A 1 643 ? -25.976 -24.483 18.494 1.00 92.38 643 THR A N 1
ATOM 4877 C CA . THR A 1 643 ? -26.316 -24.779 19.896 1.00 92.38 643 THR A CA 1
ATOM 4878 C C . THR A 1 643 ? -25.350 -24.046 20.844 1.00 92.38 643 THR A C 1
ATOM 4880 O O . THR A 1 643 ? -24.145 -24.279 20.756 1.00 92.38 643 THR A O 1
ATOM 4883 N N . PRO A 1 644 ? -25.825 -23.185 21.769 1.00 93.62 644 PRO A N 1
ATOM 4884 C CA . PRO A 1 644 ? -24.944 -22.480 22.703 1.00 93.62 644 PRO A CA 1
ATOM 4885 C C . PRO A 1 644 ? -24.260 -23.420 23.705 1.00 93.62 644 PRO A C 1
ATOM 4887 O O . PRO A 1 644 ? -24.899 -24.314 24.266 1.00 93.62 644 PRO A O 1
ATOM 4890 N N . VAL A 1 645 ? -22.978 -23.171 23.973 1.00 95.50 645 VAL A N 1
ATOM 4891 C CA . VAL A 1 645 ? -22.172 -23.874 24.982 1.00 95.50 645 VAL A CA 1
ATOM 4892 C C . VAL A 1 645 ? -22.429 -23.275 26.373 1.00 95.50 645 VAL A C 1
ATOM 4894 O O . VAL A 1 645 ? -22.573 -22.062 26.527 1.00 95.50 645 VAL A O 1
ATOM 4897 N N . ASP A 1 646 ? -22.478 -24.114 27.412 1.00 94.12 646 ASP A N 1
ATOM 4898 C CA . ASP A 1 646 ? -22.671 -23.664 28.798 1.00 94.12 646 ASP A CA 1
ATOM 4899 C C . ASP A 1 646 ? -21.361 -23.117 29.398 1.00 94.12 646 ASP A C 1
ATOM 4901 O O . ASP A 1 646 ? -20.584 -23.831 30.035 1.00 94.12 646 ASP A O 1
ATOM 4905 N N . LEU A 1 647 ? -21.130 -21.816 29.212 1.00 94.69 647 LEU A N 1
ATOM 4906 C CA . LEU A 1 647 ? -19.951 -21.113 29.727 1.00 94.69 647 LEU A CA 1
ATOM 4907 C C . LEU A 1 647 ? -20.004 -20.806 31.240 1.00 94.69 647 LEU A C 1
ATOM 4909 O O . LEU A 1 647 ? -19.139 -20.092 31.740 1.00 94.69 647 LEU A O 1
ATOM 4913 N N . THR A 1 648 ? -20.951 -21.348 32.022 1.00 92.19 648 THR A N 1
ATOM 4914 C CA . THR A 1 648 ? -21.027 -21.073 33.480 1.00 92.19 648 THR A CA 1
ATOM 4915 C C . THR A 1 648 ? -19.808 -21.532 34.287 1.00 92.19 648 THR A C 1
ATOM 4917 O O . THR A 1 648 ? -19.649 -21.112 35.434 1.00 92.19 648 THR A O 1
ATOM 4920 N N . SER A 1 649 ? -18.953 -22.378 33.704 1.00 93.75 649 SER A N 1
ATOM 4921 C CA . SER A 1 649 ? -17.703 -22.865 34.308 1.00 93.75 649 SER A CA 1
ATOM 4922 C C . SER A 1 649 ? -16.436 -22.274 33.668 1.00 93.75 649 SER A C 1
ATOM 4924 O O . SER A 1 649 ? -15.338 -22.734 33.978 1.00 93.75 649 SER A O 1
ATOM 4926 N N . VAL A 1 650 ? -16.570 -21.264 32.795 1.00 96.38 650 VAL A N 1
ATOM 4927 C CA . VAL A 1 650 ? -15.429 -20.557 32.191 1.00 96.38 650 VAL A CA 1
ATOM 4928 C C . VAL A 1 650 ? -14.724 -19.691 33.242 1.00 96.38 650 VAL A C 1
ATOM 4930 O O . VAL A 1 650 ? -15.372 -19.002 34.036 1.00 96.38 650 VAL A O 1
ATOM 4933 N N . THR A 1 651 ? -13.393 -19.705 33.256 1.00 97.19 651 THR A N 1
ATOM 4934 C CA . THR A 1 651 ? -12.599 -18.749 34.042 1.00 97.19 651 THR A CA 1
ATOM 4935 C C . THR A 1 651 ? -12.257 -17.552 33.159 1.00 97.19 651 THR A C 1
ATOM 4937 O O . THR A 1 651 ? -11.968 -17.708 31.980 1.00 97.19 651 THR A O 1
ATOM 4940 N N . PHE A 1 652 ? -12.321 -16.338 33.706 1.00 97.50 652 PHE A N 1
ATOM 4941 C CA . PHE A 1 652 ? -12.133 -15.103 32.943 1.00 97.50 652 PHE A CA 1
ATOM 4942 C C . PHE A 1 652 ? -11.100 -14.193 33.601 1.00 97.50 652 PHE A C 1
ATOM 4944 O O . PHE A 1 652 ? -11.144 -13.968 34.814 1.00 97.50 652 PHE A O 1
ATOM 4951 N N . ASN A 1 653 ? -10.206 -13.627 32.792 1.00 96.81 653 ASN A N 1
ATOM 4952 C CA . ASN A 1 653 ? -9.212 -12.655 33.228 1.00 96.81 653 ASN A CA 1
ATOM 4953 C C . ASN A 1 653 ? -8.997 -11.574 32.159 1.00 96.81 653 ASN A C 1
ATOM 4955 O O . ASN A 1 653 ? -8.535 -11.883 31.064 1.00 96.81 653 ASN A O 1
ATOM 4959 N N . TYR A 1 654 ? -9.201 -10.305 32.519 1.00 96.94 654 TYR A N 1
ATOM 4960 C CA . TYR A 1 654 ? -8.829 -9.153 31.692 1.00 96.94 654 TYR A CA 1
ATOM 4961 C C . TYR A 1 654 ? -7.554 -8.480 32.222 1.00 96.94 654 TYR A C 1
ATOM 4963 O O . TYR A 1 654 ? -7.466 -8.192 33.418 1.00 96.94 654 TYR A O 1
ATOM 4971 N N . ARG A 1 655 ? -6.568 -8.236 31.349 1.00 92.31 655 ARG A N 1
ATOM 4972 C CA . ARG A 1 655 ? -5.333 -7.490 31.652 1.00 92.31 655 ARG A CA 1
ATOM 4973 C C . ARG A 1 655 ? -5.383 -6.126 30.980 1.00 92.31 655 ARG A C 1
ATOM 4975 O O . ARG A 1 655 ? -5.397 -6.046 29.756 1.00 92.31 655 ARG A O 1
ATOM 4982 N N . ARG A 1 656 ? -5.365 -5.058 31.778 1.00 90.06 656 ARG A N 1
ATOM 4983 C CA . ARG A 1 656 ? -5.411 -3.673 31.274 1.00 90.06 656 ARG A CA 1
ATOM 4984 C C . ARG A 1 656 ? -4.069 -3.194 30.735 1.00 90.06 656 ARG A C 1
ATOM 4986 O O . ARG A 1 656 ? -4.011 -2.250 29.967 1.00 90.06 656 ARG A O 1
ATOM 4993 N N . GLU A 1 657 ? -2.990 -3.852 31.141 1.00 85.50 657 GLU A N 1
ATOM 4994 C CA . GLU A 1 657 ? -1.619 -3.556 30.732 1.00 85.50 657 GLU A CA 1
ATOM 4995 C C . GLU A 1 657 ? -1.311 -4.017 29.298 1.00 85.50 657 GLU A C 1
ATOM 4997 O O . GLU A 1 657 ? -0.311 -3.597 28.728 1.00 85.50 657 GLU A O 1
ATOM 5002 N N . THR A 1 658 ? -2.147 -4.899 28.740 1.00 84.69 658 THR A N 1
ATOM 5003 C CA . THR A 1 658 ? -2.013 -5.475 27.389 1.00 84.69 658 THR A CA 1
ATOM 5004 C C . THR A 1 658 ? -3.346 -5.506 26.630 1.00 84.69 658 THR A C 1
ATOM 5006 O O . THR A 1 658 ? -3.450 -6.182 25.615 1.00 84.69 658 THR A O 1
ATOM 5009 N N . PHE A 1 659 ? -4.384 -4.858 27.174 1.00 96.19 659 PHE A N 1
ATOM 5010 C CA . PHE A 1 659 ? -5.778 -4.887 26.705 1.00 96.19 659 PHE A CA 1
ATOM 5011 C C . PHE A 1 659 ? -6.322 -6.290 26.358 1.00 96.19 659 PHE A C 1
ATOM 5013 O O . PHE A 1 659 ? -7.200 -6.430 25.510 1.00 96.19 659 PHE A O 1
ATOM 5020 N N . THR A 1 660 ? -5.835 -7.346 27.020 1.00 95.75 660 THR A N 1
ATOM 5021 C CA . THR A 1 660 ? -6.157 -8.741 26.667 1.00 95.75 660 THR A CA 1
ATOM 5022 C C . THR A 1 660 ? -7.221 -9.332 27.588 1.00 95.75 660 THR A C 1
ATOM 5024 O O . THR A 1 660 ? -7.004 -9.450 28.799 1.00 95.75 660 THR A O 1
ATOM 5027 N N . ALA A 1 661 ? -8.350 -9.764 27.027 1.00 97.38 661 ALA A N 1
ATOM 5028 C CA . ALA A 1 661 ? -9.375 -10.555 27.706 1.00 97.38 661 ALA A CA 1
ATOM 5029 C C . ALA A 1 661 ? -9.201 -12.038 27.381 1.00 97.38 661 ALA A C 1
ATOM 5031 O O . ALA A 1 661 ? -9.289 -12.434 26.225 1.00 97.38 661 ALA A O 1
ATOM 5032 N N . THR A 1 662 ? -8.960 -12.866 28.396 1.00 97.81 662 THR A N 1
ATOM 5033 C CA . THR A 1 662 ? -8.790 -14.315 28.243 1.00 97.81 662 THR A CA 1
ATOM 5034 C C . THR A 1 662 ? -9.939 -15.061 28.905 1.00 97.81 662 THR A C 1
ATOM 5036 O O . THR A 1 662 ? -10.200 -14.876 30.099 1.00 97.81 662 THR A O 1
ATOM 5039 N N . TRP A 1 663 ? -10.568 -15.945 28.134 1.00 98.19 663 TRP A N 1
ATOM 5040 C CA . TRP A 1 663 ? -11.471 -16.984 28.609 1.00 98.19 663 TRP A CA 1
ATOM 5041 C C . TRP A 1 663 ? -10.717 -18.316 28.651 1.00 98.19 663 TRP A C 1
ATOM 5043 O O . TRP A 1 663 ? -10.066 -18.697 27.681 1.00 98.19 663 TRP A O 1
ATOM 5053 N N . ASP A 1 664 ? -10.797 -18.996 29.789 1.00 97.12 664 ASP A N 1
ATOM 5054 C CA . ASP A 1 664 ? -10.234 -20.315 30.075 1.00 97.12 664 ASP A CA 1
ATOM 5055 C C . ASP A 1 664 ? -11.388 -21.316 30.201 1.00 97.12 664 ASP A C 1
ATOM 5057 O O . ASP A 1 664 ? -12.240 -21.227 31.094 1.00 97.12 664 ASP A O 1
ATOM 5061 N N . PHE A 1 665 ? -11.416 -22.247 29.252 1.00 96.88 665 PHE A N 1
ATOM 5062 C CA . PHE A 1 665 ? -12.458 -23.241 29.039 1.00 96.88 665 PHE A CA 1
ATOM 5063 C C . PHE A 1 665 ? -12.101 -24.604 29.644 1.00 96.88 665 PHE A C 1
ATOM 5065 O O . PHE A 1 665 ? -12.898 -25.531 29.529 1.00 96.88 665 PHE A O 1
ATOM 5072 N N . THR A 1 666 ? -10.972 -24.751 30.348 1.00 93.62 666 THR A N 1
ATOM 5073 C CA . THR A 1 666 ? -10.550 -26.042 30.935 1.00 93.62 666 THR A CA 1
ATOM 5074 C C . THR A 1 666 ? -11.547 -26.604 31.964 1.00 93.62 666 THR A C 1
ATOM 5076 O O . THR A 1 666 ? -11.554 -27.804 32.249 1.00 93.62 666 THR A O 1
ATOM 5079 N N . GLY A 1 667 ? -12.424 -25.751 32.511 1.00 90.06 667 GLY A N 1
ATOM 5080 C CA . GLY A 1 667 ? -13.559 -26.128 33.363 1.00 90.06 667 GLY A CA 1
ATOM 5081 C C . GLY A 1 667 ? -14.900 -26.333 32.638 1.00 90.06 667 GLY A C 1
ATOM 5082 O O . GLY A 1 667 ? -15.864 -26.759 33.277 1.00 90.06 667 GLY A O 1
ATOM 5083 N N . VAL A 1 668 ? -14.997 -26.026 31.342 1.00 94.19 668 VAL A N 1
ATOM 5084 C CA . VAL A 1 668 ? -16.233 -26.079 30.541 1.00 94.19 668 VAL A CA 1
ATOM 5085 C C . VAL A 1 668 ? -16.433 -27.482 29.962 1.00 94.19 668 VAL A C 1
ATOM 5087 O O . VAL A 1 668 ? -15.511 -28.109 29.451 1.00 94.19 668 VAL A O 1
ATOM 5090 N N . ALA A 1 669 ? -17.663 -27.991 30.034 1.00 90.00 669 ALA A N 1
ATOM 5091 C CA . ALA A 1 669 ? -18.026 -29.303 29.506 1.00 90.00 669 ALA A CA 1
ATOM 5092 C C . ALA A 1 669 ? -18.857 -29.175 28.222 1.00 90.00 669 ALA A C 1
ATOM 5094 O O . ALA A 1 669 ? -19.717 -28.304 28.121 1.00 90.00 669 ALA A O 1
ATOM 5095 N N . GLY A 1 670 ? -18.659 -30.099 27.277 1.00 84.75 670 GLY A N 1
ATOM 5096 C CA . GLY A 1 670 ? -19.432 -30.154 26.029 1.00 84.75 670 GLY A CA 1
ATOM 5097 C C . GLY A 1 670 ? -18.781 -29.469 24.826 1.00 84.75 670 GLY A C 1
ATOM 5098 O O . GLY A 1 670 ? -19.408 -29.415 23.775 1.00 84.75 670 GLY A O 1
ATOM 5099 N N . ILE A 1 671 ? -17.538 -29.000 24.959 1.00 94.00 671 ILE A N 1
ATOM 5100 C CA . ILE A 1 671 ? -16.676 -28.693 23.812 1.00 94.00 671 ILE A CA 1
ATOM 5101 C C . ILE A 1 671 ? -16.038 -30.011 23.334 1.00 94.00 671 ILE A C 1
ATOM 5103 O O . ILE A 1 671 ? -15.649 -30.843 24.159 1.00 94.00 671 ILE A O 1
ATOM 5107 N N . GLY A 1 672 ? -15.975 -30.224 22.022 1.00 93.44 672 GLY A N 1
ATOM 5108 C CA . GLY A 1 672 ? -15.406 -31.408 21.369 1.00 93.44 672 GLY A CA 1
ATOM 5109 C C . GLY A 1 672 ? -15.195 -31.147 19.876 1.00 93.44 672 GLY A C 1
ATOM 5110 O O . GLY A 1 672 ? -15.308 -30.005 19.456 1.00 93.44 672 GLY A O 1
ATOM 5111 N N . ALA A 1 673 ? -14.894 -32.176 19.080 1.00 95.12 673 ALA A N 1
ATOM 5112 C CA . ALA A 1 673 ? -14.580 -31.998 17.659 1.00 95.12 673 ALA A CA 1
ATOM 5113 C C . ALA A 1 673 ? -15.793 -31.475 16.850 1.00 95.12 673 ALA A C 1
ATOM 5115 O O . ALA A 1 673 ? -16.743 -32.227 16.612 1.00 95.12 673 ALA A O 1
ATOM 5116 N N . ALA A 1 674 ? -15.776 -30.185 16.496 1.00 95.50 674 ALA A N 1
ATOM 5117 C CA . ALA A 1 674 ? -16.859 -29.435 15.852 1.00 95.50 674 ALA A CA 1
ATOM 5118 C C . ALA A 1 674 ? -16.406 -28.012 15.466 1.00 95.50 674 ALA A C 1
ATOM 5120 O O . ALA A 1 674 ? -15.474 -27.456 16.056 1.00 95.50 674 ALA A O 1
ATOM 5121 N N . PHE A 1 675 ? -17.126 -27.381 14.532 1.00 95.50 675 PHE A N 1
ATOM 5122 C CA . PHE A 1 675 ? -16.997 -25.944 14.275 1.00 95.50 675 PHE A CA 1
ATOM 5123 C C . PHE A 1 675 ? -17.721 -25.132 15.351 1.00 95.50 675 PHE A C 1
ATOM 5125 O O . PHE A 1 675 ? -18.901 -25.360 15.629 1.00 95.50 675 PHE A O 1
ATOM 5132 N N . TYR A 1 676 ? -17.057 -24.110 15.884 1.00 95.81 676 TYR A N 1
ATOM 5133 C CA . TYR A 1 676 ? -17.628 -23.154 16.829 1.00 95.81 676 TYR A CA 1
ATOM 5134 C C . TYR A 1 676 ? -17.579 -21.731 16.278 1.00 95.81 676 TYR A C 1
ATOM 5136 O O . TYR A 1 676 ? -16.687 -21.365 15.517 1.00 95.81 676 TYR A O 1
ATOM 5144 N N . THR A 1 677 ? -18.515 -20.890 16.714 1.00 94.94 677 THR A N 1
ATOM 5145 C CA . THR A 1 677 ? -18.359 -19.433 16.624 1.00 94.94 677 THR A CA 1
ATOM 5146 C C . THR A 1 677 ? -18.303 -18.842 18.017 1.00 94.94 677 THR A C 1
ATOM 5148 O O . THR A 1 677 ? -19.216 -19.048 18.821 1.00 94.94 677 THR A O 1
ATOM 5151 N N . ALA A 1 678 ? -17.230 -18.104 18.267 1.00 96.19 678 ALA A N 1
ATOM 5152 C CA . ALA A 1 678 ? -17.081 -17.183 19.374 1.00 96.19 678 ALA A CA 1
ATOM 5153 C C . ALA A 1 678 ? -17.619 -15.810 18.947 1.00 96.19 678 ALA A C 1
ATOM 5155 O O . ALA A 1 678 ? -17.203 -15.282 17.918 1.00 96.19 678 ALA A O 1
ATOM 5156 N N . VAL A 1 679 ? -18.542 -15.244 19.724 1.00 95.81 679 VAL A N 1
ATOM 5157 C CA . VAL A 1 679 ? -19.142 -13.926 19.466 1.00 95.81 679 VAL A CA 1
ATOM 5158 C C . VAL A 1 679 ? -18.973 -13.041 20.694 1.00 95.81 679 VAL A C 1
ATOM 5160 O O . VAL A 1 679 ? -19.416 -13.427 21.778 1.00 95.81 679 VAL A O 1
ATOM 5163 N N . LEU A 1 680 ? -18.351 -11.871 20.541 1.00 96.62 680 LEU A N 1
ATOM 5164 C CA . LEU A 1 680 ? -18.355 -10.841 21.579 1.00 96.62 680 LEU A CA 1
ATOM 5165 C C . LEU A 1 680 ? -19.598 -9.961 21.414 1.00 96.62 680 LEU A C 1
ATOM 5167 O O . LEU A 1 680 ? -19.731 -9.268 20.410 1.00 96.62 680 LEU A O 1
ATOM 5171 N N . ASP A 1 681 ? -20.482 -9.993 22.414 1.00 91.88 681 ASP A N 1
ATOM 5172 C CA . ASP A 1 681 ? -21.715 -9.198 22.464 1.00 91.88 681 ASP A CA 1
ATOM 5173 C C . ASP A 1 681 ? -21.360 -7.711 22.631 1.00 91.88 681 ASP A C 1
ATOM 5175 O O . ASP A 1 681 ? -20.902 -7.280 23.700 1.00 91.88 681 ASP A O 1
ATOM 5179 N N . THR A 1 682 ? -21.588 -6.925 21.582 1.00 85.19 682 THR A N 1
ATOM 5180 C CA . THR A 1 682 ? -21.284 -5.487 21.503 1.00 85.19 682 THR A CA 1
ATOM 5181 C C . THR A 1 682 ? -21.987 -4.662 22.583 1.00 85.19 682 THR A C 1
ATOM 5183 O O . THR A 1 682 ? -21.425 -3.706 23.117 1.00 85.19 682 THR A O 1
ATOM 5186 N N . SER A 1 683 ? -23.173 -5.088 23.037 1.00 79.75 683 SER A N 1
ATOM 5187 C CA . SER A 1 683 ? -23.905 -4.428 24.128 1.00 79.75 683 SER A CA 1
ATOM 5188 C C . SER A 1 683 ? -23.272 -4.641 25.511 1.00 79.75 683 SER A C 1
ATOM 5190 O O . SER A 1 683 ? -23.698 -4.029 26.497 1.00 79.75 683 SER A O 1
ATOM 5192 N N . SER A 1 684 ? -22.249 -5.496 25.589 1.00 89.88 684 SER A N 1
ATOM 5193 C CA . SER A 1 684 ? -21.548 -5.887 26.814 1.00 89.88 684 SER A CA 1
ATOM 5194 C C . SER A 1 684 ? -20.066 -5.490 26.858 1.00 89.88 684 SER A C 1
ATOM 5196 O O . SER A 1 684 ? -19.423 -5.708 27.891 1.00 89.88 684 SER A O 1
ATOM 5198 N N . VAL A 1 685 ? -19.527 -4.940 25.764 1.00 95.38 685 VAL A N 1
ATOM 5199 C CA . VAL A 1 685 ? -18.137 -4.482 25.638 1.00 95.38 685 VAL A CA 1
ATOM 5200 C C . VAL A 1 685 ? -18.149 -2.998 25.293 1.00 95.38 685 VAL A C 1
ATOM 5202 O O . VAL A 1 685 ? -18.631 -2.612 24.236 1.00 95.38 685 VAL A O 1
ATOM 5205 N N . THR A 1 686 ? -17.629 -2.158 26.191 1.00 93.69 686 THR A N 1
ATOM 5206 C CA . THR A 1 686 ? -17.521 -0.707 25.955 1.00 93.69 686 THR A CA 1
ATOM 5207 C C . THR A 1 686 ? -16.173 -0.165 26.403 1.00 93.69 686 THR A C 1
ATOM 5209 O O . THR A 1 686 ? -15.572 -0.705 27.329 1.00 93.69 686 THR A O 1
ATOM 5212 N N . ASP A 1 687 ? -15.722 0.952 25.843 1.00 90.56 687 ASP A N 1
ATOM 5213 C CA . ASP A 1 687 ? -14.550 1.676 26.352 1.00 90.56 687 ASP A CA 1
ATOM 5214 C C . ASP A 1 687 ? -14.853 2.444 27.665 1.00 90.56 687 ASP A C 1
ATOM 5216 O O . ASP A 1 687 ? -15.898 2.271 28.305 1.00 90.56 687 ASP A O 1
ATOM 5220 N N . SER A 1 688 ? -13.922 3.307 28.091 1.00 85.50 688 SER A N 1
ATOM 5221 C CA . SER A 1 688 ? -14.089 4.166 29.276 1.00 85.50 688 SER A CA 1
ATOM 5222 C C . SER A 1 688 ? -14.992 5.394 29.060 1.00 85.50 688 SER A C 1
ATOM 5224 O O . SER A 1 688 ? -15.358 6.069 30.026 1.00 85.50 688 SER A O 1
ATOM 5226 N N . GLN A 1 689 ? -15.349 5.681 27.809 1.00 81.44 689 GLN A N 1
ATOM 5227 C CA . GLN A 1 689 ? -16.174 6.796 27.354 1.00 81.44 689 GLN A CA 1
ATOM 5228 C C . GLN A 1 689 ? -17.648 6.370 27.195 1.00 81.44 689 GLN A C 1
ATOM 5230 O O . GLN A 1 689 ? -18.542 7.213 27.287 1.00 81.44 689 GLN A O 1
ATOM 5235 N N . GLY A 1 690 ? -17.900 5.066 27.044 1.00 87.00 690 GLY A N 1
ATOM 5236 C CA . GLY A 1 690 ? -19.212 4.447 26.859 1.00 87.00 690 GLY A CA 1
ATOM 5237 C C . GLY A 1 690 ? -19.525 4.058 25.412 1.00 87.00 690 GLY A C 1
ATOM 5238 O O . GLY A 1 690 ? -20.684 3.754 25.130 1.00 87.00 690 GLY A O 1
ATOM 5239 N N . ASN A 1 691 ? -18.540 4.067 24.510 1.00 87.31 691 ASN A N 1
ATOM 5240 C CA . ASN A 1 691 ? -18.714 3.596 23.134 1.00 87.31 691 ASN A CA 1
ATOM 5241 C C . ASN A 1 691 ? -18.722 2.054 23.116 1.00 87.31 691 ASN A C 1
ATOM 5243 O O . ASN A 1 691 ? -17.874 1.467 23.796 1.00 87.31 691 ASN A O 1
ATOM 5247 N N . PRO A 1 692 ? -19.660 1.402 22.401 1.00 92.12 692 PRO A N 1
ATOM 5248 C CA . PRO A 1 692 ? -19.734 -0.059 22.274 1.00 92.12 692 PRO A CA 1
ATOM 5249 C C . PRO A 1 692 ? -18.602 -0.621 21.399 1.00 92.12 692 PRO A C 1
ATOM 5251 O O . PRO A 1 692 ? -17.795 0.139 20.880 1.00 92.12 692 PRO A O 1
ATOM 5254 N N . LEU A 1 693 ? -18.537 -1.940 21.231 1.00 93.69 693 LEU A N 1
ATOM 5255 C CA . LEU A 1 693 ? -17.606 -2.607 20.313 1.00 93.69 693 LEU A CA 1
ATOM 5256 C C . LEU A 1 693 ? -17.901 -2.249 18.840 1.00 93.69 693 LEU A C 1
ATOM 5258 O O . LEU A 1 693 ? -19.063 -2.260 18.422 1.00 93.69 693 LEU A O 1
ATOM 5262 N N . ASP A 1 694 ? -16.858 -1.989 18.055 1.00 90.94 694 ASP A N 1
ATOM 5263 C CA . ASP A 1 694 ? -16.888 -2.105 16.589 1.00 90.94 694 ASP A CA 1
ATOM 5264 C C . ASP A 1 694 ? -16.440 -3.531 16.230 1.00 90.94 694 ASP A C 1
ATOM 5266 O O . ASP A 1 694 ? -15.263 -3.891 16.349 1.00 90.94 694 ASP A O 1
ATOM 5270 N N . GLY A 1 695 ? -17.413 -4.386 15.911 1.00 86.31 695 GLY A N 1
ATOM 5271 C CA . GLY A 1 695 ? -17.197 -5.814 15.685 1.00 86.31 695 GLY A CA 1
ATOM 5272 C C . GLY A 1 695 ? -16.788 -6.186 14.261 1.00 86.31 695 GLY A C 1
ATOM 5273 O O . GLY A 1 695 ? -16.336 -7.311 14.044 1.00 86.31 695 GLY A O 1
ATOM 5274 N N . ASN A 1 696 ? -16.942 -5.266 13.308 1.00 82.06 696 ASN A N 1
ATOM 5275 C CA . ASN A 1 696 ? -16.659 -5.446 11.881 1.00 82.06 696 ASN A CA 1
ATOM 5276 C C . ASN A 1 696 ? -15.570 -4.495 11.346 1.00 82.06 696 ASN A C 1
ATOM 5278 O O . ASN A 1 696 ? -15.246 -4.556 10.164 1.00 82.06 696 ASN A O 1
ATOM 5282 N N . ALA A 1 697 ? -14.991 -3.667 12.218 1.00 76.31 697 ALA A N 1
ATOM 5283 C CA . ALA A 1 697 ? -13.930 -2.699 11.953 1.00 76.31 697 ALA A CA 1
ATOM 5284 C C . ALA A 1 697 ? -14.274 -1.607 10.916 1.00 76.31 697 ALA A C 1
ATOM 5286 O O . ALA A 1 697 ? -13.370 -1.069 10.275 1.00 76.31 697 ALA A O 1
ATOM 5287 N N . ASP A 1 698 ? -15.556 -1.246 10.754 1.00 71.31 698 ASP A N 1
ATOM 5288 C CA . ASP A 1 698 ? -15.976 -0.212 9.785 1.00 71.31 698 ASP A CA 1
ATOM 5289 C C . ASP A 1 698 ? -15.900 1.233 10.320 1.00 71.31 698 ASP A C 1
ATOM 5291 O O . ASP A 1 698 ? -16.106 2.194 9.572 1.00 71.31 698 ASP A O 1
ATOM 5295 N N . GLY A 1 699 ? -15.558 1.393 11.602 1.00 72.62 699 GLY A N 1
ATOM 5296 C CA . GLY A 1 699 ? -15.472 2.663 12.317 1.00 72.62 699 GLY A CA 1
ATOM 5297 C C . GLY A 1 699 ? -16.701 2.974 13.179 1.00 72.62 699 GLY A C 1
ATOM 5298 O O . GLY A 1 699 ? -16.614 3.842 14.058 1.00 72.62 699 GLY A O 1
ATOM 5299 N N . ALA A 1 700 ? -17.828 2.283 12.984 1.00 76.50 700 ALA A N 1
ATOM 5300 C CA . ALA A 1 700 ? -19.039 2.445 13.781 1.00 76.50 700 ALA A CA 1
ATOM 5301 C C . ALA A 1 700 ? -19.141 1.401 14.908 1.00 76.50 700 ALA A C 1
ATOM 5303 O O . ALA A 1 700 ? -19.067 0.195 14.708 1.00 76.50 700 ALA A O 1
ATOM 5304 N N . GLY A 1 701 ? -19.383 1.873 16.131 1.00 83.69 701 GLY A N 1
ATOM 5305 C CA . GLY A 1 701 ? -19.673 0.995 17.262 1.00 83.69 701 GLY A CA 1
ATOM 5306 C C . GLY A 1 701 ? -21.134 0.561 17.304 1.00 83.69 701 GLY A C 1
ATOM 5307 O O . GLY A 1 701 ? -22.037 1.403 17.246 1.00 83.69 701 GLY A O 1
ATOM 5308 N N . GLY A 1 702 ? -21.369 -0.729 17.542 1.00 85.94 702 GLY A N 1
ATOM 5309 C CA . GLY A 1 702 ? -22.713 -1.289 17.712 1.00 85.94 702 GLY A CA 1
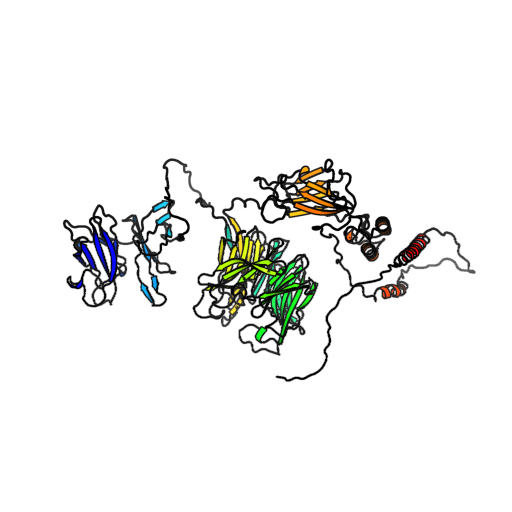ATOM 5310 C C . GLY A 1 702 ? -22.917 -2.695 17.152 1.00 85.94 702 GLY A C 1
ATOM 5311 O O . GLY A 1 702 ? -24.019 -3.224 17.305 1.00 85.94 702 GLY A O 1
ATOM 5312 N N . ASP A 1 703 ? -21.880 -3.290 16.563 1.00 89.12 703 ASP A N 1
ATOM 5313 C CA . ASP A 1 703 ? -21.926 -4.592 15.898 1.00 89.12 703 ASP A CA 1
ATOM 5314 C C . ASP A 1 703 ? -21.066 -5.640 16.628 1.00 89.12 703 ASP A C 1
ATOM 5316 O O . ASP A 1 703 ? -20.057 -5.321 17.260 1.00 89.12 703 ASP A O 1
ATOM 5320 N N . ASP A 1 704 ? -21.514 -6.899 16.602 1.00 92.31 704 ASP A N 1
ATOM 5321 C CA . ASP A 1 704 ? -20.893 -8.022 17.319 1.00 92.31 704 ASP A CA 1
ATOM 5322 C C . ASP A 1 704 ? -19.640 -8.536 16.587 1.00 92.31 704 ASP A C 1
ATOM 5324 O O . ASP A 1 704 ? -19.707 -8.891 15.409 1.00 92.31 704 ASP A O 1
ATOM 5328 N N . PHE A 1 705 ? -18.515 -8.694 17.293 1.00 94.56 705 PHE A N 1
ATOM 5329 C CA . PHE A 1 705 ? -17.338 -9.363 16.720 1.00 94.56 705 PHE A CA 1
ATOM 5330 C C . PHE A 1 705 ? -17.558 -10.879 16.682 1.00 94.56 705 PHE A C 1
ATOM 5332 O O . PHE A 1 705 ? -17.835 -11.488 17.718 1.00 94.56 705 PHE A O 1
ATOM 5339 N N . SER A 1 706 ? -17.387 -11.506 15.515 1.00 93.62 706 SER A N 1
ATOM 5340 C CA . SER A 1 706 ? -17.646 -12.935 15.286 1.00 93.62 706 SER A CA 1
ATOM 5341 C C . SER A 1 706 ? -16.424 -13.653 14.709 1.00 93.62 706 SER A C 1
ATOM 5343 O O . SER A 1 706 ? -16.079 -13.457 13.548 1.00 93.62 706 SER A O 1
ATOM 5345 N N . HIS A 1 707 ? -15.844 -14.579 15.474 1.00 93.44 707 HIS A N 1
ATOM 5346 C CA . HIS A 1 707 ? -14.720 -15.423 15.058 1.00 93.44 707 HIS A CA 1
ATOM 5347 C C . HIS A 1 707 ? -15.141 -16.899 14.979 1.00 93.44 707 HIS A C 1
ATOM 5349 O O . HIS A 1 707 ? -15.710 -17.447 15.930 1.00 93.44 707 HIS A O 1
ATOM 5355 N N . VAL A 1 708 ? -14.868 -17.555 13.848 1.00 93.50 708 VAL A N 1
ATOM 5356 C CA . VAL A 1 708 ? -15.109 -18.993 13.651 1.00 93.50 708 VAL A CA 1
ATOM 5357 C C . VAL A 1 708 ? -13.816 -19.765 13.902 1.00 93.50 708 VAL A C 1
ATOM 5359 O O . VAL A 1 708 ? -12.760 -19.384 13.407 1.00 93.50 708 VAL A O 1
ATOM 5362 N N . LEU A 1 709 ? -13.907 -20.871 14.640 1.00 93.88 709 LEU A N 1
ATOM 5363 C CA . LEU A 1 709 ? -12.794 -21.786 14.887 1.00 93.88 709 LEU A CA 1
ATOM 5364 C C . LEU A 1 709 ? -13.247 -23.242 14.758 1.00 93.88 709 LEU A C 1
ATOM 5366 O O . LEU A 1 709 ? -14.399 -23.570 15.055 1.00 93.88 709 LEU A O 1
ATOM 5370 N N . LEU A 1 710 ? -12.327 -24.121 14.370 1.00 95.31 710 LEU A N 1
ATOM 5371 C CA . LEU A 1 710 ? -12.497 -25.566 14.466 1.00 95.31 710 LEU A CA 1
ATOM 5372 C C . LEU A 1 710 ? -11.839 -26.061 15.759 1.00 95.31 710 LEU A C 1
ATOM 5374 O O . LEU A 1 710 ? -10.710 -25.688 16.081 1.00 95.31 710 LEU A O 1
ATOM 5378 N N . VAL A 1 711 ? -12.547 -26.910 16.501 1.00 96.19 711 VAL A N 1
ATOM 5379 C CA . VAL A 1 711 ? -11.901 -27.877 17.394 1.00 96.19 711 VAL A CA 1
ATOM 5380 C C . VAL A 1 711 ? -11.818 -29.168 16.594 1.00 96.19 711 VAL A C 1
ATOM 5382 O O . VAL A 1 711 ? -12.849 -29.710 16.195 1.00 96.19 711 VAL A O 1
ATOM 5385 N N . ALA A 1 712 ? -10.601 -29.607 16.305 1.00 95.62 712 ALA A N 1
ATOM 5386 C CA . ALA A 1 712 ? -10.330 -30.643 15.327 1.00 95.62 712 ALA A CA 1
ATOM 5387 C C . ALA A 1 712 ? -10.488 -32.061 15.894 1.00 95.62 712 ALA A C 1
ATOM 5389 O O . ALA A 1 712 ? -10.338 -32.308 17.095 1.00 95.62 712 ALA A O 1
ATOM 5390 N N . ALA A 1 713 ? -10.743 -33.031 15.022 1.00 96.06 713 ALA A N 1
ATOM 5391 C CA . ALA A 1 713 ? -10.555 -34.437 15.351 1.00 96.06 713 ALA A CA 1
ATOM 5392 C C . ALA A 1 713 ? -9.061 -34.792 15.250 1.00 96.06 713 ALA A C 1
ATOM 5394 O O . ALA A 1 713 ? -8.400 -34.425 14.287 1.00 96.06 713 ALA A O 1
ATOM 5395 N N . ARG A 1 714 ? -8.511 -35.549 16.212 1.00 95.50 714 ARG A N 1
ATOM 5396 C CA . ARG A 1 714 ? -7.120 -36.045 16.130 1.00 95.50 714 ARG A CA 1
ATOM 5397 C C . ARG A 1 714 ? -6.949 -36.943 14.903 1.00 95.50 714 ARG A C 1
ATOM 5399 O O . ARG A 1 714 ? -7.385 -38.096 14.925 1.00 95.50 714 ARG A O 1
ATOM 5406 N N . GLY A 1 715 ? -6.342 -36.406 13.852 1.00 94.75 715 GLY A N 1
ATOM 5407 C CA . GLY A 1 715 ? -6.349 -36.993 12.516 1.00 94.75 715 GLY A CA 1
ATOM 5408 C C . GLY A 1 715 ? -6.481 -35.965 11.396 1.00 94.75 715 GLY A C 1
ATOM 5409 O O . GLY A 1 715 ? -5.948 -36.224 10.331 1.00 94.75 715 GLY A O 1
ATOM 5410 N N . ASP A 1 716 ? -7.155 -34.846 11.661 1.00 96.00 716 ASP A N 1
ATOM 5411 C CA . ASP A 1 716 ? -7.406 -33.715 10.757 1.00 96.00 716 ASP A CA 1
ATOM 5412 C C . ASP A 1 716 ? -6.220 -32.738 10.834 1.00 96.00 716 ASP A C 1
ATOM 5414 O O . ASP A 1 716 ? -6.061 -32.064 11.848 1.00 96.00 716 ASP A O 1
ATOM 5418 N N . SER A 1 717 ? -5.333 -32.733 9.840 1.00 94.12 717 SER A N 1
ATOM 5419 C CA . SER A 1 717 ? -4.038 -32.025 9.824 1.00 94.12 717 SER A CA 1
ATOM 5420 C C . SER A 1 717 ? -4.027 -30.734 9.017 1.00 94.12 717 SER A C 1
ATOM 5422 O O . SER A 1 717 ? -3.266 -29.839 9.377 1.00 94.12 717 SER A O 1
ATOM 5424 N N . ASP A 1 718 ? -4.848 -30.606 7.972 1.00 91.19 718 ASP A N 1
ATOM 5425 C CA . ASP A 1 718 ? -5.101 -29.314 7.315 1.00 91.19 718 ASP A CA 1
ATOM 5426 C C . ASP A 1 718 ? -6.219 -28.507 8.016 1.00 91.19 718 ASP A C 1
ATOM 5428 O O . ASP A 1 718 ? -6.334 -27.295 7.812 1.00 91.19 718 ASP A O 1
ATOM 5432 N N . VAL A 1 719 ? -6.902 -29.124 8.992 1.00 93.44 719 VAL A N 1
ATOM 5433 C CA . VAL A 1 719 ? -7.844 -28.497 9.938 1.00 93.44 719 VAL A CA 1
ATOM 5434 C C . VAL A 1 719 ? -9.115 -28.036 9.207 1.00 93.44 719 VAL A C 1
ATOM 5436 O O . VAL A 1 719 ? -9.646 -26.951 9.448 1.00 93.44 719 VAL A O 1
ATOM 5439 N N . ASP A 1 720 ? -9.611 -28.875 8.290 1.00 91.12 720 ASP A N 1
ATOM 5440 C CA . ASP A 1 720 ? -10.703 -28.554 7.357 1.00 91.12 720 ASP A CA 1
ATOM 5441 C C . ASP A 1 720 ? -12.108 -28.954 7.854 1.00 91.12 720 ASP A C 1
ATOM 5443 O O . ASP A 1 720 ? -13.117 -28.396 7.398 1.00 91.12 720 ASP A O 1
ATOM 5447 N N . GLY A 1 721 ? -12.183 -29.846 8.851 1.00 94.00 721 GLY A N 1
ATOM 5448 C CA . GLY A 1 721 ? -13.429 -30.384 9.403 1.00 94.00 721 GLY A CA 1
ATOM 5449 C C . GLY A 1 721 ? -13.729 -31.839 9.024 1.00 94.00 721 GLY A C 1
ATOM 5450 O O . GLY A 1 721 ? -14.794 -32.356 9.414 1.00 94.00 721 GLY A O 1
ATOM 5451 N N . ASP A 1 722 ? -12.835 -32.511 8.296 1.00 94.19 722 ASP A N 1
ATOM 5452 C CA . ASP A 1 722 ? -12.884 -33.941 7.988 1.00 94.19 722 ASP A CA 1
ATOM 5453 C C . ASP A 1 722 ? -11.565 -34.697 8.296 1.00 94.19 722 ASP A C 1
ATOM 5455 O O . ASP A 1 722 ? -10.714 -34.187 9.015 1.00 94.19 722 ASP A O 1
ATOM 5459 N N . VAL A 1 723 ? -11.488 -35.998 8.003 1.00 96.25 723 VAL A N 1
ATOM 5460 C CA . VAL A 1 723 ? -10.258 -36.794 8.172 1.00 96.25 723 VAL A CA 1
ATOM 5461 C C . VAL A 1 723 ? -10.169 -37.771 6.996 1.00 96.25 723 VAL A C 1
ATOM 5463 O O . VAL A 1 723 ? -10.854 -38.809 7.014 1.00 96.25 723 VAL A O 1
ATOM 5466 N N . ASP A 1 724 ? -9.341 -37.477 5.989 1.00 94.56 724 ASP A N 1
ATOM 5467 C CA . ASP A 1 724 ? -9.305 -38.217 4.717 1.00 94.56 724 ASP A CA 1
ATOM 5468 C C . ASP A 1 724 ? -7.903 -38.667 4.242 1.00 94.56 724 ASP A C 1
ATOM 5470 O O . ASP A 1 724 ? -7.044 -39.118 5.009 1.00 94.56 724 ASP A O 1
ATOM 5474 N N . LEU A 1 725 ? -7.717 -38.743 2.923 1.00 93.56 725 LEU A N 1
ATOM 5475 C CA . LEU A 1 725 ? -6.473 -39.049 2.255 1.00 93.56 725 LEU A CA 1
ATOM 5476 C C . LEU A 1 725 ? -5.497 -37.862 2.233 1.00 93.56 725 LEU A C 1
ATOM 5478 O O . LEU A 1 725 ? -4.311 -38.136 2.060 1.00 93.56 725 LEU A O 1
ATOM 5482 N N . SER A 1 726 ? -5.940 -36.609 2.397 1.00 93.00 726 SER A N 1
ATOM 5483 C CA . SER A 1 726 ? -5.077 -35.431 2.568 1.00 93.00 726 SER A CA 1
ATOM 5484 C C . SER A 1 726 ? -4.185 -35.635 3.789 1.00 93.00 726 SER A C 1
ATOM 5486 O O . SER A 1 726 ? -2.977 -35.843 3.640 1.00 93.00 726 SER A O 1
ATOM 5488 N N . ASP A 1 727 ? -4.794 -35.812 4.963 1.00 95.31 727 ASP A N 1
ATOM 5489 C CA . ASP A 1 727 ? -4.090 -36.059 6.226 1.00 95.31 727 ASP A CA 1
ATOM 5490 C C . ASP A 1 727 ? -3.197 -37.280 6.187 1.00 95.31 727 ASP A C 1
ATOM 5492 O O . ASP A 1 727 ? -2.067 -37.289 6.680 1.00 95.31 727 ASP A O 1
ATOM 5496 N N . LEU A 1 728 ? -3.708 -38.349 5.578 1.00 94.81 728 LEU A N 1
ATOM 5497 C CA . LEU A 1 728 ? -2.970 -39.591 5.476 1.00 94.81 728 LEU A CA 1
ATOM 5498 C C . LEU A 1 728 ? -1.710 -39.407 4.618 1.00 94.81 728 LEU A C 1
ATOM 5500 O O . LEU A 1 728 ? -0.696 -40.051 4.890 1.00 94.81 728 LEU A O 1
ATOM 5504 N N . ASN A 1 729 ? -1.741 -38.522 3.615 1.00 93.69 729 ASN A N 1
ATOM 5505 C CA . ASN A 1 729 ? -0.558 -38.142 2.847 1.00 93.69 729 ASN A CA 1
ATOM 5506 C C . ASN A 1 729 ? 0.369 -37.215 3.652 1.00 93.69 729 ASN A C 1
ATOM 5508 O O . ASN A 1 729 ? 1.576 -37.459 3.632 1.00 93.69 729 ASN A O 1
ATOM 5512 N N . THR A 1 730 ? -0.158 -36.225 4.383 1.00 93.62 730 THR A N 1
ATOM 5513 C CA . THR A 1 730 ? 0.611 -35.322 5.267 1.00 93.62 730 THR A CA 1
ATOM 5514 C C . THR A 1 730 ? 1.399 -36.113 6.313 1.00 93.62 730 THR A C 1
ATOM 5516 O O . THR A 1 730 ? 2.633 -36.055 6.357 1.00 93.62 730 THR A O 1
ATOM 5519 N N . LEU A 1 731 ? 0.712 -36.981 7.060 1.00 93.56 731 LEU A N 1
ATOM 5520 C CA . LEU A 1 731 ? 1.316 -37.880 8.040 1.00 93.56 731 LEU A CA 1
ATOM 5521 C C . LEU A 1 731 ? 2.348 -38.816 7.393 1.00 93.56 731 LEU A C 1
ATOM 5523 O O . LEU A 1 731 ? 3.434 -39.003 7.942 1.00 93.56 731 LEU A O 1
ATOM 5527 N N . PHE A 1 732 ? 2.072 -39.393 6.214 1.00 91.62 732 PHE A N 1
ATOM 5528 C CA . PHE A 1 732 ? 3.052 -40.253 5.531 1.00 91.62 732 PHE A CA 1
ATOM 5529 C C . PHE A 1 732 ? 4.259 -39.494 4.960 1.00 91.62 732 PHE A C 1
ATOM 5531 O O . PHE A 1 732 ? 5.334 -40.093 4.859 1.00 91.62 732 PHE A O 1
ATOM 5538 N N . ALA A 1 733 ? 4.123 -38.216 4.603 1.00 90.31 733 ALA A N 1
ATOM 5539 C CA . ALA A 1 733 ? 5.239 -37.374 4.175 1.00 90.31 733 ALA A CA 1
ATOM 5540 C C . ALA A 1 733 ? 6.175 -37.041 5.351 1.00 90.31 733 ALA A C 1
ATOM 5542 O O . ALA A 1 733 ? 7.400 -37.008 5.183 1.00 90.31 733 ALA A O 1
ATOM 5543 N N . ASN A 1 734 ? 5.615 -36.856 6.551 1.00 90.06 734 ASN A N 1
ATOM 5544 C CA . ASN A 1 734 ? 6.369 -36.461 7.739 1.00 90.06 734 ASN A CA 1
ATOM 5545 C C . ASN A 1 734 ? 6.807 -37.600 8.666 1.00 90.06 734 ASN A C 1
ATOM 5547 O O . ASN A 1 734 ? 7.702 -37.361 9.475 1.00 90.06 734 ASN A O 1
ATOM 5551 N N . PHE A 1 735 ? 6.277 -38.816 8.500 1.00 91.50 735 PHE A N 1
ATOM 5552 C CA . PHE A 1 735 ? 6.505 -40.000 9.344 1.00 91.50 735 PHE A CA 1
ATOM 5553 C C . PHE A 1 735 ? 7.983 -40.259 9.719 1.00 91.50 735 PHE A C 1
ATOM 5555 O O . PHE A 1 735 ? 8.766 -40.817 8.937 1.00 91.50 735 PHE A O 1
ATOM 5562 N N . LYS A 1 736 ? 8.371 -39.889 10.946 1.00 87.25 736 LYS A N 1
ATOM 5563 C CA . LYS A 1 736 ? 9.755 -39.911 11.464 1.00 87.25 736 LYS A CA 1
ATOM 5564 C C . LYS A 1 736 ? 9.797 -40.366 12.944 1.00 87.25 736 LYS A C 1
ATOM 5566 O O . LYS A 1 736 ? 10.292 -39.603 13.770 1.00 87.25 736 LYS A O 1
ATOM 5571 N N . PRO A 1 737 ? 9.445 -41.632 13.272 1.00 83.94 737 PRO A N 1
ATOM 5572 C CA . PRO A 1 737 ? 9.348 -42.190 14.645 1.00 83.94 737 PRO A CA 1
ATOM 5573 C C . PRO A 1 737 ? 10.695 -42.414 15.376 1.00 83.94 737 PRO A C 1
ATOM 5575 O O . PRO A 1 737 ? 10.880 -43.375 16.131 1.00 83.94 737 PRO A O 1
ATOM 5578 N N . LEU A 1 738 ? 11.707 -41.619 15.024 1.00 78.81 738 LEU A N 1
ATOM 5579 C CA . LEU A 1 738 ? 13.076 -41.569 15.553 1.00 78.81 738 LEU A CA 1
ATOM 5580 C C . LEU A 1 738 ? 13.664 -40.146 15.378 1.00 78.81 738 LEU A C 1
ATOM 5582 O O . LEU A 1 738 ? 14.888 -39.988 15.312 1.00 78.81 738 LEU A O 1
ATOM 5586 N N . GLY A 1 739 ? 12.811 -39.138 15.177 1.00 60.31 739 GLY A N 1
ATOM 5587 C CA . GLY A 1 739 ? 13.188 -37.798 14.740 1.00 60.31 739 GLY A CA 1
ATOM 5588 C C . GLY A 1 739 ? 13.814 -36.935 15.836 1.00 60.31 739 GLY A C 1
ATOM 5589 O O . GLY A 1 739 ? 13.783 -37.249 17.022 1.00 60.31 739 GLY A O 1
ATOM 5590 N N . THR A 1 740 ? 14.398 -35.809 15.420 1.00 56.22 740 THR A N 1
ATOM 5591 C CA . THR A 1 740 ? 14.728 -34.677 16.312 1.00 56.22 740 THR A CA 1
ATOM 5592 C C . THR A 1 740 ? 14.343 -33.330 15.689 1.00 56.22 740 THR A C 1
ATOM 5594 O O . THR A 1 740 ? 14.862 -32.289 16.085 1.00 56.22 740 THR A O 1
ATOM 5597 N N . SER A 1 741 ? 13.497 -33.360 14.662 1.00 57.56 741 SER A N 1
ATOM 5598 C CA . SER A 1 741 ? 12.752 -32.212 14.153 1.00 57.56 741 SER A CA 1
ATOM 5599 C C . SER A 1 741 ? 11.418 -32.218 14.883 1.00 57.56 741 SER A C 1
ATOM 5601 O O . SER A 1 741 ? 10.717 -33.220 14.758 1.00 57.56 741 SER A O 1
ATOM 5603 N N . ALA A 1 742 ? 11.106 -31.157 15.628 1.00 73.00 742 ALA A N 1
ATOM 5604 C CA . ALA A 1 742 ? 9.771 -30.988 16.184 1.00 73.00 742 ALA A CA 1
ATOM 5605 C C . ALA A 1 742 ? 8.785 -30.894 15.014 1.00 73.00 742 ALA A C 1
ATOM 5607 O O . ALA A 1 742 ? 8.941 -30.005 14.178 1.00 73.00 742 ALA A O 1
ATOM 5608 N N . HIS A 1 743 ? 7.866 -31.852 14.934 1.00 84.81 743 HIS A N 1
ATOM 5609 C CA . HIS A 1 743 ? 6.706 -31.802 14.047 1.00 84.81 743 HIS A CA 1
ATOM 5610 C C . HIS A 1 743 ? 5.499 -31.398 14.878 1.00 84.81 743 HIS A C 1
ATOM 5612 O O . HIS A 1 743 ? 5.317 -31.900 15.990 1.00 84.81 743 HIS A O 1
ATOM 5618 N N . GLY A 1 744 ? 4.732 -30.462 14.345 1.00 88.56 744 GLY A N 1
ATOM 5619 C CA . GLY A 1 744 ? 3.501 -29.962 14.920 1.00 88.56 744 GLY A CA 1
ATOM 5620 C C . GLY A 1 744 ? 2.269 -30.703 14.411 1.00 88.56 744 GLY A C 1
ATOM 5621 O O . GLY A 1 744 ? 2.349 -31.743 13.744 1.00 88.56 744 GLY A O 1
ATOM 5622 N N . TRP A 1 745 ? 1.109 -30.136 14.709 1.00 93.06 745 TRP A N 1
ATOM 5623 C CA . TRP A 1 745 ? -0.184 -30.633 14.270 1.00 93.06 745 TRP A CA 1
ATOM 5624 C C . TRP A 1 745 ? -0.324 -30.568 12.746 1.00 93.06 745 TRP A C 1
ATOM 5626 O O . TRP A 1 745 ? -0.697 -31.571 12.136 1.00 93.06 745 TRP A O 1
ATOM 5636 N N . CYS A 1 746 ? 0.061 -29.448 12.118 1.00 92.62 746 CYS A N 1
ATOM 5637 C CA . CYS A 1 746 ? 0.003 -29.294 10.658 1.00 92.62 746 CYS A CA 1
ATOM 5638 C C . CYS A 1 746 ? 0.913 -30.288 9.900 1.00 92.62 746 CYS A C 1
ATOM 5640 O O . CYS A 1 746 ? 0.692 -30.559 8.722 1.00 92.62 746 CYS A O 1
ATOM 5642 N N . GLU A 1 747 ? 1.931 -30.869 10.551 1.00 91.62 747 GLU A N 1
ATOM 5643 C CA . GLU A 1 747 ? 2.744 -31.948 9.970 1.00 91.62 747 GLU A CA 1
ATOM 5644 C C . GLU A 1 747 ? 2.212 -33.363 10.261 1.00 91.62 747 GLU A C 1
ATOM 5646 O O . GLU A 1 747 ? 2.732 -34.333 9.697 1.00 91.62 747 GLU A O 1
ATOM 5651 N N . GLY A 1 748 ? 1.174 -33.495 11.093 1.00 92.62 748 GLY A N 1
ATOM 5652 C CA . GLY A 1 748 ? 0.535 -34.760 11.460 1.00 92.62 748 GLY A CA 1
ATOM 5653 C C . GLY A 1 748 ? 0.941 -35.336 12.823 1.00 92.62 748 GLY A C 1
ATOM 5654 O O . GLY A 1 748 ? 0.818 -36.548 13.001 1.00 92.62 748 GLY A O 1
ATOM 5655 N N . SER A 1 749 ? 1.431 -34.521 13.769 1.00 92.31 749 SER A N 1
ATOM 5656 C CA . SER A 1 749 ? 1.611 -34.922 15.178 1.00 92.31 749 SER A CA 1
ATOM 5657 C C . SER A 1 749 ? 0.327 -34.649 15.975 1.00 92.31 749 SER A C 1
ATOM 5659 O O . SER A 1 749 ? -0.015 -33.507 16.278 1.00 92.31 749 SER A O 1
ATOM 5661 N N . PHE A 1 750 ? -0.411 -35.705 16.319 1.00 94.00 750 PHE A N 1
ATOM 5662 C CA . PHE A 1 750 ? -1.745 -35.645 16.930 1.00 94.00 750 PHE A CA 1
ATOM 5663 C C . PHE A 1 750 ? -1.773 -36.034 18.416 1.00 94.00 750 PHE A C 1
ATOM 5665 O O . PHE A 1 750 ? -2.852 -36.073 19.022 1.00 94.00 750 PHE A O 1
ATOM 5672 N N . ASP A 1 751 ? -0.628 -36.340 19.038 1.00 89.25 751 ASP A N 1
ATOM 5673 C CA . ASP A 1 751 ? -0.516 -36.407 20.504 1.00 89.25 751 ASP A CA 1
ATOM 5674 C C . ASP A 1 751 ? 0.530 -35.507 21.172 1.00 89.25 751 ASP A C 1
ATOM 5676 O O . ASP A 1 751 ? 0.578 -35.477 22.406 1.00 89.25 751 ASP A O 1
ATOM 5680 N N . ASN A 1 752 ? 1.197 -34.648 20.390 1.00 84.56 752 ASN A N 1
ATOM 5681 C CA . ASN A 1 752 ? 2.064 -33.566 20.874 1.00 84.56 752 ASN A CA 1
ATOM 5682 C C . ASN A 1 752 ? 3.252 -34.081 21.721 1.00 84.56 752 ASN A C 1
ATOM 5684 O O . ASN A 1 752 ? 3.629 -33.488 22.736 1.00 84.56 752 ASN A O 1
ATOM 5688 N N . ASP A 1 753 ? 3.846 -35.211 21.312 1.00 86.88 753 ASP A N 1
ATOM 5689 C CA . ASP A 1 753 ? 5.150 -35.669 21.816 1.00 86.88 753 ASP A CA 1
ATOM 5690 C C . ASP A 1 753 ? 6.345 -35.107 21.009 1.00 86.88 753 ASP A C 1
ATOM 5692 O O . ASP A 1 753 ? 7.464 -35.024 21.533 1.00 86.88 753 ASP A O 1
ATOM 5696 N N . GLY A 1 754 ? 6.072 -34.608 19.796 1.00 84.94 754 GLY A N 1
ATOM 5697 C CA . GLY A 1 754 ? 6.985 -33.840 18.952 1.00 84.94 754 GLY A CA 1
ATOM 5698 C C . GLY A 1 754 ? 7.593 -34.595 17.766 1.00 84.94 754 GLY A C 1
ATOM 5699 O O . GLY A 1 754 ? 8.403 -33.994 17.053 1.00 84.94 754 GLY A O 1
ATOM 5700 N N . ASP A 1 755 ? 7.246 -35.866 17.526 1.00 88.88 755 ASP A N 1
ATOM 5701 C CA . ASP A 1 755 ? 7.491 -36.515 16.228 1.00 88.88 755 ASP A CA 1
ATOM 5702 C C . ASP A 1 755 ? 6.197 -37.008 15.534 1.00 88.88 755 ASP A C 1
ATOM 5704 O O . ASP A 1 755 ? 5.110 -36.518 15.841 1.00 88.88 755 ASP A O 1
ATOM 5708 N N . VAL A 1 756 ? 6.321 -37.839 14.492 1.00 93.06 756 VAL A N 1
ATOM 5709 C CA . VAL A 1 756 ? 5.191 -38.351 13.693 1.00 93.06 756 VAL A CA 1
ATOM 5710 C C . VAL A 1 756 ? 5.367 -39.860 13.552 1.00 93.06 756 VAL A C 1
ATOM 5712 O O . VAL A 1 756 ? 6.250 -40.343 12.827 1.00 93.06 756 VAL A O 1
ATOM 5715 N N . ASP A 1 757 ? 4.525 -40.596 14.268 1.00 93.62 757 ASP A N 1
ATOM 5716 C CA . ASP A 1 757 ? 4.707 -41.986 14.667 1.00 93.62 757 ASP A CA 1
ATOM 5717 C C . ASP A 1 757 ? 3.470 -42.853 14.342 1.00 93.62 757 ASP A C 1
ATOM 5719 O O . ASP A 1 757 ? 2.450 -42.441 13.781 1.00 93.62 757 ASP A O 1
ATOM 5723 N N . LEU A 1 758 ? 3.560 -44.145 14.663 1.00 94.81 758 LEU A N 1
ATOM 5724 C CA . LEU A 1 758 ? 2.423 -45.053 14.649 1.00 94.81 758 LEU A CA 1
ATOM 5725 C C . LEU A 1 758 ? 1.285 -44.600 15.588 1.00 94.81 758 LEU A C 1
ATOM 5727 O O . LEU A 1 758 ? 0.147 -45.011 15.366 1.00 94.81 758 LEU A O 1
ATOM 5731 N N . SER A 1 759 ? 1.563 -43.809 16.626 1.00 94.88 759 SER A N 1
ATOM 5732 C CA . SER A 1 759 ? 0.575 -43.265 17.568 1.00 94.88 759 SER A CA 1
ATOM 5733 C C . SER A 1 759 ? -0.373 -42.284 16.875 1.00 94.88 759 SER A C 1
ATOM 5735 O O . SER A 1 759 ? -1.585 -42.503 16.910 1.00 94.88 759 SER A O 1
ATOM 5737 N N . ASP A 1 760 ? 0.161 -41.340 16.104 1.00 95.50 760 ASP A N 1
ATOM 5738 C CA . ASP A 1 760 ? -0.591 -40.398 15.261 1.00 95.50 760 ASP A CA 1
ATOM 5739 C C . ASP A 1 760 ? -1.415 -41.117 14.197 1.00 95.50 760 ASP A C 1
ATOM 5741 O O . ASP A 1 760 ? -2.609 -40.861 14.030 1.00 95.50 760 ASP A O 1
ATOM 5745 N N . TYR A 1 761 ? -0.822 -42.129 13.553 1.00 96.00 761 TYR A N 1
ATOM 5746 C CA . TYR A 1 761 ? -1.554 -42.971 12.607 1.00 96.00 761 TYR A CA 1
ATOM 5747 C C . TYR A 1 761 ? -2.742 -43.687 13.274 1.00 96.00 761 TYR A C 1
ATOM 5749 O O . TYR A 1 761 ? -3.783 -43.872 12.643 1.00 96.00 761 TYR A O 1
ATOM 5757 N N . ASN A 1 762 ? -2.625 -44.097 14.545 1.00 95.81 762 ASN A N 1
ATOM 5758 C CA . ASN A 1 762 ? -3.752 -44.688 15.273 1.00 95.81 762 ASN A CA 1
ATOM 5759 C C . ASN A 1 762 ? -4.828 -43.646 15.619 1.00 95.81 762 ASN A C 1
ATOM 5761 O O . ASN A 1 762 ? -5.999 -44.020 15.667 1.00 95.81 762 ASN A O 1
ATOM 5765 N N . TRP A 1 763 ? -4.472 -42.377 15.844 1.00 95.44 763 TRP A N 1
ATOM 5766 C CA . TRP A 1 763 ? -5.453 -41.302 16.004 1.00 95.44 763 TRP A CA 1
ATOM 5767 C C . TRP A 1 763 ? -6.241 -41.099 14.708 1.00 95.44 763 TRP A C 1
ATOM 5769 O O . TRP A 1 763 ? -7.436 -41.414 14.688 1.00 95.44 763 TRP A O 1
ATOM 5779 N N . LEU A 1 764 ? -5.554 -40.759 13.613 1.00 95.75 764 LEU A N 1
ATOM 5780 C CA . LEU A 1 764 ? -6.133 -40.577 12.275 1.00 95.75 764 LEU A CA 1
ATOM 5781 C C . LEU A 1 764 ? -7.013 -41.771 11.876 1.00 95.75 764 LEU A C 1
ATOM 5783 O O . LEU A 1 764 ? -8.200 -41.617 11.591 1.00 95.75 764 LEU A O 1
ATOM 5787 N N . ALA A 1 765 ? -6.492 -42.999 11.973 1.00 95.31 765 ALA A N 1
ATOM 5788 C CA . ALA A 1 765 ? -7.234 -44.208 11.609 1.00 95.31 765 ALA A CA 1
ATOM 5789 C C . ALA A 1 765 ? -8.441 -44.529 12.522 1.00 95.31 765 ALA A C 1
ATOM 5791 O O . ALA A 1 765 ? -9.222 -45.426 12.190 1.00 95.31 765 ALA A O 1
ATOM 5792 N N . THR A 1 766 ? -8.613 -43.843 13.661 1.00 95.12 766 THR A N 1
ATOM 5793 C CA . THR A 1 766 ? -9.837 -43.934 14.484 1.00 95.12 766 THR A CA 1
ATOM 5794 C C . THR A 1 766 ? -10.850 -42.827 14.217 1.00 95.12 766 THR A C 1
ATOM 5796 O O . THR A 1 766 ? -12.026 -43.053 14.504 1.00 95.12 766 THR A O 1
ATOM 5799 N N . GLN A 1 767 ? -10.425 -41.680 13.677 1.00 95.31 767 GLN A N 1
ATOM 5800 C CA . GLN A 1 767 ? -11.310 -40.552 13.361 1.00 95.31 767 GLN A CA 1
ATOM 5801 C C . GLN A 1 767 ? -11.716 -40.483 11.879 1.00 95.31 767 GLN A C 1
ATOM 5803 O O . GLN A 1 767 ? -12.724 -39.854 11.589 1.00 95.31 767 GLN A O 1
ATOM 5808 N N . TYR A 1 768 ? -10.997 -41.177 10.983 1.00 95.19 768 TYR A N 1
ATOM 5809 C CA . TYR A 1 768 ? -11.187 -41.213 9.521 1.00 95.19 768 TYR A CA 1
ATOM 5810 C C . TYR A 1 768 ? -12.657 -41.101 9.060 1.00 95.19 768 TYR A C 1
ATOM 5812 O O . TYR A 1 768 ? -13.436 -42.063 9.138 1.00 95.19 768 TYR A O 1
ATOM 5820 N N . ALA A 1 769 ? -13.014 -39.918 8.557 1.00 95.31 769 ALA A N 1
ATOM 5821 C CA . ALA A 1 769 ? -14.372 -39.472 8.261 1.00 95.31 769 ALA A CA 1
ATOM 5822 C C . ALA A 1 769 ? -14.394 -38.583 6.994 1.00 95.31 769 ALA A C 1
ATOM 5824 O O . ALA A 1 769 ? -14.710 -37.401 7.097 1.00 95.31 769 ALA A O 1
ATOM 5825 N N . PRO A 1 770 ? -14.134 -39.159 5.799 1.00 91.00 770 PRO A N 1
ATOM 5826 C CA . PRO A 1 770 ? -13.871 -38.447 4.536 1.00 91.00 770 PRO A CA 1
ATOM 5827 C C . PRO A 1 770 ? -15.146 -37.902 3.853 1.00 91.00 770 PRO A C 1
ATOM 5829 O O . PRO A 1 770 ? -15.411 -38.184 2.678 1.00 91.00 770 PRO A O 1
ATOM 5832 N N . LEU A 1 771 ? -16.035 -37.305 4.649 1.00 87.69 771 LEU A N 1
ATOM 5833 C CA . LEU A 1 771 ? -17.339 -36.721 4.303 1.00 87.69 771 LEU A CA 1
ATOM 5834 C C . LEU A 1 771 ? -17.743 -35.623 5.323 1.00 87.69 771 LEU A C 1
ATOM 5836 O O . LEU A 1 771 ? -18.938 -35.364 5.496 1.00 87.69 771 LEU A O 1
ATOM 5840 N N . GLY A 1 772 ? -16.784 -35.043 6.047 1.00 90.81 772 GLY A N 1
ATOM 5841 C CA . GLY A 1 772 ? -17.017 -34.232 7.249 1.00 90.81 772 GLY A CA 1
ATOM 5842 C C . GLY A 1 772 ? -17.237 -35.053 8.531 1.00 90.81 772 GLY A C 1
ATOM 5843 O O . GLY A 1 772 ? -18.089 -35.948 8.574 1.00 90.81 772 GLY A O 1
ATOM 5844 N N . TYR A 1 773 ? -16.572 -34.667 9.627 1.00 93.25 773 TYR A N 1
ATOM 5845 C CA . TYR A 1 773 ? -17.111 -34.860 10.986 1.00 93.25 773 TYR A CA 1
ATOM 5846 C C . TYR A 1 773 ? -17.733 -33.562 11.531 1.00 93.25 773 TYR A C 1
ATOM 5848 O O . TYR A 1 773 ? -18.717 -33.628 12.270 1.00 93.25 773 TYR A O 1
ATOM 5856 N N . ALA A 1 774 ? -17.219 -32.393 11.123 1.00 88.81 774 ALA A N 1
ATOM 5857 C CA . ALA A 1 774 ? -17.695 -31.080 11.565 1.00 88.81 774 ALA A CA 1
ATOM 5858 C C . ALA A 1 774 ? -18.844 -30.499 10.706 1.00 88.81 774 ALA A C 1
ATOM 5860 O O . ALA A 1 774 ? -19.532 -29.575 11.148 1.00 88.81 774 ALA A O 1
ATOM 5861 N N . GLY A 1 775 ? -19.118 -31.065 9.525 1.00 82.50 775 GLY A N 1
ATOM 5862 C CA . GLY A 1 775 ? -20.217 -30.660 8.636 1.00 82.50 775 GLY A CA 1
ATOM 5863 C C . GLY A 1 775 ? -19.760 -29.784 7.466 1.00 82.50 775 GLY A C 1
ATOM 5864 O O . GLY A 1 775 ? -18.662 -29.963 6.960 1.00 82.50 775 GLY A O 1
ATOM 5865 N N . GLU A 1 776 ? -20.616 -28.865 7.009 1.00 81.75 776 GLU A N 1
ATOM 5866 C CA . GLU A 1 776 ? -20.235 -27.862 6.001 1.00 81.75 776 GLU A CA 1
ATOM 5867 C C . GLU A 1 776 ? -19.420 -26.741 6.673 1.00 81.75 776 GLU A C 1
ATOM 5869 O O . GLU A 1 776 ? -19.883 -26.146 7.651 1.00 81.75 776 GLU A O 1
ATOM 5874 N N . THR A 1 777 ? -18.228 -26.449 6.144 1.00 84.81 777 THR A N 1
ATOM 5875 C CA . THR A 1 777 ? -17.314 -25.399 6.624 1.00 84.81 777 THR A CA 1
ATOM 5876 C C . THR A 1 777 ? -18.029 -24.037 6.683 1.00 84.81 777 THR A C 1
ATOM 5878 O O . THR A 1 777 ? -18.550 -23.581 5.660 1.00 84.81 777 THR A O 1
ATOM 5881 N N . PRO A 1 778 ? -18.111 -23.361 7.848 1.00 84.06 778 PRO A N 1
ATOM 5882 C CA . PRO A 1 778 ? -18.823 -22.092 7.950 1.00 84.06 778 PRO A CA 1
ATOM 5883 C C . PRO A 1 778 ? -18.091 -20.955 7.228 1.00 84.06 778 PRO A C 1
ATOM 5885 O O . PRO A 1 778 ? -16.870 -20.845 7.299 1.00 84.06 778 PRO A O 1
ATOM 5888 N N . ALA A 1 779 ? -18.847 -20.043 6.612 1.00 75.50 779 ALA A N 1
ATOM 5889 C CA . ALA A 1 779 ? -18.294 -18.788 6.103 1.00 75.50 779 ALA A CA 1
ATOM 5890 C C . ALA A 1 779 ? -17.639 -17.975 7.238 1.00 75.50 779 ALA A C 1
ATOM 5892 O O . ALA A 1 779 ? -18.196 -17.893 8.338 1.00 75.50 779 ALA A O 1
ATOM 5893 N N . GLY A 1 780 ? -16.477 -17.376 6.959 1.00 75.06 780 GLY A N 1
ATOM 5894 C CA . GLY A 1 780 ? -15.643 -16.703 7.962 1.00 75.06 780 GLY A CA 1
ATOM 5895 C C . GLY A 1 780 ? -14.752 -17.645 8.784 1.00 75.06 780 GLY A C 1
ATOM 5896 O O . GLY A 1 780 ? -14.223 -17.226 9.811 1.00 75.06 780 GLY A O 1
ATOM 5897 N N . TYR A 1 781 ? -14.603 -18.909 8.371 1.00 86.62 781 TYR A N 1
ATOM 5898 C CA . TYR A 1 781 ? -13.532 -19.781 8.849 1.00 86.62 781 TYR A CA 1
ATOM 5899 C C . TYR A 1 781 ? -12.295 -19.666 7.949 1.00 86.62 781 TYR A C 1
ATOM 5901 O O . TYR A 1 781 ? -12.426 -19.694 6.727 1.00 86.62 781 TYR A O 1
ATOM 5909 N N . VAL A 1 782 ? -11.115 -19.572 8.564 1.00 80.19 782 VAL A N 1
ATOM 5910 C CA . VAL A 1 782 ? -9.805 -19.531 7.897 1.00 80.19 782 VAL A CA 1
ATOM 5911 C C . VAL A 1 782 ? -9.017 -20.769 8.324 1.00 80.19 782 VAL A C 1
ATOM 5913 O O . VAL A 1 782 ? -8.959 -21.076 9.517 1.00 80.19 782 VAL A O 1
ATOM 5916 N N . LEU A 1 783 ? -8.428 -21.478 7.358 1.00 85.12 783 LEU A N 1
ATOM 5917 C CA . LEU A 1 783 ? -7.624 -22.677 7.607 1.00 85.12 783 LEU A CA 1
ATOM 5918 C C . LEU A 1 783 ? -6.277 -22.285 8.248 1.00 85.12 783 LEU A C 1
ATOM 5920 O O . LEU A 1 783 ? -5.527 -21.526 7.637 1.00 85.12 783 LEU A O 1
ATOM 5924 N N . PRO A 1 784 ? -5.934 -22.791 9.447 1.00 82.62 784 PRO A N 1
ATOM 5925 C CA . PRO A 1 784 ? -4.660 -22.492 10.101 1.00 82.62 784 PRO A CA 1
ATOM 5926 C C . PRO A 1 784 ? -3.486 -23.300 9.524 1.00 82.62 784 PRO A C 1
ATOM 5928 O O . PRO A 1 784 ? -2.342 -22.868 9.629 1.00 82.62 784 PRO A O 1
ATOM 5931 N N . CYS A 1 785 ? -3.759 -24.460 8.916 1.00 82.31 785 CYS A N 1
ATOM 5932 C CA . CYS A 1 785 ? -2.761 -25.359 8.341 1.00 82.31 785 CYS A CA 1
ATOM 5933 C C . CYS A 1 785 ? -2.900 -25.395 6.808 1.00 82.31 785 CYS A C 1
ATOM 5935 O O . CYS A 1 785 ? -3.471 -26.318 6.232 1.00 82.31 785 CYS A O 1
ATOM 5937 N N . SER A 1 786 ? -2.388 -24.372 6.122 1.00 59.31 786 SER A N 1
ATOM 5938 C CA . SER A 1 786 ? -2.494 -24.258 4.662 1.00 59.31 786 SER A CA 1
ATOM 5939 C C . SER A 1 786 ? -1.796 -25.410 3.926 1.00 59.31 786 SER A C 1
ATOM 5941 O O . SER A 1 786 ? -0.600 -25.645 4.119 1.00 59.31 786 SER A O 1
ATOM 5943 N N . VAL A 1 787 ? -2.493 -26.049 2.976 1.00 47.12 787 VAL A N 1
ATOM 5944 C CA . VAL A 1 787 ? -1.941 -27.044 2.028 1.00 47.12 787 VAL A CA 1
ATOM 5945 C C . VAL A 1 787 ? -0.976 -26.411 1.006 1.00 47.12 787 VAL A C 1
ATOM 5947 O O . VAL A 1 787 ? -1.219 -26.380 -0.201 1.00 47.12 787 VAL A O 1
ATOM 5950 N N . GLY A 1 788 ? 0.152 -25.893 1.499 1.00 39.00 788 GLY A N 1
ATOM 5951 C CA . GLY A 1 788 ? 1.152 -25.157 0.718 1.00 39.00 788 GLY A CA 1
ATOM 5952 C C . GLY A 1 788 ? 2.562 -25.088 1.325 1.00 39.00 788 GLY A C 1
ATOM 5953 O O . GLY A 1 788 ? 3.521 -24.871 0.579 1.00 39.00 788 GLY A O 1
ATOM 5954 N N . SER A 1 789 ? 2.743 -25.329 2.631 1.00 29.56 789 SER A N 1
ATOM 5955 C CA . SER A 1 789 ? 4.055 -25.276 3.299 1.00 29.56 789 SER A CA 1
ATOM 5956 C C . SER A 1 789 ? 4.978 -26.436 2.880 1.00 29.56 789 SER A C 1
ATOM 5958 O O . SER A 1 789 ? 5.051 -27.503 3.480 1.00 29.56 789 SER A O 1
ATOM 5960 N N . THR A 1 790 ? 5.760 -26.202 1.825 1.00 29.22 790 THR A N 1
ATOM 5961 C CA . THR A 1 790 ? 6.758 -27.134 1.262 1.00 29.22 790 THR A CA 1
ATOM 5962 C C . THR A 1 790 ? 6.197 -28.430 0.662 1.00 29.22 790 THR A C 1
ATOM 5964 O O . THR A 1 790 ? 6.604 -29.534 1.012 1.00 29.22 790 THR A O 1
ATOM 5967 N N . SER A 1 791 ? 5.377 -28.299 -0.385 1.00 25.92 791 SER A N 1
ATOM 5968 C CA . SER A 1 791 ? 5.277 -29.353 -1.406 1.00 25.92 791 SER A CA 1
ATOM 5969 C C . SER A 1 791 ? 6.376 -29.179 -2.469 1.00 25.92 791 SER A C 1
ATOM 5971 O O . SER A 1 791 ? 6.199 -28.406 -3.416 1.00 25.92 791 SER A O 1
ATOM 5973 N N . PRO A 1 792 ? 7.529 -29.879 -2.385 1.00 27.05 792 PRO A N 1
ATOM 5974 C CA . PRO A 1 792 ? 8.363 -30.077 -3.558 1.00 27.05 792 PRO A CA 1
ATOM 5975 C C . PRO A 1 792 ? 7.569 -30.960 -4.524 1.00 27.05 792 PRO A C 1
ATOM 5977 O O . PRO A 1 792 ? 7.425 -32.165 -4.293 1.00 27.05 792 PRO A O 1
ATOM 5980 N N . ALA A 1 793 ? 7.047 -30.348 -5.594 1.00 26.86 793 ALA A N 1
ATOM 5981 C CA . ALA A 1 793 ? 6.246 -31.013 -6.619 1.00 26.86 793 ALA A CA 1
ATOM 5982 C C . ALA A 1 793 ? 6.884 -32.357 -6.997 1.00 26.86 793 ALA A C 1
ATOM 5984 O O . ALA A 1 793 ? 7.986 -32.401 -7.554 1.00 26.86 793 ALA A O 1
ATOM 5985 N N . THR A 1 794 ? 6.235 -33.456 -6.600 1.00 31.39 794 THR A N 1
ATOM 5986 C CA . THR A 1 794 ? 6.942 -34.726 -6.416 1.00 31.39 794 THR A CA 1
ATOM 5987 C C . THR A 1 794 ? 7.168 -35.414 -7.754 1.00 31.39 794 THR A C 1
ATOM 5989 O O . THR A 1 794 ? 6.391 -36.265 -8.191 1.00 31.39 794 THR A O 1
ATOM 5992 N N . ASP A 1 795 ? 8.263 -35.030 -8.411 1.00 30.73 795 ASP A N 1
ATOM 5993 C CA . ASP A 1 795 ? 8.807 -35.700 -9.583 1.00 30.73 795 ASP A CA 1
ATOM 5994 C C . ASP A 1 795 ? 8.818 -37.214 -9.331 1.00 30.73 795 ASP A C 1
ATOM 5996 O O . ASP A 1 795 ? 9.495 -37.718 -8.426 1.00 30.73 795 ASP A O 1
ATOM 6000 N N . ALA A 1 796 ? 8.064 -37.945 -10.157 1.00 32.41 796 ALA A N 1
ATOM 6001 C CA . ALA A 1 796 ? 7.909 -39.394 -10.066 1.00 32.41 796 ALA A CA 1
ATOM 6002 C C . ALA A 1 796 ? 9.251 -40.154 -10.170 1.00 32.41 796 ALA A C 1
ATOM 6004 O O . ALA A 1 796 ? 9.311 -41.352 -9.881 1.00 32.41 796 ALA A O 1
ATOM 6005 N N . SER A 1 797 ? 10.334 -39.464 -10.539 1.00 34.03 797 SER A N 1
ATOM 6006 C CA . SER A 1 797 ? 11.715 -39.938 -10.464 1.00 34.03 797 SER A CA 1
ATOM 6007 C C . SER A 1 797 ? 12.211 -40.215 -9.032 1.00 34.03 797 SER A C 1
ATOM 6009 O O . SER A 1 797 ? 13.020 -41.128 -8.855 1.00 34.03 797 SER A O 1
ATOM 6011 N N . GLN A 1 798 ? 11.742 -39.505 -7.993 1.00 33.72 798 GLN A N 1
ATOM 6012 C CA . GLN A 1 798 ? 12.273 -39.674 -6.623 1.00 33.72 798 GLN A CA 1
ATOM 6013 C C . GLN A 1 798 ? 11.811 -40.966 -5.927 1.00 33.72 798 GLN A C 1
ATOM 6015 O O . GLN A 1 798 ? 12.582 -41.589 -5.198 1.00 33.72 798 GLN A O 1
ATOM 6020 N N . LEU A 1 799 ? 10.616 -41.479 -6.241 1.00 33.25 799 LEU A N 1
ATOM 6021 C CA . LEU A 1 799 ? 10.205 -42.819 -5.788 1.00 33.25 799 LEU A CA 1
ATOM 6022 C C . LEU A 1 799 ? 11.050 -43.954 -6.405 1.00 33.25 799 LEU A C 1
ATOM 6024 O O . LEU A 1 799 ? 10.965 -45.100 -5.962 1.00 33.25 799 LEU A O 1
ATOM 6028 N N . LEU A 1 800 ? 11.891 -43.647 -7.401 1.00 34.94 800 LEU A N 1
ATOM 6029 C CA . LEU A 1 800 ? 12.836 -44.586 -8.004 1.00 34.94 800 LEU A CA 1
ATOM 6030 C C . LEU A 1 800 ? 14.248 -44.516 -7.388 1.00 34.94 800 LEU A C 1
ATOM 6032 O O . LEU A 1 800 ? 14.974 -45.509 -7.458 1.00 34.94 800 LEU A O 1
ATOM 6036 N N . SER A 1 801 ? 14.646 -43.398 -6.764 1.00 33.94 801 SER A N 1
ATOM 6037 C CA . SER A 1 801 ? 15.968 -43.253 -6.124 1.00 33.94 801 SER A CA 1
ATOM 6038 C C . SER A 1 801 ? 16.036 -43.929 -4.750 1.00 33.94 801 SER A C 1
ATOM 6040 O O . SER A 1 801 ? 17.042 -44.567 -4.437 1.00 33.94 801 SER A O 1
ATOM 6042 N N . LEU A 1 802 ? 14.941 -43.918 -3.982 1.00 34.81 802 LEU A N 1
ATOM 6043 C CA . LEU A 1 802 ? 14.824 -44.621 -2.691 1.00 34.81 802 LEU A CA 1
ATOM 6044 C C . LEU A 1 802 ? 14.958 -46.156 -2.789 1.00 34.81 802 LEU A C 1
ATOM 6046 O O . LEU A 1 802 ? 15.181 -46.822 -1.782 1.00 34.81 802 LEU A O 1
ATOM 6050 N N . VAL A 1 803 ? 14.871 -46.730 -3.995 1.00 39.12 803 VAL A N 1
ATOM 6051 C CA . VAL A 1 803 ? 15.136 -48.161 -4.262 1.00 39.12 803 VAL A CA 1
ATOM 6052 C C . VAL A 1 803 ? 16.577 -48.399 -4.755 1.00 39.12 803 VAL A C 1
ATOM 6054 O O . VAL A 1 803 ? 17.035 -49.540 -4.814 1.00 39.12 803 VAL A O 1
ATOM 6057 N N . ALA A 1 804 ? 17.315 -47.340 -5.102 1.00 38.16 804 ALA A N 1
ATOM 6058 C CA . ALA A 1 804 ? 18.683 -47.415 -5.613 1.00 38.16 804 ALA A CA 1
ATOM 6059 C C . ALA A 1 804 ? 19.757 -47.287 -4.514 1.00 38.16 804 ALA A C 1
ATOM 6061 O O . ALA A 1 804 ? 20.806 -47.924 -4.621 1.00 38.16 804 ALA A O 1
ATOM 6062 N N . ASP A 1 805 ? 19.503 -46.504 -3.459 1.00 32.16 805 ASP A N 1
ATOM 6063 C CA . ASP A 1 805 ? 20.544 -46.110 -2.491 1.00 32.16 805 ASP A CA 1
ATOM 6064 C C . ASP A 1 805 ? 20.839 -47.156 -1.385 1.00 32.16 805 ASP A C 1
ATOM 6066 O O . ASP A 1 805 ? 21.900 -47.139 -0.763 1.00 32.16 805 ASP A O 1
ATOM 6070 N N . ASP A 1 806 ? 19.989 -48.183 -1.223 1.00 36.06 806 ASP A N 1
ATOM 6071 C CA . ASP A 1 806 ? 20.250 -49.355 -0.349 1.00 36.06 806 ASP A CA 1
ATOM 6072 C C . ASP A 1 806 ? 21.478 -50.191 -0.810 1.00 36.06 806 ASP A C 1
ATOM 6074 O O . ASP A 1 806 ? 21.961 -51.092 -0.121 1.00 36.06 806 ASP A O 1
ATOM 6078 N N . GLN A 1 807 ? 22.044 -49.875 -1.983 1.00 37.53 807 GLN A N 1
ATOM 6079 C CA . GLN A 1 807 ? 23.335 -50.397 -2.445 1.00 37.53 807 GLN A CA 1
ATOM 6080 C C . GLN A 1 807 ? 24.547 -49.662 -1.831 1.00 37.53 807 GLN A C 1
ATOM 6082 O O . GLN A 1 807 ? 25.616 -50.266 -1.745 1.00 37.53 807 GLN A O 1
ATOM 6087 N N . ALA A 1 808 ? 24.417 -48.399 -1.402 1.00 34.09 808 ALA A N 1
ATOM 6088 C CA . ALA A 1 808 ? 25.547 -47.559 -0.982 1.00 34.09 808 ALA A CA 1
ATOM 6089 C C . ALA A 1 808 ? 25.955 -47.751 0.492 1.00 34.09 808 ALA A C 1
ATOM 6091 O O . ALA A 1 808 ? 27.140 -47.703 0.823 1.00 34.09 808 ALA A O 1
ATOM 6092 N N . TYR A 1 809 ? 25.003 -48.037 1.387 1.00 30.55 809 TYR A N 1
ATOM 6093 C CA . TYR A 1 809 ? 25.228 -48.045 2.844 1.00 30.55 809 TYR A CA 1
ATOM 6094 C C . TYR A 1 809 ? 26.051 -49.243 3.389 1.00 30.55 809 TYR A C 1
ATOM 6096 O O . TYR A 1 809 ? 26.196 -49.409 4.599 1.00 30.55 809 TYR A O 1
ATOM 6104 N N . ASN A 1 810 ? 26.599 -50.113 2.531 1.00 31.62 810 ASN A N 1
ATOM 6105 C CA . ASN A 1 810 ? 27.250 -51.360 2.966 1.00 31.62 810 ASN A CA 1
ATOM 6106 C C . ASN A 1 810 ? 28.789 -51.307 3.119 1.00 31.62 810 ASN A C 1
ATOM 6108 O O . ASN A 1 810 ? 29.332 -52.228 3.732 1.00 31.62 810 ASN A O 1
ATOM 6112 N N . ASP A 1 811 ? 29.494 -50.280 2.618 1.00 31.80 811 ASP A N 1
ATOM 6113 C CA . ASP A 1 811 ? 30.973 -50.313 2.519 1.00 31.80 811 ASP A CA 1
ATOM 6114 C C . ASP A 1 811 ? 31.765 -49.463 3.548 1.00 31.80 811 ASP A C 1
ATOM 6116 O O . ASP A 1 811 ? 32.914 -49.810 3.835 1.00 31.80 811 ASP A O 1
ATOM 6120 N N . GLU A 1 812 ? 31.199 -48.424 4.187 1.00 30.30 812 GLU A N 1
ATOM 6121 C CA . GLU A 1 812 ? 31.937 -47.568 5.152 1.00 30.30 812 GLU A CA 1
ATOM 6122 C C . GLU A 1 812 ? 31.440 -47.627 6.613 1.00 30.30 812 GLU A C 1
ATOM 6124 O O . GLU A 1 812 ? 31.123 -46.621 7.244 1.00 30.30 812 GLU A O 1
ATOM 6129 N N . ILE A 1 813 ? 31.516 -48.817 7.224 1.00 28.88 813 ILE A N 1
ATOM 6130 C CA . ILE A 1 813 ? 31.739 -48.933 8.681 1.00 28.88 813 ILE A CA 1
ATOM 6131 C C . ILE A 1 813 ? 33.040 -49.710 8.936 1.00 28.88 813 ILE A C 1
ATOM 6133 O O . ILE A 1 813 ? 33.047 -50.917 9.185 1.00 28.88 813 ILE A O 1
ATOM 6137 N N . GLN A 1 814 ? 34.167 -48.992 8.900 1.00 28.09 814 GLN A N 1
ATOM 6138 C CA . GLN A 1 814 ? 35.498 -49.494 9.266 1.00 28.09 814 GLN A CA 1
ATOM 6139 C C . GLN A 1 814 ? 36.053 -48.761 10.496 1.00 28.09 814 GLN A C 1
ATOM 6141 O O . GLN A 1 814 ? 36.924 -47.900 10.396 1.00 28.09 814 GLN A O 1
ATOM 6146 N N . VAL A 1 815 ? 35.594 -49.152 11.690 1.00 27.34 815 VAL A N 1
ATOM 6147 C CA . VAL A 1 815 ? 36.267 -48.793 12.951 1.00 27.34 815 VAL A CA 1
ATOM 6148 C C . VAL A 1 815 ? 37.189 -49.940 13.355 1.00 27.34 815 VAL A C 1
ATOM 6150 O O . VAL A 1 815 ? 36.739 -51.031 13.704 1.00 27.34 815 VAL A O 1
ATOM 6153 N N . SER A 1 816 ? 38.498 -49.699 13.289 1.00 26.28 816 SER A N 1
ATOM 6154 C CA . SER A 1 816 ? 39.517 -50.707 13.578 1.00 26.28 816 SER A CA 1
ATOM 6155 C C . SER A 1 816 ? 39.837 -50.802 15.077 1.00 26.28 816 SER A C 1
ATOM 6157 O O . SER A 1 816 ? 40.034 -49.801 15.760 1.00 26.28 816 SER A O 1
ATOM 6159 N N . ALA A 1 817 ? 39.928 -52.033 15.590 1.00 25.05 817 ALA A N 1
ATOM 6160 C CA . ALA A 1 817 ? 40.452 -52.334 16.921 1.00 25.05 817 ALA A CA 1
ATOM 6161 C C . ALA A 1 817 ? 41.268 -53.638 16.879 1.00 25.05 817 ALA A C 1
ATOM 6163 O O . ALA A 1 817 ? 40.875 -54.617 16.244 1.00 25.05 817 ALA A O 1
ATOM 6164 N N . GLU A 1 818 ? 42.438 -53.627 17.515 1.00 24.00 818 GLU A N 1
ATOM 6165 C CA . GLU A 1 818 ? 43.496 -54.620 17.308 1.00 24.00 818 GLU A CA 1
ATOM 6166 C C . GLU A 1 818 ? 43.179 -56.028 17.846 1.00 24.00 818 GLU A C 1
ATOM 6168 O O . GLU A 1 818 ? 42.514 -56.212 18.866 1.00 24.00 818 GLU A O 1
ATOM 6173 N N . VAL A 1 819 ? 43.784 -57.043 17.218 1.00 28.86 819 VAL A N 1
ATOM 6174 C CA . VAL A 1 819 ? 43.873 -58.410 17.753 1.00 28.86 819 VAL A CA 1
ATOM 6175 C C . VAL A 1 819 ? 45.318 -58.694 18.155 1.00 28.86 819 VAL A C 1
ATOM 6177 O O . VAL A 1 819 ? 46.207 -58.646 17.308 1.00 28.86 819 VAL A O 1
ATOM 6180 N N . SER A 1 820 ? 45.558 -59.087 19.413 1.00 25.88 820 SER A N 1
ATOM 6181 C CA . SER A 1 820 ? 46.862 -59.623 19.827 1.00 25.88 820 SER A CA 1
ATOM 6182 C C . SER A 1 820 ? 46.760 -60.905 20.659 1.00 25.88 820 SER A C 1
ATOM 6184 O O . SER A 1 820 ? 46.059 -61.015 21.662 1.00 25.88 820 SER A O 1
ATOM 6186 N N . SER A 1 821 ? 47.481 -61.904 20.169 1.00 33.69 821 SER A N 1
ATOM 6187 C CA . SER A 1 821 ? 47.438 -63.333 20.470 1.00 33.69 821 SER A CA 1
ATOM 6188 C C . SER A 1 821 ? 47.638 -63.783 21.927 1.00 33.69 821 SER A C 1
ATOM 6190 O O . SER A 1 821 ? 48.597 -63.394 22.596 1.00 33.69 821 SER A O 1
ATOM 6192 N N . ARG A 1 822 ? 46.902 -64.840 22.301 1.00 26.69 822 ARG A N 1
ATOM 6193 C CA . ARG A 1 822 ? 47.442 -65.995 23.046 1.00 26.69 822 ARG A CA 1
ATOM 6194 C C . ARG A 1 822 ? 46.937 -67.308 22.423 1.00 26.69 822 ARG A C 1
ATOM 6196 O O . ARG A 1 822 ? 45.841 -67.336 21.882 1.00 26.69 822 ARG A O 1
ATOM 6203 N N . LEU A 1 823 ? 47.716 -68.379 22.625 1.00 28.41 823 LEU A N 1
ATOM 6204 C CA . LEU A 1 823 ? 47.470 -69.795 22.274 1.00 28.41 823 LEU A CA 1
ATOM 6205 C C . LEU A 1 823 ? 47.656 -70.216 20.793 1.00 28.41 823 LEU A C 1
ATOM 6207 O O . LEU A 1 823 ? 47.135 -69.570 19.889 1.00 28.41 823 LEU A O 1
ATOM 6211 N N . PRO A 1 824 ? 48.343 -71.353 20.544 1.00 27.92 824 PRO A N 1
ATOM 6212 C CA . PRO A 1 824 ? 48.341 -72.067 19.266 1.00 27.92 824 PRO A CA 1
ATOM 6213 C C . PRO A 1 824 ? 47.618 -73.434 19.333 1.00 27.92 824 PRO A C 1
ATOM 6215 O O . PRO A 1 824 ? 47.834 -74.165 20.295 1.00 27.92 824 PRO A O 1
ATOM 6218 N N . ARG A 1 825 ? 46.946 -73.824 18.228 1.00 29.73 825 ARG A N 1
ATOM 6219 C CA . ARG A 1 825 ? 46.684 -75.226 17.778 1.00 29.73 825 ARG A CA 1
ATOM 6220 C C . ARG A 1 825 ? 45.748 -76.098 18.667 1.00 29.73 825 ARG A C 1
ATOM 6222 O O . ARG A 1 825 ? 45.724 -75.947 19.877 1.00 29.73 825 ARG A O 1
ATOM 6229 N N . ASP A 1 826 ? 44.899 -77.007 18.164 1.00 27.23 826 ASP A N 1
ATOM 6230 C CA . ASP A 1 826 ? 44.646 -77.565 16.816 1.00 27.23 826 ASP A CA 1
ATOM 6231 C C . ASP A 1 826 ? 43.127 -77.764 16.545 1.00 27.23 826 ASP A C 1
ATOM 6233 O O . ASP A 1 826 ? 42.363 -77.997 17.477 1.00 27.23 826 ASP A O 1
ATOM 6237 N N . ALA A 1 827 ? 42.737 -77.794 15.257 1.00 37.53 827 ALA A N 1
ATOM 6238 C CA . ALA A 1 827 ? 41.411 -78.144 14.690 1.00 37.53 827 ALA A CA 1
ATOM 6239 C C . ALA A 1 827 ? 40.183 -77.241 15.050 1.00 37.53 827 ALA A C 1
ATOM 6241 O O . ALA A 1 827 ? 40.188 -76.591 16.091 1.00 37.53 827 ALA A O 1
ATOM 6242 N N . PRO A 1 828 ? 39.123 -77.145 14.198 1.00 35.16 828 PRO A N 1
ATOM 6243 C CA . PRO A 1 828 ? 38.223 -75.978 14.214 1.00 35.16 828 PRO A CA 1
ATOM 6244 C C . PRO A 1 828 ? 36.721 -76.257 14.511 1.00 35.16 828 PRO A C 1
ATOM 6246 O O . PRO A 1 828 ? 35.948 -76.569 13.604 1.00 35.16 828 PRO A O 1
ATOM 6249 N N . PRO A 1 829 ? 36.271 -76.076 15.766 1.00 48.12 829 PRO A N 1
ATOM 6250 C CA . PRO A 1 829 ? 34.868 -75.872 16.174 1.00 48.12 829 PRO A CA 1
ATOM 6251 C C . PRO A 1 829 ? 34.632 -74.399 16.614 1.00 48.12 829 PRO A C 1
ATOM 6253 O O . PRO A 1 829 ? 35.588 -73.651 16.770 1.00 48.12 829 PRO A O 1
ATOM 6256 N N . SER A 1 830 ? 33.455 -73.878 16.985 1.00 49.22 830 SER A N 1
ATOM 6257 C CA . SER A 1 830 ? 32.014 -74.105 16.721 1.00 49.22 830 SER A CA 1
ATOM 6258 C C . SER A 1 830 ? 31.252 -72.955 17.439 1.00 49.22 830 SER A C 1
ATOM 6260 O O . SER A 1 830 ? 31.854 -72.282 18.282 1.00 49.22 830 SER A O 1
ATOM 6262 N N . ARG A 1 831 ? 29.952 -72.701 17.195 1.00 33.50 831 ARG A N 1
ATOM 6263 C CA . ARG A 1 831 ? 29.176 -71.717 17.997 1.00 33.50 831 ARG A CA 1
ATOM 6264 C C . ARG A 1 831 ? 27.747 -72.167 18.334 1.00 33.50 831 ARG A C 1
ATOM 6266 O O . ARG A 1 831 ? 27.213 -73.093 17.733 1.00 33.50 831 ARG A O 1
ATOM 6273 N N . ARG A 1 832 ? 27.180 -71.533 19.368 1.00 30.91 832 ARG A N 1
ATOM 6274 C CA . ARG A 1 832 ? 25.879 -71.839 19.999 1.00 30.91 832 ARG A CA 1
ATOM 6275 C C . ARG A 1 832 ? 24.721 -71.054 19.366 1.00 30.91 832 ARG A C 1
ATOM 6277 O O . ARG A 1 832 ? 24.949 -70.055 18.697 1.00 30.91 832 ARG A O 1
ATOM 6284 N N . ALA A 1 833 ? 23.493 -71.451 19.698 1.00 37.12 833 ALA A N 1
ATOM 6285 C CA . ALA A 1 833 ? 22.258 -70.706 19.443 1.00 37.12 833 ALA A CA 1
ATOM 6286 C C . ALA A 1 833 ? 21.484 -70.456 20.751 1.00 37.12 833 ALA A C 1
ATOM 6288 O O . ALA A 1 833 ? 21.611 -71.274 21.664 1.00 37.12 833 ALA A O 1
ATOM 6289 N N . HIS A 1 834 ? 20.667 -69.392 20.808 1.00 30.66 834 HIS A N 1
ATOM 6290 C CA . HIS A 1 834 ? 19.276 -69.367 21.319 1.00 30.66 834 HIS A CA 1
ATOM 6291 C C . HIS A 1 834 ? 18.662 -67.954 21.213 1.00 30.66 834 HIS A C 1
ATOM 6293 O O . HIS A 1 834 ? 19.394 -66.970 21.221 1.00 30.66 834 HIS A O 1
ATOM 6299 N N . GLY A 1 835 ? 17.324 -67.872 21.166 1.00 26.36 835 GLY A N 1
ATOM 6300 C CA . GLY A 1 835 ? 16.552 -66.619 21.256 1.00 26.36 835 GLY A CA 1
ATOM 6301 C C . GLY A 1 835 ? 15.896 -66.164 19.943 1.00 26.36 835 GLY A C 1
ATOM 6302 O O . GLY A 1 835 ? 16.574 -65.898 18.956 1.00 26.36 835 GLY A O 1
ATOM 6303 N N . ARG A 1 836 ? 14.560 -66.056 19.940 1.00 44.56 836 ARG A N 1
ATOM 6304 C CA . ARG A 1 836 ? 13.734 -65.416 18.897 1.00 44.56 836 ARG A CA 1
ATOM 6305 C C . ARG A 1 836 ? 12.515 -64.789 19.577 1.00 44.56 836 ARG A C 1
ATOM 6307 O O . ARG A 1 836 ? 11.779 -65.514 20.240 1.00 44.56 836 ARG A O 1
ATOM 6314 N N . THR A 1 837 ? 12.283 -63.492 19.388 1.00 30.16 837 THR A N 1
ATOM 6315 C CA . THR A 1 837 ? 11.172 -62.761 20.025 1.00 30.16 837 THR A CA 1
ATOM 6316 C C . THR A 1 837 ? 10.578 -61.684 19.110 1.00 30.16 837 THR A C 1
ATOM 6318 O O . THR A 1 837 ? 11.298 -60.862 18.551 1.00 30.16 837 THR A O 1
ATOM 6321 N N . THR A 1 838 ? 9.247 -61.729 18.988 1.00 31.88 838 THR A N 1
ATOM 6322 C CA . THR A 1 838 ? 8.270 -60.645 18.719 1.00 31.88 838 THR A CA 1
ATOM 6323 C C . THR A 1 838 ? 8.486 -59.610 17.598 1.00 31.88 838 THR A C 1
ATOM 6325 O O . THR A 1 838 ? 7.551 -59.428 16.819 1.00 31.88 838 THR A O 1
ATOM 6328 N N . LYS A 1 839 ? 9.640 -58.942 17.445 1.00 37.28 839 LYS A N 1
ATOM 6329 C CA . LYS A 1 839 ? 9.780 -57.729 16.594 1.00 37.28 839 LYS A CA 1
ATOM 6330 C C . LYS A 1 839 ? 9.470 -57.892 15.089 1.00 37.28 839 LYS A C 1
ATOM 6332 O O . LYS A 1 839 ? 9.339 -56.889 14.404 1.00 37.28 839 LYS A O 1
ATOM 6337 N N . ARG A 1 840 ? 9.322 -59.114 14.554 1.00 33.09 840 ARG A N 1
ATOM 6338 C CA . ARG A 1 840 ? 8.966 -59.346 13.133 1.00 33.09 840 ARG A CA 1
ATOM 6339 C C . ARG A 1 840 ? 7.470 -59.491 12.829 1.00 33.09 840 ARG A C 1
ATOM 6341 O O . ARG A 1 840 ? 7.135 -59.536 11.651 1.00 33.09 840 ARG A O 1
ATOM 6348 N N . HIS A 1 841 ? 6.581 -59.581 13.824 1.00 29.91 841 HIS A N 1
ATOM 6349 C CA . HIS A 1 841 ? 5.148 -59.740 13.531 1.00 29.91 841 HIS A CA 1
ATOM 6350 C C . HIS A 1 841 ? 4.404 -58.418 13.313 1.00 29.91 841 HIS A C 1
ATOM 6352 O O . HIS A 1 841 ? 3.602 -58.375 12.393 1.00 29.91 841 HIS A O 1
ATOM 6358 N N . ALA A 1 842 ? 4.698 -57.349 14.065 1.00 38.22 842 ALA A N 1
ATOM 6359 C CA . ALA A 1 842 ? 3.977 -56.071 13.955 1.00 38.22 842 ALA A CA 1
ATOM 6360 C C . ALA A 1 842 ? 3.962 -55.512 12.516 1.00 38.22 842 ALA A C 1
ATOM 6362 O O . ALA A 1 842 ? 2.898 -55.386 11.918 1.00 38.22 842 ALA A O 1
ATOM 6363 N N . VAL A 1 843 ? 5.146 -55.318 11.920 1.00 39.72 843 VAL A N 1
ATOM 6364 C CA . VAL A 1 843 ? 5.314 -54.841 10.530 1.00 39.72 843 VAL A CA 1
ATOM 6365 C C . VAL A 1 843 ? 4.594 -55.747 9.516 1.00 39.72 843 VAL A C 1
ATOM 6367 O O . VAL A 1 843 ? 3.978 -55.271 8.570 1.00 39.72 843 VAL A O 1
ATOM 6370 N N . SER A 1 844 ? 4.615 -57.066 9.740 1.00 39.03 844 SER A N 1
ATOM 6371 C CA . SER A 1 844 ? 3.936 -58.041 8.875 1.00 39.03 844 SER A CA 1
ATOM 6372 C C . SER A 1 844 ? 2.411 -58.045 9.026 1.00 39.03 844 SER A C 1
ATOM 6374 O O . SER A 1 844 ? 1.742 -58.579 8.143 1.00 39.03 844 SER A O 1
ATOM 6376 N N . THR A 1 845 ? 1.866 -57.520 10.126 1.00 36.72 845 THR A N 1
ATOM 6377 C CA . THR A 1 845 ? 0.419 -57.383 10.338 1.00 36.72 845 THR A CA 1
ATOM 6378 C C . THR A 1 845 ? -0.078 -56.051 9.784 1.00 36.72 845 THR A C 1
ATOM 6380 O O . THR A 1 845 ? -1.074 -56.050 9.072 1.00 36.72 845 THR A O 1
ATOM 6383 N N . ALA A 1 846 ? 0.649 -54.950 10.012 1.00 40.25 846 ALA A N 1
ATOM 6384 C CA . ALA A 1 846 ? 0.324 -53.637 9.446 1.00 40.25 846 ALA A CA 1
ATOM 6385 C C . ALA A 1 846 ? 0.253 -53.684 7.908 1.00 40.25 846 ALA A C 1
ATOM 6387 O O . ALA A 1 846 ? -0.764 -53.328 7.321 1.00 40.25 846 ALA A O 1
ATOM 6388 N N . PHE A 1 847 ? 1.271 -54.258 7.253 1.00 43.31 847 PHE A N 1
ATOM 6389 C CA . PHE A 1 847 ? 1.282 -54.402 5.791 1.00 43.31 847 PHE A CA 1
ATOM 6390 C C . PHE A 1 847 ? 0.178 -55.342 5.262 1.00 43.31 847 PHE A C 1
ATOM 6392 O O . PHE A 1 847 ? -0.271 -55.211 4.125 1.00 43.31 847 PHE A O 1
ATOM 6399 N N . ALA A 1 848 ? -0.283 -56.296 6.081 1.00 40.44 848 ALA A N 1
ATOM 6400 C CA . ALA A 1 848 ? -1.395 -57.177 5.727 1.00 40.44 848 ALA A CA 1
ATOM 6401 C C . ALA A 1 848 ? -2.762 -56.491 5.880 1.00 40.44 848 ALA A C 1
ATOM 6403 O O . ALA A 1 848 ? -3.661 -56.790 5.100 1.00 40.44 848 ALA A O 1
ATOM 6404 N N . GLN A 1 849 ? -2.906 -55.576 6.844 1.00 44.12 849 GLN A N 1
ATOM 6405 C CA . GLN A 1 849 ? -4.102 -54.750 7.021 1.00 44.12 849 GLN A CA 1
ATOM 6406 C C . GLN A 1 849 ? -4.216 -53.724 5.880 1.00 44.12 849 GLN A C 1
ATOM 6408 O O . GLN A 1 849 ? -5.228 -53.704 5.185 1.00 44.12 849 GLN A O 1
ATOM 6413 N N . TYR A 1 850 ? -3.122 -53.021 5.562 1.00 47.12 850 TYR A N 1
ATOM 6414 C CA . TYR A 1 850 ? -3.002 -52.159 4.376 1.00 47.12 850 TYR A CA 1
ATOM 6415 C C . TYR A 1 850 ? -3.464 -52.860 3.081 1.00 47.12 850 TYR A C 1
ATOM 6417 O O . TYR A 1 850 ? -4.292 -52.333 2.343 1.00 47.12 850 TYR A O 1
ATOM 6425 N N . GLU A 1 851 ? -2.997 -54.088 2.817 1.00 45.78 851 GLU A N 1
ATOM 6426 C CA . GLU A 1 851 ? -3.421 -54.874 1.643 1.00 45.78 851 GLU A CA 1
ATOM 6427 C C . GLU A 1 851 ? -4.870 -55.395 1.710 1.00 45.78 851 GLU A C 1
ATOM 6429 O O . GLU A 1 851 ? -5.399 -55.831 0.687 1.00 45.78 851 GLU A O 1
ATOM 6434 N N . VAL A 1 852 ? -5.536 -55.367 2.867 1.00 44.88 852 VAL A N 1
ATOM 6435 C CA . VAL A 1 852 ? -6.977 -55.656 2.992 1.00 44.88 852 VAL A CA 1
ATOM 6436 C C . VAL A 1 852 ? -7.797 -54.404 2.686 1.00 44.88 852 VAL A C 1
ATOM 6438 O O . VAL A 1 852 ? -8.704 -54.466 1.851 1.00 44.88 852 VAL A O 1
ATOM 6441 N N . ASP A 1 853 ? -7.448 -53.266 3.279 1.00 47.22 853 ASP A N 1
ATOM 6442 C CA . ASP A 1 853 ? -8.242 -52.035 3.181 1.00 47.22 853 ASP A CA 1
ATOM 6443 C C . ASP A 1 853 ? -8.096 -51.376 1.801 1.00 47.22 853 ASP A C 1
ATOM 6445 O O . ASP A 1 853 ? -9.090 -51.039 1.155 1.00 47.22 853 ASP A O 1
ATOM 6449 N N . ARG A 1 854 ? -6.887 -51.406 1.224 1.00 47.59 854 ARG A N 1
ATOM 6450 C CA . ARG A 1 854 ? -6.626 -51.098 -0.197 1.00 47.59 854 ARG A CA 1
ATOM 6451 C C . ARG A 1 854 ? -7.531 -51.877 -1.168 1.00 47.59 854 ARG A C 1
ATOM 6453 O O . ARG A 1 854 ? -7.761 -51.431 -2.293 1.00 47.59 854 ARG A O 1
ATOM 6460 N N . ARG A 1 855 ? -8.020 -53.063 -0.784 1.00 38.81 855 ARG A N 1
ATOM 6461 C CA . ARG A 1 855 ? -8.862 -53.931 -1.632 1.00 38.81 855 ARG A CA 1
ATOM 6462 C C . ARG A 1 855 ? -10.360 -53.789 -1.365 1.00 38.81 855 ARG A C 1
ATOM 6464 O O . ARG A 1 855 ? -11.143 -54.124 -2.254 1.00 38.81 855 ARG A O 1
ATOM 6471 N N . SER A 1 856 ? -10.775 -53.312 -0.192 1.00 40.06 856 SER A N 1
ATOM 6472 C CA . SER A 1 856 ? -12.195 -53.111 0.126 1.00 40.06 856 SER A CA 1
ATOM 6473 C C . SER A 1 856 ? -12.762 -51.901 -0.631 1.00 40.06 856 SER A C 1
ATOM 6475 O O . SER A 1 856 ? -13.781 -52.035 -1.317 1.00 40.06 856 SER A O 1
ATOM 6477 N N . VAL A 1 857 ? -12.042 -50.773 -0.615 1.00 40.56 857 VAL A N 1
ATOM 6478 C CA . VAL A 1 857 ? -12.421 -49.502 -1.266 1.00 40.56 857 VAL A CA 1
ATOM 6479 C C . VAL A 1 857 ? -12.691 -49.683 -2.766 1.00 40.56 857 VAL A C 1
ATOM 6481 O O . VAL A 1 857 ? -13.721 -49.242 -3.277 1.00 40.56 857 VAL A O 1
ATOM 6484 N N . GLY A 1 858 ? -11.837 -50.441 -3.465 1.00 33.16 858 GLY A N 1
ATOM 6485 C CA . GLY A 1 858 ? -11.932 -50.688 -4.912 1.00 33.16 858 GLY A CA 1
ATOM 6486 C C . GLY A 1 858 ? -13.167 -51.468 -5.401 1.00 33.16 858 GLY A C 1
ATOM 6487 O O . GLY A 1 858 ? -13.234 -51.800 -6.584 1.00 33.16 858 GLY A O 1
ATOM 6488 N N . THR A 1 859 ? -14.131 -51.787 -4.527 1.00 34.34 859 THR A N 1
ATOM 6489 C CA . THR A 1 859 ? -15.315 -52.606 -4.859 1.00 34.34 859 THR A CA 1
ATOM 6490 C C . THR A 1 859 ? -16.656 -51.856 -4.731 1.00 34.34 859 THR A C 1
ATOM 6492 O O . THR A 1 859 ? -17.676 -52.361 -5.201 1.00 34.34 859 THR A O 1
ATOM 6495 N N . LEU A 1 860 ? -16.698 -50.650 -4.145 1.00 31.02 860 LEU A N 1
ATOM 6496 C CA . LEU A 1 860 ? -17.963 -49.927 -3.902 1.00 31.02 860 LEU A CA 1
ATOM 6497 C C . LEU A 1 860 ? -18.476 -49.112 -5.107 1.00 31.02 860 LEU A C 1
ATOM 6499 O O . LEU A 1 860 ? -19.688 -48.943 -5.260 1.00 31.02 860 LEU A O 1
ATOM 6503 N N . ALA A 1 861 ? -17.597 -48.690 -6.020 1.00 30.89 861 ALA A N 1
ATOM 6504 C CA . ALA A 1 861 ? -17.932 -47.886 -7.204 1.00 30.89 861 ALA A CA 1
ATOM 6505 C C . ALA A 1 861 ? -18.598 -48.689 -8.356 1.00 30.89 861 ALA A C 1
ATOM 6507 O O . ALA A 1 861 ? -18.175 -48.622 -9.510 1.00 30.89 861 ALA A O 1
ATOM 6508 N N . ALA A 1 862 ? -19.633 -49.489 -8.059 1.00 32.12 862 ALA A N 1
ATOM 6509 C CA . ALA A 1 862 ? -20.272 -50.389 -9.034 1.00 32.12 862 ALA A CA 1
ATOM 6510 C C . ALA A 1 862 ? -21.805 -50.567 -8.889 1.00 32.12 862 ALA A C 1
ATOM 6512 O O . ALA A 1 862 ? -22.371 -51.537 -9.410 1.00 32.12 862 ALA A O 1
ATOM 6513 N N . ILE A 1 863 ? -22.520 -49.653 -8.217 1.00 26.05 863 ILE A N 1
ATOM 6514 C CA . ILE A 1 863 ? -23.987 -49.746 -8.073 1.00 26.05 863 ILE A CA 1
ATOM 6515 C C . ILE A 1 863 ? -24.699 -49.335 -9.374 1.00 26.05 863 ILE A C 1
ATOM 6517 O O . ILE A 1 863 ? -24.798 -48.170 -9.748 1.00 26.05 863 ILE A O 1
ATOM 6521 N N . ARG A 1 864 ? -25.226 -50.339 -10.081 1.00 27.55 864 ARG A N 1
ATOM 6522 C CA . ARG A 1 864 ? -25.773 -50.218 -11.439 1.00 27.55 864 ARG A CA 1
ATOM 6523 C C . ARG A 1 864 ? -27.283 -49.948 -11.454 1.00 27.55 864 ARG A C 1
ATOM 6525 O O . ARG A 1 864 ? -28.077 -50.876 -11.622 1.00 27.55 864 ARG A O 1
ATOM 6532 N N . VAL A 1 865 ? -27.692 -48.685 -11.341 1.00 26.20 865 VAL A N 1
ATOM 6533 C CA . VAL A 1 865 ? -29.113 -48.300 -11.438 1.00 26.20 865 VAL A CA 1
ATOM 6534 C C . VAL A 1 865 ? -29.630 -48.460 -12.877 1.00 26.20 865 VAL A C 1
ATOM 6536 O O . VAL A 1 865 ? -29.204 -47.762 -13.794 1.00 26.20 865 VAL A O 1
ATOM 6539 N N . ARG A 1 866 ? -30.590 -49.371 -13.084 1.00 29.72 866 ARG A N 1
ATOM 6540 C CA . ARG A 1 866 ? -31.438 -49.403 -14.288 1.00 29.72 866 ARG A CA 1
ATOM 6541 C C . ARG A 1 866 ? -32.691 -48.564 -14.039 1.00 29.72 866 ARG A C 1
ATOM 6543 O O . ARG A 1 866 ? -33.528 -48.966 -13.239 1.00 29.72 866 ARG A O 1
ATOM 6550 N N . GLY A 1 867 ? -32.842 -47.462 -14.768 1.00 26.05 867 GLY A N 1
ATOM 6551 C CA . GLY A 1 867 ? -34.090 -46.702 -14.860 1.00 26.05 867 GLY A CA 1
ATOM 6552 C C . GLY A 1 867 ? -34.624 -46.725 -16.289 1.00 26.05 867 GLY A C 1
ATOM 6553 O O . GLY A 1 867 ? -33.955 -46.253 -17.204 1.00 26.05 867 GLY A O 1
ATOM 6554 N N . GLU A 1 868 ? -35.814 -47.283 -16.496 1.00 31.12 868 GLU A N 1
ATOM 6555 C CA . GLU A 1 868 ? -36.495 -47.249 -17.794 1.00 31.12 868 GLU A CA 1
ATOM 6556 C C . GLU A 1 868 ? -37.211 -45.900 -17.976 1.00 31.12 868 GLU A C 1
ATOM 6558 O O . GLU A 1 868 ? -37.873 -45.411 -17.060 1.00 31.12 868 GLU A O 1
ATOM 6563 N N . ARG A 1 869 ? -37.130 -45.305 -19.172 1.00 28.34 869 ARG A N 1
ATOM 6564 C CA . ARG A 1 869 ? -38.029 -44.224 -19.606 1.00 28.34 869 ARG A CA 1
ATOM 6565 C C . ARG A 1 869 ? -38.509 -44.499 -21.022 1.00 28.34 869 ARG A C 1
ATOM 6567 O O . ARG A 1 869 ? -37.708 -44.814 -21.898 1.00 28.34 869 ARG A O 1
ATOM 6574 N N . GLY A 1 870 ? -39.807 -44.335 -21.250 1.00 26.97 870 GLY A N 1
ATOM 6575 C CA . GLY A 1 870 ? -40.402 -44.428 -22.576 1.00 26.97 870 GLY A CA 1
ATOM 6576 C C . GLY A 1 870 ? -41.503 -43.393 -22.778 1.00 26.97 870 GLY A C 1
ATOM 6577 O O . GLY A 1 870 ? -42.392 -43.282 -21.943 1.00 26.97 870 GLY A O 1
ATOM 6578 N N . GLY A 1 871 ? -41.461 -42.720 -23.932 1.00 26.75 871 GLY A N 1
ATOM 6579 C CA . GLY A 1 871 ? -42.648 -42.191 -24.611 1.00 26.75 871 GLY A CA 1
ATOM 6580 C C . GLY A 1 871 ? -43.035 -40.722 -24.387 1.00 26.75 871 GLY A C 1
ATOM 6581 O O . GLY A 1 871 ? -43.633 -40.403 -23.369 1.00 26.75 871 GLY A O 1
ATOM 6582 N N . ALA A 1 872 ? -42.882 -39.936 -25.468 1.00 28.64 872 ALA A N 1
ATOM 6583 C CA . ALA A 1 872 ? -43.684 -38.752 -25.844 1.00 28.64 872 ALA A CA 1
ATOM 6584 C C . ALA A 1 872 ? -43.523 -37.466 -24.982 1.00 28.64 872 ALA A C 1
ATOM 6586 O O . ALA A 1 872 ? -43.240 -37.552 -23.795 1.00 28.64 872 ALA A O 1
ATOM 6587 N N . LEU A 1 873 ? -43.666 -36.229 -25.492 1.00 25.45 873 LEU A N 1
ATOM 6588 C CA . LEU A 1 873 ? -43.954 -35.658 -26.836 1.00 25.45 873 LEU A CA 1
ATOM 6589 C C . LEU A 1 873 ? -42.844 -34.618 -27.196 1.00 25.45 873 LEU A C 1
ATOM 6591 O O . LEU A 1 873 ? -42.200 -34.118 -26.283 1.00 25.45 873 LEU A O 1
ATOM 6595 N N . LEU A 1 874 ? -42.415 -34.430 -28.461 1.00 26.50 874 LEU A N 1
ATOM 6596 C CA . LEU A 1 874 ? -42.883 -33.425 -29.465 1.00 26.50 874 LEU A CA 1
ATOM 6597 C C . LEU A 1 874 ? -43.029 -31.984 -28.905 1.00 26.50 874 LEU A C 1
ATOM 6599 O O . LEU A 1 874 ? -43.663 -31.825 -27.868 1.00 26.50 874 LEU A O 1
ATOM 6603 N N . THR A 1 875 ? -42.511 -30.909 -29.530 1.00 26.58 875 THR A N 1
ATOM 6604 C CA . THR A 1 875 ? -42.225 -30.629 -30.970 1.00 26.58 875 THR A CA 1
ATOM 6605 C C . THR A 1 875 ? -40.934 -29.813 -31.233 1.00 26.58 875 THR A C 1
ATOM 6607 O O . THR A 1 875 ? -40.506 -29.080 -30.350 1.00 26.58 875 THR A O 1
ATOM 6610 N N . ASP A 1 876 ? -40.375 -29.947 -32.449 1.00 27.30 876 ASP A N 1
ATOM 6611 C CA . ASP A 1 876 ? -39.916 -28.936 -33.453 1.00 27.30 876 ASP A CA 1
ATOM 6612 C C . ASP A 1 876 ? -39.621 -27.481 -32.979 1.00 27.30 876 ASP A C 1
ATOM 6614 O O . ASP A 1 876 ? -40.348 -26.953 -32.145 1.00 27.30 876 ASP A O 1
ATOM 6618 N N . GLU A 1 877 ? -38.666 -26.688 -33.493 1.00 26.70 877 GLU A N 1
ATOM 6619 C CA . GLU A 1 877 ? -37.673 -26.726 -34.606 1.00 26.70 877 GLU A CA 1
ATOM 6620 C C . GLU A 1 877 ? -36.547 -25.677 -34.219 1.00 26.70 877 GLU A C 1
ATOM 6622 O O . GLU A 1 877 ? -36.670 -25.085 -33.148 1.00 26.70 877 GLU A O 1
ATOM 6627 N N . VAL A 1 878 ? -35.402 -25.351 -34.861 1.00 27.84 878 VAL A N 1
ATOM 6628 C CA . VAL A 1 878 ? -34.900 -25.329 -36.258 1.00 27.84 878 VAL A CA 1
ATOM 6629 C C . VAL A 1 878 ? -33.366 -25.592 -36.333 1.00 27.84 878 VAL A C 1
ATOM 6631 O O . VAL A 1 878 ? -32.595 -25.091 -35.524 1.00 27.84 878 VAL A O 1
ATOM 6634 N N . ASP A 1 879 ? -32.976 -26.373 -37.345 1.00 26.33 879 ASP A N 1
ATOM 6635 C CA . ASP A 1 879 ? -31.776 -26.415 -38.225 1.00 26.33 879 ASP A CA 1
ATOM 6636 C C . ASP A 1 879 ? -30.489 -25.550 -38.011 1.00 26.33 879 ASP A C 1
ATOM 6638 O O . ASP A 1 879 ? -30.530 -24.351 -37.748 1.00 26.33 879 ASP A O 1
ATOM 6642 N N . PHE A 1 880 ? -29.327 -26.160 -38.314 1.00 26.22 880 PHE A N 1
ATOM 6643 C CA . PHE A 1 880 ? -27.993 -25.540 -38.468 1.00 26.22 880 PHE A CA 1
ATOM 6644 C C . PHE A 1 880 ? -27.236 -26.212 -39.639 1.00 26.22 880 PHE A C 1
ATOM 6646 O O . PHE A 1 880 ? -26.702 -27.317 -39.500 1.00 26.22 880 PHE A O 1
ATOM 6653 N N . GLY A 1 881 ? -27.119 -25.540 -40.793 1.00 25.25 881 GLY A N 1
ATOM 6654 C CA . GLY A 1 881 ? -26.455 -26.116 -41.971 1.00 25.25 881 GLY A CA 1
ATOM 6655 C C . GLY A 1 881 ? -25.918 -25.096 -42.980 1.00 25.25 881 GLY A C 1
ATOM 6656 O O . GLY A 1 881 ? -26.681 -24.395 -43.635 1.00 25.25 881 GLY A O 1
ATOM 6657 N N . GLY A 1 882 ? -24.593 -25.059 -43.171 1.00 26.03 882 GLY A N 1
ATOM 6658 C CA . GLY A 1 882 ? -23.956 -24.237 -44.210 1.00 26.03 882 GLY A CA 1
ATOM 6659 C C . GLY A 1 882 ? -22.428 -24.182 -44.111 1.00 26.03 882 GLY A C 1
ATOM 6660 O O . GLY A 1 882 ? -21.883 -23.505 -43.248 1.00 26.03 882 GLY A O 1
ATOM 6661 N N . LYS A 1 883 ? -21.719 -24.867 -45.018 1.00 27.91 883 LYS A N 1
ATOM 6662 C CA . LYS A 1 883 ? -20.260 -24.734 -45.212 1.00 27.91 883 LYS A CA 1
ATOM 6663 C C . LYS A 1 883 ? -19.941 -24.171 -46.603 1.00 27.91 883 LYS A C 1
ATOM 6665 O O . LYS A 1 883 ? -20.691 -24.434 -47.539 1.00 27.91 883 LYS A O 1
ATOM 6670 N N . TRP A 1 884 ? -18.737 -23.588 -46.704 1.00 27.56 884 TRP A N 1
ATOM 6671 C CA . TRP A 1 884 ? -17.824 -23.509 -47.868 1.00 27.56 884 TRP A CA 1
ATOM 6672 C C . TRP A 1 884 ? -17.595 -22.144 -48.566 1.00 27.56 884 TRP A C 1
ATOM 6674 O O . TRP A 1 884 ? -18.441 -21.643 -49.294 1.00 27.56 884 TRP A O 1
ATOM 6684 N N . ASN A 1 885 ? -16.319 -21.727 -48.498 1.00 27.98 885 ASN A N 1
ATOM 6685 C CA . ASN A 1 885 ? -15.468 -21.167 -49.569 1.00 27.98 885 ASN A CA 1
ATOM 6686 C C . ASN A 1 885 ? -15.484 -19.670 -49.986 1.00 27.98 885 ASN A C 1
ATOM 6688 O O . ASN A 1 885 ? -16.178 -19.292 -50.922 1.00 27.98 885 ASN A O 1
ATOM 6692 N N . THR A 1 886 ? -14.425 -18.968 -49.523 1.00 33.53 886 THR A N 1
ATOM 6693 C CA . THR A 1 886 ? -13.426 -18.177 -50.316 1.00 33.53 886 THR A CA 1
ATOM 6694 C C . THR A 1 886 ? -13.825 -16.869 -51.039 1.00 33.53 886 THR A C 1
ATOM 6696 O O . THR A 1 886 ? -14.966 -16.759 -51.473 1.00 33.53 886 THR A O 1
ATOM 6699 N N . PRO A 1 887 ? -12.871 -15.949 -51.363 1.00 43.59 887 PRO A N 1
ATOM 6700 C CA . PRO A 1 887 ? -11.486 -15.755 -50.871 1.00 43.59 887 PRO A CA 1
ATOM 6701 C C . PRO A 1 887 ? -11.140 -14.295 -50.438 1.00 43.59 887 PRO A C 1
ATOM 6703 O O . PRO A 1 887 ? -11.949 -13.382 -50.546 1.00 43.59 887 PRO A O 1
ATOM 6706 N N . TRP A 1 888 ? -9.886 -14.094 -50.003 1.00 32.81 888 TRP A N 1
ATOM 6707 C CA . TRP A 1 888 ? -9.172 -12.805 -49.829 1.00 32.81 888 TRP A CA 1
ATOM 6708 C C . TRP A 1 888 ? -9.175 -11.922 -51.106 1.00 32.81 888 TRP A C 1
ATOM 6710 O O . TRP A 1 888 ? -9.235 -12.482 -52.207 1.00 32.81 888 TRP A O 1
ATOM 6720 N N . PRO A 1 889 ? -9.115 -10.570 -51.005 1.00 47.66 889 PRO A N 1
ATOM 6721 C CA . PRO A 1 889 ? -7.930 -9.800 -50.559 1.00 47.66 889 PRO A CA 1
ATOM 6722 C C . PRO A 1 889 ? -8.213 -8.841 -49.376 1.00 47.66 889 PRO A C 1
ATOM 6724 O O . PRO A 1 889 ? -9.366 -8.580 -49.064 1.00 47.66 889 PRO A O 1
ATOM 6727 N N . GLY A 1 890 ? -7.225 -8.249 -48.697 1.00 34.88 890 GLY A N 1
ATOM 6728 C CA . GLY A 1 890 ? -5.774 -8.279 -48.922 1.00 34.88 890 GLY A CA 1
ATOM 6729 C C . GLY A 1 890 ? -5.181 -6.873 -49.070 1.00 34.88 890 GLY A C 1
ATOM 6730 O O . GLY A 1 890 ? -5.059 -6.372 -50.192 1.00 34.88 890 GLY A O 1
ATOM 6731 N N . ARG A 1 891 ? -4.799 -6.265 -47.944 1.00 30.11 891 ARG A N 1
ATOM 6732 C CA . ARG A 1 891 ? -3.881 -5.127 -47.851 1.00 30.11 891 ARG A CA 1
ATOM 6733 C C . ARG A 1 891 ? -3.232 -5.088 -46.475 1.00 30.11 891 ARG A C 1
ATOM 6735 O O . ARG A 1 891 ? -3.854 -5.676 -45.567 1.00 30.11 891 ARG A O 1
#

pLDDT: mean 70.62, std 25.52, range [22.23, 98.44]

Mean predicted aligned error: 22.35 Å

Radius of gyration: 41.88 Å; Cα contacts (8 Å, |Δi|>4): 1814; chains: 1; bounding box: 92×158×92 Å

Secondary structure (DSSP, 8-state):
---GGGGT--SSS--EEEEEEE-TTS-EEEEEE-TT-EEEEEETTTTEEEEEEE--PPPTTS------EEEEEEETTTTEEEEEETTTTEEEEEE--SSS---GGG-EEE----EEE-SSS-EEEEEETTTTEEEEEE-EE-TTT--EE---PPPPEEEEEETTEEEEE----TTS---EEEEEEETTT--EEEEEEE---S-S------------------------------S----EEEEEEEEEEEPPTT-EEEEEEE-TTS-EEEEEEEEEE-TT--EEEEEEEEE-TTS-B-S--EEEEE-BTTTBEEEEEEEEEETTEEEEEEEEEEESSS----SS-GGGGEEEEEEEEEEEETT--EEEEEEEEEEE--TTT---TT-EEEE-SSSEEEEEEETTEEEEEEE-TTS-EEEEEEEETTSSS---SS-EEEEEETTEEEEEEE--SS--SS-EEEEEEE-TT--EEEEEEEE-SSEEEEEEEEEEEETTEEEEEEEEEE--SS---TTTS--EEEEEEE-TT--EEEEEE-SSS-B-TT---EEEEETTEEEEEEEEEEEPTTSSSEEEEEEEEEEEEEEESSSS------BEEEEEEGGG-S--S---EEEEEESS-EE--GGGEEEEETTTTSEEP-GGG-EEEEETTTTEEEEE-TT--S--SEEEEEEE-GGG-EESSS-B-BSSSSS-S---EEEEEEE--TT-SS-SS-BSHHHHHHHHHH--TT--SPP-TTTT-SSSSSS--HHHHHHHHHH-BTT-SS-SPPTT---SS-TTTT-----TTHHHHTTTGGGTTTS--------------------------STTHHHHHHHHHHHHHHHHGGGSTT-----------------------------